Protein AF-0000000084723712 (afdb_homodimer)

pLDDT: mean 73.86, std 25.22, range [18.05, 98.5]

Nearest PDB structures (foldseek):
  6agx-assembly1_A  TM=8.125E-01  e=2.151E-14  Homo sapiens
  6lvm-assembly1_A  TM=8.088E-01  e=3.503E-14  Homo sapiens
  6fek-assembly1_A  TM=8.282E-01  e=1.036E-13  Homo sapiens
  2pvf-assembly1_A  TM=7.899E-01  e=5.558E-13  Homo sapiens
  6tua-assembly1_A  TM=7.909E-01  e=2.607E-11  Homo sapiens

Organism: Cystobacter fuscus (strain ATCC 25194 / DSM 2262 / NBRC 100088 / M29) (NCBI:txid1242864)

Foldseek 3Di:
DLPQQPLDDDDPPVPLPADDEDDDDDDDDDDDDDPQQPALQQDWADAFDWDQDPNDTDTHRDTDRQWDFDAWSYQDPLFTKTWIQGPNVGDIKIKGKGDQPDDPVSVVLVVVQQVLQCVQDDQQAWHWDAWDAGRSRITMTITHDAAADFQLVLLVCVVVQPQVSCVRCDPSLLLVQLLLVLVSQQRSVVVQKDQQADASRQWGAHSSRRIHGHDSSVIDGHDDPPVPPPPPVPDPCPPVVVVVVLCVLQPDQDYDLLQFALCSLVSVSVPDGQLRRLQSSLQRSLCSQQSDGQCNVDDDSVSSSVCNQDPDRPLPPQHDPRVNHDTRDVLSSVLSRQSSDNDSVSHDPHSVVSSVSSVCVVVVVPPPPPPPCVVVVVVVVVVVVCVVCVVVVVVVVVVVVVVVVVVVVVVVVVVVD/DLPQQPLDDDDPPVPLPADDDDDDDDDDDDDDPDDQQPALQQDWADAFDWDQDPNDTDTHRDTDRQWDFDAWNDQDPLFTKTWIQGPNVGDIKIKGKGDQPDDPVSVVLVVVQQVLQCVQDDQQAWHWDAWDAGSSRITMTITHDAAADFLLVLLVCVVVQPQVSCVRCDPSLLLVQLLLVLVSQQRSVVVQKDQQADASRQWGAHSSRRIHGHDSSVIDGHDDPPVPPPPPVPDPPPPVVVVVVLCVLQPDQDYDLLQFALCSLVSVSVPDGQLRRLQSSLQRSLCSQQSDRQCNVDDDSVSSSVCNQDPDRPLPPQHDPRVNHDTRDVLSSVLSRQSSDNDSVSHDPHSVVSSVSSVCVVVVVPPPPPPPCVVVVVVVVVVVVCVVCVVVVVVVVVVVVVVVVVVVVVVVVVVVD

InterPro domains:
  IPR000719 Protein kinase domain [PF00069] (67-349)
  IPR000719 Protein kinase domain [PS50011] (67-359)
  IPR000719 Protein kinase domain [SM00220] (67-359)
  IPR008271 Serine/threonine-protein kinase, active site [PS00108] (193-205)
  IPR011009 Protein kinase-like domain superfamily [SSF56112] (60-359)
  IPR017441 Protein kinase, ATP binding site [PS00107] (73-96)

Solvent-accessible surface area (backbone atoms only — not comparable to full-atom values): 46765 Å² total; per-residue (Å²): 131,85,68,68,68,71,65,70,81,79,78,78,75,77,76,73,73,77,74,86,69,83,84,81,87,86,76,85,76,78,83,69,79,79,62,76,65,53,72,15,62,64,52,59,30,73,55,56,45,72,40,50,50,88,46,33,74,40,79,39,87,42,83,44,71,18,60,42,82,72,46,80,69,44,65,53,98,83,22,36,29,31,33,28,38,33,64,57,39,51,32,66,30,27,33,42,31,45,51,85,86,57,51,61,69,54,51,46,38,50,54,47,24,47,32,51,40,33,59,46,85,45,91,24,34,60,53,67,47,47,73,48,53,37,38,86,65,31,50,33,36,34,25,70,52,78,62,67,43,33,41,42,56,50,33,50,41,45,58,71,57,39,62,69,53,36,69,60,53,36,70,72,42,47,49,51,47,50,48,36,52,43,52,38,48,39,51,37,45,76,73,31,34,40,52,66,54,54,44,40,77,33,26,36,37,28,71,81,62,50,35,30,44,50,79,51,58,63,40,43,74,60,80,77,81,67,83,61,62,73,65,60,88,74,84,64,69,65,61,70,15,68,56,26,49,57,46,66,56,51,66,59,77,75,64,52,64,90,33,42,24,32,47,49,61,70,41,37,68,88,70,55,46,64,38,35,44,41,25,9,47,28,49,38,49,45,21,64,70,48,47,46,57,83,62,68,84,48,86,44,70,69,49,34,39,50,36,46,53,70,55,66,71,69,69,82,52,80,53,75,85,41,94,76,51,76,81,76,57,64,70,56,41,54,55,36,55,41,22,55,39,68,49,59,86,66,25,49,78,41,51,60,57,51,51,53,52,51,51,34,54,71,71,62,53,49,82,56,83,53,80,73,60,56,58,57,53,51,48,52,51,47,48,48,50,36,67,76,39,46,65,61,42,52,49,47,49,47,48,47,48,51,29,40,49,53,29,48,52,47,49,50,48,55,69,78,92,132,86,74,71,70,72,68,73,80,78,79,78,76,74,80,73,76,76,77,87,78,83,83,82,88,83,79,85,76,79,80,69,80,78,61,74,65,51,71,17,63,65,54,59,31,73,57,56,44,71,40,51,50,88,46,33,73,39,78,38,86,42,84,43,71,16,60,41,82,72,48,80,73,45,76,55,97,84,21,36,30,32,33,27,37,32,64,55,40,51,32,66,32,27,34,42,30,46,51,85,86,58,51,62,69,54,50,46,38,50,53,47,23,46,32,50,38,32,59,46,85,45,94,25,34,62,54,67,47,47,73,47,56,38,30,88,64,31,49,34,36,34,24,71,53,79,62,67,43,33,42,42,58,52,34,50,41,44,57,72,56,40,62,70,53,38,69,56,53,34,69,72,48,47,49,52,48,49,50,36,53,44,50,37,49,37,50,36,45,74,73,32,34,38,50,67,54,56,43,40,77,33,26,35,37,27,74,84,65,50,35,29,44,48,79,52,59,63,41,45,73,59,80,77,81,66,85,61,61,73,65,58,87,74,82,62,68,66,60,69,16,67,56,27,49,57,46,68,54,50,67,60,79,74,65,52,66,91,32,43,24,33,47,50,62,70,42,35,69,86,69,55,46,64,39,37,42,42,25,10,49,28,50,40,50,46,21,64,71,48,46,45,57,82,64,67,85,48,87,45,70,69,51,35,40,51,36,48,54,71,54,66,70,69,70,82,53,81,54,75,83,42,94,76,52,76,80,76,56,65,70,56,41,54,56,36,54,41,23,55,40,69,52,60,88,64,25,50,76,42,52,61,57,50,51,51,53,51,52,32,52,70,73,63,52,50,81,55,84,52,79,74,62,56,59,55,53,50,49,52,51,48,47,47,50,36,67,78,38,46,66,60,42,51,51,47,48,48,48,48,48,52,29,39,50,52,27,49,52,47,49,51,48,56,70,78,92

Structure (mmCIF, N/CA/C/O backbone):
data_AF-0000000084723712-model_v1
#
loop_
_entity.id
_entity.type
_entity.pdbx_description
1 polymer 'Serine/threonine protein kinase PrkC, regulator of stationary phase'
#
loop_
_atom_site.group_PDB
_atom_site.id
_atom_site.type_symbol
_atom_site.label_atom_id
_atom_site.label_alt_id
_atom_site.label_comp_id
_atom_site.label_asym_id
_atom_site.label_entity_id
_atom_site.label_seq_id
_atom_site.pdbx_PDB_ins_code
_atom_site.Cartn_x
_atom_site.Cartn_y
_atom_site.Cartn_z
_atom_site.occupancy
_atom_site.B_iso_or_equiv
_atom_site.auth_seq_id
_atom_site.auth_comp_id
_atom_site.auth_asym_id
_atom_site.auth_atom_id
_atom_site.pdbx_PDB_model_num
ATOM 1 N N . MET A 1 1 ? 24.281 1.921 -0.972 1 18.05 1 MET A N 1
ATOM 2 C CA . MET A 1 1 ? 24.078 0.849 -0.001 1 18.05 1 MET A CA 1
ATOM 3 C C . MET A 1 1 ? 22.719 0.971 0.665 1 18.05 1 MET A C 1
ATOM 5 O O . MET A 1 1 ? 22.5 1.844 1.509 1 18.05 1 MET A O 1
ATOM 9 N N . THR A 1 2 ? 21.703 0.937 -0.193 1 19.14 2 THR A N 1
ATOM 10 C CA . THR A 1 2 ? 20.297 1.215 0.061 1 19.14 2 THR A CA 1
ATOM 11 C C . THR A 1 2 ? 19.734 0.233 1.081 1 19.14 2 THR A C 1
ATOM 13 O O . THR A 1 2 ? 19.547 -0.947 0.779 1 19.14 2 THR A O 1
ATOM 16 N N . ASP A 1 3 ? 20.156 0.427 2.316 1 20.16 3 ASP A N 1
ATOM 17 C CA . ASP A 1 3 ? 19.938 -0.384 3.51 1 20.16 3 ASP A CA 1
ATOM 18 C C . ASP A 1 3 ? 18.438 -0.534 3.799 1 20.16 3 ASP A C 1
ATOM 20 O O . ASP A 1 3 ? 17.75 0.454 4.059 1 20.16 3 ASP A O 1
ATOM 24 N N . THR A 1 4 ? 17.828 -1.398 3.055 1 24.78 4 THR A N 1
ATOM 25 C CA . THR A 1 4 ? 16.484 -1.866 3.357 1 24.78 4 THR A CA 1
ATOM 26 C C . THR A 1 4 ? 16.344 -2.172 4.844 1 24.78 4 THR A C 1
ATOM 28 O O . THR A 1 4 ? 17.156 -2.898 5.418 1 24.78 4 THR A O 1
ATOM 31 N N . LEU A 1 5 ? 15.602 -1.282 5.5 1 24.08 5 LEU A N 1
ATOM 32 C CA . LEU A 1 5 ? 15.344 -1.372 6.934 1 24.08 5 LEU A CA 1
ATOM 33 C C . LEU A 1 5 ? 14.93 -2.787 7.324 1 24.08 5 LEU A C 1
ATOM 35 O O . LEU A 1 5 ? 14.078 -3.395 6.672 1 24.08 5 LEU A O 1
ATOM 39 N N . LEU A 1 6 ? 15.867 -3.484 7.781 1 24.33 6 LEU A N 1
ATOM 40 C CA . LEU A 1 6 ? 15.688 -4.824 8.328 1 24.33 6 LEU A CA 1
ATOM 41 C C . LEU A 1 6 ? 14.453 -4.887 9.219 1 24.33 6 LEU A C 1
ATOM 43 O O . LEU A 1 6 ? 14.211 -3.979 10.023 1 24.33 6 LEU A O 1
ATOM 47 N N . TYR A 1 7 ? 13.477 -5.582 8.82 1 25.56 7 TYR A N 1
ATOM 48 C CA . TYR A 1 7 ? 12.25 -5.961 9.508 1 25.56 7 TYR A CA 1
ATOM 49 C C . TYR A 1 7 ? 12.547 -6.422 10.93 1 25.56 7 TYR A C 1
ATOM 51 O O . TYR A 1 7 ? 13.297 -7.375 11.141 1 25.56 7 TYR A O 1
ATOM 59 N N . ALA A 1 8 ? 12.703 -5.48 11.898 1 23.31 8 ALA A N 1
ATOM 60 C CA . ALA A 1 8 ? 12.789 -5.988 13.266 1 23.31 8 ALA A CA 1
ATOM 61 C C . ALA A 1 8 ? 11.523 -6.746 13.656 1 23.31 8 ALA A C 1
ATOM 63 O O . ALA A 1 8 ? 10.422 -6.352 13.281 1 23.31 8 ALA A O 1
ATOM 64 N N . PRO A 1 9 ? 11.695 -7.898 14.234 1 22.23 9 PRO A N 1
ATOM 65 C CA . PRO A 1 9 ? 10.625 -8.797 14.68 1 22.23 9 PRO A CA 1
ATOM 66 C C . PRO A 1 9 ? 9.547 -8.086 15.492 1 22.23 9 PRO A C 1
ATOM 68 O O . PRO A 1 9 ? 9.75 -6.941 15.914 1 22.23 9 PRO A O 1
ATOM 71 N N . ASP A 1 10 ? 8.719 -8.88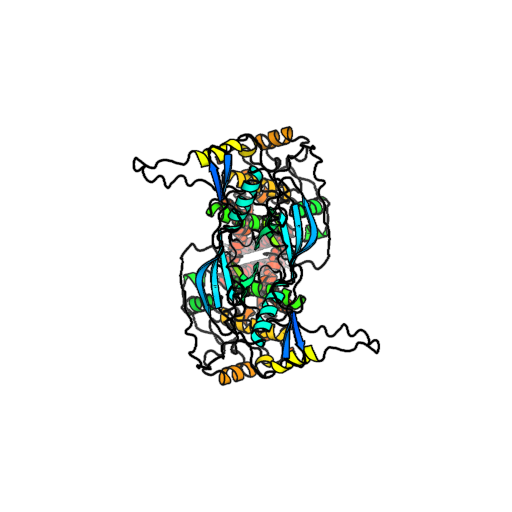3 16.391 1 24.17 10 ASP A N 1
ATOM 72 C CA . ASP A 1 10 ? 7.352 -9.023 16.891 1 24.17 10 ASP A CA 1
ATOM 73 C C . ASP A 1 10 ? 7.082 -8.062 18.047 1 24.17 10 ASP A C 1
ATOM 75 O O . ASP A 1 10 ? 6.094 -8.203 18.766 1 24.17 10 ASP A O 1
ATOM 79 N N . GLY A 1 11 ? 7.957 -7.156 18.5 1 20.41 11 GLY A N 1
ATOM 80 C CA . GLY A 1 11 ? 7.367 -6.848 19.797 1 20.41 11 GLY A CA 1
ATOM 81 C C . GLY A 1 11 ? 6.082 -6.043 19.703 1 20.41 11 GLY A C 1
ATOM 82 O O . GLY A 1 11 ? 5.941 -5.207 18.797 1 20.41 11 GLY A O 1
ATOM 83 N N . ALA A 1 12 ? 4.922 -6.641 20.125 1 21.61 12 ALA A N 1
ATOM 84 C CA . ALA A 1 12 ? 3.592 -6.074 20.344 1 21.61 12 ALA A CA 1
ATOM 85 C C . ALA A 1 12 ? 3.68 -4.738 21.078 1 21.61 12 ALA A C 1
ATOM 87 O O . ALA A 1 12 ? 3.732 -4.703 22.312 1 21.61 12 ALA A O 1
ATOM 88 N N . VAL A 1 13 ? 4.551 -3.791 20.688 1 20.88 13 VAL A N 1
ATOM 89 C CA . VAL A 1 13 ? 4.312 -2.711 21.641 1 20.88 13 VAL A CA 1
ATOM 90 C C . VAL A 1 13 ? 2.939 -2.094 21.391 1 20.88 13 VAL A C 1
ATOM 92 O O . VAL A 1 13 ? 2.631 -1.68 20.266 1 20.88 13 VAL A O 1
ATOM 95 N N . ASP A 1 14 ? 1.913 -2.412 22.219 1 19.66 14 ASP A N 1
ATOM 96 C CA . ASP A 1 14 ? 0.55 -1.913 22.375 1 19.66 14 ASP A CA 1
ATOM 97 C C . ASP A 1 14 ? 0.543 -0.415 22.672 1 19.66 14 ASP A C 1
ATOM 99 O O . ASP A 1 14 ? -0.036 0.022 23.672 1 19.66 14 ASP A O 1
ATOM 103 N N . ALA A 1 15 ? 1.45 0.397 22.203 1 21.3 15 ALA A N 1
ATOM 104 C CA . ALA A 1 15 ? 1.427 1.69 22.891 1 21.3 15 ALA A CA 1
ATOM 105 C C . ALA A 1 15 ? 0.226 2.521 22.438 1 21.3 15 ALA A C 1
ATOM 107 O O . ALA A 1 15 ? 0.181 3 21.297 1 21.3 15 ALA A O 1
ATOM 108 N N . THR A 1 16 ? -0.944 2.168 22.859 1 20.19 16 THR A N 1
ATOM 109 C CA . THR A 1 16 ? -2.164 2.939 22.641 1 20.19 16 THR A CA 1
ATOM 110 C C . THR A 1 16 ? -2.043 4.328 23.266 1 20.19 16 THR A C 1
ATOM 112 O O . THR A 1 16 ? -2.07 4.469 24.5 1 20.19 16 THR A O 1
ATOM 115 N N . LEU A 1 17 ? -1.07 5.113 22.953 1 18.91 17 LEU A N 1
ATOM 116 C CA . LEU A 1 17 ? -0.999 6.332 23.766 1 18.91 17 LEU A CA 1
ATOM 117 C C . LEU A 1 17 ? -2.203 7.23 23.484 1 18.91 17 LEU A C 1
ATOM 119 O O . LEU A 1 17 ? -2.48 7.574 22.344 1 18.91 17 LEU A O 1
ATOM 123 N N . ILE A 1 18 ? -3.225 7.242 24.281 1 20.05 18 ILE A N 1
ATOM 124 C CA . ILE A 1 18 ? -4.461 8.008 24.391 1 20.05 18 ILE A CA 1
ATOM 125 C C . ILE A 1 18 ? -4.141 9.484 24.625 1 20.05 18 ILE A C 1
ATOM 127 O O . ILE A 1 18 ? -3.469 9.828 25.609 1 20.05 18 ILE A O 1
ATOM 131 N N . SER A 1 19 ? -3.979 10.234 23.562 1 19.58 19 SER A N 1
ATOM 132 C CA . SER A 1 19 ? -3.787 11.656 23.844 1 19.58 19 SER A CA 1
ATOM 133 C C . SER A 1 19 ? -4.996 12.242 24.578 1 19.58 19 SER A C 1
ATOM 135 O O . SER A 1 19 ? -6.133 11.852 24.312 1 19.58 19 SER A O 1
ATOM 137 N N . PRO A 1 20 ? -4.926 13.047 25.688 1 21.56 20 PRO A N 1
ATOM 138 C CA . PRO A 1 20 ? -5.926 13.57 26.625 1 21.56 20 PRO A CA 1
ATOM 139 C C . PRO A 1 20 ? -6.785 14.672 26 1 21.56 20 PRO A C 1
ATOM 141 O O . PRO A 1 20 ? -6.25 15.664 25.5 1 21.56 20 PRO A O 1
ATOM 144 N N . GLY A 1 21 ? -7.914 14.414 25.266 1 19.55 21 GLY A N 1
ATOM 145 C CA . GLY A 1 21 ? -8.875 15.336 24.672 1 19.55 21 GLY A CA 1
ATOM 146 C C . GLY A 1 21 ? -9.453 16.312 25.688 1 19.55 21 GLY A C 1
ATOM 147 O O . GLY A 1 21 ? -9.609 15.977 26.859 1 19.55 21 GLY A O 1
ATOM 148 N N . SER A 1 22 ? -9.398 17.656 25.422 1 19.61 22 SER A N 1
ATOM 149 C CA . SER A 1 22 ? -9.891 18.812 26.172 1 19.61 22 SER A CA 1
ATOM 150 C C . SER A 1 22 ? -11.406 18.781 26.312 1 19.61 22 SER A C 1
ATOM 152 O O . SER A 1 22 ? -12.109 18.25 25.453 1 19.61 22 SER A O 1
ATOM 154 N N . SER A 1 23 ? -12.062 19.109 27.516 1 19.73 23 SER A N 1
ATOM 155 C CA . SER A 1 23 ? -13.328 19.062 28.234 1 19.73 23 SER A CA 1
ATOM 156 C C . SER A 1 23 ? -14.305 20.109 27.703 1 19.73 23 SER A C 1
ATOM 158 O O . SER A 1 23 ? -15.344 20.359 28.312 1 19.73 23 SER A O 1
ATOM 160 N N . SER A 1 24 ? -14.461 20.531 26.391 1 19.81 24 SER A N 1
ATOM 161 C CA . SER A 1 24 ? -15.258 21.734 26.266 1 19.81 24 SER A CA 1
ATOM 162 C C . SER A 1 24 ? -16.719 21.484 26.594 1 19.81 24 SER A C 1
ATOM 164 O O . SER A 1 24 ? -17.172 20.328 26.594 1 19.81 24 SER A O 1
ATOM 166 N N . GLY A 1 25 ? -17.656 22.641 26.688 1 21.17 25 GLY A N 1
ATOM 167 C CA . GLY A 1 25 ? -18.875 23.062 27.359 1 21.17 25 GLY A CA 1
ATOM 168 C C . GLY A 1 25 ? -20.141 22.469 26.734 1 21.17 25 GLY A C 1
ATOM 169 O O . GLY A 1 25 ? -20.094 21.938 25.625 1 21.17 25 GLY A O 1
ATOM 170 N N . ASN A 1 26 ? -21.391 22.469 27.484 1 21.25 26 ASN A N 1
ATOM 171 C CA . ASN A 1 26 ? -22.688 21.828 27.719 1 21.25 26 ASN A CA 1
ATOM 172 C C . ASN A 1 26 ? -23.75 22.359 26.75 1 21.25 26 ASN A C 1
ATOM 174 O O . ASN A 1 26 ? -24.438 23.328 27.062 1 21.25 26 ASN A O 1
ATOM 178 N N . ALA A 1 27 ? -23.625 22.75 25.469 1 24.7 27 ALA A N 1
ATOM 179 C CA . ALA A 1 27 ? -24.812 23.453 24.969 1 24.7 27 ALA A CA 1
ATOM 180 C C . ALA A 1 27 ? -25.984 22.5 24.812 1 24.7 27 ALA A C 1
ATOM 182 O O . ALA A 1 27 ? -25.812 21.344 24.406 1 24.7 27 ALA A O 1
ATOM 183 N N . PRO A 1 28 ? -27.25 22.844 25.234 1 24.17 28 PRO A N 1
ATOM 184 C CA . PRO A 1 28 ? -28.484 22.062 25.344 1 24.17 28 PRO A CA 1
ATOM 185 C C . PRO A 1 28 ? -29.078 21.703 23.984 1 24.17 28 PRO A C 1
ATOM 187 O O . PRO A 1 28 ? -29.359 22.594 23.172 1 24.17 28 PRO A O 1
ATOM 190 N N . ARG A 1 29 ? -28.75 20.625 23.281 1 23.58 29 ARG A N 1
ATOM 191 C CA . ARG A 1 29 ? -29.172 20.328 21.922 1 23.58 29 ARG A CA 1
ATOM 192 C C . ARG A 1 29 ? -30.641 19.953 21.875 1 23.58 29 ARG A C 1
ATOM 194 O O . ARG A 1 29 ? -31.094 19.109 22.641 1 23.58 29 ARG A O 1
ATOM 201 N N . SER A 1 30 ? -31.453 20.844 21.375 1 24.61 30 SER A N 1
ATOM 202 C CA . SER A 1 30 ? -32.875 20.672 21.109 1 24.61 30 SER A CA 1
ATOM 203 C C . SER A 1 30 ? -33.125 19.406 20.281 1 24.61 30 SER A C 1
ATOM 205 O O . SER A 1 30 ? -32.344 19.062 19.406 1 24.61 30 SER A O 1
ATOM 207 N N . ALA A 1 31 ? -34.125 18.531 20.734 1 23.81 31 ALA A N 1
ATOM 208 C CA . ALA A 1 31 ? -34.5 17.156 20.391 1 23.81 31 ALA A CA 1
ATOM 209 C C . ALA A 1 31 ? -35.188 17.109 19.031 1 23.81 31 ALA A C 1
ATOM 211 O O . ALA A 1 31 ? -36.344 17.547 18.891 1 23.81 31 ALA A O 1
ATOM 212 N N . SER A 1 32 ? -34.531 17.5 17.906 1 27.06 32 SER A N 1
ATOM 213 C CA . SER A 1 32 ? -35.312 17.312 16.672 1 27.06 32 SER A CA 1
ATOM 214 C C . SER A 1 32 ? -35.875 15.898 16.562 1 27.06 32 SER A C 1
ATOM 216 O O . SER A 1 32 ? -35.25 14.953 17.078 1 27.06 32 SER A O 1
ATOM 218 N N . PRO A 1 33 ? -37.125 15.711 16.141 1 27.8 33 PRO A N 1
ATOM 219 C CA . PRO A 1 33 ? -37.875 14.438 16.078 1 27.8 33 PRO A CA 1
ATOM 220 C C . PRO A 1 33 ? -37.062 13.336 15.398 1 27.8 33 PRO A C 1
ATOM 222 O O . PRO A 1 33 ? -36.188 13.625 14.562 1 27.8 33 PRO A O 1
ATOM 225 N N . ALA A 1 34 ? -37.031 12.148 16.078 1 26 34 ALA A N 1
ATOM 226 C CA . ALA A 1 34 ? -36.281 10.922 15.852 1 26 34 ALA A CA 1
ATOM 227 C C . ALA A 1 34 ? -36.594 10.328 14.492 1 26 34 ALA A C 1
ATOM 229 O O . ALA A 1 34 ? -37.75 9.914 14.234 1 26 34 ALA A O 1
ATOM 230 N N . SER A 1 35 ? -36.25 11.047 13.375 1 29.23 35 SER A N 1
ATOM 231 C CA . SER A 1 35 ? -36.469 10.32 12.133 1 29.23 35 SER A CA 1
ATOM 232 C C . SER A 1 35 ? -36.188 8.828 12.305 1 29.23 35 SER A C 1
ATOM 234 O O . SER A 1 35 ? -35.438 8.422 13.188 1 29.23 35 SER A O 1
ATOM 236 N N . PRO A 1 36 ? -37.156 8 11.734 1 29.38 36 PRO A N 1
ATOM 237 C CA . PRO A 1 36 ? -36.969 6.559 11.938 1 29.38 36 PRO A CA 1
ATOM 238 C C . PRO A 1 36 ? -35.531 6.129 11.875 1 29.38 36 PRO A C 1
ATOM 240 O O . PRO A 1 36 ? -34.688 6.785 11.227 1 29.38 36 PRO A O 1
ATOM 243 N N . PRO A 1 37 ? -35.094 5.469 12.961 1 28.02 37 PRO A N 1
ATOM 244 C CA . PRO A 1 37 ? -33.688 5.09 13.07 1 28.02 37 PRO A CA 1
ATOM 245 C C . PRO A 1 37 ? -33.125 4.527 11.773 1 28.02 37 PRO A C 1
ATOM 247 O O . PRO A 1 37 ? -33.719 3.646 11.156 1 28.02 37 PRO A O 1
ATOM 250 N N . LEU A 1 38 ? -32.781 5.414 10.891 1 30.16 38 LEU A N 1
ATOM 251 C CA . LEU A 1 38 ? -31.906 4.797 9.898 1 30.16 38 LEU A CA 1
ATOM 252 C C . LEU A 1 38 ? -31.078 3.682 10.523 1 30.16 38 LEU A C 1
ATOM 254 O O . LEU A 1 38 ? -30.297 3.924 11.445 1 30.16 38 LEU A O 1
ATOM 258 N N . THR A 1 39 ? -31.75 2.545 10.844 1 30.95 39 THR A N 1
ATOM 259 C CA . THR A 1 39 ? -31.047 1.378 11.359 1 30.95 39 THR A CA 1
ATOM 260 C C . THR A 1 39 ? -29.594 1.365 10.891 1 30.95 39 THR A C 1
ATOM 262 O O . THR A 1 39 ? -29.328 1.247 9.688 1 30.95 39 THR A O 1
ATOM 265 N N . THR A 1 40 ? -28.812 2.193 11.344 1 37.75 40 THR A N 1
ATOM 266 C CA . THR A 1 40 ? -27.359 2.135 11.383 1 37.75 40 THR A CA 1
ATOM 267 C C . THR A 1 40 ? -26.875 0.705 11.617 1 37.75 40 THR A C 1
ATOM 269 O O . THR A 1 40 ? -26.594 0.319 12.75 1 37.75 40 THR A O 1
ATOM 272 N N . SER A 1 41 ? -27.719 -0.392 11.641 1 41.38 41 SER A N 1
ATOM 273 C CA . SER A 1 41 ? -27.266 -1.748 11.945 1 41.38 41 SER A CA 1
ATOM 274 C C . SER A 1 41 ? -25.922 -2.043 11.312 1 41.38 41 SER A C 1
ATOM 276 O O . SER A 1 41 ? -25.719 -1.816 10.117 1 41.38 41 SER A O 1
ATOM 278 N N . LEU A 1 42 ? -24.812 -1.868 12.086 1 54.06 42 LEU A N 1
ATOM 279 C CA . LEU A 1 42 ? -23.609 -2.545 11.625 1 54.06 42 LEU A CA 1
ATOM 280 C C . LEU A 1 42 ? -23.953 -3.754 10.766 1 54.06 42 LEU A C 1
ATOM 282 O O . LEU A 1 42 ? -24.922 -4.457 11.039 1 54.06 42 LEU A O 1
ATOM 286 N N . ARG A 1 43 ? -23.469 -3.719 9.625 1 71.5 43 ARG A N 1
ATOM 287 C CA . ARG A 1 43 ? -23.766 -4.691 8.578 1 71.5 43 ARG A CA 1
ATOM 288 C C . ARG A 1 43 ? -23.703 -6.117 9.117 1 71.5 43 ARG A C 1
ATOM 290 O O . ARG A 1 43 ? -22.953 -6.387 10.07 1 71.5 43 ARG A O 1
ATOM 297 N N . THR A 1 44 ? -24.672 -6.801 8.922 1 79.5 44 THR A N 1
ATOM 298 C CA . THR A 1 44 ? -24.641 -8.234 9.172 1 79.5 44 THR A CA 1
ATOM 299 C C . THR A 1 44 ? -23.688 -8.93 8.203 1 79.5 44 THR A C 1
ATOM 301 O O . THR A 1 44 ? -23.469 -8.445 7.086 1 79.5 44 THR A O 1
ATOM 304 N N . THR A 1 45 ? -23.094 -9.953 8.766 1 83.69 45 THR A N 1
ATOM 305 C CA . THR A 1 45 ? -22.188 -10.727 7.91 1 83.69 45 THR A CA 1
ATOM 306 C C . THR A 1 45 ? -22.938 -11.289 6.707 1 83.69 45 THR A C 1
ATOM 308 O O . THR A 1 45 ? -24.109 -11.641 6.809 1 83.69 45 THR A O 1
ATOM 311 N N . VAL A 1 46 ? -22.234 -11.352 5.633 1 81.12 46 VAL A N 1
ATOM 312 C CA . VAL A 1 46 ? -22.844 -11.859 4.418 1 81.12 46 VAL A CA 1
ATOM 313 C C . VAL A 1 46 ? -22.188 -13.172 4.008 1 81.12 46 VAL A C 1
ATOM 315 O O . VAL A 1 46 ? -22.797 -14 3.324 1 81.12 46 VAL A O 1
ATOM 318 N N . LEU A 1 47 ? -20.906 -13.391 4.395 1 83 47 LEU A N 1
ATOM 319 C CA . LEU A 1 47 ? -20.203 -14.602 3.986 1 83 47 LEU A CA 1
ATOM 320 C C . LEU A 1 47 ? -20.594 -15.781 4.867 1 83 47 LEU A C 1
ATOM 322 O O . LEU A 1 47 ? -20.734 -15.633 6.086 1 83 47 LEU A O 1
ATOM 326 N N . PRO A 1 48 ? -20.781 -16.844 4.211 1 78.88 48 PRO A N 1
ATOM 327 C CA . PRO A 1 48 ? -21.141 -18.031 4.98 1 78.88 48 PRO A CA 1
ATOM 328 C C . PRO A 1 48 ? -19.953 -18.688 5.66 1 78.88 48 PRO A C 1
ATOM 330 O O . PRO A 1 48 ? -18.797 -18.344 5.367 1 78.88 48 PRO A O 1
ATOM 333 N N . HIS A 1 49 ? -20.312 -19.391 6.652 1 77.56 49 HIS A N 1
ATOM 334 C CA . HIS A 1 49 ? -19.297 -20.281 7.223 1 77.56 49 HIS A CA 1
ATOM 335 C C . HIS A 1 49 ? -19.156 -21.547 6.387 1 77.56 49 HIS A C 1
ATOM 337 O O . HIS A 1 49 ? -20.156 -22.172 6.016 1 77.56 49 HIS A O 1
ATOM 343 N N . VAL A 1 50 ? -18.031 -21.75 5.98 1 70.12 50 VAL A N 1
ATOM 344 C CA . VAL A 1 50 ? -17.781 -22.938 5.168 1 70.12 50 VAL A CA 1
ATOM 345 C C . VAL A 1 50 ? -17.078 -24 6 1 70.12 50 VAL A C 1
ATOM 347 O O . VAL A 1 50 ? -16.094 -23.703 6.688 1 70.12 50 VAL A O 1
ATOM 350 N N . GLU A 1 51 ? -17.781 -25.078 6.172 1 66.62 51 GLU A N 1
ATOM 351 C CA . GLU A 1 51 ? -17.188 -26.188 6.918 1 66.62 51 GLU A CA 1
ATOM 352 C C . GLU A 1 51 ? -17.047 -27.438 6.043 1 66.62 51 GLU A C 1
ATOM 354 O O . GLU A 1 51 ? -17.828 -27.625 5.109 1 66.62 51 GLU A O 1
ATOM 359 N N . TRP A 1 52 ? -15.938 -27.984 6.117 1 62.03 52 TRP A N 1
ATOM 360 C CA . TRP A 1 52 ? -15.758 -29.25 5.426 1 62.03 52 TRP A CA 1
ATOM 361 C C . TRP A 1 52 ? -16.266 -30.422 6.273 1 62.03 52 TRP A C 1
ATOM 363 O O . TRP A 1 52 ? -15.859 -30.578 7.426 1 62.03 52 TRP A O 1
ATOM 373 N N . ARG A 1 53 ? -17.578 -30.938 5.789 1 59.5 53 ARG A N 1
ATOM 374 C CA . ARG A 1 53 ? -18.109 -32.156 6.41 1 59.5 53 ARG A CA 1
ATOM 375 C C . ARG A 1 53 ? -18.109 -33.312 5.43 1 59.5 53 ARG A C 1
ATOM 377 O O . ARG A 1 53 ? -18.625 -33.219 4.32 1 59.5 53 ARG A O 1
ATOM 384 N N . ASP A 1 54 ? -17.625 -34.438 5.906 1 56.62 54 ASP A N 1
ATOM 385 C CA . ASP A 1 54 ? -17.578 -35.688 5.125 1 56.62 54 ASP A CA 1
ATOM 386 C C . ASP A 1 54 ? -17.047 -35.406 3.717 1 56.62 54 ASP A C 1
ATOM 388 O O . ASP A 1 54 ? -17.656 -35.844 2.73 1 56.62 54 ASP A O 1
ATOM 392 N N . ALA A 1 55 ? -16.047 -34.625 3.5 1 58.72 55 ALA A N 1
ATOM 393 C CA . ALA A 1 55 ? -15.32 -34.375 2.264 1 58.72 55 ALA A CA 1
ATOM 394 C C . ALA A 1 55 ? -16.141 -33.469 1.338 1 58.72 55 ALA A C 1
ATOM 396 O O . ALA A 1 55 ? -15.898 -33.438 0.128 1 58.72 55 ALA A O 1
ATOM 397 N N . GLN A 1 56 ? -17.203 -33.031 1.886 1 64.88 56 GLN A N 1
ATOM 398 C CA . GLN A 1 56 ? -18.016 -32.125 1.091 1 64.88 56 GLN A CA 1
ATOM 399 C C . GLN A 1 56 ? -18.109 -30.75 1.768 1 64.88 56 GLN A C 1
ATOM 401 O O . GLN A 1 56 ? -18.188 -30.672 2.994 1 64.88 56 GLN A O 1
ATOM 406 N N . PRO A 1 57 ? -17.906 -29.703 0.951 1 68.94 57 PRO A N 1
ATOM 407 C CA . PRO A 1 57 ? -18.078 -28.375 1.533 1 68.94 57 PRO A CA 1
ATOM 408 C C . PRO A 1 57 ? -19.516 -28.078 1.943 1 68.94 57 PRO A C 1
ATOM 410 O O . PRO A 1 57 ? -20.453 -28.438 1.217 1 68.94 57 PRO A O 1
ATOM 413 N N . HIS A 1 58 ? -19.719 -27.844 3.227 1 72.69 58 HIS A N 1
ATOM 414 C CA . HIS A 1 58 ? -21.016 -27.406 3.717 1 72.69 58 HIS A CA 1
ATOM 415 C C . HIS A 1 58 ? -21.031 -25.906 3.992 1 72.69 58 HIS A C 1
ATOM 417 O O . HIS A 1 58 ? -20.172 -25.391 4.723 1 72.69 58 HIS A O 1
ATOM 423 N N . VAL A 1 59 ? -21.859 -25.234 3.273 1 73.62 59 VAL A N 1
ATOM 424 C CA . VAL A 1 59 ? -22 -23.781 3.412 1 73.62 59 VAL A CA 1
ATOM 425 C C . VAL A 1 59 ? -23.172 -23.469 4.32 1 73.62 59 VAL A C 1
ATOM 427 O O . VAL A 1 59 ? -24.312 -23.875 4.055 1 73.62 59 VAL A O 1
ATOM 430 N N . ARG A 1 60 ? -22.875 -22.938 5.504 1 77 60 ARG A N 1
ATOM 431 C CA . ARG A 1 60 ? -23.938 -22.531 6.41 1 77 60 ARG A CA 1
ATOM 432 C C . ARG A 1 60 ? -23.984 -21.016 6.555 1 77 60 ARG A C 1
ATOM 434 O O . ARG A 1 60 ? -22.938 -20.375 6.723 1 77 60 ARG A O 1
ATOM 441 N N . PRO A 1 61 ? -25.141 -20.531 6.406 1 74.5 61 PRO A N 1
ATOM 442 C CA . PRO A 1 61 ? -25.25 -19.094 6.629 1 74.5 61 PRO A CA 1
ATOM 443 C C . PRO A 1 61 ? -24.891 -18.672 8.055 1 74.5 61 PRO A C 1
ATOM 445 O O . PRO A 1 61 ? -25.172 -19.422 9 1 74.5 61 PRO A O 1
ATOM 448 N N . GLN A 1 62 ? -24.062 -17.812 8.266 1 75.38 62 GLN A N 1
ATOM 449 C CA . GLN A 1 62 ? -23.719 -17.219 9.555 1 75.38 62 GLN A CA 1
ATOM 450 C C . GLN A 1 62 ? -24.141 -15.758 9.617 1 75.38 62 GLN A C 1
ATOM 452 O O . GLN A 1 62 ? -23.688 -14.945 8.805 1 75.38 62 GLN A O 1
ATOM 457 N N . GLU A 1 63 ? -25.156 -15.539 10.453 1 79.38 63 GLU A N 1
ATOM 458 C CA . GLU A 1 63 ? -25.609 -14.164 10.609 1 79.38 63 GLU A CA 1
ATOM 459 C C . GLU A 1 63 ? -25.203 -13.602 11.969 1 79.38 63 GLU A C 1
ATOM 461 O O . GLU A 1 63 ? -25.656 -14.086 13.008 1 79.38 63 GLU A O 1
ATOM 466 N N . ARG A 1 64 ? -24.234 -12.781 11.906 1 82.19 64 ARG A N 1
ATOM 467 C CA . ARG A 1 64 ? -23.797 -12.031 13.078 1 82.19 64 ARG A CA 1
ATOM 468 C C . ARG A 1 64 ? -23.453 -10.594 12.703 1 82.19 64 ARG A C 1
ATOM 470 O O . ARG A 1 64 ? -23.531 -10.211 11.539 1 82.19 64 ARG A O 1
ATOM 477 N N . GLU A 1 65 ? -23.219 -9.852 13.82 1 86.88 65 GLU A N 1
ATOM 478 C CA . GLU A 1 65 ? -22.734 -8.508 13.539 1 86.88 65 GLU A CA 1
ATOM 479 C C . GLU A 1 65 ? -21.391 -8.547 12.789 1 86.88 65 GLU A C 1
ATOM 481 O O . GLU A 1 65 ? -20.469 -9.234 13.211 1 86.88 65 GLU A O 1
ATOM 486 N N . ARG A 1 66 ? -21.328 -7.883 11.742 1 88.62 66 ARG A N 1
ATOM 487 C CA . ARG A 1 66 ? -20.125 -7.957 10.906 1 88.62 66 ARG A CA 1
ATOM 488 C C . ARG A 1 66 ? -18.938 -7.281 11.586 1 88.62 66 ARG A C 1
ATOM 490 O O . ARG A 1 66 ? -17.828 -7.801 11.562 1 88.62 66 ARG A O 1
ATOM 497 N N . PHE A 1 67 ? -19.266 -6.102 12.219 1 90.69 67 PHE A N 1
ATOM 498 C CA . PHE A 1 67 ? -18.172 -5.316 12.797 1 90.69 67 PHE A CA 1
ATOM 499 C C . PHE A 1 67 ? -18.25 -5.32 14.312 1 90.69 67 PHE A C 1
ATOM 501 O O . PHE A 1 67 ? -19.312 -5.027 14.891 1 90.69 67 PHE A O 1
ATOM 508 N N . GLU A 1 68 ? -17.156 -5.711 14.906 1 92.88 68 GLU A N 1
ATOM 509 C CA . GLU A 1 68 ? -17 -5.691 16.359 1 92.88 68 GLU A CA 1
ATOM 510 C C . GLU A 1 68 ? -16.016 -4.609 16.797 1 92.88 68 GLU A C 1
ATOM 512 O O . GLU A 1 68 ? -14.875 -4.582 16.344 1 92.88 68 GLU A O 1
ATOM 517 N N . GLU A 1 69 ? -16.484 -3.697 17.672 1 92.19 69 GLU A N 1
ATOM 518 C CA . GLU A 1 69 ? -15.586 -2.658 18.172 1 92.19 69 GLU A CA 1
ATOM 519 C C . GLU A 1 69 ? -14.594 -3.227 19.172 1 92.19 69 GLU A C 1
ATOM 521 O O . GLU A 1 69 ? -14.984 -3.859 20.156 1 92.19 69 GLU A O 1
ATOM 526 N N . LEU A 1 70 ? -13.375 -3.049 18.875 1 93.69 70 LEU A N 1
ATOM 527 C CA . LEU A 1 70 ? -12.32 -3.594 19.719 1 93.69 70 LEU A CA 1
ATOM 528 C C . LEU A 1 70 ? -11.797 -2.531 20.688 1 93.69 70 LEU A C 1
ATOM 530 O O . LEU A 1 70 ? -11.75 -2.752 21.891 1 93.69 70 LEU A O 1
ATOM 534 N N . SER A 1 71 ? -11.352 -1.369 20.156 1 92.88 71 SER A N 1
ATOM 535 C CA . SER A 1 71 ? -10.781 -0.318 21 1 92.88 71 SER A CA 1
ATOM 536 C C . SER A 1 71 ? -10.852 1.04 20.297 1 92.88 71 SER A C 1
ATOM 538 O O . SER A 1 71 ? -11 1.114 19.078 1 92.88 71 SER A O 1
ATOM 540 N N . GLU A 1 72 ? -10.703 2.035 21.172 1 90.5 72 GLU A N 1
ATOM 541 C CA . GLU A 1 72 ? -10.602 3.395 20.641 1 90.5 72 GLU A CA 1
ATOM 542 C C . GLU A 1 72 ? -9.164 3.729 20.25 1 90.5 72 GLU A C 1
ATOM 544 O O . GLU A 1 72 ? -8.234 3.51 21.031 1 90.5 72 GLU A O 1
ATOM 549 N N . LEU A 1 73 ? -9 4.188 19.047 1 86.81 73 LEU A N 1
ATOM 550 C CA . LEU A 1 73 ? -7.676 4.551 18.562 1 86.81 73 LEU A CA 1
ATOM 551 C C . LEU A 1 73 ? -7.414 6.039 18.766 1 86.81 73 LEU A C 1
ATOM 553 O O . LEU A 1 73 ? -6.262 6.461 18.891 1 86.81 73 LEU A O 1
ATOM 557 N N . GLY A 1 74 ? -8.398 6.828 18.656 1 82.31 74 GLY A N 1
ATOM 558 C CA . GLY A 1 74 ? -8.25 8.266 18.812 1 82.31 74 GLY A CA 1
ATOM 559 C C . GLY A 1 74 ? -9.578 9 18.875 1 82.31 74 GLY A C 1
ATOM 560 O O . GLY A 1 74 ? -10.609 8.469 18.453 1 82.31 74 GLY A O 1
ATOM 561 N N . GLN A 1 75 ? -9.445 10.164 19.578 1 79.12 75 GLN A N 1
ATOM 562 C CA . GLN A 1 75 ? -10.609 11.031 19.672 1 79.12 75 GLN A CA 1
ATOM 563 C C . GLN A 1 75 ? -10.219 12.5 19.531 1 79.12 75 GLN A C 1
ATOM 565 O O . GLN A 1 75 ? -9.195 12.922 20.078 1 79.12 75 GLN A O 1
ATOM 570 N N . GLY A 1 76 ? -10.93 13.234 18.656 1 66.62 76 GLY A N 1
ATOM 571 C CA . GLY A 1 76 ? -10.734 14.672 18.531 1 66.62 76 GLY A CA 1
ATOM 572 C C . GLY A 1 76 ? -11.945 15.406 18 1 66.62 76 GLY A C 1
ATOM 573 O O . GLY A 1 76 ? -13.039 14.836 17.938 1 66.62 76 GLY A O 1
ATOM 574 N N . GLY A 1 77 ? -11.773 16.703 17.797 1 61.5 77 GLY A N 1
ATOM 575 C CA . GLY A 1 77 ? -12.844 17.562 17.312 1 61.5 77 GLY A CA 1
ATOM 576 C C . GLY A 1 77 ? -13.43 17.094 15.992 1 61.5 77 GLY A C 1
ATOM 577 O O . GLY A 1 77 ? -14.602 17.344 15.695 1 61.5 77 GLY A O 1
ATOM 578 N N . MET A 1 78 ? -12.688 16.312 15.242 1 69.31 78 MET A N 1
ATOM 579 C CA . MET A 1 78 ? -13.141 15.891 13.922 1 69.31 78 MET A CA 1
ATOM 580 C C . MET A 1 78 ? -13.781 14.508 13.984 1 69.31 78 MET A C 1
ATOM 582 O O . MET A 1 78 ? -14.281 14.008 12.977 1 69.31 78 MET A O 1
ATOM 586 N N . GLY A 1 79 ? -13.844 13.953 15.125 1 80.94 79 GLY A N 1
ATOM 587 C CA . GLY A 1 79 ? -14.492 12.656 15.281 1 80.94 79 GLY A CA 1
ATOM 588 C C . GLY A 1 79 ? -13.641 11.656 16.031 1 80.94 79 GLY A C 1
ATOM 589 O O . GLY A 1 79 ? -12.672 12.031 16.703 1 80.94 79 GLY A O 1
ATOM 590 N N . GLU A 1 80 ? -14.195 10.492 16.078 1 90.06 80 GLU A N 1
ATOM 591 C CA . GLU A 1 80 ? -13.508 9.414 16.781 1 90.06 80 GLU A CA 1
ATOM 592 C C . GLU A 1 80 ? -13.039 8.336 15.812 1 90.06 80 GLU A C 1
ATOM 594 O O . GLU A 1 80 ? -13.656 8.117 14.766 1 90.06 80 GLU A O 1
ATOM 599 N N . VAL A 1 81 ? -11.953 7.754 16.141 1 91.62 81 VAL A N 1
ATOM 600 C CA . VAL A 1 81 ? -11.422 6.633 15.375 1 91.62 81 VAL A CA 1
ATOM 601 C C . VAL A 1 81 ? -11.422 5.371 16.234 1 91.62 81 VAL A C 1
ATOM 603 O O . VAL A 1 81 ? -10.891 5.371 17.344 1 91.62 81 VAL A O 1
ATOM 606 N N . ILE A 1 82 ? -12.023 4.312 15.695 1 94.12 82 ILE A N 1
ATOM 607 C CA . ILE A 1 82 ? -12.227 3.078 16.438 1 94.12 82 ILE A CA 1
ATOM 608 C C . ILE A 1 82 ? -11.633 1.903 15.672 1 94.12 82 ILE A C 1
ATOM 610 O O . ILE A 1 82 ? -11.766 1.825 14.453 1 94.12 82 ILE A O 1
ATOM 614 N N . LEU A 1 83 ? -11.023 1.039 16.422 1 95.38 83 LEU A N 1
ATOM 615 C CA . LEU A 1 83 ? -10.555 -0.218 15.844 1 95.38 83 LEU A CA 1
ATOM 616 C C . LEU A 1 83 ? -11.68 -1.244 15.789 1 95.38 83 LEU A C 1
ATOM 618 O O . LEU A 1 83 ? -12.336 -1.509 16.797 1 95.38 83 LEU A O 1
ATOM 622 N N . LEU A 1 84 ? -11.906 -1.799 14.633 1 95 84 LEU A N 1
ATOM 623 C CA . LEU A 1 84 ? -12.961 -2.783 14.43 1 95 84 LEU A CA 1
ATOM 624 C C . LEU A 1 84 ? -12.383 -4.121 13.977 1 95 84 LEU A C 1
ATOM 626 O O . LEU A 1 84 ? -11.359 -4.156 13.297 1 95 84 LEU A O 1
ATOM 630 N N . LYS A 1 85 ? -13.062 -5.148 14.359 1 94.62 85 LYS A N 1
ATOM 631 C CA . LYS A 1 85 ? -12.844 -6.461 13.75 1 94.62 85 LYS A CA 1
ATOM 632 C C . LYS A 1 85 ? -13.93 -6.777 12.719 1 94.62 85 LYS A C 1
ATOM 634 O O . LYS A 1 85 ? -15.117 -6.73 13.031 1 94.62 85 LYS A O 1
ATOM 639 N N . ASP A 1 86 ? -13.555 -6.984 11.531 1 92.31 86 ASP A N 1
ATOM 640 C CA . ASP A 1 86 ? -14.453 -7.414 10.477 1 92.31 86 ASP A CA 1
ATOM 641 C C . ASP A 1 86 ? -14.586 -8.938 10.445 1 92.31 86 ASP A C 1
ATOM 643 O O . ASP A 1 86 ? -13.648 -9.633 10.055 1 92.31 86 ASP A O 1
ATOM 647 N N . HIS A 1 87 ? -15.727 -9.438 10.688 1 90.69 87 HIS A N 1
ATOM 648 C CA . HIS A 1 87 ? -15.922 -10.875 10.836 1 90.69 87 HIS A CA 1
ATOM 649 C C . HIS A 1 87 ? -16.125 -11.555 9.484 1 90.69 87 HIS A C 1
ATOM 651 O O . HIS A 1 87 ? -16.047 -12.773 9.375 1 90.69 87 HIS A O 1
ATOM 657 N N . ASP A 1 88 ? -16.453 -10.797 8.5 1 89.62 88 ASP A N 1
ATOM 658 C CA . ASP A 1 88 ? -16.547 -11.375 7.16 1 89.62 88 ASP A CA 1
ATOM 659 C C . ASP A 1 88 ? -15.148 -11.562 6.551 1 89.62 88 ASP A C 1
ATOM 661 O O . ASP A 1 88 ? -14.797 -12.664 6.125 1 89.62 88 ASP A O 1
ATOM 665 N N . ILE A 1 89 ? -14.43 -10.516 6.59 1 89.31 89 ILE A N 1
ATOM 666 C CA . ILE A 1 89 ? -13.133 -10.5 5.922 1 89.31 89 ILE A CA 1
ATOM 667 C C . ILE A 1 89 ? -12.047 -10.992 6.883 1 89.31 89 ILE A C 1
ATOM 669 O O . ILE A 1 89 ? -10.938 -11.328 6.461 1 89.31 89 ILE A O 1
ATOM 673 N N . GLU A 1 90 ? -12.312 -11.086 8.172 1 88.75 90 GLU A N 1
ATOM 674 C CA . GLU A 1 90 ? -11.406 -11.57 9.203 1 88.75 90 GLU A CA 1
ATOM 675 C C . GLU A 1 90 ? -10.141 -10.719 9.266 1 88.75 90 GLU A C 1
ATOM 677 O O . GLU A 1 90 ? -9.023 -11.242 9.234 1 88.75 90 GLU A O 1
ATOM 682 N N . ARG A 1 91 ? -10.375 -9.422 9.469 1 90.81 91 ARG A N 1
ATOM 683 C CA . ARG A 1 91 ? -9.297 -8.438 9.609 1 90.81 91 ARG A CA 1
ATOM 684 C C . ARG A 1 91 ? -9.719 -7.297 10.523 1 90.81 91 ARG A C 1
ATOM 686 O O . ARG A 1 91 ? -10.906 -7.133 10.812 1 90.81 91 ARG A O 1
ATOM 693 N N . THR A 1 92 ? -8.711 -6.617 10.969 1 92.56 92 THR A N 1
ATOM 694 C CA . THR A 1 92 ? -9.008 -5.391 11.703 1 92.56 92 THR A CA 1
ATOM 695 C C . THR A 1 92 ? -9.023 -4.191 10.758 1 92.56 92 THR A C 1
ATOM 697 O O . THR A 1 92 ? -8.266 -4.148 9.781 1 92.56 92 THR A O 1
ATOM 700 N N . VAL A 1 93 ? -9.938 -3.316 11.008 1 93.25 93 VAL A N 1
ATOM 701 C CA . VAL A 1 93 ? -10.062 -2.076 10.242 1 93.25 93 VAL A CA 1
ATOM 702 C C . VAL A 1 93 ? -10.289 -0.905 11.195 1 93.25 93 VAL A C 1
ATOM 704 O O . VAL A 1 93 ? -10.688 -1.101 12.352 1 93.25 93 VAL A O 1
ATOM 707 N N . ALA A 1 94 ? -9.938 0.272 10.727 1 93.81 94 ALA A N 1
ATOM 708 C CA . ALA A 1 94 ? -10.188 1.487 11.5 1 93.81 94 ALA A CA 1
ATOM 709 C C . ALA A 1 94 ? -11.445 2.201 11 1 93.81 94 ALA A C 1
ATOM 711 O O . ALA A 1 94 ? -11.68 2.285 9.797 1 93.81 94 ALA A O 1
ATOM 712 N N . LEU A 1 95 ? -12.219 2.68 11.938 1 94.12 95 LEU A N 1
ATOM 713 C CA . LEU A 1 95 ? -13.43 3.439 11.656 1 94.12 95 LEU A CA 1
ATOM 714 C C . LEU A 1 95 ? -13.32 4.859 12.188 1 94.12 95 LEU A C 1
ATOM 716 O O . LEU A 1 95 ? -13.031 5.062 13.375 1 94.12 95 LEU A O 1
ATOM 720 N N . LYS A 1 96 ? -13.406 5.832 11.273 1 92.31 96 LYS A N 1
ATOM 721 C CA . LYS A 1 96 ? -13.57 7.223 11.695 1 92.31 96 LYS A CA 1
ATOM 722 C C . LYS A 1 96 ? -15.031 7.652 11.617 1 92.31 96 LYS A C 1
ATOM 724 O O . LYS A 1 96 ? -15.68 7.48 10.586 1 92.31 96 LYS A O 1
ATOM 729 N N . ARG A 1 97 ? -15.492 8.18 12.695 1 92.81 97 ARG A N 1
ATOM 730 C CA . ARG A 1 97 ? -16.906 8.539 12.75 1 92.81 97 ARG A CA 1
ATOM 731 C C . ARG A 1 97 ? -17.094 9.938 13.32 1 92.81 97 ARG A C 1
ATOM 733 O O . ARG A 1 97 ? -16.375 10.352 14.227 1 92.81 97 ARG A O 1
ATOM 740 N N . LEU A 1 98 ? -18.094 10.609 12.789 1 88.25 98 LEU A N 1
ATOM 741 C CA . LEU A 1 98 ? -18.453 11.938 13.266 1 88.25 98 LEU A CA 1
ATOM 742 C C . LEU A 1 98 ? -19.188 11.859 14.602 1 88.25 98 LEU A C 1
ATOM 744 O O . LEU A 1 98 ? -19.859 10.867 14.883 1 88.25 98 LEU A O 1
ATOM 748 N N . PRO A 1 99 ? -18.938 12.914 15.367 1 83.56 99 PRO A N 1
ATOM 749 C CA . PRO A 1 99 ? -19.766 12.953 16.578 1 83.56 99 PRO A CA 1
ATOM 750 C C . PRO A 1 99 ? -21.25 13.102 16.266 1 83.56 99 PRO A C 1
ATOM 752 O O . PRO A 1 99 ? -21.625 13.43 15.141 1 83.56 99 PRO A O 1
ATOM 755 N N . GLU A 1 100 ? -21.922 12.805 17.406 1 79.81 100 GLU A N 1
ATOM 756 C CA . GLU A 1 100 ? -23.359 13.023 17.281 1 79.81 100 GLU A CA 1
ATOM 757 C C . GLU A 1 100 ? -23.688 14.508 17.078 1 79.81 100 GLU A C 1
ATOM 759 O O . GLU A 1 100 ? -23.047 15.367 17.672 1 79.81 100 GLU A O 1
ATOM 764 N N . ALA A 1 101 ? -24.625 14.898 16.188 1 75.56 101 ALA A N 1
ATOM 765 C CA . ALA A 1 101 ? -25.062 16.266 15.898 1 75.56 101 ALA A CA 1
ATOM 766 C C . ALA A 1 101 ? -23.906 17.109 15.352 1 75.56 101 ALA A C 1
ATOM 768 O O . ALA A 1 101 ? -23.672 18.219 15.812 1 75.56 101 ALA A O 1
ATOM 769 N N . ALA A 1 102 ? -23.188 16.516 14.562 1 76.5 102 ALA A N 1
ATOM 770 C CA . ALA A 1 102 ? -22.078 17.234 13.93 1 76.5 102 ALA A CA 1
ATOM 771 C C . ALA A 1 102 ? -22.594 18.469 13.172 1 76.5 102 ALA A C 1
ATOM 773 O O . ALA A 1 102 ? -23.641 18.391 12.508 1 76.5 102 ALA A O 1
ATOM 774 N N . GLU A 1 103 ? -21.891 19.578 13.453 1 77.31 103 GLU A N 1
ATOM 775 C CA . GLU A 1 103 ? -22.219 20.797 12.703 1 77.31 103 GLU A CA 1
ATOM 776 C C . GLU A 1 103 ? -22.016 20.578 11.203 1 77.31 103 GLU A C 1
ATOM 778 O O . GLU A 1 103 ? -21.156 19.797 10.789 1 77.31 103 GLU A O 1
ATOM 783 N N . PRO A 1 104 ? -22.844 21.25 10.414 1 76.44 104 PRO A N 1
ATOM 784 C CA . PRO A 1 104 ? -22.781 21.078 8.961 1 76.44 104 PRO A CA 1
ATOM 785 C C . PRO A 1 104 ? -21.359 21.266 8.414 1 76.44 104 PRO A C 1
ATOM 787 O O . PRO A 1 104 ? -20.969 20.578 7.469 1 76.44 104 PRO A O 1
ATOM 790 N N . GLY A 1 105 ? -20.656 22.172 9.07 1 76.38 105 GLY A N 1
ATOM 791 C CA . GLY A 1 105 ? -19.297 22.375 8.633 1 76.38 105 GLY A CA 1
ATOM 792 C C . GLY A 1 105 ? -18.422 21.156 8.812 1 76.38 105 GLY A C 1
ATOM 793 O O . GLY A 1 105 ? -17.578 20.859 7.965 1 76.38 105 GLY A O 1
ATOM 794 N N . HIS A 1 106 ? -18.703 20.406 9.852 1 79.5 106 HIS A N 1
ATOM 795 C CA . HIS A 1 106 ? -17.953 19.188 10.125 1 79.5 106 HIS A CA 1
ATOM 796 C C . HIS A 1 106 ? -18.328 18.078 9.141 1 79.5 106 HIS A C 1
ATOM 798 O O . HIS A 1 106 ? -17.469 17.312 8.703 1 79.5 106 HIS A O 1
ATOM 804 N N . VAL A 1 107 ? -19.547 18.078 8.844 1 81.75 107 VAL A N 1
ATOM 805 C CA . VAL A 1 107 ? -20.031 17.062 7.902 1 81.75 107 VAL A CA 1
ATOM 806 C C . VAL A 1 107 ? -19.391 17.312 6.531 1 81.75 107 VAL A C 1
ATOM 808 O O . VAL A 1 107 ? -18.938 16.359 5.879 1 81.75 107 VAL A O 1
ATOM 811 N N . LEU A 1 108 ? -19.328 18.484 6.219 1 80.81 108 LEU A N 1
ATOM 812 C CA . LEU A 1 108 ? -18.75 18.844 4.934 1 80.81 108 LEU A CA 1
ATOM 813 C C . LEU A 1 108 ? -17.297 18.406 4.859 1 80.81 108 LEU A C 1
ATOM 815 O O . LEU A 1 108 ? -16.875 17.75 3.896 1 80.81 108 LEU A O 1
ATOM 819 N N . ARG A 1 109 ? -16.594 18.75 5.824 1 81.5 109 ARG A N 1
ATOM 820 C CA . ARG A 1 109 ? -15.172 18.391 5.852 1 81.5 109 ARG A CA 1
ATOM 821 C C . ARG A 1 109 ? -14.984 16.891 5.832 1 81.5 109 ARG A C 1
ATOM 823 O O . ARG A 1 109 ? -14.055 16.375 5.203 1 81.5 109 ARG A O 1
ATOM 830 N N . PHE A 1 110 ? -15.883 16.328 6.504 1 87.44 110 PHE A N 1
ATOM 831 C CA . PHE A 1 110 ? -15.836 14.867 6.582 1 87.44 110 PHE A CA 1
ATOM 832 C C . PHE A 1 110 ? -16.062 14.242 5.211 1 87.44 110 PHE A C 1
ATOM 834 O O . PHE A 1 110 ? -15.289 13.375 4.785 1 87.44 110 PHE A O 1
ATOM 841 N N . VAL A 1 111 ? -17.016 14.688 4.555 1 85.56 111 VAL A N 1
ATOM 842 C CA . VAL A 1 111 ? -17.344 14.18 3.229 1 85.56 111 VAL A CA 1
ATOM 843 C C . VAL A 1 111 ? -16.219 14.516 2.252 1 85.56 111 VAL A C 1
ATOM 845 O O . VAL A 1 111 ? -15.828 13.68 1.431 1 85.56 111 VAL A O 1
ATOM 848 N N . GLU A 1 112 ? -15.664 15.641 2.395 1 83.88 112 GLU A N 1
ATOM 849 C CA . GLU A 1 112 ? -14.562 16.047 1.523 1 83.88 112 GLU A CA 1
ATOM 850 C C . GLU A 1 112 ? -13.32 15.195 1.762 1 83.88 112 GLU A C 1
ATOM 852 O O . GLU A 1 112 ? -12.602 14.867 0.819 1 83.88 112 GLU A O 1
ATOM 857 N N . GLU A 1 113 ? -13.125 14.906 2.975 1 87.44 113 GLU A N 1
ATOM 858 C CA . GLU A 1 113 ? -12 14.031 3.293 1 87.44 113 GLU A CA 1
ATOM 859 C C . GLU A 1 113 ? -12.117 12.688 2.58 1 87.44 113 GLU A C 1
ATOM 861 O O . GLU A 1 113 ? -11.164 12.227 1.953 1 87.44 113 GLU A O 1
ATOM 866 N N . ILE A 1 114 ? -13.266 12.141 2.65 1 88.88 114 ILE A N 1
ATOM 867 C CA . ILE A 1 114 ? -13.523 10.836 2.047 1 88.88 114 ILE A CA 1
ATOM 868 C C . ILE A 1 114 ? -13.312 10.914 0.537 1 88.88 114 ILE A C 1
ATOM 870 O O . ILE A 1 114 ? -12.625 10.078 -0.044 1 88.88 114 ILE A O 1
ATOM 874 N N . ARG A 1 115 ? -13.828 11.922 -0.013 1 87.69 115 ARG A N 1
ATOM 875 C CA . ARG A 1 115 ? -13.75 12.047 -1.465 1 87.69 115 ARG A CA 1
ATOM 876 C C . ARG A 1 115 ? -12.328 12.375 -1.911 1 87.69 115 ARG A C 1
ATOM 878 O O . ARG A 1 115 ? -11.867 11.875 -2.939 1 87.69 115 ARG A O 1
ATOM 885 N N . THR A 1 116 ? -11.695 13.203 -1.127 1 89 116 THR A N 1
ATOM 886 C CA . THR A 1 116 ? -10.305 13.508 -1.423 1 89 116 THR A CA 1
ATOM 887 C C . THR A 1 116 ? -9.453 12.242 -1.378 1 89 116 THR A C 1
ATOM 889 O O . THR A 1 116 ? -8.766 11.906 -2.35 1 89 116 THR A O 1
ATOM 892 N N . VAL A 1 117 ? -9.547 11.539 -0.349 1 90.31 117 VAL A N 1
ATOM 893 C CA . VAL A 1 117 ? -8.742 10.328 -0.186 1 90.31 117 VAL A CA 1
ATOM 894 C C . VAL A 1 117 ? -9.148 9.305 -1.239 1 90.31 117 VAL A C 1
ATOM 896 O O . VAL A 1 117 ? -8.305 8.562 -1.745 1 90.31 117 VAL A O 1
ATOM 899 N N . GLY A 1 118 ? -10.406 9.297 -1.512 1 88 118 GLY A N 1
ATOM 900 C CA . GLY A 1 118 ? -10.883 8.398 -2.555 1 88 118 GLY A CA 1
ATOM 901 C C . GLY A 1 118 ? -10.234 8.656 -3.9 1 88 118 GLY A C 1
ATOM 902 O O . GLY A 1 118 ? -9.977 7.715 -4.656 1 88 118 GLY A O 1
ATOM 903 N N . GLN A 1 119 ? -9.93 9.836 -4.152 1 89.56 119 GLN A N 1
ATOM 904 C CA . GLN A 1 119 ? -9.375 10.219 -5.449 1 89.56 119 GLN A CA 1
ATOM 905 C C . GLN A 1 119 ? -7.859 10.086 -5.461 1 89.56 119 GLN A C 1
ATOM 907 O O . GLN A 1 119 ? -7.227 10.234 -6.508 1 89.56 119 GLN A O 1
ATOM 912 N N . LEU A 1 120 ? -7.363 9.883 -4.359 1 91.5 120 LEU A N 1
ATOM 913 C CA . LEU A 1 120 ? -5.91 9.773 -4.246 1 91.5 120 LEU A CA 1
ATOM 914 C C . LEU A 1 120 ? -5.488 8.32 -4.062 1 91.5 120 LEU A C 1
ATOM 916 O O . LEU A 1 120 ? -5.375 7.844 -2.93 1 91.5 120 LEU A O 1
ATOM 920 N N . ASP A 1 121 ? -5.25 7.727 -5.141 1 87.81 121 ASP A N 1
ATOM 921 C CA . ASP A 1 121 ? -4.797 6.34 -5.117 1 87.81 121 ASP A CA 1
ATOM 922 C C . ASP A 1 121 ? -3.275 6.258 -5.199 1 87.81 121 ASP A C 1
ATOM 924 O O . ASP A 1 121 ? -2.703 6.305 -6.289 1 87.81 121 ASP A O 1
ATOM 928 N N . HIS A 1 122 ? -2.691 6.152 -4.125 1 91.75 122 HIS A N 1
ATOM 929 C CA . HIS A 1 122 ? -1.238 6.105 -4.008 1 91.75 122 HIS A CA 1
ATOM 930 C C . HIS A 1 122 ? -0.808 5.188 -2.871 1 91.75 122 HIS A C 1
ATOM 932 O O . HIS A 1 122 ? -1.442 5.16 -1.813 1 91.75 122 HIS A O 1
ATOM 938 N N . PRO A 1 123 ? 0.307 4.457 -3.059 1 89.19 123 PRO A N 1
ATOM 939 C CA . PRO A 1 123 ? 0.738 3.506 -2.033 1 89.19 123 PRO A CA 1
ATOM 940 C C . PRO A 1 123 ? 1.051 4.18 -0.698 1 89.19 123 PRO A C 1
ATOM 942 O O . PRO A 1 123 ? 0.998 3.533 0.351 1 89.19 123 PRO A O 1
ATOM 945 N N . ASN A 1 124 ? 1.39 5.441 -0.706 1 94.88 124 ASN A N 1
ATOM 946 C CA . ASN A 1 124 ? 1.771 6.129 0.523 1 94.88 124 ASN A CA 1
ATOM 947 C C . ASN A 1 124 ? 0.621 6.965 1.077 1 94.88 124 ASN A C 1
ATOM 949 O O . ASN A 1 124 ? 0.835 7.848 1.908 1 94.88 124 ASN A O 1
ATOM 953 N N . ILE A 1 125 ? -0.543 6.758 0.671 1 94.19 125 ILE A N 1
ATOM 954 C CA . ILE A 1 125 ? -1.737 7.418 1.187 1 94.19 125 ILE A CA 1
ATOM 955 C C . ILE A 1 125 ? -2.73 6.371 1.685 1 94.19 125 ILE A C 1
ATOM 957 O O . ILE A 1 125 ? -2.994 5.379 1 1 94.19 125 ILE A O 1
ATOM 961 N N . VAL A 1 126 ? -3.223 6.539 2.832 1 90.06 126 VAL A N 1
ATOM 962 C CA . VAL A 1 126 ? -4.105 5.566 3.461 1 90.06 126 VAL A CA 1
ATOM 963 C C . VAL A 1 126 ? -5.383 5.418 2.637 1 90.06 126 VAL A C 1
ATOM 965 O O . VAL A 1 126 ? -6.02 6.41 2.279 1 90.06 126 VAL A O 1
ATOM 968 N N . PRO A 1 127 ? -5.785 4.223 2.348 1 87.94 127 PRO A N 1
ATOM 969 C CA . PRO A 1 127 ? -6.996 4.039 1.544 1 87.94 127 PRO A CA 1
ATOM 970 C C . PRO A 1 127 ? -8.266 3.996 2.391 1 87.94 127 PRO A C 1
ATOM 972 O O . PRO A 1 127 ? -8.242 3.49 3.516 1 87.94 127 PRO A O 1
ATOM 975 N N . VAL A 1 128 ? -9.328 4.543 1.815 1 90.88 128 VAL A N 1
ATOM 976 C CA . VAL A 1 128 ? -10.672 4.371 2.357 1 90.88 128 VAL A CA 1
ATOM 977 C C . VAL A 1 128 ? -11.297 3.094 1.798 1 90.88 128 VAL A C 1
ATOM 979 O O . VAL A 1 128 ? -11.242 2.85 0.59 1 90.88 128 VAL A O 1
ATOM 982 N N . HIS A 1 129 ? -11.828 2.238 2.652 1 89.75 129 HIS A N 1
ATOM 983 C CA . HIS A 1 129 ? -12.398 0.968 2.213 1 89.75 129 HIS A CA 1
ATOM 984 C C . HIS A 1 129 ? -13.891 1.102 1.925 1 89.75 129 HIS A C 1
ATOM 986 O O . HIS A 1 129 ? -14.383 0.572 0.927 1 89.75 129 HIS A O 1
ATOM 992 N N . ASP A 1 130 ? -14.531 1.751 2.828 1 90.12 130 ASP A N 1
ATOM 993 C CA . ASP A 1 130 ? -15.984 1.838 2.727 1 90.12 130 ASP A CA 1
ATOM 994 C C . ASP A 1 130 ? -16.516 3.02 3.533 1 90.12 130 ASP A C 1
ATOM 996 O O . ASP A 1 130 ? -15.789 3.623 4.32 1 90.12 130 ASP A O 1
ATOM 1000 N N . VAL A 1 131 ? -17.719 3.412 3.18 1 90.94 131 VAL A N 1
ATOM 1001 C CA . VAL A 1 131 ? -18.406 4.496 3.883 1 90.94 131 VAL A CA 1
ATOM 1002 C C . VAL A 1 131 ? -19.797 4.051 4.293 1 90.94 131 VAL A C 1
ATOM 1004 O O . VAL A 1 131 ? -20.344 3.109 3.719 1 90.94 131 VAL A O 1
ATOM 1007 N N . GLY A 1 132 ? -20.328 4.68 5.375 1 87.44 132 GLY A N 1
ATOM 1008 C CA . GLY A 1 132 ? -21.672 4.34 5.82 1 87.44 132 GLY A CA 1
ATOM 1009 C C . GLY A 1 132 ? -22.234 5.332 6.816 1 87.44 132 GLY A C 1
ATOM 1010 O O . GLY A 1 132 ? -21.641 6.387 7.059 1 87.44 132 GLY A O 1
ATOM 1011 N N . VAL A 1 133 ? -23.453 5.09 7.215 1 85.44 133 VAL A N 1
ATOM 1012 C CA . VAL A 1 133 ? -24.156 5.789 8.281 1 85.44 133 VAL A CA 1
ATOM 1013 C C . VAL A 1 133 ? -24.578 4.793 9.359 1 85.44 133 VAL A C 1
ATOM 1015 O O . VAL A 1 133 ? -25.141 3.738 9.047 1 85.44 133 VAL A O 1
ATOM 1018 N N . ASP A 1 134 ? -24.25 5.105 10.523 1 85.12 134 ASP A N 1
ATOM 1019 C CA . ASP A 1 134 ? -24.578 4.148 11.57 1 85.12 134 ASP A CA 1
ATOM 1020 C C . ASP A 1 134 ? -26.031 4.324 12.039 1 85.12 134 ASP A C 1
ATOM 1022 O O . ASP A 1 134 ? -26.766 5.121 11.461 1 85.12 134 ASP A O 1
ATOM 1026 N N . ALA A 1 135 ? -26.438 3.516 13.023 1 81.56 135 ALA A N 1
ATOM 1027 C CA . ALA A 1 135 ? -27.812 3.467 13.484 1 81.56 135 ALA A CA 1
ATOM 1028 C C . ALA A 1 135 ? -28.25 4.812 14.047 1 81.56 135 ALA A C 1
ATOM 1030 O O . ALA A 1 135 ? -29.453 5.137 14.055 1 81.56 135 ALA A O 1
ATOM 1031 N N . ARG A 1 136 ? -27.328 5.691 14.523 1 84.19 136 ARG A N 1
ATOM 1032 C CA . ARG A 1 136 ? -27.625 6.992 15.109 1 84.19 136 ARG A CA 1
ATOM 1033 C C . ARG A 1 136 ? -27.562 8.094 14.062 1 84.19 136 ARG A C 1
ATOM 1035 O O . ARG A 1 136 ? -27.625 9.281 14.398 1 84.19 136 ARG A O 1
ATOM 1042 N N . GLY A 1 137 ? -27.266 7.688 12.844 1 81.69 137 GLY A N 1
ATOM 1043 C CA . GLY A 1 137 ? -27.234 8.641 11.75 1 81.69 137 GLY A CA 1
ATOM 1044 C C . GLY A 1 137 ? -25.875 9.289 11.562 1 81.69 137 GLY A C 1
ATOM 1045 O O . GLY A 1 137 ? -25.734 10.273 10.828 1 81.69 137 GLY A O 1
ATOM 1046 N N . ARG A 1 138 ? -24.922 8.781 12.242 1 86.5 138 ARG A N 1
ATOM 1047 C CA . ARG A 1 138 ? -23.578 9.352 12.125 1 86.5 138 ARG A CA 1
ATOM 1048 C C . ARG A 1 138 ? -22.859 8.781 10.906 1 86.5 138 ARG A C 1
ATOM 1050 O O . ARG A 1 138 ? -22.859 7.57 10.68 1 86.5 138 ARG A O 1
ATOM 1057 N N . TYR A 1 139 ? -22.234 9.711 10.18 1 88.31 139 TYR A N 1
ATOM 1058 C CA . TYR A 1 139 ? -21.422 9.273 9.055 1 88.31 139 TYR A CA 1
ATOM 1059 C C . TYR A 1 139 ? -20.109 8.664 9.539 1 88.31 139 TYR A C 1
ATOM 1061 O O . TYR A 1 139 ? -19.516 9.125 10.516 1 88.31 139 TYR A O 1
ATOM 1069 N N . TYR A 1 140 ? -19.719 7.602 8.867 1 91.5 140 TYR A N 1
ATOM 1070 C CA . TYR A 1 140 ? -18.422 7 9.156 1 91.5 140 TYR A CA 1
ATOM 1071 C C . TYR A 1 140 ? -17.766 6.488 7.879 1 91.5 140 TYR A C 1
ATOM 1073 O O . TYR A 1 140 ? -18.422 6.336 6.848 1 91.5 140 TYR A O 1
ATOM 1081 N N . PHE A 1 141 ? -16.516 6.363 7.965 1 92.25 141 PHE A N 1
ATOM 1082 C CA . PHE A 1 141 ? -15.836 5.621 6.906 1 92.25 141 PHE A CA 1
ATOM 1083 C C . PHE A 1 141 ? -14.828 4.641 7.492 1 92.25 141 PHE A C 1
ATOM 1085 O O . PHE A 1 141 ? -14.305 4.855 8.594 1 92.25 141 PHE A O 1
ATOM 1092 N N . LEU A 1 142 ? -14.68 3.531 6.742 1 92.56 142 LEU A N 1
ATOM 1093 C CA . LEU A 1 142 ? -13.727 2.48 7.098 1 92.56 142 LEU A CA 1
ATOM 1094 C C . LEU A 1 142 ? -12.414 2.652 6.34 1 92.56 142 LEU A C 1
ATOM 1096 O O . LEU A 1 142 ? -12.414 2.99 5.152 1 92.56 142 LEU A O 1
ATOM 1100 N N . MET A 1 143 ? -11.344 2.482 7.082 1 91.88 143 MET A N 1
ATOM 1101 C CA . MET A 1 143 ? -10.031 2.537 6.438 1 91.88 143 MET A CA 1
ATOM 1102 C C . MET A 1 143 ? -9.117 1.444 6.98 1 91.88 143 MET A C 1
ATOM 1104 O O . MET A 1 143 ? -9.453 0.773 7.957 1 91.88 143 MET A O 1
ATOM 1108 N N . LYS A 1 144 ? -8.055 1.304 6.273 1 89.75 144 LYS A N 1
ATOM 1109 C CA . LYS A 1 144 ? -7.059 0.315 6.676 1 89.75 144 LYS A CA 1
ATOM 1110 C C . LYS A 1 144 ? -6.527 0.61 8.078 1 89.75 144 LYS A C 1
ATOM 1112 O O . LYS A 1 144 ? -6.219 1.76 8.398 1 89.75 144 LYS A O 1
ATOM 1117 N N . HIS A 1 145 ? -6.547 -0.421 8.914 1 91.5 145 HIS A N 1
ATOM 1118 C CA . HIS A 1 145 ? -5.816 -0.303 10.172 1 91.5 145 HIS A CA 1
ATOM 1119 C C . HIS A 1 145 ? -4.312 -0.422 9.953 1 91.5 145 HIS A C 1
ATOM 1121 O O . HIS A 1 145 ? -3.811 -1.508 9.656 1 91.5 145 HIS A O 1
ATOM 1127 N N . LEU A 1 146 ? -3.695 0.639 10.047 1 89.12 146 LEU A N 1
ATOM 1128 C CA . LEU A 1 146 ? -2.254 0.654 9.828 1 89.12 146 LEU A CA 1
ATOM 1129 C C . LEU A 1 146 ? -1.51 0.179 11.07 1 89.12 146 LEU A C 1
ATOM 1131 O O . LEU A 1 146 ? -1.759 0.671 12.172 1 89.12 146 LEU A O 1
ATOM 1135 N N . GLN A 1 147 ? -0.726 -0.827 10.766 1 88.38 147 GLN A N 1
ATOM 1136 C CA . GLN A 1 147 ? 0.178 -1.271 11.82 1 88.38 147 GLN A CA 1
ATOM 1137 C C . GLN A 1 147 ? 1.5 -0.511 11.773 1 88.38 147 GLN A C 1
ATOM 1139 O O . GLN A 1 147 ? 1.957 -0.122 10.695 1 88.38 147 GLN A O 1
ATOM 1144 N N . GLY A 1 148 ? 2.002 -0.151 12.922 1 92 148 GLY A N 1
ATOM 1145 C CA . GLY A 1 148 ? 3.25 0.595 12.977 1 92 148 GLY A CA 1
ATOM 1146 C C . GLY A 1 148 ? 3.23 1.726 13.984 1 92 148 GLY A C 1
ATOM 1147 O O . GLY A 1 148 ? 2.537 1.644 15 1 92 148 GLY A O 1
ATOM 1148 N N . GLU A 1 149 ? 4.203 2.709 13.664 1 95.12 149 GLU A N 1
ATOM 1149 C CA . GLU A 1 149 ? 4.344 3.863 14.547 1 95.12 149 GLU A CA 1
ATOM 1150 C C . GLU A 1 149 ? 4.258 5.172 13.766 1 95.12 149 GLU A C 1
ATOM 1152 O O . GLU A 1 149 ? 4.664 5.23 12.602 1 95.12 149 GLU A O 1
ATOM 1157 N N . THR A 1 150 ? 3.637 6.148 14.445 1 95.69 150 THR A N 1
ATOM 1158 C CA . THR A 1 150 ? 3.682 7.473 13.836 1 95.69 150 THR A CA 1
ATOM 1159 C C . THR A 1 150 ? 5.105 8.023 13.836 1 95.69 150 THR A C 1
ATOM 1161 O O . THR A 1 150 ? 5.926 7.629 14.664 1 95.69 150 THR A O 1
ATOM 1164 N N . LEU A 1 151 ? 5.324 8.852 12.906 1 97.81 151 LEU A N 1
ATOM 1165 C CA . LEU A 1 151 ? 6.629 9.508 12.891 1 97.81 151 LEU A CA 1
ATOM 1166 C C . LEU A 1 151 ? 6.855 10.289 14.18 1 97.81 151 LEU A C 1
ATOM 1168 O O . LEU A 1 151 ? 7.988 10.383 14.664 1 97.81 151 LEU A O 1
ATOM 1172 N N . GLU A 1 152 ? 5.812 10.836 14.773 1 96.69 152 GLU A N 1
ATOM 1173 C CA . GLU A 1 152 ? 5.906 11.539 16.047 1 96.69 152 GLU A CA 1
ATOM 1174 C C . GLU A 1 152 ? 6.441 10.617 17.141 1 96.69 152 GLU A C 1
ATOM 1176 O O . GLU A 1 152 ? 7.352 10.992 17.891 1 96.69 152 GLU A O 1
ATOM 1181 N N . ALA A 1 153 ? 5.926 9.438 17.203 1 96.81 153 ALA A N 1
ATOM 1182 C CA . ALA A 1 153 ? 6.371 8.461 18.188 1 96.81 153 ALA A CA 1
ATOM 1183 C C . ALA A 1 153 ? 7.82 8.055 17.953 1 96.81 153 ALA A C 1
ATOM 1185 O O . ALA A 1 153 ? 8.594 7.906 18.906 1 96.81 153 ALA A O 1
ATOM 1186 N N . ILE A 1 154 ? 8.141 7.875 16.734 1 97.75 154 ILE A N 1
ATOM 1187 C CA . ILE A 1 154 ? 9.5 7.5 16.375 1 97.75 154 ILE A CA 1
ATOM 1188 C C . ILE A 1 154 ? 10.469 8.602 16.797 1 97.75 154 ILE A C 1
ATOM 1190 O O . ILE A 1 154 ? 11.5 8.328 17.422 1 97.75 154 ILE A O 1
ATOM 1194 N N . ILE A 1 155 ? 10.148 9.828 16.5 1 97 155 ILE A N 1
ATOM 1195 C CA . ILE A 1 155 ? 10.984 10.969 16.859 1 97 155 ILE A CA 1
ATOM 1196 C C . ILE A 1 155 ? 11.148 11.039 18.375 1 97 155 ILE A C 1
ATOM 1198 O O . ILE A 1 155 ? 12.242 11.328 18.875 1 97 155 ILE A O 1
ATOM 1202 N N . GLU A 1 156 ? 10.125 10.773 19.062 1 96.25 156 GLU A N 1
ATOM 1203 C CA . GLU A 1 156 ? 10.18 10.781 20.531 1 96.25 156 GLU A CA 1
ATOM 1204 C C . GLU A 1 156 ? 11.156 9.727 21.047 1 96.25 156 GLU A C 1
ATOM 1206 O O . GLU A 1 156 ? 11.977 10.016 21.922 1 96.25 156 GLU A O 1
ATOM 1211 N N . LYS A 1 157 ? 11.094 8.586 20.5 1 96.75 157 LYS A N 1
ATOM 1212 C CA . LYS A 1 157 ? 12 7.516 20.906 1 96.75 157 LYS A CA 1
ATOM 1213 C C . LYS A 1 157 ? 13.453 7.867 20.594 1 96.75 157 LYS A C 1
ATOM 1215 O O . LYS A 1 157 ? 14.359 7.566 21.375 1 96.75 157 LYS A O 1
ATOM 1220 N N . LEU A 1 158 ? 13.586 8.414 19.5 1 95.81 158 LEU A N 1
ATOM 1221 C CA . LEU A 1 158 ? 14.922 8.867 19.125 1 95.81 158 LEU A CA 1
ATOM 1222 C C . LEU A 1 158 ? 15.43 9.93 20.094 1 95.81 158 LEU A C 1
ATOM 1224 O O . LEU A 1 158 ? 16.578 9.891 20.531 1 95.81 158 LEU A O 1
ATOM 1228 N N . ARG A 1 159 ? 14.594 10.828 20.359 1 93.56 159 ARG A N 1
ATOM 1229 C CA . ARG A 1 159 ? 14.945 11.914 21.281 1 93.56 159 ARG A CA 1
ATOM 1230 C C . ARG A 1 159 ? 15.305 11.375 22.656 1 93.56 159 ARG A C 1
ATOM 1232 O O . ARG A 1 159 ? 16.219 11.891 23.312 1 93.56 159 ARG A O 1
ATOM 1239 N N . GLU A 1 160 ? 14.656 10.312 23.047 1 94.12 160 GLU A N 1
ATOM 1240 C CA . GLU A 1 160 ? 14.906 9.695 24.344 1 94.12 160 GLU A CA 1
ATOM 1241 C C . GLU A 1 160 ? 16.188 8.875 24.328 1 94.12 160 GLU A C 1
ATOM 1243 O O . GLU A 1 160 ? 16.641 8.391 25.375 1 94.12 160 GLU A O 1
ATOM 1248 N N . GLY A 1 161 ? 16.703 8.703 23.219 1 92.56 161 GLY A N 1
ATOM 1249 C CA . GLY A 1 161 ? 18 8.031 23.109 1 92.56 161 GLY A CA 1
ATOM 1250 C C . GLY A 1 161 ? 17.875 6.52 23.047 1 92.56 161 GLY A C 1
ATOM 1251 O O . GLY A 1 161 ? 18.766 5.797 23.516 1 92.56 161 GLY A O 1
ATOM 1252 N N . ASP A 1 162 ? 16.812 6.047 22.594 1 94.19 162 ASP A N 1
ATOM 1253 C CA . ASP A 1 162 ? 16.641 4.605 22.438 1 94.19 162 ASP A CA 1
ATOM 1254 C C . ASP A 1 162 ? 17.594 4.051 21.391 1 94.19 162 ASP A C 1
ATOM 1256 O O . ASP A 1 162 ? 17.469 4.34 20.188 1 94.19 162 ASP A O 1
ATOM 1260 N N . ALA A 1 163 ? 18.469 3.215 21.75 1 93.38 163 ALA A N 1
ATOM 1261 C CA . ALA A 1 163 ? 19.547 2.727 20.906 1 93.38 163 ALA A CA 1
ATOM 1262 C C . ALA A 1 163 ? 19.016 1.904 19.75 1 93.38 163 ALA A C 1
ATOM 1264 O O . ALA A 1 163 ? 19.469 2.055 18.609 1 93.38 163 ALA A O 1
ATOM 1265 N N . ALA A 1 164 ? 18.094 1.081 20.047 1 94.44 164 ALA A N 1
ATOM 1266 C CA . ALA A 1 164 ? 17.516 0.229 19.016 1 94.44 164 ALA A CA 1
ATOM 1267 C C . ALA A 1 164 ? 16.828 1.064 17.922 1 94.44 164 ALA A C 1
ATOM 1269 O O . ALA A 1 164 ? 16.922 0.747 16.734 1 94.44 164 ALA A O 1
ATOM 1270 N N . THR A 1 165 ? 16.156 2.096 18.312 1 95.62 165 THR A N 1
ATOM 1271 C CA . THR A 1 165 ? 15.477 2.975 17.359 1 95.62 165 THR A CA 1
ATOM 1272 C C . THR A 1 165 ? 16.5 3.727 16.5 1 95.62 165 THR A C 1
ATOM 1274 O O . THR A 1 165 ? 16.297 3.881 15.297 1 95.62 165 THR A O 1
ATOM 1277 N N . HIS A 1 166 ? 17.578 4.164 17.156 1 94.81 166 HIS A N 1
ATOM 1278 C CA . HIS A 1 166 ? 18.625 4.852 16.406 1 94.81 166 HIS A CA 1
ATOM 1279 C C . HIS A 1 166 ? 19.281 3.92 15.391 1 94.81 166 HIS A C 1
ATOM 1281 O O . HIS A 1 166 ? 19.656 4.348 14.297 1 94.81 166 HIS A O 1
ATOM 1287 N N . GLU A 1 167 ? 19.422 2.709 15.773 1 93.38 167 GLU A N 1
ATOM 1288 C CA . GLU A 1 167 ? 19.984 1.725 14.859 1 93.38 167 GLU A CA 1
ATOM 1289 C C . GLU A 1 167 ? 19.047 1.45 13.688 1 93.38 167 GLU A C 1
ATOM 1291 O O . GLU A 1 167 ? 19.5 1.228 12.562 1 93.38 167 GLU A O 1
ATOM 1296 N N . ARG A 1 168 ? 17.812 1.572 13.922 1 93.44 168 ARG A N 1
ATOM 1297 C CA . ARG A 1 168 ? 16.812 1.271 12.906 1 93.44 168 ARG A CA 1
ATOM 1298 C C . ARG A 1 168 ? 16.609 2.457 11.969 1 93.44 168 ARG A C 1
ATOM 1300 O O . ARG A 1 168 ? 16.422 2.277 10.766 1 93.44 168 ARG A O 1
ATOM 1307 N N . PHE A 1 169 ? 16.688 3.559 12.602 1 95.94 169 PHE A N 1
ATOM 1308 C CA . PHE A 1 169 ? 16.359 4.754 11.828 1 95.94 169 PHE A CA 1
ATOM 1309 C C . PHE A 1 169 ? 17.594 5.621 11.633 1 95.94 169 PHE A C 1
ATOM 1311 O O . PHE A 1 169 ? 17.641 6.77 12.086 1 95.94 169 PHE A O 1
ATOM 1318 N N . THR A 1 170 ? 18.531 5.09 10.828 1 93.81 170 THR A N 1
ATOM 1319 C CA . THR A 1 170 ? 19.703 5.848 10.414 1 93.81 170 THR A CA 1
ATOM 1320 C C . THR A 1 170 ? 19.328 6.961 9.445 1 93.81 170 THR A C 1
ATOM 1322 O O . THR A 1 170 ? 18.188 7.02 8.984 1 93.81 170 THR A O 1
ATOM 1325 N N . TYR A 1 171 ? 20.219 7.875 9.172 1 92.69 171 TYR A N 1
ATOM 1326 C CA . TYR A 1 171 ? 19.891 9.008 8.312 1 92.69 171 TYR A CA 1
ATOM 1327 C C . TYR A 1 171 ? 19.453 8.547 6.934 1 92.69 171 TYR A C 1
ATOM 1329 O O . TYR A 1 171 ? 18.484 9.078 6.371 1 92.69 171 TYR A O 1
ATOM 1337 N N . PRO A 1 172 ? 20.125 7.496 6.383 1 90.19 172 PRO A N 1
ATOM 1338 C CA . PRO A 1 172 ? 19.625 7.012 5.094 1 90.19 172 PRO A CA 1
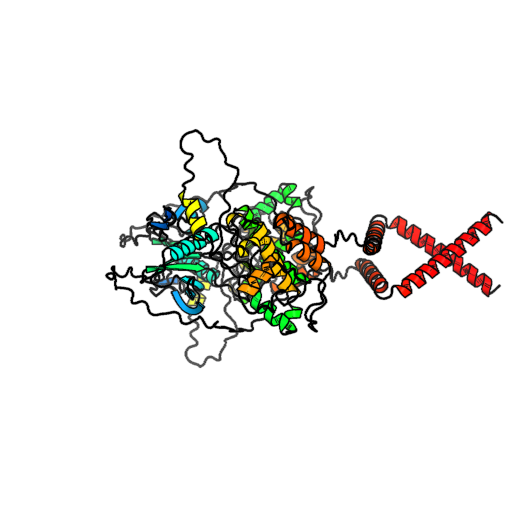ATOM 1339 C C . PRO A 1 172 ? 18.203 6.488 5.18 1 90.19 172 PRO A C 1
ATOM 1341 O O . PRO A 1 172 ? 17.406 6.707 4.262 1 90.19 172 PRO A O 1
ATOM 1344 N N . VAL A 1 173 ? 17.875 5.879 6.238 1 93.06 173 VAL A N 1
ATOM 1345 C CA . VAL A 1 173 ? 16.516 5.367 6.43 1 93.06 173 VAL A CA 1
ATOM 1346 C C . VAL A 1 173 ? 15.547 6.527 6.613 1 93.06 173 VAL A C 1
ATOM 1348 O O . VAL A 1 173 ? 14.445 6.52 6.059 1 93.06 173 VAL A O 1
ATOM 1351 N N . ARG A 1 174 ? 15.969 7.5 7.363 1 96.5 174 ARG A N 1
ATOM 1352 C CA . ARG A 1 174 ? 15.133 8.68 7.566 1 96.5 174 ARG A CA 1
ATOM 1353 C C . ARG A 1 174 ? 14.844 9.383 6.242 1 96.5 174 ARG A C 1
ATOM 1355 O O . ARG A 1 174 ? 13.719 9.836 6.008 1 96.5 174 ARG A O 1
ATOM 1362 N N . LEU A 1 175 ? 15.875 9.438 5.445 1 95.44 175 LEU A N 1
ATOM 1363 C CA . LEU A 1 175 ? 15.703 10.031 4.125 1 95.44 175 LEU A CA 1
ATOM 1364 C C . LEU A 1 175 ? 14.711 9.234 3.291 1 95.44 175 LEU A C 1
ATOM 1366 O O . LEU A 1 175 ? 13.867 9.812 2.604 1 95.44 175 LEU A O 1
ATOM 1370 N N . GLN A 1 176 ? 14.781 7.969 3.381 1 92.69 176 GLN A N 1
ATOM 1371 C CA . GLN A 1 176 ? 13.859 7.113 2.635 1 92.69 176 GLN A CA 1
ATOM 1372 C C . GLN A 1 176 ? 12.422 7.324 3.088 1 92.69 176 GLN A C 1
ATOM 1374 O O . GLN A 1 176 ? 11.508 7.375 2.262 1 92.69 176 GLN A O 1
ATOM 1379 N N . ILE A 1 177 ? 12.258 7.422 4.344 1 96.75 177 ILE A N 1
ATOM 1380 C CA . ILE A 1 177 ? 10.938 7.684 4.895 1 96.75 177 ILE A CA 1
ATOM 1381 C C . ILE A 1 177 ? 10.414 9.023 4.371 1 96.75 177 ILE A C 1
ATOM 1383 O O . ILE A 1 177 ? 9.281 9.109 3.896 1 96.75 177 ILE A O 1
ATOM 1387 N N . PHE A 1 178 ? 11.281 10 4.445 1 98.19 178 PHE A N 1
ATOM 1388 C CA . PHE A 1 178 ? 10.891 11.328 3.992 1 98.19 178 PHE A CA 1
ATOM 1389 C C . PHE A 1 178 ? 10.562 11.32 2.504 1 98.19 178 PHE A C 1
ATOM 1391 O O . PHE A 1 178 ? 9.602 11.961 2.07 1 98.19 178 PHE A O 1
ATOM 1398 N N . LEU A 1 179 ? 11.297 10.594 1.723 1 95.69 179 LEU A N 1
ATOM 1399 C CA . LEU A 1 179 ? 11.016 10.469 0.297 1 95.69 179 LEU A CA 1
ATOM 1400 C C . LEU A 1 179 ? 9.648 9.828 0.07 1 95.69 179 LEU A C 1
ATOM 1402 O O . LEU A 1 179 ? 8.93 10.195 -0.865 1 95.69 179 LEU A O 1
ATOM 1406 N N . GLY A 1 180 ? 9.312 8.906 0.911 1 96.31 180 GLY A N 1
ATOM 1407 C CA . GLY A 1 180 ? 7.977 8.336 0.842 1 96.31 180 GLY A CA 1
ATOM 1408 C C . GLY A 1 180 ? 6.879 9.359 1.051 1 96.31 180 GLY A C 1
ATOM 1409 O O . GLY A 1 180 ? 5.875 9.359 0.335 1 96.31 180 GLY A O 1
ATOM 1410 N N . VAL A 1 181 ? 7.094 10.219 1.958 1 98.38 181 VAL A N 1
ATOM 1411 C CA . VAL A 1 181 ? 6.152 11.297 2.223 1 98.38 181 VAL A CA 1
ATOM 1412 C C . VAL A 1 181 ? 6.082 12.227 1.016 1 98.38 181 VAL A C 1
ATOM 1414 O O . VAL A 1 181 ? 4.992 12.602 0.572 1 98.38 181 VAL A O 1
ATOM 1417 N N . LEU A 1 182 ? 7.246 12.539 0.504 1 98.38 182 LEU A N 1
ATOM 1418 C CA . LEU A 1 182 ? 7.309 13.445 -0.638 1 98.38 182 LEU A CA 1
ATOM 1419 C C . LEU A 1 182 ? 6.602 12.844 -1.848 1 98.38 182 LEU A C 1
ATOM 1421 O O . LEU A 1 182 ? 5.902 13.547 -2.578 1 98.38 182 LEU A O 1
ATOM 1425 N N . ASN A 1 183 ? 6.738 11.609 -2.012 1 96.5 183 ASN A N 1
ATOM 1426 C CA . ASN A 1 183 ? 6.082 10.961 -3.139 1 96.5 183 ASN A CA 1
ATOM 1427 C C . ASN A 1 183 ? 4.562 11.047 -3.031 1 96.5 183 ASN A C 1
ATOM 1429 O O . ASN A 1 183 ? 3.881 11.297 -4.027 1 96.5 183 ASN A O 1
ATOM 1433 N N . ALA A 1 184 ? 4.062 10.836 -1.904 1 97.38 184 ALA A N 1
ATOM 1434 C CA . ALA A 1 184 ? 2.627 10.969 -1.678 1 97.38 184 ALA A CA 1
ATOM 1435 C C . ALA A 1 184 ? 2.145 12.375 -2.004 1 97.38 184 ALA A C 1
ATOM 1437 O O . ALA A 1 184 ? 1.134 12.555 -2.688 1 97.38 184 ALA A O 1
ATOM 1438 N N . LEU A 1 185 ? 2.904 13.336 -1.537 1 98.25 185 LEU A N 1
ATOM 1439 C CA . LEU A 1 185 ? 2.486 14.719 -1.727 1 98.25 185 LEU A CA 1
ATOM 1440 C C . LEU A 1 185 ? 2.664 15.148 -3.18 1 98.25 185 LEU A C 1
ATOM 1442 O O . LEU A 1 185 ? 1.862 15.922 -3.705 1 98.25 185 LEU A O 1
ATOM 1446 N N . ALA A 1 186 ? 3.742 14.695 -3.799 1 97.69 186 ALA A N 1
ATOM 1447 C CA . ALA A 1 186 ? 3.906 14.984 -5.223 1 97.69 186 ALA A CA 1
ATOM 1448 C C . ALA A 1 186 ? 2.703 14.5 -6.023 1 97.69 186 ALA A C 1
ATOM 1450 O O . ALA A 1 186 ? 2.193 15.211 -6.891 1 97.69 186 ALA A O 1
ATOM 1451 N N . TYR A 1 187 ? 2.271 13.367 -5.715 1 96 187 TYR A N 1
ATOM 1452 C CA . TYR A 1 187 ? 1.107 12.789 -6.379 1 96 187 TYR A CA 1
ATOM 1453 C C . TYR A 1 187 ? -0.143 13.617 -6.105 1 96 187 TYR A C 1
ATOM 1455 O O . TYR A 1 187 ? -0.88 13.961 -7.031 1 96 187 TYR A O 1
ATOM 1463 N N . ALA A 1 188 ? -0.408 13.891 -4.871 1 97.25 188 ALA A N 1
ATOM 1464 C CA . ALA A 1 188 ? -1.58 14.672 -4.496 1 97.25 188 ALA A CA 1
ATOM 1465 C C . ALA A 1 188 ? -1.574 16.031 -5.188 1 97.25 188 ALA A C 1
ATOM 1467 O O . ALA A 1 188 ? -2.605 16.484 -5.688 1 97.25 188 ALA A O 1
ATOM 1468 N N . HIS A 1 189 ? -0.424 16.656 -5.211 1 97.19 189 HIS A N 1
ATOM 1469 C CA . HIS A 1 189 ? -0.308 17.969 -5.836 1 97.19 189 HIS A CA 1
ATOM 1470 C C . HIS A 1 189 ? -0.585 17.891 -7.332 1 97.19 189 HIS A C 1
ATOM 1472 O O . HIS A 1 189 ? -1.218 18.781 -7.898 1 97.19 189 HIS A O 1
ATOM 1478 N N . ARG A 1 190 ? -0.131 16.859 -7.957 1 94.88 190 ARG A N 1
ATOM 1479 C CA . ARG A 1 190 ? -0.41 16.672 -9.375 1 94.88 190 ARG A CA 1
ATOM 1480 C C . ARG A 1 190 ? -1.904 16.484 -9.625 1 94.88 190 ARG A C 1
ATOM 1482 O O . ARG A 1 190 ? -2.414 16.859 -10.688 1 94.88 190 ARG A O 1
ATOM 1489 N N . LYS A 1 191 ? -2.535 15.945 -8.641 1 93.88 191 LYS A N 1
ATOM 1490 C CA . LYS A 1 191 ? -3.98 15.758 -8.75 1 93.88 191 LYS A CA 1
ATOM 1491 C C . LYS A 1 191 ? -4.73 17.016 -8.312 1 93.88 191 LYS A C 1
ATOM 1493 O O . LYS A 1 191 ? -5.961 17.031 -8.312 1 93.88 191 LYS A O 1
ATOM 1498 N N . GLY A 1 192 ? -3.98 17.984 -7.875 1 94.5 192 GLY A N 1
ATOM 1499 C CA . GLY A 1 192 ? -4.562 19.297 -7.574 1 94.5 192 GLY A CA 1
ATOM 1500 C C . GLY A 1 192 ? -4.941 19.453 -6.113 1 94.5 192 GLY A C 1
ATOM 1501 O O . GLY A 1 192 ? -5.715 20.344 -5.766 1 94.5 192 GLY A O 1
ATOM 1502 N N . PHE A 1 193 ? -4.434 18.594 -5.266 1 95.12 193 PHE A N 1
ATOM 1503 C CA . PHE A 1 193 ? -4.773 18.688 -3.852 1 95.12 193 PHE A CA 1
ATOM 1504 C C . PHE A 1 193 ? -3.568 19.125 -3.033 1 95.12 193 PHE A C 1
ATOM 1506 O O . PHE A 1 193 ? -2.449 18.672 -3.262 1 95.12 193 PHE A O 1
ATOM 1513 N N . ILE A 1 194 ? -3.762 20.016 -2.113 1 96.44 194 ILE A N 1
ATOM 1514 C CA . ILE A 1 194 ? -2.768 20.312 -1.09 1 96.44 194 ILE A CA 1
ATOM 1515 C C . ILE A 1 194 ? -3.23 19.766 0.259 1 96.44 194 ILE A C 1
ATOM 1517 O O . ILE A 1 194 ? -4.43 19.719 0.537 1 96.44 194 ILE A O 1
ATOM 1521 N N . HIS A 1 195 ? -2.344 19.359 1.131 1 95.88 195 HIS A N 1
ATOM 1522 C CA . HIS A 1 195 ? -2.664 18.656 2.365 1 95.88 195 HIS A CA 1
ATOM 1523 C C . HIS A 1 195 ? -3.039 19.641 3.477 1 95.88 195 HIS A C 1
ATOM 1525 O O . HIS A 1 195 ? -4.059 19.453 4.148 1 95.88 195 HIS A O 1
ATOM 1531 N N . ARG A 1 196 ? -2.162 20.641 3.812 1 94.31 196 ARG A N 1
ATOM 1532 C CA . ARG A 1 196 ? -2.354 21.797 4.68 1 94.31 196 ARG A CA 1
ATOM 1533 C C . ARG A 1 196 ? -2.24 21.406 6.148 1 94.31 196 ARG A C 1
ATOM 1535 O O . ARG A 1 196 ? -2.416 22.25 7.035 1 94.31 196 ARG A O 1
ATOM 1542 N N . ASP A 1 197 ? -1.915 20.141 6.461 1 93.88 197 ASP A N 1
ATOM 1543 C CA . ASP A 1 197 ? -1.728 19.734 7.852 1 93.88 197 ASP A CA 1
ATOM 1544 C C . ASP A 1 197 ? -0.654 18.656 7.965 1 93.88 197 ASP A C 1
ATOM 1546 O O . ASP A 1 197 ? -0.862 17.641 8.625 1 93.88 197 ASP A O 1
ATOM 1550 N N . LEU A 1 198 ? 0.428 18.828 7.352 1 97.06 198 LEU A N 1
ATOM 1551 C CA . LEU A 1 198 ? 1.561 17.922 7.422 1 97.06 198 LEU A CA 1
ATOM 1552 C C . LEU A 1 198 ? 2.299 18.062 8.75 1 97.06 198 LEU A C 1
ATOM 1554 O O . LEU A 1 198 ? 2.666 19.172 9.141 1 97.0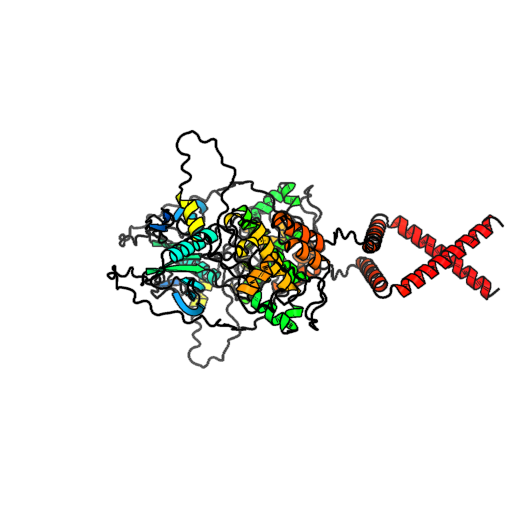6 198 LEU A O 1
ATOM 1558 N N . LYS A 1 199 ? 2.43 16.984 9.445 1 96.31 199 LYS A N 1
ATOM 1559 C CA . LYS A 1 199 ? 3.119 16.875 10.727 1 96.31 199 LYS A CA 1
ATOM 1560 C C . LYS A 1 199 ? 3.49 15.438 11.039 1 96.31 199 LYS A C 1
ATOM 1562 O O . LYS A 1 199 ? 2.924 14.508 10.453 1 96.31 199 LYS A O 1
ATOM 1567 N N . PRO A 1 200 ? 4.445 15.219 11.891 1 97.38 200 PRO A N 1
ATOM 1568 C CA . PRO A 1 200 ? 4.895 13.859 12.195 1 97.38 200 PRO A CA 1
ATOM 1569 C C . PRO A 1 200 ? 3.764 12.953 12.68 1 97.38 200 PRO A C 1
ATOM 1571 O O . PRO A 1 200 ? 3.748 11.758 12.375 1 97.38 200 PRO A O 1
ATOM 1574 N N . ALA A 1 201 ? 2.756 13.516 13.32 1 94.12 201 ALA A N 1
ATOM 1575 C CA . ALA A 1 201 ? 1.649 12.734 13.867 1 94.12 201 ALA A CA 1
ATOM 1576 C C . ALA A 1 201 ? 0.769 12.18 12.75 1 94.12 201 ALA A C 1
ATOM 1578 O O . ALA A 1 201 ? -0.019 11.258 12.977 1 94.12 201 ALA A O 1
ATOM 1579 N N . ASN A 1 202 ? 0.934 12.727 11.57 1 94.38 202 ASN A N 1
ATOM 1580 C CA . ASN A 1 202 ? 0.101 12.312 10.445 1 94.38 202 ASN A CA 1
ATOM 1581 C C . ASN A 1 202 ? 0.87 11.414 9.484 1 94.38 202 ASN A C 1
ATOM 1583 O O . ASN A 1 202 ? 0.447 11.211 8.344 1 94.38 202 ASN A O 1
ATOM 1587 N N . ILE A 1 203 ? 1.994 10.984 9.891 1 97.69 203 ILE A N 1
ATOM 1588 C CA . ILE A 1 203 ? 2.795 10.062 9.102 1 97.69 203 ILE A CA 1
ATOM 1589 C C . ILE A 1 203 ? 2.98 8.75 9.867 1 97.69 203 ILE A C 1
ATOM 1591 O O . ILE A 1 203 ? 3.42 8.758 11.023 1 97.69 203 ILE A O 1
ATOM 1595 N N . MET A 1 204 ? 2.67 7.691 9.211 1 96.56 204 MET A N 1
ATOM 1596 C CA . MET A 1 204 ? 2.842 6.375 9.82 1 96.56 204 MET A CA 1
ATOM 1597 C C . MET A 1 204 ? 3.922 5.578 9.094 1 96.56 204 MET A C 1
ATOM 1599 O O . MET A 1 204 ? 3.967 5.566 7.863 1 96.56 204 MET A O 1
ATOM 1603 N N . VAL A 1 205 ? 4.742 4.969 9.875 1 96.5 205 VAL A N 1
ATOM 1604 C CA . VAL A 1 205 ? 5.746 4.047 9.352 1 96.5 205 VAL A CA 1
ATOM 1605 C C . VAL A 1 205 ? 5.406 2.621 9.773 1 96.5 205 VAL A C 1
ATOM 1607 O O . VAL A 1 205 ? 5.359 2.312 10.969 1 96.5 205 VAL A O 1
ATOM 1610 N N . GLY A 1 206 ? 5.227 1.812 8.789 1 93.5 206 GLY A N 1
ATOM 1611 C CA . GLY A 1 206 ? 4.844 0.434 9.055 1 93.5 206 GLY A CA 1
ATOM 1612 C C . GLY A 1 206 ? 6.023 -0.469 9.352 1 93.5 206 GLY A C 1
ATOM 1613 O O . GLY A 1 206 ? 7.176 -0.045 9.25 1 93.5 206 GLY A O 1
ATOM 1614 N N . PRO A 1 207 ? 5.68 -1.733 9.68 1 89.25 207 PRO A N 1
ATOM 1615 C CA . PRO A 1 207 ? 6.719 -2.688 10.078 1 89.25 207 PRO A CA 1
ATOM 1616 C C . PRO A 1 207 ? 7.641 -3.07 8.922 1 89.25 207 PRO A C 1
ATOM 1618 O O . PRO A 1 207 ? 8.773 -3.504 9.148 1 89.25 207 PRO A O 1
ATOM 1621 N N . PHE A 1 208 ? 7.152 -2.848 7.738 1 85 208 PHE A N 1
ATOM 1622 C CA . PHE A 1 208 ? 7.949 -3.221 6.578 1 85 208 PHE A CA 1
ATOM 1623 C C . PHE A 1 208 ? 8.641 -2 5.98 1 85 208 PHE A C 1
ATOM 1625 O O . PHE A 1 208 ? 9.227 -2.08 4.898 1 85 208 PHE A O 1
ATOM 1632 N N . GLY A 1 209 ? 8.492 -0.843 6.688 1 88.5 209 GLY A N 1
ATOM 1633 C CA . GLY A 1 209 ? 9.125 0.379 6.215 1 88.5 209 GLY A CA 1
ATOM 1634 C C . GLY A 1 209 ? 8.227 1.214 5.328 1 88.5 209 GLY A C 1
ATOM 1635 O O . GLY A 1 209 ? 8.609 2.301 4.887 1 88.5 209 GLY A O 1
ATOM 1636 N N . GLU A 1 210 ? 7.086 0.707 5.039 1 90.44 210 GLU A N 1
ATOM 1637 C CA . GLU A 1 210 ? 6.16 1.476 4.211 1 90.44 210 GLU A CA 1
ATOM 1638 C C . GLU A 1 210 ? 5.68 2.729 4.941 1 90.44 210 GLU A C 1
ATOM 1640 O O . GLU A 1 210 ? 5.48 2.709 6.156 1 90.44 210 GLU A O 1
ATOM 1645 N N . VAL A 1 211 ? 5.559 3.799 4.246 1 95.88 211 VAL A N 1
ATOM 1646 C CA . VAL A 1 211 ? 5.18 5.105 4.773 1 95.88 211 VAL A CA 1
ATOM 1647 C C . VAL A 1 211 ? 3.787 5.48 4.273 1 95.88 211 VAL A C 1
ATOM 1649 O O . VAL A 1 211 ? 3.469 5.293 3.098 1 95.88 211 VAL A O 1
ATOM 1652 N N . THR A 1 212 ? 2.977 5.906 5.207 1 96.19 212 THR A N 1
ATOM 1653 C CA . THR A 1 212 ? 1.627 6.312 4.832 1 96.19 212 THR A CA 1
ATOM 1654 C C . THR A 1 212 ? 1.286 7.676 5.434 1 96.19 212 THR A C 1
ATOM 1656 O O . THR A 1 212 ? 1.519 7.91 6.621 1 96.19 212 THR A O 1
ATOM 1659 N N . VAL A 1 213 ? 0.833 8.555 4.605 1 96.81 213 VAL A N 1
ATOM 1660 C CA . VAL A 1 213 ? 0.36 9.859 5.066 1 96.81 213 VAL A CA 1
ATOM 1661 C C . VAL A 1 213 ? -1.113 9.766 5.457 1 96.81 213 VAL A C 1
ATOM 1663 O O . VAL A 1 213 ? -1.937 9.266 4.684 1 96.81 213 VAL A O 1
ATOM 1666 N N . LEU A 1 214 ? -1.358 10.258 6.602 1 91.38 214 LEU A N 1
ATOM 1667 C CA . LEU A 1 214 ? -2.691 10.156 7.188 1 91.38 214 LEU A CA 1
ATOM 1668 C C . LEU A 1 214 ? -3.369 11.516 7.234 1 91.38 214 LEU A C 1
ATOM 1670 O O . LEU A 1 214 ? -2.725 12.547 7.012 1 91.38 214 LEU A O 1
ATOM 1674 N N . ASP A 1 215 ? -4.672 11.461 7.508 1 87.19 215 ASP A N 1
ATOM 1675 C CA . ASP A 1 215 ? -5.52 12.586 7.91 1 87.19 215 ASP A CA 1
ATOM 1676 C C . ASP A 1 215 ? -5.52 13.68 6.844 1 87.19 215 ASP A C 1
ATOM 1678 O O . ASP A 1 215 ? -4.918 14.734 7.031 1 87.19 215 ASP A O 1
ATOM 1682 N N . TRP A 1 216 ? -6.258 13.562 5.883 1 90.62 216 TRP A N 1
ATOM 1683 C CA . TRP A 1 216 ? -6.426 14.508 4.777 1 90.62 216 TRP A CA 1
ATOM 1684 C C . TRP A 1 216 ? -7.645 15.391 5.004 1 90.62 216 TRP A C 1
ATOM 1686 O O . TRP A 1 216 ? -8.273 15.844 4.043 1 90.62 216 TRP A O 1
ATOM 1696 N N . GLY A 1 217 ? -8 15.609 6.223 1 85.06 217 GLY A N 1
ATOM 1697 C CA . GLY A 1 217 ? -9.195 16.359 6.598 1 85.06 217 GLY A CA 1
ATOM 1698 C C . GLY A 1 217 ? -9.125 17.828 6.215 1 85.06 217 GLY A C 1
ATOM 1699 O O . GLY A 1 217 ? -10.156 18.469 6.031 1 85.06 217 GLY A O 1
ATOM 1700 N N . LEU A 1 218 ? -7.988 18.391 6.074 1 86 218 LEU A N 1
ATOM 1701 C CA . LEU A 1 218 ? -7.84 19.797 5.738 1 86 218 LEU A CA 1
ATOM 1702 C C . LEU A 1 218 ? -7.383 19.969 4.289 1 86 218 LEU A C 1
ATOM 1704 O O . LEU A 1 218 ? -7.102 21.078 3.85 1 86 218 LEU A O 1
ATOM 1708 N N . ALA A 1 219 ? -7.324 18.828 3.605 1 90.19 219 ALA A N 1
ATOM 1709 C CA . ALA A 1 219 ? -6.91 18.906 2.207 1 90.19 219 ALA A CA 1
ATOM 1710 C C . ALA A 1 219 ? -7.883 19.75 1.387 1 90.19 219 ALA A C 1
ATOM 1712 O O . ALA A 1 219 ? -9.078 19.797 1.689 1 90.19 219 ALA A O 1
ATOM 1713 N N . ARG A 1 220 ? -7.293 20.391 0.414 1 87.44 220 ARG A N 1
ATOM 1714 C CA . ARG A 1 220 ? -8.086 21.281 -0.425 1 87.44 220 ARG A CA 1
ATOM 1715 C C . ARG A 1 220 ? -7.656 21.188 -1.885 1 87.44 220 ARG A C 1
ATOM 1717 O O . ARG A 1 220 ? -6.465 21.078 -2.18 1 87.44 220 ARG A O 1
ATOM 1724 N N . ARG A 1 221 ? -8.602 21.266 -2.785 1 88 221 ARG A N 1
ATOM 1725 C CA . ARG A 1 221 ? -8.305 21.312 -4.215 1 88 221 ARG A CA 1
ATOM 1726 C C . ARG A 1 221 ? -7.855 22.703 -4.641 1 88 221 ARG A C 1
ATOM 1728 O O . ARG A 1 221 ? -8.445 23.703 -4.23 1 88 221 ARG A O 1
ATOM 1735 N N . LEU A 1 222 ? -6.75 22.703 -5.477 1 83.31 222 LEU A N 1
ATOM 1736 C CA . LEU A 1 222 ? -6.266 23.969 -6.02 1 83.31 222 LEU A CA 1
ATOM 1737 C C . LEU A 1 222 ? -7.09 24.391 -7.23 1 83.31 222 LEU A C 1
ATOM 1739 O O . LEU A 1 222 ? -7.512 23.547 -8.031 1 83.31 222 LEU A O 1
ATOM 1743 N N . GLU A 1 223 ? -7.762 25.453 -7.34 1 64.12 223 GLU A N 1
ATOM 1744 C CA . GLU A 1 223 ? -8.523 25.984 -8.469 1 64.12 223 GLU A CA 1
ATOM 1745 C C . GLU A 1 223 ? -7.621 26.219 -9.672 1 64.12 223 GLU A C 1
ATOM 1747 O O . GLU A 1 223 ? -6.48 26.672 -9.523 1 64.12 223 GLU A O 1
ATOM 1752 N N . SER A 1 224 ? -7.629 25.344 -10.852 1 49.34 224 SER A N 1
ATOM 1753 C CA . SER A 1 224 ? -6.879 25.594 -12.086 1 49.34 224 SER A CA 1
ATOM 1754 C C . SER A 1 224 ? -7.027 27.031 -12.547 1 49.34 224 SER A C 1
ATOM 1756 O O . SER A 1 224 ? -8.141 27.562 -12.625 1 49.34 224 SER A O 1
ATOM 1758 N N . ALA A 1 225 ? -5.988 27.906 -12.578 1 37.44 225 ALA A N 1
ATOM 1759 C CA . ALA A 1 225 ? -6 29.188 -13.273 1 37.44 225 ALA A CA 1
ATOM 1760 C C . ALA A 1 225 ? -6.5 29.031 -14.703 1 37.44 225 ALA A C 1
ATOM 1762 O O . ALA A 1 225 ? -7.023 29.984 -15.289 1 37.44 225 ALA A O 1
ATOM 1763 N N . SER A 1 226 ? -6.148 28.047 -15.562 1 34.94 226 SER A N 1
ATOM 1764 C CA . SER A 1 226 ? -6.176 28.109 -17.016 1 34.94 226 SER A CA 1
ATOM 1765 C C . SER A 1 226 ? -7.59 27.938 -17.562 1 34.94 226 SER A C 1
ATOM 1767 O O . SER A 1 226 ? -7.824 28.047 -18.766 1 34.94 226 SER A O 1
ATOM 1769 N N . ALA A 1 227 ? -8.367 27.047 -17.266 1 35.28 227 ALA A N 1
ATOM 1770 C CA . ALA A 1 227 ? -9.492 27.047 -18.188 1 35.28 227 ALA A CA 1
ATOM 1771 C C . ALA A 1 227 ? -10.219 28.391 -18.156 1 35.28 227 ALA A C 1
ATOM 1773 O O . ALA A 1 227 ? -11.211 28.562 -17.453 1 35.28 227 ALA A O 1
ATOM 1774 N N . THR A 1 228 ? -9.477 29.453 -18.188 1 29.83 228 THR A N 1
ATOM 1775 C CA . THR A 1 228 ? -10.094 30.641 -18.766 1 29.83 228 THR A CA 1
ATOM 1776 C C . THR A 1 228 ? -10.656 30.328 -20.156 1 29.83 228 THR A C 1
ATOM 1778 O O . THR A 1 228 ? -9.922 30.328 -21.141 1 29.83 228 THR A O 1
ATOM 1781 N N . SER A 1 229 ? -11.25 29.297 -20.5 1 31.05 229 SER A N 1
ATOM 1782 C CA . SER A 1 229 ? -11.969 29.578 -21.75 1 31.05 229 SER 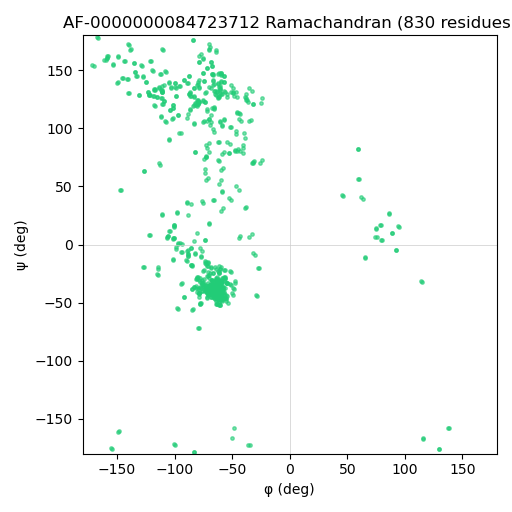A CA 1
ATOM 1783 C C . SER A 1 229 ? -12.547 30.984 -21.75 1 31.05 229 SER A C 1
ATOM 1785 O O . SER A 1 229 ? -12.984 31.484 -20.719 1 31.05 229 SER A O 1
ATOM 1787 N N . PRO A 1 230 ? -12.234 31.812 -22.812 1 30.3 230 PRO A N 1
ATOM 1788 C CA . PRO A 1 230 ? -12.961 33.062 -22.984 1 30.3 230 PRO A CA 1
ATOM 1789 C C . PRO A 1 230 ? -14.406 32.969 -22.5 1 30.3 230 PRO A C 1
ATOM 1791 O O . PRO A 1 230 ? -15.039 31.922 -22.625 1 30.3 230 PRO A O 1
ATOM 1794 N N . ALA A 1 231 ? -14.742 33.781 -21.578 1 29.66 231 ALA A N 1
ATOM 1795 C CA . ALA A 1 231 ? -16.156 34 -21.297 1 29.66 231 ALA A CA 1
ATOM 1796 C C . ALA A 1 231 ? -17 33.875 -22.562 1 29.66 231 ALA A C 1
ATOM 1798 O O . ALA A 1 231 ? -16.766 34.625 -23.531 1 29.66 231 ALA A O 1
ATOM 1799 N N . SER A 1 232 ? -17.219 32.75 -23.172 1 28.92 232 SER A N 1
ATOM 1800 C CA . SER A 1 232 ? -18.406 33.219 -23.859 1 28.92 232 SER A CA 1
ATOM 1801 C C . SER A 1 232 ? -19.25 34.125 -22.969 1 28.92 232 SER A C 1
ATOM 1803 O O . SER A 1 232 ? -19.25 33.969 -21.734 1 28.92 232 SER A O 1
ATOM 1805 N N . PRO A 1 233 ? -19.688 35.406 -23.328 1 30.58 233 PRO A N 1
ATOM 1806 C CA . PRO A 1 233 ? -20.375 36.375 -22.5 1 30.58 233 PRO A CA 1
ATOM 1807 C C . PRO A 1 233 ? -21.219 35.75 -21.391 1 30.58 233 PRO A C 1
ATOM 1809 O O . PRO A 1 233 ? -21.453 36.375 -20.359 1 30.58 233 PRO A O 1
ATOM 1812 N N . GLY A 1 234 ? -21.984 34.719 -21.625 1 29.92 234 GLY A N 1
ATOM 1813 C CA . GLY A 1 234 ? -23.062 34.438 -20.688 1 29.92 234 GLY A CA 1
ATOM 1814 C C . GLY A 1 234 ? -22.609 33.75 -19.422 1 29.92 234 GLY A C 1
ATOM 1815 O O . GLY A 1 234 ? -23.062 34.094 -18.328 1 29.92 234 GLY A O 1
ATOM 1816 N N . SER A 1 235 ? -22.188 32.406 -19.406 1 30.09 235 SER A N 1
ATOM 1817 C CA . SER A 1 235 ? -22.312 31.703 -18.125 1 30.09 235 SER A CA 1
ATOM 1818 C C . SER A 1 235 ? -21.047 31.875 -17.281 1 30.09 235 SER A C 1
ATOM 1820 O O . SER A 1 235 ? -20.062 31.156 -17.484 1 30.09 235 SER A O 1
ATOM 1822 N N . SER A 1 236 ? -20.312 32.906 -17.219 1 31.69 236 SER A N 1
ATOM 1823 C CA . SER A 1 236 ? -19.281 33.438 -16.312 1 31.69 236 SER A CA 1
ATOM 1824 C C . SER A 1 236 ? -19.547 32.969 -14.875 1 31.69 236 SER A C 1
ATOM 1826 O O . SER A 1 236 ? -19.047 33.594 -13.922 1 31.69 236 SER A O 1
ATOM 1828 N N . THR A 1 237 ? -20.672 32.344 -14.539 1 30.77 237 THR A N 1
ATOM 1829 C CA . THR A 1 237 ? -21.016 32.344 -13.125 1 30.77 237 THR A CA 1
ATOM 1830 C C . THR A 1 237 ? -20.078 31.453 -12.328 1 30.77 237 THR A C 1
ATOM 1832 O O . THR A 1 237 ? -20.188 30.219 -12.383 1 30.77 237 THR A O 1
ATOM 1835 N N . ARG A 1 238 ? -18.781 31.781 -12.438 1 35.16 238 ARG A N 1
ATOM 1836 C CA . ARG A 1 238 ? -18.109 31.219 -11.266 1 35.16 238 ARG A CA 1
ATOM 1837 C C . ARG A 1 238 ? -19.031 31.234 -10.055 1 35.16 238 ARG A C 1
ATOM 1839 O O . ARG A 1 238 ? -19.578 32.281 -9.703 1 35.16 238 ARG A O 1
ATOM 1846 N N . ARG A 1 239 ? -19.5 30.078 -9.695 1 35.5 239 ARG A N 1
ATOM 1847 C CA . ARG A 1 239 ? -20.531 30.203 -8.664 1 35.5 239 ARG A CA 1
ATOM 1848 C C . ARG A 1 239 ? -19.984 30.953 -7.453 1 35.5 239 ARG A C 1
ATOM 1850 O O . ARG A 1 239 ? -18.891 30.656 -6.965 1 35.5 239 ARG A O 1
ATOM 1857 N N . PRO A 1 240 ? -20.328 32.125 -7.191 1 34.12 240 PRO A N 1
ATOM 1858 C CA . PRO A 1 240 ? -20.016 32.875 -5.984 1 34.12 240 PRO A CA 1
ATOM 1859 C C . PRO A 1 240 ? -19.797 31.984 -4.762 1 34.12 240 PRO A C 1
ATOM 1861 O O . PRO A 1 240 ? -19.109 32.375 -3.822 1 34.12 240 PRO A O 1
ATOM 1864 N N . GLU A 1 241 ? -20.312 30.797 -4.875 1 35.19 241 GLU A N 1
ATOM 1865 C CA . GLU A 1 241 ? -20.469 29.922 -3.709 1 35.19 241 GLU A CA 1
ATOM 1866 C C . GLU A 1 241 ? -19.156 29.25 -3.334 1 35.19 241 GLU A C 1
ATOM 1868 O O . GLU A 1 241 ? -18.859 29.047 -2.152 1 35.19 241 GLU A O 1
ATOM 1873 N N . GLU A 1 242 ? -18.359 28.766 -4.293 1 41.03 242 GLU A N 1
ATOM 1874 C CA . GLU A 1 242 ? -17.047 28.188 -4.023 1 41.03 242 GLU A CA 1
ATOM 1875 C C . GLU A 1 242 ? -16.109 29.188 -3.354 1 41.03 242 GLU A C 1
ATOM 1877 O O . GLU A 1 242 ? -15.297 28.828 -2.512 1 41.03 242 GLU A O 1
ATOM 1882 N N . ASP A 1 243 ? -16.281 30.422 -3.686 1 37.53 243 ASP A N 1
ATOM 1883 C CA . ASP A 1 243 ? -15.516 31.516 -3.1 1 37.53 243 ASP A CA 1
ATOM 1884 C C . ASP A 1 243 ? -15.852 31.688 -1.621 1 37.53 243 ASP A C 1
ATOM 1886 O O . ASP A 1 243 ? -14.961 31.969 -0.81 1 37.53 243 ASP A O 1
ATOM 1890 N N . ILE A 1 244 ? -17.172 31.641 -1.346 1 36.03 244 ILE A N 1
ATOM 1891 C CA . ILE A 1 244 ? -17.594 31.938 0.021 1 36.03 244 ILE A CA 1
ATOM 1892 C C . ILE A 1 244 ? -17.125 30.828 0.958 1 36.03 244 ILE A C 1
ATOM 1894 O O . ILE A 1 244 ? -16.672 31.109 2.076 1 36.03 244 ILE A O 1
ATOM 1898 N N . ALA A 1 245 ? -17.266 29.547 0.62 1 39.94 245 ALA A N 1
ATOM 1899 C CA . ALA A 1 245 ? -16.766 28.469 1.476 1 39.94 245 ALA A CA 1
ATOM 1900 C C . ALA A 1 245 ? -15.281 28.656 1.781 1 39.94 245 ALA A C 1
ATOM 1902 O O . ALA A 1 245 ? -14.805 28.281 2.855 1 39.94 245 ALA A O 1
ATOM 1903 N N . ARG A 1 246 ? -14.547 29.172 0.9 1 41.97 246 ARG A N 1
ATOM 1904 C CA . ARG A 1 246 ? -13.156 29.594 1.06 1 41.97 246 ARG A CA 1
ATOM 1905 C C . ARG A 1 246 ? -13.047 30.703 2.1 1 41.97 246 ARG A C 1
ATOM 1907 O O . ARG A 1 246 ? -12.102 30.719 2.893 1 41.97 246 ARG A O 1
ATOM 1914 N N . ARG A 1 247 ? -14.031 31.641 2.09 1 37.25 247 ARG A N 1
ATOM 1915 C CA . ARG A 1 247 ? -13.984 32.844 2.92 1 37.25 247 ARG A CA 1
ATOM 1916 C C . ARG A 1 247 ? -14.383 32.531 4.359 1 37.25 247 ARG A C 1
ATOM 1918 O O . ARG A 1 247 ? -13.945 33.188 5.293 1 37.25 247 ARG A O 1
ATOM 1925 N N . THR A 1 248 ? -15.391 31.734 4.527 1 39 248 THR A N 1
ATOM 1926 C CA . THR A 1 248 ? -15.797 31.484 5.906 1 39 248 THR A CA 1
ATOM 1927 C C . THR A 1 248 ? -14.68 30.797 6.68 1 39 248 THR A C 1
ATOM 1929 O O . THR A 1 248 ? -14.578 30.953 7.898 1 39 248 THR A O 1
ATOM 1932 N N . GLN A 1 249 ? -13.805 29.969 6.055 1 40.47 249 GLN A N 1
ATOM 1933 C CA . GLN A 1 249 ? -12.586 29.516 6.715 1 40.47 249 GLN A CA 1
ATOM 1934 C C . GLN A 1 249 ? -11.555 30.641 6.789 1 40.47 249 GLN A C 1
ATOM 1936 O O . GLN A 1 249 ? -10.445 30.438 7.293 1 40.47 249 GLN A O 1
ATOM 1941 N N . GLN A 1 250 ? -11.82 31.688 6.41 1 36.78 250 GLN A N 1
ATOM 1942 C CA . GLN A 1 250 ? -11.055 32.938 6.465 1 36.78 250 GLN A CA 1
ATOM 1943 C C . GLN A 1 250 ? -10.969 33.469 7.895 1 36.78 250 GLN A C 1
ATOM 1945 O O . GLN A 1 250 ? -11.992 33.625 8.562 1 36.78 250 GLN A O 1
ATOM 1950 N N . GLY A 1 251 ? -9.969 33.406 8.461 1 46.25 251 GLY A N 1
ATOM 1951 C CA . GLY A 1 251 ? -9.477 33.906 9.727 1 46.25 251 GLY A CA 1
ATOM 1952 C C . GLY A 1 251 ? -9.148 32.812 10.727 1 46.25 251 GLY A C 1
ATOM 1953 O O . GLY A 1 251 ? -8.477 33.062 11.734 1 46.25 251 GLY A O 1
ATOM 1954 N N . SER A 1 252 ? -9.984 31.75 10.555 1 54 252 SER A N 1
ATOM 1955 C CA . SER A 1 252 ? -9.695 30.766 11.594 1 54 252 SER A CA 1
ATOM 1956 C C . SER A 1 252 ? -8.508 29.875 11.203 1 54 252 SER A C 1
ATOM 1958 O O . SER A 1 252 ? -8.336 29.547 10.031 1 54 252 SER A O 1
ATOM 1960 N N . ILE A 1 253 ? -7.449 29.906 12.016 1 55.66 253 ILE A N 1
ATOM 1961 C CA . ILE A 1 253 ? -6.242 29.094 11.898 1 55.66 253 ILE A CA 1
ATOM 1962 C C . ILE A 1 253 ? -6.617 27.625 11.953 1 55.66 253 ILE A C 1
ATOM 1964 O O . ILE A 1 253 ? -7.238 27.156 12.922 1 55.66 253 ILE A O 1
ATOM 1968 N N . MET A 1 254 ? -6.637 26.984 10.773 1 64 254 MET A N 1
ATOM 1969 C CA . MET A 1 254 ? -6.855 25.547 10.688 1 64 254 MET A CA 1
ATOM 1970 C C . MET A 1 254 ? -5.535 24.797 10.523 1 64 254 MET A C 1
ATOM 1972 O O . MET A 1 254 ? -4.625 25.297 9.852 1 64 254 MET A O 1
ATOM 1976 N N . GLY A 1 255 ? -5.352 23.734 11.273 1 70.44 255 GLY A N 1
ATOM 1977 C CA . GLY A 1 255 ? -4.137 22.938 11.266 1 70.44 255 GLY A CA 1
ATOM 1978 C C . GLY A 1 255 ? -3.396 22.969 12.586 1 70.44 255 GLY A C 1
ATOM 1979 O O . GLY A 1 255 ? -3.979 23.297 13.625 1 70.44 255 GLY A O 1
ATOM 1980 N N . THR A 1 256 ? -2.207 22.484 12.484 1 83.62 256 THR A N 1
ATOM 1981 C CA . THR A 1 256 ? -1.353 22.469 13.664 1 83.62 256 THR A CA 1
ATOM 1982 C C . THR A 1 256 ? -0.345 23.609 13.625 1 83.62 256 THR A C 1
ATOM 1984 O O . THR A 1 256 ? 0.633 23.562 12.875 1 83.62 256 THR A O 1
ATOM 1987 N N . PRO A 1 257 ? -0.486 24.562 14.406 1 88.62 257 PRO A N 1
ATOM 1988 C CA . PRO A 1 257 ? 0.274 25.812 14.328 1 88.62 257 PRO A CA 1
ATOM 1989 C C . PRO A 1 257 ? 1.778 25.578 14.195 1 88.62 257 PRO A C 1
ATOM 1991 O O . PRO A 1 257 ? 2.434 26.219 13.359 1 88.62 257 PRO A O 1
ATOM 1994 N N . LEU A 1 258 ? 2.32 24.594 14.852 1 91.19 258 LEU A N 1
ATOM 1995 C CA . LEU A 1 258 ? 3.76 24.344 14.875 1 91.19 258 LEU A CA 1
ATOM 1996 C C . LEU A 1 258 ? 4.281 24 13.492 1 91.19 258 LEU A C 1
ATOM 1998 O O . LEU A 1 258 ? 5.465 24.172 13.203 1 91.19 258 LEU A O 1
ATOM 2002 N N . TYR A 1 259 ? 3.396 23.562 12.641 1 94.94 259 TYR A N 1
ATOM 2003 C CA . TYR A 1 259 ? 3.879 23.047 11.359 1 94.94 259 TYR A CA 1
ATOM 2004 C C . TYR A 1 259 ? 3.271 23.828 10.195 1 94.94 259 TYR A C 1
ATOM 2006 O O . TYR A 1 259 ? 3.469 23.469 9.031 1 94.94 259 TYR A O 1
ATOM 2014 N N . MET A 1 260 ? 2.586 24.891 10.539 1 94.5 260 MET A N 1
ATOM 2015 C CA . MET A 1 260 ? 1.974 25.734 9.516 1 94.5 260 MET A CA 1
ATOM 2016 C C . MET A 1 260 ? 3.033 26.516 8.758 1 94.5 260 MET A C 1
ATOM 2018 O O . MET A 1 260 ? 4.094 26.828 9.297 1 94.5 260 MET A O 1
ATOM 2022 N N . SER A 1 261 ? 2.664 26.797 7.555 1 95.88 261 SER A N 1
ATOM 2023 C CA . SER A 1 261 ? 3.461 27.781 6.82 1 95.88 261 SER A CA 1
ATOM 2024 C C . SER A 1 261 ? 3.184 29.188 7.309 1 95.88 261 SER A C 1
ATOM 2026 O O . SER A 1 261 ? 2.158 29.438 7.945 1 95.88 261 SER A O 1
ATOM 2028 N N . PRO A 1 262 ? 4.133 30.109 7.012 1 95.69 262 PRO A N 1
ATOM 2029 C CA . PRO A 1 262 ? 3.914 31.5 7.426 1 95.69 262 PRO A CA 1
ATOM 2030 C C . PRO A 1 262 ? 2.617 32.094 6.871 1 95.69 262 PRO A C 1
ATOM 2032 O O . PRO A 1 262 ? 1.896 32.781 7.582 1 95.69 262 PRO A O 1
ATOM 2035 N N . GLU A 1 263 ? 2.291 31.812 5.609 1 94.75 263 GLU A N 1
ATOM 2036 C CA . GLU A 1 263 ? 1.062 32.344 5.027 1 94.75 263 GLU A CA 1
ATOM 2037 C C . GLU A 1 263 ? -0.17 31.734 5.688 1 94.75 263 GLU A C 1
ATOM 2039 O O . GLU A 1 263 ? -1.2 32.406 5.824 1 94.75 263 GLU A O 1
ATOM 2044 N N . GLN A 1 264 ? -0.136 30.453 6.047 1 92.81 264 GLN A N 1
ATOM 2045 C CA . GLN A 1 264 ? -1.216 29.844 6.82 1 92.81 264 GLN A CA 1
ATOM 2046 C C . GLN A 1 264 ? -1.358 30.516 8.188 1 92.81 264 GLN A C 1
ATOM 2048 O O . GLN A 1 264 ? -2.471 30.828 8.617 1 92.81 264 GLN A O 1
ATOM 2053 N N . ALA A 1 265 ? -0.246 30.75 8.836 1 91.88 265 ALA A N 1
ATOM 2054 C CA . ALA A 1 265 ? -0.235 31.359 10.164 1 91.88 265 ALA A CA 1
ATOM 2055 C C . ALA A 1 265 ? -0.79 32.781 10.117 1 91.88 265 ALA A C 1
ATOM 2057 O O . ALA A 1 265 ? -1.385 33.25 11.086 1 91.88 265 ALA A O 1
ATOM 2058 N N . ARG A 1 266 ? -0.595 33.438 9.008 1 91.12 266 ARG A N 1
ATOM 2059 C CA . ARG A 1 266 ? -1.079 34.812 8.836 1 91.12 266 ARG A CA 1
ATOM 2060 C C . ARG A 1 266 ? -2.551 34.812 8.438 1 91.12 266 ARG A C 1
ATOM 2062 O O . ARG A 1 266 ? -3.145 35.875 8.266 1 91.12 266 ARG A O 1
ATOM 2069 N N . GLY A 1 267 ? -3.053 33.594 8.172 1 87.56 267 GLY A N 1
ATOM 2070 C CA . GLY A 1 267 ? -4.445 33.5 7.766 1 87.56 267 GLY A CA 1
ATOM 2071 C C . GLY A 1 267 ? -4.672 33.875 6.312 1 87.56 267 GLY A C 1
ATOM 2072 O O . GLY A 1 267 ? -5.773 34.281 5.938 1 87.56 267 GLY A O 1
ATOM 2073 N N . GLN A 1 268 ? -3.629 33.906 5.535 1 87.5 268 GLN A N 1
ATOM 2074 C CA . GLN A 1 268 ? -3.734 34.25 4.117 1 87.5 268 GLN A CA 1
ATOM 2075 C C . GLN A 1 268 ? -4.164 33.031 3.295 1 87.5 268 GLN A C 1
ATOM 2077 O O . GLN A 1 268 ? -3.352 32.438 2.596 1 87.5 268 GLN A O 1
ATOM 2082 N N . HIS A 1 269 ? -5.316 32.688 3.25 1 81.25 269 HIS A N 1
ATOM 2083 C CA . HIS A 1 269 ? -5.867 31.5 2.646 1 81.25 269 HIS A CA 1
ATOM 2084 C C . HIS A 1 269 ? -5.629 31.469 1.14 1 81.25 269 HIS A C 1
ATOM 2086 O O . HIS A 1 269 ? -5.402 30.406 0.559 1 81.25 269 HIS A O 1
ATOM 2092 N N . ASP A 1 270 ? -5.605 32.625 0.545 1 84.56 270 ASP A N 1
ATOM 2093 C CA . ASP A 1 270 ? -5.441 32.719 -0.902 1 84.56 270 ASP A CA 1
ATOM 2094 C C . ASP A 1 270 ? -3.996 32.438 -1.312 1 84.56 270 ASP A C 1
ATOM 2096 O O . ASP A 1 270 ? -3.727 32.094 -2.461 1 84.56 270 ASP A O 1
ATOM 2100 N N . ALA A 1 271 ? -3.186 32.656 -0.302 1 89.44 271 ALA A N 1
ATOM 2101 C CA . ALA A 1 271 ? -1.769 32.469 -0.607 1 89.44 271 ALA A CA 1
ATOM 2102 C C . ALA A 1 271 ? -1.333 31.031 -0.379 1 89.44 271 ALA A C 1
ATOM 2104 O O . ALA A 1 271 ? -0.206 30.656 -0.71 1 89.44 271 ALA A O 1
ATOM 2105 N N . VAL A 1 272 ? -2.223 30.234 0.135 1 92.19 272 VAL A N 1
ATOM 2106 C CA . VAL A 1 272 ? -1.876 28.859 0.468 1 92.19 272 VAL A CA 1
ATOM 2107 C C . VAL A 1 272 ? -1.903 28 -0.793 1 92.19 272 VAL A C 1
ATOM 2109 O O . VAL A 1 272 ? -2.916 27.953 -1.495 1 92.19 272 VAL A O 1
ATOM 2112 N N . ASP A 1 273 ? -0.809 27.438 -1.075 1 95.44 273 ASP A N 1
ATOM 2113 C CA . ASP A 1 273 ? -0.681 26.547 -2.232 1 95.44 273 ASP A CA 1
ATOM 2114 C C . ASP A 1 273 ? 0.349 25.453 -1.976 1 95.44 273 ASP A C 1
ATOM 2116 O O . ASP A 1 273 ? 0.628 25.109 -0.824 1 95.44 273 ASP A O 1
ATOM 2120 N N . VAL A 1 274 ? 0.831 24.859 -2.992 1 97.25 274 VAL A N 1
ATOM 2121 C CA . VAL A 1 274 ? 1.761 23.734 -2.893 1 97.25 274 VAL A CA 1
ATOM 2122 C C . VAL A 1 274 ? 2.961 24.141 -2.037 1 97.25 274 VAL A C 1
ATOM 2124 O O . VAL A 1 274 ? 3.498 23.312 -1.288 1 97.25 274 VAL A O 1
ATOM 2127 N N . ARG A 1 275 ? 3.346 25.406 -2.1 1 97.5 275 ARG A N 1
ATOM 2128 C CA . ARG A 1 275 ? 4.523 25.906 -1.393 1 97.5 275 ARG A CA 1
ATOM 2129 C C . ARG A 1 275 ? 4.289 25.922 0.114 1 97.5 275 ARG A C 1
ATOM 2131 O O . ARG A 1 275 ? 5.238 25.922 0.897 1 97.5 275 ARG A O 1
ATOM 2138 N N . SER A 1 276 ? 3.045 26 0.553 1 96.94 276 SER A N 1
ATOM 2139 C CA . SER A 1 276 ? 2.727 25.875 1.972 1 96.94 276 SER A CA 1
ATOM 2140 C C . SER A 1 276 ? 3.029 24.469 2.486 1 96.94 276 SER A C 1
ATOM 2142 O O . SER A 1 276 ? 3.596 24.312 3.57 1 96.94 276 SER A O 1
ATOM 2144 N N . ASP A 1 277 ? 2.691 23.484 1.65 1 98 277 ASP A N 1
ATOM 2145 C CA . ASP A 1 277 ? 3.004 22.109 2.004 1 98 277 ASP A CA 1
ATOM 2146 C C . ASP A 1 277 ? 4.512 21.875 2.043 1 98 277 ASP A C 1
ATOM 2148 O O . ASP A 1 277 ? 5.016 21.172 2.916 1 98 277 ASP A O 1
ATOM 2152 N N . THR A 1 278 ? 5.25 22.484 1.1 1 98.44 278 THR A N 1
ATOM 2153 C CA . THR A 1 278 ? 6.691 22.266 1.072 1 98.44 278 THR A CA 1
ATOM 2154 C C . THR A 1 278 ? 7.344 22.828 2.33 1 98.44 278 THR A C 1
ATOM 2156 O O . THR A 1 278 ? 8.328 22.281 2.828 1 98.44 278 THR A O 1
ATOM 2159 N N . TYR A 1 279 ? 6.816 23.938 2.82 1 97.69 279 TYR A N 1
ATOM 2160 C CA . TYR A 1 279 ? 7.312 24.484 4.074 1 97.69 279 TYR A CA 1
ATOM 2161 C C . TYR A 1 279 ? 7.094 23.5 5.223 1 97.69 279 TYR A C 1
ATOM 2163 O O . TYR A 1 279 ? 8.031 23.172 5.953 1 97.69 279 TYR A O 1
ATOM 2171 N N . SER A 1 280 ? 5.84 23.047 5.34 1 97.81 280 SER A N 1
ATOM 2172 C CA . SER A 1 280 ? 5.5 22.109 6.414 1 97.81 280 SER A CA 1
ATOM 2173 C C . SER A 1 280 ? 6.348 20.844 6.344 1 97.81 280 SER A C 1
ATOM 2175 O O . SER A 1 280 ? 6.742 20.297 7.371 1 97.81 280 SER A O 1
ATOM 2177 N N . LEU A 1 281 ? 6.598 20.391 5.133 1 98.5 281 LEU A N 1
ATOM 2178 C CA . LEU A 1 281 ? 7.434 19.219 4.922 1 98.5 281 LEU A CA 1
ATOM 2179 C C . LEU A 1 281 ? 8.852 19.453 5.445 1 98.5 281 LEU A C 1
ATOM 2181 O O . LEU A 1 281 ? 9.445 18.562 6.055 1 98.5 281 LEU A O 1
ATOM 2185 N N . CYS A 1 282 ? 9.359 20.609 5.211 1 97.81 282 CYS A N 1
ATOM 2186 C CA . CYS A 1 282 ? 10.711 20.922 5.668 1 97.81 282 CYS A CA 1
ATOM 2187 C C . CYS A 1 282 ? 10.758 21.047 7.188 1 97.81 282 CYS A C 1
ATOM 2189 O O . CYS A 1 282 ? 11.742 20.672 7.816 1 97.81 282 CYS A O 1
ATOM 2191 N N . VAL A 1 283 ? 9.703 21.594 7.793 1 96.56 283 VAL A N 1
ATOM 2192 C CA . VAL A 1 283 ? 9.625 21.641 9.25 1 96.56 283 VAL A CA 1
ATOM 2193 C C . VAL A 1 283 ? 9.625 20.234 9.82 1 96.56 283 VAL A C 1
ATOM 2195 O O . VAL A 1 283 ? 10.359 19.938 10.766 1 96.56 283 VAL A O 1
ATOM 2198 N N . LEU A 1 284 ? 8.812 19.438 9.203 1 97.31 284 LEU A N 1
ATOM 2199 C CA . LEU A 1 284 ? 8.711 18.031 9.602 1 97.31 284 LEU A CA 1
ATOM 2200 C C . LEU A 1 284 ? 10.062 17.328 9.484 1 97.31 284 LEU A C 1
ATOM 2202 O O . LEU A 1 284 ? 10.492 16.641 10.406 1 97.31 284 LEU A O 1
ATOM 2206 N N . PHE A 1 285 ? 10.688 17.516 8.383 1 97.56 285 PHE A N 1
ATOM 2207 C CA . PHE A 1 285 ? 11.984 16.875 8.148 1 97.56 285 PHE A CA 1
ATOM 2208 C C . PHE A 1 285 ? 13.031 17.406 9.125 1 97.56 285 PHE A C 1
ATOM 2210 O O . PHE A 1 285 ? 13.852 16.641 9.625 1 97.56 285 PHE A O 1
ATOM 2217 N N . HIS A 1 286 ? 13.023 18.672 9.375 1 95.62 286 HIS A N 1
ATOM 2218 C CA . HIS A 1 286 ? 13.906 19.266 10.367 1 95.62 286 HIS A CA 1
ATOM 2219 C C . HIS A 1 286 ? 13.766 18.578 11.719 1 95.62 286 HIS A C 1
ATOM 2221 O O . HIS A 1 286 ? 14.758 18.188 12.328 1 95.62 286 HIS A O 1
ATOM 2227 N N . GLU A 1 287 ? 12.555 18.453 12.133 1 95.06 287 GLU A N 1
ATOM 2228 C CA . GLU A 1 287 ? 12.32 17.828 13.43 1 95.06 287 GLU A CA 1
ATOM 2229 C C . GLU A 1 287 ? 12.781 16.375 13.438 1 95.06 287 GLU A C 1
ATOM 2231 O O . GLU A 1 287 ? 13.297 15.891 14.445 1 95.06 287 GLU A O 1
ATOM 2236 N N . PHE A 1 288 ? 12.547 15.734 12.32 1 96.56 288 PHE A N 1
ATOM 2237 C CA . PHE A 1 288 ? 12.945 14.336 12.203 1 96.56 288 PHE A CA 1
ATOM 2238 C C . PHE A 1 288 ? 14.453 14.188 12.297 1 96.56 288 PHE A C 1
ATOM 2240 O O . PHE A 1 288 ? 14.953 13.219 12.875 1 96.56 288 PHE A O 1
ATOM 2247 N N . LEU A 1 289 ? 15.188 15.141 11.781 1 94.56 289 LEU A N 1
ATOM 2248 C CA . LEU A 1 289 ? 16.641 15.078 11.75 1 94.56 289 LEU A CA 1
ATOM 2249 C C . LEU A 1 289 ? 17.25 15.578 13.055 1 94.56 289 LEU A C 1
ATOM 2251 O O . LEU A 1 289 ? 18.203 15.008 13.562 1 94.56 289 LEU A O 1
ATOM 2255 N N . PHE A 1 290 ? 16.656 16.594 13.594 1 92.81 290 PHE A N 1
ATOM 2256 C CA . PHE A 1 290 ? 17.25 17.234 14.758 1 92.81 290 PHE A CA 1
ATOM 2257 C C . PHE A 1 290 ? 16.547 16.797 16.047 1 92.81 290 PHE A C 1
ATOM 2259 O O . PHE A 1 290 ? 17 17.094 17.141 1 92.81 290 PHE A O 1
ATOM 2266 N N . LEU A 1 291 ? 15.406 16.156 15.93 1 93.81 291 LEU A N 1
ATOM 2267 C CA . LEU A 1 291 ? 14.688 15.461 17 1 93.81 291 LEU A CA 1
ATOM 2268 C C . LEU A 1 291 ? 14.016 16.453 17.938 1 93.81 291 LEU A C 1
ATOM 2270 O O . LEU A 1 291 ? 13.602 16.094 19.031 1 93.81 291 LEU A O 1
ATOM 2274 N N . ARG A 1 292 ? 13.953 17.688 17.469 1 89.75 292 ARG A N 1
ATOM 2275 C CA . ARG A 1 292 ? 13.242 18.75 18.188 1 89.75 292 ARG A CA 1
ATOM 2276 C C . ARG A 1 292 ? 12.672 19.781 17.219 1 89.75 292 ARG A C 1
ATOM 2278 O O . ARG A 1 292 ? 13.328 20.156 16.25 1 89.75 292 ARG A O 1
ATOM 2285 N N . HIS A 1 293 ? 11.492 20.156 17.562 1 92.44 293 HIS A N 1
ATOM 2286 C CA . HIS A 1 293 ? 10.922 21.234 16.75 1 92.44 293 HIS A CA 1
ATOM 2287 C C . HIS A 1 293 ? 11.688 22.531 16.953 1 92.44 293 HIS A C 1
ATOM 2289 O O . HIS A 1 293 ? 12.109 22.844 18.078 1 92.44 293 HIS A O 1
ATOM 2295 N N . TYR A 1 294 ? 11.828 23.375 15.969 1 91.25 294 TYR A N 1
ATOM 2296 C CA . TYR A 1 294 ? 12.656 24.578 16.062 1 91.25 294 TYR A CA 1
ATOM 2297 C C . TYR A 1 294 ? 11.984 25.625 16.938 1 91.25 294 TYR A C 1
ATOM 2299 O O . TYR A 1 294 ? 12.633 26.578 17.391 1 91.25 294 TYR A O 1
ATOM 2307 N N . LEU A 1 295 ? 10.688 25.469 17.219 1 91.44 295 LEU A N 1
ATOM 2308 C CA . LEU A 1 295 ? 9.945 26.375 18.094 1 91.44 295 LEU A CA 1
ATOM 2309 C C . LEU A 1 295 ? 9.562 25.688 19.406 1 91.44 295 LEU A C 1
ATOM 2311 O O . LEU A 1 295 ? 8.531 26.016 20 1 91.44 295 LEU A O 1
ATOM 2315 N N . HIS A 1 296 ? 10.258 24.734 19.812 1 87.56 296 HIS A N 1
ATOM 2316 C CA . HIS A 1 296 ? 9.938 23.891 20.969 1 87.56 296 HIS A CA 1
ATOM 2317 C C . HIS A 1 296 ? 9.859 24.734 22.25 1 87.56 296 HIS A C 1
ATOM 2319 O O . HIS A 1 296 ? 9.242 24.312 23.234 1 87.56 296 HIS A O 1
ATOM 2325 N N . ASP A 1 297 ? 10.445 25.891 22.297 1 84.94 297 ASP A N 1
ATOM 2326 C CA . ASP A 1 297 ? 10.516 26.703 23.516 1 84.94 297 ASP A CA 1
ATOM 2327 C C . ASP A 1 297 ? 9.297 27.609 23.625 1 84.94 297 ASP A C 1
ATOM 2329 O O . ASP A 1 297 ? 9.102 28.266 24.656 1 84.94 297 ASP A O 1
ATOM 2333 N N . ARG A 1 298 ? 8.562 27.609 22.578 1 86.06 298 ARG A N 1
ATOM 2334 C CA . ARG A 1 298 ? 7.383 28.469 22.609 1 86.06 298 ARG A CA 1
ATOM 2335 C C . ARG A 1 298 ? 6.254 27.812 23.406 1 86.06 298 ARG A C 1
ATOM 2337 O O . ARG A 1 298 ? 6.008 26.609 23.281 1 86.06 298 ARG A O 1
ATOM 2344 N N . LYS A 1 299 ? 5.543 28.594 24.156 1 82.62 299 LYS A N 1
ATOM 2345 C CA . LYS A 1 299 ? 4.629 28.031 25.141 1 82.62 299 LYS A CA 1
ATOM 2346 C C . LYS A 1 299 ? 3.178 28.344 24.797 1 82.62 299 LYS A C 1
ATOM 2348 O O . LYS A 1 299 ? 2.26 27.688 25.297 1 82.62 299 LYS A O 1
ATOM 2353 N N . SER A 1 300 ? 2.957 29.344 24 1 86.31 300 SER A N 1
ATOM 2354 C CA . SER A 1 300 ? 1.595 29.719 23.625 1 86.31 300 SER A CA 1
ATOM 2355 C C . SER A 1 300 ? 1.399 29.641 22.109 1 86.31 300 SER A C 1
ATOM 2357 O O . SER A 1 300 ? 2.367 29.703 21.344 1 86.31 300 SER A O 1
ATOM 2359 N N . VAL A 1 301 ? 0.18 29.516 21.719 1 86.81 301 VAL A N 1
ATOM 2360 C CA . VAL A 1 301 ? -0.162 29.484 20.312 1 86.81 301 VAL A CA 1
ATOM 2361 C C . VAL A 1 301 ? 0.274 30.781 19.641 1 86.81 301 VAL A C 1
ATOM 2363 O O . VAL A 1 301 ? 0.795 30.766 18.516 1 86.81 301 VAL A O 1
ATOM 2366 N N . ALA A 1 302 ? 0.041 31.891 20.359 1 88.25 302 ALA A N 1
ATOM 2367 C CA . ALA A 1 302 ? 0.429 33.188 19.812 1 88.25 302 ALA A CA 1
ATOM 2368 C C . ALA A 1 302 ? 1.932 33.25 19.562 1 88.25 302 ALA A C 1
ATOM 2370 O O . ALA A 1 302 ? 2.371 33.75 18.516 1 88.25 302 ALA A O 1
ATOM 2371 N N . GLU A 1 303 ? 2.709 32.688 20.484 1 89.94 303 GLU A N 1
ATOM 2372 C CA . GLU A 1 303 ? 4.16 32.688 20.328 1 89.94 303 GLU A CA 1
ATOM 2373 C C . GLU A 1 303 ? 4.578 31.781 19.172 1 89.94 303 GLU A C 1
ATOM 2375 O O . GLU A 1 303 ? 5.512 32.094 18.422 1 89.94 303 GLU A O 1
ATOM 2380 N N . VAL A 1 304 ? 3.896 30.703 19.078 1 91.38 304 VAL A N 1
ATOM 2381 C CA . VAL A 1 304 ? 4.184 29.766 18 1 91.38 304 VAL A CA 1
ATOM 2382 C C . VAL A 1 304 ? 3.906 30.422 16.641 1 91.38 304 VAL A C 1
ATOM 2384 O O . VAL A 1 304 ? 4.746 30.375 15.742 1 91.38 304 VAL A O 1
ATOM 2387 N N . LEU A 1 305 ? 2.768 31.062 16.516 1 91.5 305 LEU A N 1
ATOM 2388 C CA . LEU A 1 305 ? 2.398 31.719 15.258 1 91.5 305 LEU A CA 1
ATOM 2389 C C . LEU A 1 305 ? 3.395 32.812 14.898 1 91.5 305 LEU A C 1
ATOM 2391 O O . LEU A 1 305 ? 3.758 32.969 13.727 1 91.5 305 LEU A O 1
ATOM 2395 N N . GLU A 1 306 ? 3.842 33.562 15.945 1 92.06 306 GLU A N 1
ATOM 2396 C CA . GLU A 1 306 ? 4.859 34.562 15.719 1 92.06 306 GLU A CA 1
ATOM 2397 C C . GLU A 1 306 ? 6.172 33.938 15.242 1 92.06 306 GLU A C 1
ATOM 2399 O O . GLU A 1 306 ? 6.809 34.469 14.32 1 92.06 306 GLU A O 1
ATOM 2404 N N . GLY A 1 307 ? 6.488 32.906 15.867 1 92.5 307 GLY A N 1
ATOM 2405 C CA . GLY A 1 307 ? 7.707 32.188 15.484 1 92.5 307 GLY A CA 1
ATOM 2406 C C . GLY A 1 307 ? 7.66 31.656 14.07 1 92.5 307 GLY A C 1
ATOM 2407 O O . GLY A 1 307 ? 8.641 31.766 13.328 1 92.5 307 GLY A O 1
ATOM 2408 N N . VAL A 1 308 ? 6.586 31.047 13.727 1 93.62 308 VAL A N 1
ATOM 2409 C CA . VAL A 1 308 ? 6.402 30.484 12.391 1 93.62 308 VAL A CA 1
ATOM 2410 C C . VAL A 1 308 ? 6.594 31.578 11.344 1 93.62 308 VAL A C 1
ATOM 2412 O O . VAL A 1 308 ? 7.176 31.344 10.289 1 93.62 308 VAL A O 1
ATOM 2415 N N . GLN A 1 309 ? 6.133 32.781 11.664 1 93.12 309 GLN A N 1
ATOM 2416 C CA . GLN A 1 309 ? 6.141 33.875 10.695 1 93.12 309 GLN A CA 1
ATOM 2417 C C . GLN A 1 309 ? 7.52 34.5 10.617 1 93.12 309 GLN A C 1
ATOM 2419 O O . GLN A 1 309 ? 7.93 35 9.555 1 93.12 309 GLN A O 1
ATOM 2424 N N . ASN A 1 310 ? 8.266 34.438 11.781 1 90.94 310 ASN A N 1
ATOM 2425 C CA . ASN A 1 310 ? 9.391 35.375 11.836 1 90.94 310 ASN A CA 1
ATOM 2426 C C . ASN A 1 310 ? 10.695 34.656 12.156 1 90.94 310 ASN A C 1
ATOM 2428 O O . ASN A 1 310 ? 11.781 35.188 11.906 1 90.94 310 ASN A O 1
ATOM 2432 N N . GLN A 1 311 ? 10.617 33.531 12.672 1 89.81 311 GLN A N 1
ATOM 2433 C CA . GLN A 1 311 ? 11.828 32.875 13.141 1 89.81 311 GLN A CA 1
ATOM 2434 C C . GLN A 1 311 ? 12.266 31.781 12.164 1 89.81 311 GLN A C 1
ATOM 2436 O O . GLN A 1 311 ? 11.438 31.031 11.641 1 89.81 311 GLN A O 1
ATOM 2441 N N . ARG A 1 312 ? 13.508 31.734 11.875 1 85.19 312 ARG A N 1
ATOM 2442 C CA . ARG A 1 312 ? 14.094 30.641 11.109 1 85.19 312 ARG A CA 1
ATOM 2443 C C . ARG A 1 312 ? 14.898 29.703 12.016 1 85.19 312 ARG A C 1
ATOM 2445 O O . ARG A 1 312 ? 15.578 30.156 12.93 1 85.19 312 ARG A O 1
ATOM 2452 N N . PRO A 1 313 ? 14.688 28.422 11.688 1 80.75 313 PRO A N 1
ATOM 2453 C CA . PRO A 1 313 ? 15.484 27.5 12.508 1 80.75 313 PRO A CA 1
ATOM 2454 C C . PRO A 1 313 ? 16.984 27.734 12.359 1 80.75 313 PRO A C 1
ATOM 2456 O O . PRO A 1 313 ? 17.453 28.094 11.273 1 80.75 313 PRO A O 1
ATOM 2459 N N . SER A 1 314 ? 17.703 27.75 13.539 1 72.06 314 SER A N 1
ATOM 2460 C CA . SER A 1 314 ? 19.156 27.766 13.469 1 72.06 314 SER A CA 1
ATOM 2461 C C . SER A 1 314 ? 19.703 26.406 13.023 1 72.06 314 SER A C 1
ATOM 2463 O O . SER A 1 314 ? 19.75 25.469 13.812 1 72.06 314 SER A O 1
ATOM 2465 N N . VAL A 1 315 ? 19.641 26.062 11.805 1 64.12 315 VAL A N 1
ATOM 2466 C CA . VAL A 1 315 ? 20 24.75 11.273 1 64.12 315 VAL A CA 1
ATOM 2467 C C . VAL A 1 315 ? 21.484 24.469 11.547 1 64.12 315 VAL A C 1
ATOM 2469 O O . VAL A 1 315 ? 21.922 23.312 11.484 1 64.12 315 VAL A O 1
ATOM 2472 N N . PHE A 1 316 ? 22.25 25.438 11.828 1 59.72 316 PHE A N 1
ATOM 2473 C CA . PHE A 1 316 ? 23.688 25.234 12.008 1 59.72 316 PHE A CA 1
ATOM 2474 C C . PHE A 1 316 ? 24.031 25.031 13.484 1 59.72 316 PHE A C 1
ATOM 2476 O O . PHE A 1 316 ? 25.172 24.703 13.828 1 59.72 316 PHE A O 1
ATOM 2483 N N . GLN A 1 317 ? 23.031 25.219 14.234 1 55.84 317 GLN A N 1
ATOM 2484 C CA . GLN A 1 317 ? 23.344 25.016 15.648 1 55.84 317 GLN A CA 1
ATOM 2485 C C . GLN A 1 317 ? 23.141 23.562 16.047 1 55.84 317 GLN A C 1
ATOM 2487 O O . GLN A 1 317 ? 22.234 22.891 15.555 1 55.84 317 GLN A O 1
ATOM 2492 N N . HIS A 1 318 ? 24.219 22.906 16.344 1 54.44 318 HIS A N 1
ATOM 2493 C CA . HIS A 1 318 ? 24.359 21.516 16.734 1 54.44 318 HIS A CA 1
ATOM 2494 C C . HIS A 1 318 ? 23.25 21.094 17.688 1 54.44 318 HIS A C 1
ATOM 2496 O O . HIS A 1 318 ? 23.078 21.703 18.75 1 54.44 318 HIS A O 1
ATOM 2502 N N . GLY A 1 319 ? 22.156 20.75 17.219 1 53.53 319 GLY A N 1
ATOM 2503 C CA . GLY A 1 319 ? 21.047 20.234 18 1 53.53 319 GLY A CA 1
ATOM 2504 C C . GLY A 1 319 ? 21.484 19.391 19.172 1 53.53 319 GLY A C 1
ATOM 2505 O O . GLY A 1 319 ? 22.672 19.266 19.453 1 53.53 319 GLY A O 1
ATOM 2506 N N . ALA A 1 320 ? 20.484 18.781 19.812 1 55.62 320 ALA A N 1
ATOM 2507 C CA . ALA A 1 320 ? 20.625 17.922 20.969 1 55.62 320 ALA A CA 1
ATOM 2508 C C . ALA A 1 320 ? 21.672 16.828 20.719 1 55.62 320 ALA A C 1
ATOM 2510 O O . ALA A 1 320 ? 21.594 16.125 19.719 1 55.62 320 ALA A O 1
ATOM 2511 N N . ARG A 1 321 ? 22.875 17.062 21.266 1 61.38 321 ARG A N 1
ATOM 2512 C CA . ARG A 1 321 ? 23.906 16.016 21.25 1 61.38 321 ARG A CA 1
ATOM 2513 C C . ARG A 1 321 ? 23.375 14.719 21.828 1 61.38 321 ARG A C 1
ATOM 2515 O O . ARG A 1 321 ? 23.016 14.648 23 1 61.38 321 ARG A O 1
ATOM 2522 N N . GLN A 1 322 ? 22.609 14.008 20.984 1 67.56 322 GLN A N 1
ATOM 2523 C CA . GLN A 1 322 ? 22.234 12.664 21.406 1 67.56 322 GLN A CA 1
ATOM 2524 C C . GLN A 1 322 ? 23.375 11.68 21.172 1 67.56 322 GLN A C 1
ATOM 2526 O O . GLN A 1 322 ? 24.016 11.703 20.125 1 67.56 322 GLN A O 1
ATOM 2531 N N . SER A 1 323 ? 23.75 11.078 22.188 1 76.88 323 SER A N 1
ATOM 2532 C CA . SER A 1 323 ? 24.906 10.18 22.188 1 76.88 323 SER A CA 1
ATOM 2533 C C . SER A 1 323 ? 24.797 9.148 21.062 1 76.88 323 SER A C 1
ATOM 2535 O O . SER A 1 323 ? 25.812 8.688 20.547 1 76.88 323 SER A O 1
ATOM 2537 N N . HIS A 1 324 ? 23.562 8.961 20.672 1 82.69 324 HIS A N 1
ATOM 2538 C CA . HIS A 1 324 ? 23.422 7.879 19.703 1 82.69 324 HIS A CA 1
ATOM 2539 C C . HIS A 1 324 ? 23.172 8.43 18.297 1 82.69 324 HIS A C 1
ATOM 2541 O O . HIS A 1 324 ? 22.891 7.668 17.375 1 82.69 324 HIS A O 1
ATOM 2547 N N . GLN A 1 325 ? 23.281 9.711 18.188 1 86.25 325 GLN A N 1
ATOM 2548 C CA . GLN A 1 325 ? 23.031 10.258 16.859 1 86.25 325 GLN A CA 1
ATOM 2549 C C . GLN A 1 325 ? 24.25 11.039 16.344 1 86.25 325 GLN A C 1
ATOM 2551 O O . GLN A 1 325 ? 24.75 11.922 17.047 1 86.25 325 GLN A O 1
ATOM 2556 N N . ALA A 1 326 ? 24.625 10.672 15.172 1 85.69 326 ALA A N 1
ATOM 2557 C CA . ALA A 1 326 ? 25.672 11.43 14.477 1 85.69 326 ALA A CA 1
ATOM 2558 C C . ALA A 1 326 ? 25.172 12.812 14.086 1 85.69 326 ALA A C 1
ATOM 2560 O O . ALA A 1 326 ? 23.969 13.07 14.07 1 85.69 326 ALA A O 1
ATOM 2561 N N . PRO A 1 327 ? 26.156 13.719 13.906 1 87.56 327 PRO A N 1
ATOM 2562 C CA . PRO A 1 327 ? 25.734 15.039 13.43 1 87.56 327 PRO A CA 1
ATOM 2563 C C . PRO A 1 327 ? 24.969 14.961 12.109 1 87.56 327 PRO A C 1
ATOM 2565 O O . PRO A 1 327 ? 25.266 14.117 11.258 1 87.56 327 PRO A O 1
ATOM 2568 N N . VAL A 1 328 ? 24.016 15.828 12 1 90.75 328 VAL A N 1
ATOM 2569 C CA . VAL A 1 328 ? 23.203 15.852 10.789 1 90.75 328 VAL A CA 1
ATOM 2570 C C . VAL A 1 328 ? 24.078 16.234 9.594 1 90.75 328 VAL A C 1
ATOM 2572 O O . VAL A 1 328 ? 24.812 17.219 9.648 1 90.75 328 VAL A O 1
ATOM 2575 N N . PRO A 1 329 ? 24.016 15.484 8.555 1 88.94 329 PRO A N 1
ATOM 2576 C CA . PRO A 1 329 ? 24.781 15.812 7.355 1 88.94 329 PRO A CA 1
ATOM 2577 C C . PRO A 1 329 ? 24.469 17.203 6.809 1 88.94 329 PRO A C 1
ATOM 2579 O O . PRO A 1 329 ? 23.312 17.625 6.812 1 88.94 329 PRO A O 1
ATOM 2582 N N . ALA A 1 330 ? 25.484 17.906 6.367 1 87.56 330 ALA A N 1
ATOM 2583 C CA . ALA A 1 330 ? 25.375 19.297 5.91 1 87.56 330 ALA A CA 1
ATOM 2584 C C . ALA A 1 330 ? 24.406 19.406 4.734 1 87.56 330 ALA A C 1
ATOM 2586 O O . ALA A 1 330 ? 23.719 20.406 4.594 1 87.56 330 ALA A O 1
ATOM 2587 N N . GLU A 1 331 ? 24.391 18.375 3.969 1 90.06 331 GLU A N 1
ATOM 2588 C CA . GLU A 1 331 ? 23.531 18.391 2.793 1 90.06 331 GLU A CA 1
ATOM 2589 C C . GLU A 1 331 ? 22.062 18.516 3.191 1 90.06 331 GLU A C 1
ATOM 2591 O O . GLU A 1 331 ? 21.281 19.156 2.496 1 90.06 331 GLU A O 1
ATOM 2596 N N . PHE A 1 332 ? 21.734 17.922 4.297 1 93.25 332 PHE A N 1
ATOM 2597 C CA . PHE A 1 332 ? 20.359 18 4.77 1 93.25 332 PHE A CA 1
ATOM 2598 C C . PHE A 1 332 ? 20.062 19.391 5.348 1 93.25 332 PHE A C 1
ATOM 2600 O O . PHE A 1 332 ? 18.953 19.906 5.199 1 93.25 332 PHE A O 1
ATOM 2607 N N . ILE A 1 333 ? 21.062 19.922 5.945 1 91.06 333 ILE A N 1
ATOM 2608 C CA . ILE A 1 333 ? 20.922 21.25 6.539 1 91.06 333 ILE A CA 1
ATOM 2609 C C . ILE A 1 333 ? 20.641 22.266 5.445 1 91.06 333 ILE A C 1
ATOM 2611 O O . ILE A 1 333 ? 19.719 23.094 5.578 1 91.06 333 ILE A O 1
ATOM 2615 N N . TRP A 1 334 ? 21.359 22.156 4.383 1 90.62 334 TRP A N 1
ATOM 2616 C CA . TRP A 1 334 ? 21.172 23.078 3.268 1 90.62 334 TRP A CA 1
ATOM 2617 C C . TRP A 1 334 ? 19.797 22.891 2.641 1 90.62 334 TRP A C 1
ATOM 2619 O O . TRP A 1 334 ? 19.109 23.875 2.32 1 90.62 334 TRP A O 1
ATOM 2629 N N . PHE A 1 335 ? 19.422 21.672 2.477 1 94.94 335 PHE A N 1
ATOM 2630 C CA . PHE A 1 335 ? 18.109 21.344 1.934 1 94.94 335 PHE A CA 1
ATOM 2631 C C . PHE A 1 335 ? 17 22 2.764 1 94.94 335 PHE A C 1
ATOM 2633 O O . PHE A 1 335 ? 16.109 22.656 2.221 1 94.94 335 PHE A O 1
ATOM 2640 N N . ILE A 1 336 ? 17.094 21.891 4.055 1 95.56 336 ILE A N 1
ATOM 2641 C CA . ILE A 1 336 ? 16.062 22.391 4.969 1 95.56 336 ILE A CA 1
ATOM 2642 C C . ILE A 1 336 ? 16.094 23.922 4.984 1 95.56 336 ILE A C 1
ATOM 2644 O O . ILE A 1 336 ? 15.039 24.562 5.031 1 95.56 336 ILE A O 1
ATOM 2648 N N . HIS A 1 337 ? 17.25 24.438 4.953 1 93.19 337 HIS A N 1
ATOM 2649 C CA . HIS A 1 337 ? 17.406 25.891 4.992 1 93.19 337 HIS A CA 1
ATOM 2650 C C . HIS A 1 337 ? 16.656 26.547 3.842 1 93.19 337 HIS A C 1
ATOM 2652 O O . HIS A 1 337 ? 15.93 27.531 4.047 1 93.19 337 HIS A O 1
ATOM 2658 N N . LYS A 1 338 ? 16.797 26.031 2.725 1 94.12 338 LYS A N 1
ATOM 2659 C CA . LYS A 1 338 ? 16.109 26.562 1.554 1 94.12 338 LYS A CA 1
ATOM 2660 C C . LYS A 1 338 ? 14.602 26.469 1.712 1 94.12 338 LYS A C 1
ATOM 2662 O O . LYS A 1 338 ? 13.875 27.422 1.423 1 94.12 338 LYS A O 1
ATOM 2667 N N . GLY A 1 339 ? 14.141 25.375 2.207 1 96.12 339 GLY A N 1
ATOM 2668 C CA . GLY A 1 339 ? 12.719 25.109 2.299 1 96.12 339 GLY A CA 1
ATOM 2669 C C . GLY A 1 339 ? 12.023 25.906 3.389 1 96.12 339 GLY A C 1
ATOM 2670 O O . GLY A 1 339 ? 10.805 26.047 3.383 1 96.12 339 GLY A O 1
ATOM 2671 N N . LEU A 1 340 ? 12.766 26.469 4.305 1 95.88 340 LEU A N 1
ATOM 2672 C CA . LEU A 1 340 ? 12.188 27.141 5.453 1 95.88 340 LEU A CA 1
ATOM 2673 C C . LEU A 1 340 ? 12.195 28.656 5.25 1 95.88 340 LEU A C 1
ATOM 2675 O O . LEU A 1 340 ? 12 29.422 6.199 1 95.88 340 LEU A O 1
ATOM 2679 N N . ALA A 1 341 ? 12.406 29.047 4.039 1 95.69 341 ALA A N 1
ATOM 2680 C CA . ALA A 1 341 ? 12.266 30.453 3.725 1 95.69 341 ALA A CA 1
ATOM 2681 C C . ALA A 1 341 ? 10.859 30.953 4.027 1 95.69 341 ALA A C 1
ATOM 2683 O O . ALA A 1 341 ? 9.875 30.266 3.742 1 95.69 341 ALA A O 1
ATOM 2684 N N . LYS A 1 342 ? 10.742 32.125 4.555 1 95.56 342 LYS A N 1
ATOM 2685 C CA . LYS A 1 342 ? 9.43 32.656 4.938 1 95.56 342 LYS A CA 1
ATOM 2686 C C . LYS A 1 342 ? 8.641 33.125 3.719 1 95.56 342 LYS A C 1
ATOM 2688 O O . LYS A 1 342 ? 7.418 32.969 3.676 1 95.56 342 LYS A O 1
ATOM 2693 N N . ASP A 1 343 ? 9.359 33.625 2.734 1 95.12 343 ASP A N 1
ATOM 2694 C CA . ASP A 1 343 ? 8.742 33.969 1.457 1 95.12 343 ASP A CA 1
ATOM 2695 C C . ASP A 1 343 ? 8.57 32.719 0.577 1 95.12 343 ASP A C 1
ATOM 2697 O O . ASP A 1 343 ? 9.547 32.062 0.214 1 95.12 343 ASP A O 1
ATOM 2701 N N . PRO A 1 344 ? 7.363 32.406 0.177 1 96.25 344 PRO A N 1
ATOM 2702 C CA . PRO A 1 344 ? 7.117 31.234 -0.637 1 96.25 344 PRO A CA 1
ATOM 2703 C C . PRO A 1 344 ? 7.922 31.219 -1.936 1 96.25 344 PRO A C 1
ATOM 2705 O O . PRO A 1 344 ? 8.281 30.156 -2.441 1 96.25 344 PRO A O 1
ATOM 2708 N N . ALA A 1 345 ? 8.25 32.344 -2.436 1 96.44 345 ALA A N 1
ATOM 2709 C CA . ALA A 1 345 ? 8.969 32.438 -3.703 1 96.44 345 ALA A CA 1
ATOM 2710 C C . ALA A 1 345 ? 10.414 31.984 -3.551 1 96.44 345 ALA A C 1
ATOM 2712 O O . ALA A 1 345 ? 11.078 31.656 -4.539 1 96.44 345 ALA A O 1
ATOM 2713 N N . GLU A 1 346 ? 10.891 31.953 -2.318 1 96.19 346 GLU A N 1
ATOM 2714 C CA . GLU A 1 346 ? 12.297 31.625 -2.064 1 96.19 346 GLU A CA 1
ATOM 2715 C C . GLU A 1 346 ? 12.453 30.156 -1.659 1 96.19 346 GLU A C 1
ATOM 2717 O O . GLU A 1 346 ? 13.578 29.672 -1.493 1 96.19 346 GLU A O 1
ATOM 2722 N N . ARG A 1 347 ? 11.328 29.422 -1.547 1 95.56 347 ARG A N 1
ATOM 2723 C CA . ARG A 1 347 ? 11.391 28.016 -1.154 1 95.56 347 ARG A CA 1
ATOM 2724 C C . ARG A 1 347 ? 11.273 27.109 -2.369 1 95.56 347 ARG A C 1
ATOM 2726 O O . ARG A 1 347 ? 11.477 27.547 -3.504 1 95.56 347 ARG A O 1
ATOM 2733 N N . TYR A 1 348 ? 11.156 25.844 -2.051 1 97.62 348 TYR A N 1
ATOM 2734 C CA . TYR A 1 348 ? 10.891 24.922 -3.143 1 97.62 348 TYR A CA 1
ATOM 2735 C C . TYR A 1 348 ? 9.523 25.172 -3.766 1 97.62 348 TYR A C 1
ATOM 2737 O O . TYR A 1 348 ? 8.531 25.328 -3.053 1 97.62 348 TYR A O 1
ATOM 2745 N N . GLN A 1 349 ? 9.516 25.234 -5.047 1 97.25 349 GLN A N 1
ATOM 2746 C CA . GLN A 1 349 ? 8.289 25.594 -5.75 1 97.25 349 GLN A CA 1
ATOM 2747 C C . GLN A 1 349 ? 7.406 24.359 -5.973 1 97.25 349 GLN A C 1
ATOM 2749 O O . GLN A 1 349 ? 6.223 24.484 -6.289 1 97.25 349 GLN A O 1
ATOM 2754 N N . SER A 1 350 ? 8 23.203 -5.852 1 97.81 350 SER A N 1
ATOM 2755 C CA . SER A 1 350 ? 7.27 21.953 -6 1 97.81 350 SER A CA 1
ATOM 2756 C C . SER A 1 350 ? 7.938 20.828 -5.215 1 97.81 350 SER A C 1
ATOM 2758 O O . SER A 1 350 ? 9.133 20.875 -4.934 1 97.81 350 SER A O 1
ATOM 2760 N N . VAL A 1 351 ? 7.141 19.875 -4.867 1 98.12 351 VAL A N 1
ATOM 2761 C CA . VAL A 1 351 ? 7.672 18.703 -4.172 1 98.12 351 VAL A CA 1
ATOM 2762 C C . VAL A 1 351 ? 8.57 17.906 -5.113 1 98.12 351 VAL A C 1
ATOM 2764 O O . VAL A 1 351 ? 9.562 17.312 -4.684 1 98.12 351 VAL A O 1
ATOM 2767 N N . ASP A 1 352 ? 8.258 17.969 -6.348 1 96.62 352 ASP A N 1
ATOM 2768 C CA . ASP A 1 352 ? 9.102 17.297 -7.336 1 96.62 352 ASP A CA 1
ATOM 2769 C C . ASP A 1 352 ? 10.531 17.812 -7.289 1 96.62 352 ASP A C 1
ATOM 2771 O O . ASP A 1 352 ? 11.484 17.031 -7.375 1 96.62 352 ASP A O 1
ATOM 2775 N N . THR A 1 353 ? 10.672 19.062 -7.145 1 96.56 353 THR A N 1
ATOM 2776 C CA . THR A 1 353 ? 11.992 19.672 -7.047 1 96.56 353 THR A CA 1
ATOM 2777 C C . THR A 1 353 ? 12.711 19.203 -5.781 1 96.56 353 THR A C 1
ATOM 2779 O O . THR A 1 353 ? 13.922 19 -5.789 1 96.56 353 THR A O 1
ATOM 2782 N N . MET A 1 354 ? 12 19.078 -4.734 1 97.81 354 MET A N 1
ATOM 2783 C CA . MET A 1 354 ? 12.562 18.562 -3.494 1 97.81 354 MET A CA 1
ATOM 2784 C C . MET A 1 354 ? 13.102 17.141 -3.688 1 97.81 354 MET A C 1
ATOM 2786 O O . MET A 1 354 ? 14.211 16.828 -3.258 1 97.81 354 MET A O 1
ATOM 2790 N N . ILE A 1 355 ? 12.281 16.312 -4.336 1 96.75 355 ILE A N 1
ATOM 2791 C CA . ILE A 1 355 ? 12.656 14.93 -4.582 1 96.75 355 ILE A CA 1
ATOM 2792 C C . ILE A 1 355 ? 13.93 14.883 -5.422 1 96.75 355 ILE A C 1
ATOM 2794 O O . ILE A 1 355 ? 14.859 14.133 -5.109 1 96.75 355 ILE A O 1
ATOM 2798 N N . GLN A 1 356 ? 13.977 15.664 -6.426 1 94.06 356 GLN A N 1
ATOM 2799 C CA . GLN A 1 356 ? 15.141 15.703 -7.305 1 94.06 356 GLN A CA 1
ATOM 2800 C C . GLN A 1 356 ? 16.391 16.109 -6.539 1 94.06 356 GLN A C 1
ATOM 2802 O O . GLN A 1 356 ? 17.453 15.484 -6.703 1 94.06 356 GLN A O 1
ATOM 2807 N N . GLU A 1 357 ? 16.266 17.062 -5.742 1 93.69 357 GLU A N 1
ATOM 2808 C CA . GLU A 1 357 ? 17.406 17.531 -4.965 1 93.69 357 GLU A CA 1
ATOM 2809 C C . GLU A 1 357 ? 17.891 16.453 -3.986 1 93.69 357 GLU A C 1
ATOM 2811 O O . GLU A 1 357 ? 19.094 16.219 -3.867 1 93.69 357 GLU A O 1
ATOM 2816 N N . LEU A 1 358 ? 17.016 15.836 -3.348 1 94.5 358 LEU A N 1
ATOM 2817 C CA . LEU A 1 358 ? 17.391 14.836 -2.35 1 94.5 358 LEU A CA 1
ATOM 2818 C C . LEU A 1 358 ? 17.969 13.594 -3.016 1 94.5 358 LEU A C 1
ATOM 2820 O O . LEU A 1 358 ? 18.891 12.977 -2.49 1 94.5 358 LEU A O 1
ATOM 2824 N N . ARG A 1 359 ? 17.359 13.188 -4.094 1 87.75 359 ARG A N 1
ATOM 2825 C CA . ARG A 1 359 ? 17.922 12.055 -4.824 1 87.75 359 ARG A CA 1
ATOM 2826 C C . ARG A 1 359 ? 19.328 12.352 -5.309 1 87.75 359 ARG A C 1
ATOM 2828 O O . ARG A 1 359 ? 20.188 11.469 -5.312 1 87.75 359 ARG A O 1
ATOM 2835 N N . GLY A 1 360 ? 19.531 13.531 -5.75 1 81.88 360 GLY A N 1
ATOM 2836 C CA . GLY A 1 360 ? 20.875 13.953 -6.121 1 81.88 360 GLY A CA 1
ATOM 2837 C C . GLY A 1 360 ? 21.875 13.859 -4.977 1 81.88 360 GLY A C 1
ATOM 2838 O O . GLY A 1 360 ? 23.031 13.477 -5.18 1 81.88 360 GLY A O 1
ATOM 2839 N N . LEU A 1 361 ? 21.422 14.148 -3.805 1 79.06 361 LEU A N 1
ATOM 2840 C CA . LEU A 1 361 ? 22.266 14.062 -2.615 1 79.06 361 LEU A CA 1
ATOM 2841 C C . LEU A 1 361 ? 22.641 12.617 -2.318 1 79.06 361 LEU A C 1
ATOM 2843 O O . LEU A 1 361 ? 23.766 12.336 -1.882 1 79.06 361 LEU A O 1
ATOM 2847 N N . MET A 1 362 ? 21.734 11.695 -2.58 1 75.06 362 MET A N 1
ATOM 2848 C CA . MET A 1 362 ? 21.953 10.273 -2.316 1 75.06 362 MET A CA 1
ATOM 2849 C C . MET A 1 362 ? 22.953 9.688 -3.307 1 75.06 362 MET A C 1
ATOM 2851 O O . MET A 1 362 ? 23.766 8.828 -2.945 1 75.06 362 MET A O 1
ATOM 2855 N N . ASP A 1 363 ? 22.797 9.992 -4.562 1 64.06 363 ASP A N 1
ATOM 2856 C CA . ASP A 1 363 ? 23.688 9.484 -5.609 1 64.06 363 ASP A CA 1
ATOM 2857 C C . ASP A 1 363 ? 25.078 10.102 -5.516 1 64.06 363 ASP A C 1
ATOM 2859 O O . ASP A 1 363 ? 26 9.68 -6.211 1 64.06 363 ASP A O 1
ATOM 2863 N N . GLY A 1 364 ? 25.484 10.68 -4.457 1 56.03 364 GLY A N 1
ATOM 2864 C CA . GLY A 1 364 ? 26.766 11.336 -4.375 1 56.03 364 GLY A CA 1
ATOM 2865 C C . GLY A 1 364 ? 26.891 12.555 -5.277 1 56.03 364 GLY A C 1
ATOM 2866 O O . GLY A 1 364 ? 27.984 13.102 -5.453 1 56.03 364 GLY A O 1
ATOM 2867 N N . ARG A 1 365 ? 26.078 12.805 -6.121 1 43.81 365 ARG A N 1
ATOM 2868 C CA . ARG A 1 365 ? 26.156 13.961 -7.008 1 43.81 365 ARG A CA 1
ATOM 2869 C C . ARG A 1 365 ? 26 15.266 -6.227 1 43.81 365 ARG A C 1
ATOM 2871 O O . ARG A 1 365 ? 24.891 15.789 -6.117 1 43.81 365 ARG A O 1
ATOM 2878 N N . ILE A 1 366 ? 26.531 15.211 -5.203 1 37.84 366 ILE A N 1
ATOM 2879 C CA . ILE A 1 366 ? 26.531 16.469 -4.461 1 37.84 366 ILE A CA 1
ATOM 2880 C C . ILE A 1 366 ? 26.969 17.609 -5.379 1 37.84 366 ILE A C 1
ATOM 2882 O O . ILE A 1 366 ? 28.078 17.594 -5.914 1 37.84 366 ILE A O 1
ATOM 2886 N N . HIS A 1 367 ? 26.281 18.172 -6.145 1 34.47 367 HIS A N 1
ATOM 2887 C CA . HIS A 1 367 ? 26.797 19.484 -6.527 1 34.47 367 HIS A CA 1
ATOM 2888 C C . HIS A 1 367 ? 27.422 20.188 -5.336 1 34.47 367 HIS A C 1
ATOM 2890 O O . HIS A 1 367 ? 26.797 21.031 -4.707 1 34.47 367 HIS A O 1
ATOM 2896 N N . VAL A 1 368 ? 27.969 19.5 -4.453 1 32.94 368 VAL A N 1
ATOM 2897 C CA . VAL A 1 368 ? 28.734 20.266 -3.475 1 32.94 368 VAL A CA 1
ATOM 2898 C C . VAL A 1 368 ? 29.75 21.141 -4.191 1 32.94 368 VAL A C 1
ATOM 2900 O O . VAL A 1 368 ? 30.641 20.641 -4.875 1 32.94 368 VAL A O 1
ATOM 2903 N N . LYS A 1 369 ? 29.5 22.25 -4.586 1 31.33 369 LYS A N 1
ATOM 2904 C CA . LYS A 1 369 ? 30.484 23.297 -4.801 1 31.33 369 LYS A CA 1
ATOM 2905 C C . LYS A 1 369 ? 31.5 23.359 -3.654 1 31.33 369 LYS A C 1
ATOM 2907 O O . LYS A 1 369 ? 32.156 24.375 -3.436 1 31.33 369 LYS A O 1
ATOM 2912 N N . CYS A 1 370 ? 31.453 22.359 -2.695 1 30.16 370 CYS A N 1
ATOM 2913 C CA . CYS A 1 370 ? 32.594 22.562 -1.824 1 30.16 370 CYS A CA 1
ATOM 2914 C C . CYS A 1 370 ? 33.906 22.156 -2.525 1 30.16 370 CYS A C 1
ATOM 2916 O O . CYS A 1 370 ? 33.938 21.141 -3.217 1 30.16 370 CYS A O 1
ATOM 2918 N N . PRO A 1 371 ? 34.938 22.875 -2.57 1 30.42 371 PRO A N 1
ATOM 2919 C CA . PRO A 1 371 ? 36.281 22.688 -3.135 1 30.42 371 PRO A CA 1
ATOM 2920 C C . PRO A 1 371 ? 36.875 21.328 -2.75 1 30.42 371 PRO A C 1
ATOM 2922 O O . PRO A 1 371 ? 37.812 20.875 -3.398 1 30.42 371 PRO A O 1
ATOM 2925 N N . ARG A 1 372 ? 36.625 20.75 -1.616 1 32.5 372 ARG A N 1
ATOM 2926 C CA . ARG A 1 372 ? 37.406 19.609 -1.144 1 32.5 372 ARG A CA 1
ATOM 2927 C C . ARG A 1 372 ? 36.938 18.312 -1.818 1 32.5 372 ARG A C 1
ATOM 2929 O O . ARG A 1 372 ? 37.719 17.344 -1.878 1 32.5 372 ARG A O 1
ATOM 2936 N N . THR A 1 373 ? 35.719 18.172 -2.219 1 34.16 373 THR A N 1
ATOM 2937 C CA . THR A 1 373 ? 35.25 16.906 -2.768 1 34.16 373 THR A CA 1
ATOM 2938 C C . THR A 1 373 ? 35.719 16.734 -4.207 1 34.16 373 THR A C 1
ATOM 2940 O O . THR A 1 373 ? 35.406 15.75 -4.863 1 34.16 373 THR A O 1
ATOM 2943 N N . PHE A 1 374 ? 36.375 17.625 -4.82 1 33.72 374 PHE A N 1
ATOM 2944 C CA . PHE A 1 374 ? 37 17.469 -6.121 1 33.72 374 PHE A CA 1
ATOM 2945 C C . PHE A 1 374 ? 38.031 16.344 -6.098 1 33.72 374 PHE A C 1
ATOM 2947 O O . PHE A 1 374 ? 38.219 15.664 -7.102 1 33.72 374 PHE A O 1
ATOM 2954 N N . THR A 1 375 ? 38.656 16.141 -4.906 1 35.53 375 THR A N 1
ATOM 2955 C CA . THR A 1 375 ? 39.75 15.172 -4.883 1 35.53 375 THR A CA 1
ATOM 2956 C C . THR A 1 375 ? 39.219 13.742 -4.949 1 35.53 375 THR A C 1
ATOM 2958 O O . THR A 1 375 ? 39.844 12.875 -5.578 1 35.53 375 THR A O 1
ATOM 2961 N N . LYS A 1 376 ? 38 13.531 -4.422 1 38.12 376 LYS A N 1
ATOM 2962 C CA . LYS A 1 376 ? 37.5 12.156 -4.379 1 38.12 376 LYS A CA 1
ATOM 2963 C C . LYS A 1 376 ? 36.969 11.727 -5.742 1 38.12 376 LYS A C 1
ATOM 2965 O O . LYS A 1 376 ? 37.156 10.578 -6.148 1 38.12 376 LYS A O 1
ATOM 2970 N N . ARG A 1 377 ? 36.344 12.609 -6.441 1 41.28 377 ARG A N 1
ATOM 2971 C CA . ARG A 1 377 ? 35.906 12.305 -7.805 1 41.28 377 ARG A CA 1
ATOM 2972 C C . ARG A 1 377 ? 37.094 12.047 -8.711 1 41.28 377 ARG A C 1
ATOM 2974 O O . ARG A 1 377 ? 37.062 11.156 -9.562 1 41.28 377 ARG A O 1
ATOM 2981 N N . GLY A 1 378 ? 38.062 12.797 -8.414 1 42.91 378 GLY A N 1
ATOM 2982 C CA . GLY A 1 378 ? 39.281 12.57 -9.203 1 42.91 378 GLY A CA 1
ATOM 2983 C C . GLY A 1 378 ? 39.875 11.188 -9.008 1 42.91 378 GLY A C 1
ATOM 2984 O O . GLY A 1 378 ? 40.312 10.547 -9.969 1 42.91 378 GLY A O 1
ATOM 2985 N N . LEU A 1 379 ? 39.719 10.711 -7.762 1 46.03 379 LEU A N 1
ATOM 2986 C CA . LEU A 1 379 ? 40.25 9.398 -7.461 1 46.03 379 LEU A CA 1
ATOM 2987 C C . LEU A 1 379 ? 39.375 8.297 -8.023 1 46.03 379 LEU A C 1
ATOM 2989 O O . LEU A 1 379 ? 39.875 7.312 -8.578 1 46.03 379 LEU A O 1
ATOM 2993 N N . HIS A 1 380 ? 38.094 8.445 -7.945 1 44.94 380 HIS A N 1
ATOM 2994 C CA . HIS A 1 380 ? 37.188 7.465 -8.523 1 44.94 380 HIS A CA 1
ATOM 2995 C C . HIS A 1 380 ? 37.25 7.465 -10.047 1 44.94 380 HIS A C 1
ATOM 2997 O O . HIS A 1 380 ? 37.219 6.406 -10.672 1 44.94 380 HIS A O 1
ATOM 3003 N N . GLU A 1 381 ? 37.312 8.648 -10.625 1 48.34 381 GLU A N 1
ATOM 3004 C CA . GLU A 1 381 ? 37.5 8.727 -12.07 1 48.34 381 GLU A CA 1
ATOM 3005 C C . GLU A 1 381 ? 38.844 8.125 -12.461 1 48.34 381 GLU A C 1
ATOM 3007 O O . GLU A 1 381 ? 38.969 7.449 -13.484 1 48.34 381 GLU A O 1
ATOM 3012 N N . ALA A 1 382 ? 39.812 8.352 -11.586 1 51.84 382 ALA A N 1
ATOM 3013 C CA . ALA A 1 382 ? 41.125 7.75 -11.82 1 51.84 382 ALA A CA 1
ATOM 3014 C C . ALA A 1 382 ? 41.062 6.227 -11.719 1 51.84 382 ALA A C 1
ATOM 3016 O O . ALA A 1 382 ? 41.625 5.516 -12.555 1 51.84 382 ALA A O 1
ATOM 3017 N N . LEU A 1 383 ? 40.281 5.809 -10.797 1 49.31 383 LEU A N 1
ATOM 3018 C CA . LEU A 1 383 ? 40.125 4.367 -10.633 1 49.31 383 LEU A CA 1
ATOM 3019 C C . LEU A 1 383 ? 39.312 3.777 -11.773 1 49.31 383 LEU A C 1
ATOM 3021 O O . LEU A 1 383 ? 39.625 2.689 -12.273 1 49.31 383 LEU A O 1
ATOM 3025 N N . ARG A 1 384 ? 38.344 4.461 -12.227 1 51.69 384 ARG A N 1
ATOM 3026 C CA . ARG A 1 384 ? 37.562 4.016 -13.383 1 51.69 384 ARG A CA 1
ATOM 3027 C C . ARG A 1 384 ? 38.406 3.988 -14.641 1 51.69 384 ARG A C 1
ATOM 3029 O O . ARG A 1 384 ? 38.281 3.096 -15.477 1 51.69 384 ARG A O 1
ATOM 3036 N N . THR A 1 385 ? 39.188 5.059 -14.773 1 50.84 385 THR A N 1
ATOM 3037 C CA . THR A 1 385 ? 40.094 5.078 -15.922 1 50.84 385 THR A CA 1
ATOM 3038 C C . THR A 1 385 ? 41.094 3.92 -15.836 1 50.84 385 THR A C 1
ATOM 3040 O O . THR A 1 385 ? 41.438 3.34 -16.859 1 50.84 385 THR A O 1
ATOM 3043 N N . VAL A 1 386 ? 41.406 3.535 -14.578 1 54.72 386 VAL A N 1
ATOM 3044 C CA . VAL A 1 386 ? 42.281 2.393 -14.375 1 54.72 386 VAL A CA 1
ATOM 3045 C C . VAL A 1 386 ? 41.562 1.105 -14.773 1 54.72 386 VAL A C 1
ATOM 3047 O O . VAL A 1 386 ? 42.188 0.203 -15.352 1 54.72 386 VAL A O 1
ATOM 3050 N N . GLU A 1 387 ? 40.312 1.058 -14.547 1 50 387 GLU A N 1
ATOM 3051 C CA . GLU A 1 387 ? 39.531 -0.118 -14.898 1 50 387 GLU A CA 1
ATOM 3052 C C . GLU A 1 387 ? 39.312 -0.208 -16.406 1 50 387 GLU A C 1
ATOM 3054 O O . GLU A 1 387 ? 39.25 -1.306 -16.969 1 50 387 GLU A O 1
ATOM 3059 N N . THR A 1 388 ? 39.125 0.904 -17.094 1 55.53 388 THR A N 1
ATOM 3060 C CA . THR A 1 388 ? 38.844 0.87 -18.531 1 55.53 388 THR A CA 1
ATOM 3061 C C . THR A 1 388 ? 40.156 0.66 -19.312 1 55.53 388 THR A C 1
ATOM 3063 O O . THR A 1 388 ? 40.125 0.159 -20.438 1 55.53 388 THR A O 1
ATOM 3066 N N . HIS A 1 389 ? 41.344 1.113 -18.75 1 53.53 389 HIS A N 1
ATOM 3067 C CA . HIS A 1 389 ? 42.594 0.908 -19.469 1 53.53 389 HIS A CA 1
ATOM 3068 C C . HIS A 1 389 ? 43.625 0.218 -18.594 1 53.53 389 HIS A C 1
ATOM 3070 O O . HIS A 1 389 ? 44.625 0.834 -18.188 1 53.53 389 HIS A O 1
ATOM 3076 N N . PRO A 1 390 ? 43.344 -1.036 -18.156 1 55.34 390 PRO A N 1
ATOM 3077 C CA . PRO A 1 390 ? 44.188 -1.768 -17.219 1 55.34 390 PRO A CA 1
ATOM 3078 C C . PRO A 1 390 ? 45.625 -1.956 -17.719 1 55.34 390 PRO A C 1
ATOM 3080 O O . PRO A 1 390 ? 46.562 -2.008 -16.922 1 55.34 390 PRO A O 1
ATOM 3083 N N . ARG A 1 391 ? 45.75 -2.004 -19.031 1 61.44 391 ARG A N 1
ATOM 3084 C CA . ARG A 1 391 ? 47.062 -2.213 -19.609 1 61.44 391 ARG A CA 1
ATOM 3085 C C . ARG A 1 391 ? 47.969 -1.022 -19.328 1 61.44 391 ARG A C 1
ATOM 3087 O O . ARG A 1 391 ? 49.156 -1.193 -19.062 1 61.44 391 ARG A O 1
ATOM 3094 N N . VAL A 1 392 ? 47.312 0.129 -19.406 1 61.97 392 VAL A N 1
ATOM 3095 C CA . VAL A 1 392 ? 48.125 1.335 -19.188 1 61.97 392 VAL A CA 1
ATOM 3096 C C . VAL A 1 392 ? 48.531 1.428 -17.719 1 61.97 392 VAL A C 1
ATOM 3098 O O . VAL A 1 392 ? 49.688 1.765 -17.406 1 61.97 392 VAL A O 1
ATOM 3101 N N . PHE A 1 393 ? 47.719 0.859 -16.875 1 60.16 393 PHE A N 1
ATOM 3102 C CA . PHE A 1 393 ? 48 0.889 -15.461 1 60.16 393 PHE A CA 1
ATOM 3103 C C . PHE A 1 393 ? 49.062 -0.159 -15.109 1 60.16 393 PHE A C 1
ATOM 3105 O O . PHE A 1 393 ? 49.969 0.109 -14.328 1 60.16 393 PHE A O 1
ATOM 3112 N N . LEU A 1 394 ? 48.875 -1.305 -15.656 1 63.59 394 LEU A N 1
ATOM 3113 C CA . LEU A 1 394 ? 49.906 -2.326 -15.445 1 63.59 394 LEU A CA 1
ATOM 3114 C C . LEU A 1 394 ? 51.25 -1.86 -15.984 1 63.59 394 LEU A C 1
ATOM 3116 O O . LEU A 1 394 ? 52.312 -2.111 -15.367 1 63.59 394 LEU A O 1
ATOM 3120 N N . ALA A 1 395 ? 51.156 -1.148 -17.109 1 67.62 395 ALA A N 1
ATOM 3121 C CA . ALA A 1 395 ? 52.375 -0.616 -17.688 1 67.62 395 ALA A CA 1
ATOM 3122 C C . ALA A 1 395 ? 52.969 0.467 -16.781 1 67.62 395 ALA A C 1
ATOM 3124 O O . ALA A 1 395 ? 54.188 0.487 -16.547 1 67.62 395 ALA A O 1
ATOM 3125 N N . VAL A 1 396 ? 52.094 1.195 -16.203 1 67.75 396 VAL A N 1
ATOM 3126 C CA . VAL A 1 396 ? 52.562 2.275 -15.344 1 67.75 396 VAL A CA 1
ATOM 3127 C C . VAL A 1 396 ? 53 1.705 -14 1 67.75 396 VAL A C 1
ATOM 3129 O O . VAL A 1 396 ? 54.062 2.096 -13.477 1 67.75 396 VAL A O 1
ATOM 3132 N N . ALA A 1 397 ? 52.281 0.696 -13.547 1 67.38 397 ALA A N 1
ATOM 3133 C CA . ALA A 1 397 ? 52.688 0.015 -12.312 1 67.38 397 ALA A CA 1
ATOM 3134 C C . ALA A 1 397 ? 54 -0.714 -12.484 1 67.38 397 ALA A C 1
ATOM 3136 O O . ALA A 1 397 ? 54.844 -0.681 -11.602 1 67.38 397 ALA A O 1
ATOM 3137 N N . GLY A 1 398 ? 54.062 -1.35 -13.625 1 69.06 398 GLY A N 1
ATOM 3138 C CA . GLY A 1 398 ? 55.312 -1.966 -13.961 1 69.06 398 GLY A CA 1
ATOM 3139 C C . GLY A 1 398 ? 56.469 -0.969 -14.047 1 69.06 398 GLY A C 1
ATOM 3140 O O . GLY A 1 398 ? 57.562 -1.237 -13.57 1 69.06 398 GLY A O 1
ATOM 3141 N N . LEU A 1 399 ? 56.094 0.175 -14.633 1 68.81 399 LEU A N 1
ATOM 3142 C CA . LEU A 1 399 ? 57.125 1.214 -14.766 1 68.81 399 LEU A CA 1
ATOM 3143 C C . LEU A 1 399 ? 57.5 1.787 -13.406 1 68.81 399 LEU A C 1
ATOM 3145 O O . LEU A 1 399 ? 58.688 1.992 -13.117 1 68.81 399 LEU A O 1
ATOM 3149 N N . VAL A 1 400 ? 56.531 1.852 -12.602 1 67.88 400 VAL A N 1
ATOM 3150 C CA . VAL A 1 400 ? 56.781 2.365 -11.258 1 67.88 400 VAL A CA 1
ATOM 3151 C C . VAL A 1 400 ? 57.562 1.327 -10.438 1 67.88 400 VAL A C 1
ATOM 3153 O O . VAL A 1 400 ? 58.5 1.664 -9.742 1 67.88 400 VAL A O 1
ATOM 3156 N N . ALA A 1 401 ? 57.188 0.104 -10.602 1 70.06 401 ALA A N 1
ATOM 3157 C CA . ALA A 1 401 ? 57.875 -0.974 -9.914 1 70.06 401 ALA A CA 1
ATOM 3158 C C . ALA A 1 401 ? 59.344 -1.063 -10.367 1 70.06 401 ALA A C 1
ATOM 3160 O O . ALA A 1 401 ? 60.25 -1.235 -9.547 1 70.06 401 ALA A O 1
ATOM 3161 N N . THR A 1 402 ? 59.469 -0.938 -11.648 1 70.12 402 THR A N 1
ATOM 3162 C CA . THR A 1 402 ? 60.812 -0.972 -12.188 1 70.12 402 THR A CA 1
ATOM 3163 C C . THR A 1 402 ? 61.625 0.215 -11.68 1 70.12 402 THR A C 1
ATOM 3165 O O . THR A 1 402 ? 62.812 0.071 -11.352 1 70.12 402 THR A O 1
ATOM 3168 N N . LEU A 1 403 ? 60.906 1.253 -11.523 1 66.69 403 LEU A N 1
ATOM 3169 C CA . LEU A 1 403 ? 61.594 2.451 -11.07 1 66.69 403 LEU A CA 1
ATOM 3170 C C . LEU A 1 403 ? 61.906 2.359 -9.578 1 66.69 403 LEU A C 1
ATOM 3172 O O . LEU A 1 403 ? 63 2.758 -9.141 1 66.69 403 LEU A O 1
ATOM 3176 N N . VAL A 1 404 ? 61.094 1.769 -8.914 1 68.75 404 VAL A N 1
ATOM 3177 C CA . VAL A 1 404 ? 61.281 1.564 -7.48 1 68.75 404 VAL A CA 1
ATOM 3178 C C . VAL A 1 404 ? 62.406 0.538 -7.27 1 68.75 404 VAL A C 1
ATOM 3180 O O . VAL A 1 404 ? 63.281 0.73 -6.426 1 68.75 404 VAL A O 1
ATOM 3183 N N . TRP A 1 405 ? 62.375 -0.512 -8.055 1 70.44 405 TRP A N 1
ATOM 3184 C CA . TRP A 1 405 ? 63.406 -1.539 -7.953 1 70.44 405 TRP A CA 1
ATOM 3185 C C . TRP A 1 405 ? 64.75 -0.979 -8.336 1 70.44 405 TRP A C 1
ATOM 3187 O O . TRP A 1 405 ? 65.75 -1.272 -7.68 1 70.44 405 TRP A O 1
ATOM 3197 N N . ALA A 1 406 ? 64.75 -0.174 -9.328 1 69.12 406 ALA A N 1
ATOM 3198 C CA . ALA A 1 406 ? 66 0.45 -9.75 1 69.12 406 ALA A CA 1
ATOM 3199 C C . ALA A 1 406 ? 66.5 1.419 -8.688 1 69.12 406 ALA A C 1
ATOM 3201 O O . ALA A 1 406 ? 67.688 1.48 -8.43 1 69.12 406 ALA A O 1
ATOM 3202 N N . GLY A 1 407 ? 65.562 1.984 -8.07 1 63.69 407 GLY A N 1
ATOM 3203 C CA . GLY A 1 407 ? 65.938 2.877 -6.984 1 63.69 407 GLY A CA 1
ATOM 3204 C C . GLY A 1 407 ? 66.438 2.145 -5.758 1 63.69 407 GLY A C 1
ATOM 3205 O O . GLY A 1 407 ? 67.438 2.553 -5.152 1 63.69 407 GLY A O 1
ATOM 3206 N N . LEU A 1 408 ? 65.812 1.084 -5.457 1 68.12 408 LEU A N 1
ATOM 3207 C CA . LEU A 1 408 ? 66.25 0.28 -4.316 1 68.12 408 LEU A CA 1
ATOM 3208 C C . LEU A 1 408 ? 67.562 -0.356 -4.586 1 68.12 408 LEU A C 1
ATOM 3210 O O . LEU A 1 408 ? 68.438 -0.403 -3.695 1 68.12 408 LEU A O 1
ATOM 3214 N N . PHE A 1 409 ? 67.812 -0.873 -5.727 1 67.25 409 PHE A N 1
ATOM 3215 C CA . PHE A 1 409 ? 69.062 -1.448 -6.082 1 67.25 409 PHE A CA 1
ATOM 3216 C C . PHE A 1 409 ? 70.188 -0.404 -5.977 1 67.25 409 PHE A C 1
ATOM 3218 O O . PHE A 1 409 ? 71.25 -0.691 -5.477 1 67.25 409 PHE A O 1
ATOM 3225 N N . HIS A 1 410 ? 69.812 0.722 -6.32 1 62.62 410 HIS A N 1
ATOM 3226 C CA . HIS A 1 410 ? 70.812 1.776 -6.23 1 62.62 410 HIS A CA 1
ATOM 3227 C C . HIS A 1 410 ? 71.062 2.176 -4.777 1 62.62 410 HIS A C 1
ATOM 3229 O O . HIS A 1 410 ? 72.25 2.422 -4.387 1 62.62 410 HIS A O 1
ATOM 3235 N N . PHE A 1 411 ? 70.125 2.15 -4.059 1 63.97 411 PHE A N 1
ATOM 3236 C CA . PHE A 1 411 ? 70.25 2.459 -2.641 1 63.97 411 PHE A CA 1
ATOM 3237 C C . PHE A 1 411 ? 71.062 1.386 -1.942 1 63.97 411 PHE A C 1
ATOM 3239 O O . PHE A 1 411 ? 72 1.698 -1.157 1 63.97 411 PHE A O 1
ATOM 3246 N N . LEU A 1 412 ? 70.875 0.22 -2.262 1 66.44 412 LEU A N 1
ATOM 3247 C CA . LEU A 1 412 ? 71.688 -0.86 -1.683 1 66.44 412 LEU A CA 1
ATOM 3248 C C . LEU A 1 412 ? 73.125 -0.827 -2.205 1 66.44 412 LEU A C 1
ATOM 3250 O O . LEU A 1 412 ? 74.062 -1.092 -1.458 1 66.44 412 LEU A O 1
ATOM 3254 N N . ALA A 1 413 ? 73.188 -0.404 -3.43 1 67.12 413 ALA A N 1
ATOM 3255 C CA . ALA A 1 413 ? 74.562 -0.287 -3.969 1 67.12 413 ALA A CA 1
ATOM 3256 C C . ALA A 1 413 ? 75.312 0.868 -3.312 1 67.12 413 ALA A C 1
ATOM 3258 O O . ALA A 1 413 ? 76.5 0.779 -3.086 1 67.12 413 ALA A O 1
ATOM 3259 N N . LEU A 1 414 ? 74.5 1.783 -2.875 1 62.5 414 LEU A N 1
ATOM 3260 C CA . LEU A 1 414 ? 75.125 2.881 -2.168 1 62.5 414 LEU A CA 1
ATOM 3261 C C . LEU A 1 414 ? 75.5 2.479 -0.738 1 62.5 414 LEU A C 1
ATOM 3263 O O . LEU A 1 414 ? 76.5 2.885 -0.206 1 62.5 414 LEU A O 1
ATOM 3267 N N . LEU A 1 415 ? 74.75 1.645 -0.171 1 61.41 415 LEU A N 1
ATOM 3268 C CA . LEU A 1 415 ? 75.062 1.228 1.2 1 61.41 415 LEU A CA 1
ATOM 3269 C C . LEU A 1 415 ? 76.125 0.167 1.236 1 61.41 415 LEU A C 1
ATOM 3271 O O . LEU A 1 415 ? 76.938 0.139 2.164 1 61.41 415 LEU A O 1
ATOM 3275 N N . PHE A 1 416 ? 76.125 -0.727 0.266 1 66.75 416 PHE A N 1
ATOM 3276 C CA . PHE A 1 416 ? 77.125 -1.792 0.346 1 66.75 416 PHE A CA 1
ATOM 3277 C C . PHE A 1 416 ? 78.312 -1.516 -0.593 1 66.75 416 PHE A C 1
ATOM 3279 O O . PHE A 1 416 ? 79.25 -2.305 -0.667 1 66.75 416 PHE A O 1
ATOM 3286 N N . GLY A 1 417 ? 78.312 -0.416 -1.212 1 57.41 417 GLY A N 1
ATOM 3287 C CA . GLY A 1 417 ? 79.562 0.001 -1.884 1 57.41 417 GLY A CA 1
ATOM 3288 C C . GLY A 1 417 ? 80.188 1.178 -1.211 1 57.41 417 GLY A C 1
ATOM 3289 O O . GLY A 1 417 ? 79.562 1.906 -0.439 1 57.41 417 GLY A O 1
ATOM 3290 N N . MET B 1 1 ? 24.062 2.719 -7.555 1 18.16 1 MET B N 1
ATOM 3291 C CA . MET B 1 1 ? 23.422 3.725 -8.391 1 18.16 1 MET B CA 1
ATOM 3292 C C . MET B 1 1 ? 21.969 3.35 -8.672 1 18.16 1 MET B C 1
ATOM 3294 O O . MET B 1 1 ? 21.688 2.461 -9.484 1 18.16 1 MET B O 1
ATOM 3298 N N . THR B 1 2 ? 21.25 3.154 -7.555 1 19.02 2 THR B N 1
ATOM 3299 C CA . THR B 1 2 ? 19.922 2.576 -7.41 1 19.02 2 THR B CA 1
ATOM 3300 C C . THR B 1 2 ? 18.891 3.418 -8.148 1 19.02 2 THR B C 1
ATOM 3302 O O . THR B 1 2 ? 18.562 4.531 -7.719 1 19.02 2 THR B O 1
ATOM 3305 N N . ASP B 1 3 ? 18.938 3.332 -9.477 1 19.31 3 ASP B N 1
ATOM 3306 C CA . ASP B 1 3 ? 18.219 4.062 -10.516 1 19.31 3 ASP B CA 1
ATOM 3307 C C . ASP B 1 3 ? 16.703 3.916 -10.336 1 19.31 3 ASP B C 1
ATOM 3309 O O . ASP B 1 3 ? 16.172 2.807 -10.391 1 19.31 3 ASP B O 1
ATOM 3313 N N . THR B 1 4 ? 16.188 4.699 -9.422 1 23.77 4 THR B N 1
ATOM 3314 C CA . THR B 1 4 ? 14.766 4.93 -9.219 1 23.77 4 THR B CA 1
ATOM 3315 C C . THR B 1 4 ? 14.047 5.109 -10.547 1 23.77 4 THR B C 1
ATOM 3317 O O . THR B 1 4 ? 14.453 5.93 -11.375 1 23.77 4 THR B O 1
ATOM 3320 N N . LEU B 1 5 ? 13.305 4.051 -10.898 1 22.97 5 LEU B N 1
ATOM 3321 C CA . LEU B 1 5 ? 12.539 3.967 -12.133 1 22.97 5 LEU B CA 1
ATOM 3322 C C . LEU B 1 5 ? 11.742 5.246 -12.367 1 22.97 5 LEU B C 1
ATOM 3324 O O . LEU B 1 5 ? 11.047 5.719 -11.469 1 22.97 5 LEU B O 1
ATOM 3328 N N . LEU B 1 6 ? 12.312 6.086 -13.102 1 23.44 6 LEU B N 1
ATOM 3329 C CA . LEU B 1 6 ? 11.68 7.312 -13.57 1 23.44 6 LEU B CA 1
ATOM 3330 C C . LEU B 1 6 ? 10.258 7.043 -14.055 1 23.44 6 LEU B C 1
ATOM 3332 O O . LEU B 1 6 ? 10.008 6.051 -14.742 1 23.44 6 LEU B O 1
ATOM 3336 N N . TYR B 1 7 ? 9.289 7.559 -13.383 1 24.14 7 TYR B N 1
ATOM 3337 C CA . TYR B 1 7 ? 7.855 7.613 -13.641 1 24.14 7 TYR B CA 1
ATOM 3338 C C . TYR B 1 7 ? 7.574 8.023 -15.078 1 24.14 7 TYR B C 1
ATOM 3340 O O . TYR B 1 7 ? 7.957 9.117 -15.508 1 24.14 7 TYR B O 1
ATOM 3348 N N . ALA B 1 8 ? 7.664 7.062 -16.031 1 22.48 8 ALA B N 1
ATOM 3349 C CA . ALA B 1 8 ? 7.223 7.484 -17.359 1 22.48 8 ALA B CA 1
ATOM 3350 C C . ALA B 1 8 ? 5.754 7.898 -17.344 1 22.48 8 ALA B C 1
ATOM 3352 O O . ALA B 1 8 ? 4.949 7.328 -16.609 1 22.48 8 ALA B O 1
ATOM 3353 N N . PRO B 1 9 ? 5.457 9 -18.016 1 21.34 9 PRO B N 1
ATOM 3354 C CA . PRO B 1 9 ? 4.129 9.609 -18.141 1 21.34 9 PRO B CA 1
ATOM 3355 C C . PRO B 1 9 ? 3.059 8.609 -18.562 1 21.34 9 PRO B C 1
ATOM 3357 O O . PRO B 1 9 ? 3.383 7.512 -19.031 1 21.34 9 PRO B O 1
ATOM 3360 N N . ASP B 1 10 ? 1.784 9.133 -19 1 23.28 10 ASP B N 1
ATOM 3361 C CA . ASP B 1 10 ? 0.349 8.875 -19.016 1 23.28 10 ASP B CA 1
ATOM 3362 C C . ASP B 1 10 ? -0.026 7.891 -20.125 1 23.28 10 ASP B C 1
ATOM 3364 O O . ASP B 1 10 ? -1.203 7.746 -20.453 1 23.28 10 ASP B O 1
ATOM 3368 N N . GLY B 1 11 ? 0.854 7.188 -20.859 1 19.64 11 GLY B N 1
ATOM 3369 C CA . GLY B 1 11 ? 0.009 6.75 -21.969 1 19.64 11 GLY B CA 1
ATOM 3370 C C . GLY B 1 11 ? -0.984 5.676 -21.562 1 19.64 11 GLY B C 1
ATOM 3371 O O . GLY B 1 11 ? -0.695 4.848 -20.703 1 19.64 11 GLY B O 1
ATOM 3372 N N . ALA B 1 12 ? -2.346 5.969 -21.656 1 20.41 12 ALA B N 1
ATOM 3373 C CA . ALA B 1 12 ? -3.535 5.137 -21.516 1 20.41 12 ALA B CA 1
ATOM 3374 C C . ALA B 1 12 ? -3.395 3.844 -22.312 1 20.41 12 ALA B C 1
ATOM 3376 O O . ALA B 1 12 ? -3.615 3.83 -23.531 1 20.41 12 ALA B O 1
ATOM 3377 N N . VAL B 1 13 ? -2.328 3.078 -22.188 1 19.98 13 VAL B N 1
ATOM 3378 C CA . VAL B 1 13 ? -2.564 1.965 -23.109 1 19.98 13 VAL B CA 1
ATOM 3379 C C . VAL B 1 13 ? -3.723 1.111 -22.594 1 19.98 13 VAL B C 1
ATOM 3381 O O . VAL B 1 13 ? -3.725 0.691 -21.438 1 19.98 13 VAL B O 1
ATOM 3384 N N . ASP B 1 14 ? -4.938 1.193 -23.203 1 18.77 14 ASP B N 1
ATOM 3385 C CA . ASP B 1 14 ? -6.207 0.487 -23.078 1 18.77 14 ASP B CA 1
ATOM 3386 C C . ASP B 1 14 ? -6.039 -1.003 -23.359 1 18.77 14 ASP B C 1
ATOM 3388 O O . ASP B 1 14 ? -7.023 -1.711 -23.578 1 18.77 14 ASP B O 1
ATOM 3392 N N . ALA B 1 15 ? -4.934 -1.656 -23.141 1 21.2 15 ALA B N 1
ATOM 3393 C CA . ALA B 1 15 ? -4.902 -2.947 -23.828 1 21.2 15 ALA B CA 1
ATOM 3394 C C . ALA B 1 15 ? -5.84 -3.945 -23.156 1 21.2 15 ALA B C 1
ATOM 3396 O O . ALA B 1 15 ? -5.574 -4.406 -22.047 1 21.2 15 ALA B O 1
ATOM 3397 N N . THR B 1 16 ? -7.137 -3.838 -23.344 1 19.27 16 THR B N 1
ATOM 3398 C CA . THR B 1 16 ? -8.156 -4.77 -22.875 1 19.27 16 THR B CA 1
ATOM 3399 C C . THR B 1 16 ? -7.945 -6.152 -23.484 1 19.27 16 THR B C 1
ATOM 3401 O O . THR B 1 16 ? -8.203 -6.359 -24.672 1 19.27 16 THR B O 1
ATOM 3404 N N . LEU B 1 17 ? -6.809 -6.754 -23.422 1 18.59 17 LEU B N 1
ATOM 3405 C CA . LEU B 1 17 ? -6.738 -7.98 -24.203 1 18.59 17 LEU B CA 1
ATOM 3406 C C . LEU B 1 17 ? -7.68 -9.039 -23.641 1 18.59 17 LEU B C 1
ATOM 3408 O O . LEU B 1 17 ? -7.602 -9.391 -22.469 1 18.59 17 LEU B O 1
ATOM 3412 N N . ILE B 1 18 ? -8.875 -9.219 -24.141 1 19.75 18 ILE B N 1
ATOM 3413 C CA . ILE B 1 18 ? -9.953 -10.172 -23.906 1 19.75 18 ILE B CA 1
ATOM 3414 C C . ILE B 1 18 ? -9.484 -11.578 -24.25 1 19.75 18 ILE B C 1
ATOM 3416 O O . ILE B 1 18 ? -9.055 -11.844 -25.391 1 19.75 18 ILE B O 1
ATOM 3420 N N . SER B 1 19 ? -8.898 -12.266 -23.312 1 19.28 19 SER B N 1
ATOM 3421 C CA . SER B 1 19 ? -8.586 -13.648 -23.672 1 19.28 19 SER B CA 1
ATOM 3422 C C . SER B 1 19 ? -9.844 -14.43 -24.016 1 19.28 19 SER B C 1
ATOM 3424 O O . SER B 1 19 ? -10.891 -14.234 -23.391 1 19.28 19 SER B O 1
ATOM 3426 N N . PRO B 1 20 ? -9.992 -15.195 -25.141 1 21.06 20 PRO B N 1
ATOM 3427 C CA . PRO B 1 20 ? -11.133 -15.891 -25.734 1 21.06 20 PRO B CA 1
ATOM 3428 C C . PRO B 1 20 ? -11.555 -17.125 -24.953 1 21.06 20 PRO B C 1
ATOM 3430 O O . PRO B 1 20 ? -10.742 -18.016 -24.719 1 21.06 20 PRO B O 1
ATOM 3433 N N . GLY B 1 21 ? -12.367 -17.062 -23.859 1 19.28 21 GLY B N 1
ATOM 3434 C CA . GLY B 1 21 ? -12.906 -18.156 -23.062 1 19.28 21 GLY B CA 1
ATOM 3435 C C . GLY B 1 21 ? -13.664 -19.172 -23.891 1 19.28 21 GLY B C 1
ATOM 3436 O O . GLY B 1 21 ? -14.242 -18.828 -24.922 1 19.28 21 GLY B O 1
ATOM 3437 N N . SER B 1 22 ? -13.352 -20.5 -23.75 1 19.5 22 SER B N 1
ATOM 3438 C CA . SER B 1 22 ? -13.883 -21.703 -24.359 1 19.5 22 SER B CA 1
ATOM 3439 C C . SER B 1 22 ? -15.359 -21.891 -24.016 1 19.5 22 SER B C 1
ATOM 3441 O O . SER B 1 22 ? -15.82 -21.453 -22.953 1 19.5 22 SER B O 1
ATOM 3443 N N . SER B 1 23 ? -16.312 -22.328 -24.969 1 19.7 23 SER B N 1
ATOM 3444 C CA . SER B 1 23 ? -17.734 -22.469 -25.25 1 19.7 23 SER B CA 1
ATOM 3445 C C . SER B 1 23 ? -18.344 -23.656 -24.5 1 19.7 23 SER B C 1
ATOM 3447 O O . SER B 1 23 ? -19.469 -24.062 -24.766 1 19.7 23 SER B O 1
ATOM 3449 N N . SER B 1 24 ? -18.047 -24.094 -23.219 1 19.81 24 SER B N 1
ATOM 3450 C CA . SER B 1 24 ? -18.594 -25.406 -22.906 1 19.81 24 SER B CA 1
ATOM 3451 C C . SER B 1 24 ? -20.109 -25.359 -22.797 1 19.81 24 SER B C 1
ATOM 3453 O O . SER B 1 24 ? -20.703 -24.297 -22.641 1 19.81 24 SER B O 1
ATOM 3455 N N . GLY B 1 25 ? -20.891 -26.641 -22.703 1 21.05 25 GLY B N 1
ATOM 3456 C CA . GLY B 1 25 ? -22.172 -27.234 -23.016 1 21.05 25 GLY B CA 1
ATOM 3457 C C . GLY B 1 25 ? -23.266 -26.828 -22.047 1 21.05 25 GLY B C 1
ATOM 3458 O O . GLY B 1 25 ? -22.984 -26.312 -20.953 1 21.05 25 GLY B O 1
ATOM 3459 N N . ASN B 1 26 ? -24.688 -27.047 -22.422 1 21.33 26 ASN B N 1
ATOM 3460 C CA . ASN B 1 26 ? -26.062 -26.594 -22.297 1 21.33 26 ASN B CA 1
ATOM 3461 C C . ASN B 1 26 ? -26.75 -27.219 -21.078 1 21.33 26 ASN B C 1
ATOM 3463 O O . ASN B 1 26 ? -27.734 -27.953 -21.234 1 21.33 26 ASN B O 1
ATOM 3467 N N . ALA B 1 27 ? -26.266 -27.703 -19.922 1 25.03 27 ALA B N 1
ATOM 3468 C CA . ALA B 1 27 ? -27.219 -28.531 -19.203 1 25.03 27 ALA B CA 1
ATOM 3469 C C . ALA B 1 27 ? -28.375 -27.688 -18.672 1 25.03 27 ALA B C 1
ATOM 3471 O O . ALA B 1 27 ? -28.188 -26.562 -18.203 1 25.03 27 ALA B O 1
ATOM 3472 N N . PRO B 1 28 ? -29.688 -28.125 -18.812 1 24.12 28 PRO B N 1
ATOM 3473 C CA . PRO B 1 28 ? -30.953 -27.438 -18.516 1 24.12 28 PRO B CA 1
ATOM 3474 C C . PRO B 1 28 ? -31.188 -27.25 -17.031 1 24.12 28 PRO B C 1
ATOM 3476 O O . PRO B 1 28 ? -31.25 -28.234 -16.281 1 24.12 28 PRO B O 1
ATOM 3479 N N . ARG B 1 29 ? -30.641 -26.328 -16.297 1 23.16 29 ARG B N 1
ATOM 3480 C CA . ARG B 1 29 ? -30.781 -26.25 -14.852 1 23.16 29 ARG B CA 1
ATOM 3481 C C . ARG B 1 29 ? -32.219 -25.891 -14.461 1 23.16 29 ARG B C 1
ATOM 3483 O O . ARG B 1 29 ? -32.812 -24.984 -15.055 1 23.16 29 ARG B O 1
ATOM 3490 N N . SER B 1 30 ? -32.875 -26.844 -13.867 1 24.61 30 SER B N 1
ATOM 3491 C CA . SER B 1 30 ? -34.219 -26.75 -13.289 1 24.61 30 SER B CA 1
ATOM 3492 C C . SER B 1 30 ? -34.344 -25.531 -12.375 1 24.61 30 SER B C 1
ATOM 3494 O O . SER B 1 30 ? -33.406 -25.188 -11.664 1 24.61 30 SER B O 1
ATOM 3496 N N . ALA B 1 31 ? -35.438 -24.719 -12.594 1 23.52 31 ALA B N 1
ATOM 3497 C CA . ALA B 1 31 ? -35.781 -23.375 -12.102 1 23.52 31 ALA B CA 1
ATOM 3498 C C . ALA B 1 31 ? -36.188 -23.422 -10.625 1 23.52 31 ALA B C 1
ATOM 3500 O O . ALA B 1 31 ? -37.25 -23.953 -10.281 1 23.52 31 ALA B O 1
ATOM 3501 N N . SER B 1 32 ? -35.281 -23.781 -9.695 1 26.92 32 SER B N 1
ATOM 3502 C CA . SER B 1 32 ? -35.75 -23.688 -8.32 1 26.92 32 SER B CA 1
ATOM 3503 C C . SER B 1 32 ? -36.406 -22.328 -8.07 1 26.92 32 SER B C 1
ATOM 3505 O O . SER B 1 32 ? -36.062 -21.328 -8.695 1 26.92 32 SER B O 1
ATOM 3507 N N . PRO B 1 33 ? -37.594 -22.297 -7.395 1 27.11 33 PRO B N 1
ATOM 3508 C CA . PRO B 1 33 ? -38.406 -21.094 -7.164 1 27.11 33 PRO B CA 1
ATOM 3509 C C . PRO B 1 33 ? -37.562 -19.922 -6.676 1 27.11 33 PRO B C 1
ATOM 3511 O O . PRO B 1 33 ? -36.531 -20.109 -6.051 1 27.11 33 PRO B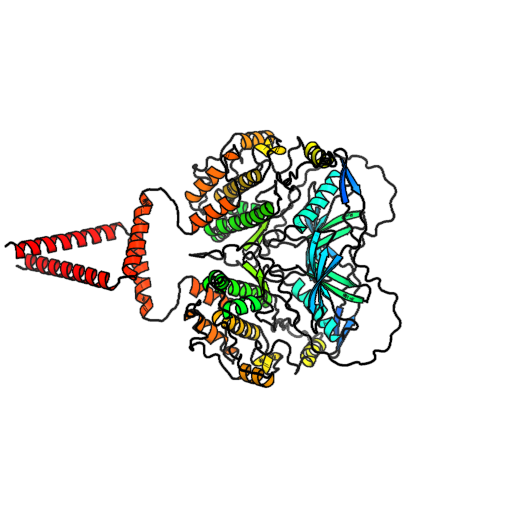 O 1
ATOM 3514 N N . ALA B 1 34 ? -37.812 -18.766 -7.367 1 25.84 34 ALA B N 1
ATOM 3515 C CA . ALA B 1 34 ? -37.156 -17.484 -7.285 1 25.84 34 ALA B CA 1
ATOM 3516 C C . ALA B 1 34 ? -37.219 -16.906 -5.871 1 25.84 34 ALA B C 1
ATOM 3518 O O . ALA B 1 34 ? -38.312 -16.625 -5.371 1 25.84 34 ALA B O 1
ATOM 3519 N N . SER B 1 35 ? -36.531 -17.578 -4.891 1 29.06 35 SER B N 1
ATOM 3520 C CA . SER B 1 35 ? -36.531 -16.859 -3.621 1 29.06 35 SER B CA 1
ATOM 3521 C C . SER B 1 35 ? -36.531 -15.359 -3.842 1 29.06 35 SER B C 1
ATOM 3523 O O . SER B 1 35 ? -36.062 -14.867 -4.875 1 29.06 35 SER B O 1
ATOM 3525 N N . PRO B 1 36 ? -37.469 -14.68 -3.076 1 28.95 36 PRO B N 1
ATOM 3526 C CA . PRO B 1 36 ? -37.531 -13.234 -3.307 1 28.95 36 PRO B CA 1
ATOM 3527 C C . PRO B 1 36 ? -36.188 -12.609 -3.578 1 28.95 36 PRO B C 1
ATOM 3529 O O . PRO B 1 36 ? -35.156 -13.133 -3.127 1 28.95 36 PRO B O 1
ATOM 3532 N N . PRO B 1 37 ? -36.125 -11.969 -4.734 1 27.84 37 PRO B N 1
ATOM 3533 C CA . PRO B 1 37 ? -34.844 -11.391 -5.137 1 27.84 37 PRO B CA 1
ATOM 3534 C C . PRO B 1 37 ? -34.094 -10.727 -3.977 1 27.84 37 PRO B C 1
ATOM 3536 O O . PRO B 1 37 ? -34.688 -9.945 -3.23 1 27.84 37 PRO B O 1
ATOM 3539 N N . LEU B 1 38 ? -33.469 -11.555 -3.193 1 29.8 38 LEU B N 1
ATOM 3540 C CA . LEU B 1 38 ? -32.531 -10.781 -2.4 1 29.8 38 LEU B CA 1
ATOM 3541 C C . LEU B 1 38 ? -32 -9.578 -3.18 1 29.8 38 LEU B C 1
ATOM 3543 O O . LEU B 1 38 ? -31.391 -9.727 -4.238 1 29.8 38 LEU B O 1
ATOM 3547 N N . THR B 1 39 ? -32.906 -8.586 -3.385 1 30.58 39 THR B N 1
ATOM 3548 C CA . THR B 1 39 ? -32.5 -7.332 -4.012 1 30.58 39 THR B CA 1
ATOM 3549 C C . THR B 1 39 ? -30.984 -7.098 -3.812 1 30.58 39 THR B C 1
ATOM 3551 O O . THR B 1 39 ? -30.531 -6.953 -2.68 1 30.58 39 THR B O 1
ATOM 3554 N N . THR B 1 40 ? -30.203 -7.781 -4.438 1 37.66 40 THR B N 1
ATOM 3555 C CA . THR B 1 40 ? -28.812 -7.461 -4.734 1 37.66 40 THR B CA 1
ATOM 3556 C C . THR B 1 40 ? -28.625 -5.957 -4.898 1 37.66 40 THR B C 1
ATOM 3558 O O . THR B 1 40 ? -28.641 -5.441 -6.02 1 37.66 40 THR B O 1
ATOM 3561 N N . SER B 1 41 ? -29.594 -5.035 -4.613 1 41.53 41 SER B N 1
ATOM 3562 C CA . SER B 1 41 ? -29.484 -3.602 -4.871 1 41.53 41 SER B CA 1
ATOM 3563 C C . SER B 1 41 ? -28.078 -3.088 -4.566 1 41.53 41 SER B C 1
ATOM 3565 O O . SER B 1 41 ? -27.562 -3.287 -3.463 1 41.53 41 SER B O 1
ATOM 3567 N N . LEU B 1 42 ? -27.156 -3.074 -5.586 1 54.75 42 LEU B N 1
ATOM 3568 C CA . LEU B 1 42 ? -26 -2.215 -5.395 1 54.75 42 LEU B CA 1
ATOM 3569 C C . LEU B 1 42 ? -26.312 -1.082 -4.422 1 54.75 42 LEU B C 1
ATOM 3571 O O . LEU B 1 42 ? -27.422 -0.561 -4.41 1 54.75 42 LEU B O 1
ATOM 3575 N N . ARG B 1 43 ? -25.516 -1.007 -3.475 1 72.38 43 ARG B N 1
ATOM 3576 C CA . ARG B 1 43 ? -25.688 -0.085 -2.355 1 72.38 43 ARG B CA 1
ATOM 3577 C C . ARG B 1 43 ? -26 1.322 -2.85 1 72.38 43 ARG B C 1
ATOM 3579 O O . ARG B 1 43 ? -25.625 1.7 -3.957 1 72.38 43 ARG B O 1
ATOM 3586 N N . THR B 1 44 ? -26.984 1.842 -2.369 1 79.5 44 THR B N 1
ATOM 3587 C CA . THR B 1 44 ? -27.25 3.258 -2.588 1 79.5 44 THR B CA 1
ATOM 3588 C C . THR B 1 44 ? -26.219 4.125 -1.891 1 79.5 44 THR B C 1
ATOM 3590 O O . THR B 1 44 ? -25.625 3.711 -0.891 1 79.5 44 THR B O 1
ATOM 3593 N N . THR B 1 45 ? -25.969 5.227 -2.561 1 83.88 45 THR B N 1
ATOM 3594 C CA . THR B 1 45 ? -25.016 6.156 -1.964 1 83.88 45 THR B CA 1
ATOM 3595 C C . THR B 1 45 ? -25.5 6.613 -0.591 1 83.88 45 THR B C 1
ATOM 3597 O O . THR B 1 45 ? -26.703 6.75 -0.363 1 83.88 45 THR B O 1
ATOM 3600 N N . VAL B 1 46 ? -24.547 6.828 0.244 1 81.5 46 VAL B N 1
ATOM 3601 C CA . VAL B 1 46 ? -24.906 7.254 1.596 1 81.5 46 VAL B CA 1
ATOM 3602 C C . VAL B 1 46 ? -24.375 8.672 1.843 1 81.5 46 VAL B C 1
ATOM 3604 O O . VAL B 1 46 ? -24.906 9.391 2.691 1 81.5 46 VAL B O 1
ATOM 3607 N N . LEU B 1 47 ? -23.312 9.086 1.139 1 83.31 47 LEU B N 1
ATOM 3608 C CA . LEU B 1 47 ? -22.75 10.406 1.369 1 83.31 47 LEU B CA 1
ATOM 3609 C C . LEU B 1 47 ? -23.562 11.484 0.656 1 83.31 47 LEU B C 1
ATOM 3611 O O . LEU B 1 47 ? -24 11.289 -0.48 1 83.31 47 LEU B O 1
ATOM 3615 N N . PRO B 1 48 ? -23.734 12.516 1.354 1 79.06 48 PRO B N 1
ATOM 3616 C CA . PRO B 1 48 ? -24.5 13.609 0.747 1 79.06 48 PRO B CA 1
ATOM 3617 C C . PRO B 1 48 ? -23.656 14.438 -0.223 1 79.06 48 PRO B C 1
ATOM 3619 O O . PRO B 1 48 ? -22.438 14.312 -0.258 1 79.06 48 PRO B O 1
ATOM 3622 N N . HIS B 1 49 ? -24.391 15.047 -1.067 1 77.5 49 HIS B N 1
ATOM 3623 C CA . HIS B 1 49 ? -23.75 16.078 -1.871 1 77.5 49 HIS B CA 1
ATOM 3624 C C . HIS B 1 49 ? -23.594 17.375 -1.083 1 77.5 49 HIS B C 1
ATOM 3626 O O . HIS B 1 49 ? -24.547 17.828 -0.435 1 77.5 49 HIS B O 1
ATOM 3632 N N . VAL B 1 50 ? -22.453 17.766 -0.999 1 70.25 50 VAL B N 1
ATOM 3633 C CA . VAL B 1 50 ? -22.203 19 -0.256 1 70.25 50 VAL B CA 1
ATOM 3634 C C . VAL B 1 50 ? -21.938 20.141 -1.229 1 70.25 50 VAL B C 1
ATOM 3636 O O . VAL B 1 50 ? -21.156 20 -2.168 1 70.25 50 VAL B O 1
ATOM 3639 N N . GLU B 1 51 ? -22.859 21.094 -1.169 1 66.56 51 GLU B N 1
ATOM 3640 C CA . GLU B 1 51 ? -22.688 22.266 -2.02 1 66.56 51 GLU B CA 1
ATOM 3641 C C . GLU B 1 51 ? -22.531 23.531 -1.184 1 66.56 51 GLU B C 1
ATOM 3643 O O . GLU B 1 51 ? -23.047 23.609 -0.067 1 66.56 51 GLU B O 1
ATOM 3648 N N . TRP B 1 52 ? -21.578 24.266 -1.545 1 62.03 52 TRP B N 1
ATOM 3649 C CA . TRP B 1 52 ? -21.438 25.562 -0.894 1 62.03 52 TRP B CA 1
ATOM 3650 C C . TRP B 1 52 ? -22.344 26.594 -1.539 1 62.03 52 TRP B C 1
ATOM 3652 O O . TRP B 1 52 ? -22.312 26.797 -2.756 1 62.03 52 TRP B O 1
ATOM 3662 N N . ARG B 1 53 ? -23.562 26.906 -0.707 1 59.59 53 ARG B N 1
ATOM 3663 C CA . ARG B 1 53 ? -24.438 28 -1.127 1 59.59 53 ARG B CA 1
ATOM 3664 C C . ARG B 1 53 ? -24.359 29.172 -0.158 1 59.59 53 ARG B C 1
ATOM 3666 O O . ARG B 1 53 ? -24.531 29 1.051 1 59.59 53 ARG B O 1
ATOM 3673 N N . ASP B 1 54 ? -24.219 30.344 -0.727 1 56.56 54 ASP B N 1
ATOM 3674 C CA . ASP B 1 54 ? -24.172 31.578 0.041 1 56.56 54 ASP B CA 1
ATOM 3675 C C . ASP B 1 54 ? -23.234 31.453 1.245 1 56.56 54 ASP B C 1
ATOM 3677 O O . ASP B 1 54 ? -23.609 31.781 2.367 1 56.56 54 ASP B O 1
ATOM 3681 N N . ALA B 1 55 ? -22.094 30.859 1.146 1 58.75 55 ALA B N 1
ATOM 3682 C CA . ALA B 1 55 ? -21.031 30.734 2.129 1 58.75 55 ALA B CA 1
ATOM 3683 C C . ALA B 1 55 ? -21.391 29.734 3.221 1 58.75 55 ALA B C 1
ATOM 3685 O O . ALA B 1 55 ? -20.828 29.781 4.32 1 58.75 55 ALA B O 1
ATOM 3686 N N . GLN B 1 56 ? -22.484 29.125 2.977 1 65.19 56 GLN B N 1
ATOM 3687 C CA . GLN B 1 56 ? -22.875 28.094 3.939 1 65.19 56 GLN B CA 1
ATOM 3688 C C . GLN B 1 56 ? -22.922 26.719 3.283 1 65.19 56 GLN B C 1
ATOM 3690 O O . GLN B 1 56 ? -23.312 26.594 2.121 1 65.19 56 GLN B O 1
ATOM 3695 N N . PRO B 1 57 ? -22.328 25.75 3.98 1 68.56 57 PRO B N 1
ATOM 3696 C CA . PRO B 1 57 ? -22.406 24.391 3.436 1 68.56 57 PRO B CA 1
ATOM 3697 C C . PRO B 1 57 ? -23.844 23.844 3.432 1 68.56 57 PRO B C 1
ATOM 3699 O O . PRO B 1 57 ? -24.578 24.047 4.398 1 68.56 57 PRO B O 1
ATOM 3702 N N . HIS B 1 58 ? -24.344 23.562 2.246 1 72.56 58 HIS B N 1
ATOM 3703 C CA . HIS B 1 58 ? -25.625 22.891 2.123 1 72.56 58 HIS B CA 1
ATOM 3704 C C . HIS B 1 58 ? -25.453 21.406 1.825 1 72.56 58 HIS B C 1
ATOM 3706 O O . HIS B 1 58 ? -24.75 21.031 0.882 1 72.56 58 HIS B O 1
ATOM 3712 N N . VAL B 1 59 ? -25.922 20.625 2.732 1 73.5 59 VAL B N 1
ATOM 3713 C CA . VAL B 1 59 ? -25.844 19.172 2.604 1 73.5 59 VAL B CA 1
ATOM 3714 C C . VAL B 1 59 ? -27.156 18.625 2.047 1 73.5 59 VAL B C 1
ATOM 3716 O O . VAL B 1 59 ? -28.219 18.844 2.617 1 73.5 59 VAL B O 1
ATOM 3719 N N . ARG B 1 60 ? -27.109 18.125 0.811 1 77.06 60 ARG B N 1
ATOM 3720 C CA . ARG B 1 60 ? -28.297 17.5 0.223 1 77.06 60 ARG B CA 1
ATOM 3721 C C . ARG B 1 60 ? -28.109 16 0.061 1 77.06 60 ARG B C 1
ATOM 3723 O O . ARG B 1 60 ? -27.062 15.547 -0.397 1 77.06 60 ARG B O 1
ATOM 3730 N N . PRO B 1 61 ? -29.078 15.328 0.51 1 74.56 61 PRO B N 1
ATOM 3731 C CA . PRO B 1 61 ? -29 13.883 0.294 1 74.56 61 PRO B CA 1
ATOM 3732 C C . PRO B 1 61 ? -28.984 13.508 -1.186 1 74.56 61 PRO B C 1
ATOM 3734 O O . PRO B 1 61 ? -29.625 14.164 -2.002 1 74.56 61 PRO B O 1
ATOM 3737 N N . GLN B 1 62 ? -28.094 12.797 -1.619 1 75.31 62 GLN B N 1
ATOM 3738 C CA . GLN B 1 62 ? -28.016 12.242 -2.969 1 75.31 62 GLN B CA 1
ATOM 3739 C C . GLN B 1 62 ? -28.188 10.727 -2.951 1 75.31 62 GLN B C 1
ATOM 3741 O O . GLN B 1 62 ? -27.391 10.023 -2.33 1 75.31 62 GLN B O 1
ATOM 3746 N N . GLU B 1 63 ? -29.344 10.32 -3.475 1 79.38 63 GLU B N 1
ATOM 3747 C CA . GLU B 1 63 ? -29.562 8.875 -3.535 1 79.38 63 GLU B CA 1
ATOM 3748 C C . GLU B 1 63 ? -29.469 8.367 -4.969 1 79.38 63 GLU B C 1
ATOM 3750 O O . GLU B 1 63 ? -30.266 8.75 -5.828 1 79.38 63 GLU B O 1
ATOM 3755 N N . ARG B 1 64 ? -28.406 7.73 -5.195 1 82.31 64 ARG B N 1
ATOM 3756 C CA . ARG B 1 64 ? -28.188 7.035 -6.457 1 82.31 64 ARG B CA 1
ATOM 3757 C C . ARG B 1 64 ? -27.5 5.691 -6.23 1 82.31 64 ARG B C 1
ATOM 3759 O O . ARG B 1 64 ? -27.203 5.324 -5.094 1 82.31 64 ARG B O 1
ATOM 3766 N N . GLU B 1 65 ? -27.453 4.984 -7.391 1 86.88 65 GLU B N 1
ATOM 3767 C CA . GLU B 1 65 ? -26.688 3.748 -7.285 1 86.88 65 GLU B CA 1
ATOM 3768 C C . GLU B 1 65 ? -25.234 4.031 -6.934 1 86.88 65 GLU B C 1
ATOM 3770 O O . GLU B 1 65 ? -24.594 4.867 -7.566 1 86.88 65 GLU B O 1
ATOM 3775 N N . ARG B 1 66 ? -24.75 3.43 -5.949 1 88.75 66 ARG B N 1
ATOM 3776 C CA . ARG B 1 66 ? -23.406 3.73 -5.473 1 88.75 66 ARG B CA 1
ATOM 3777 C C . ARG B 1 66 ? -22.359 3.248 -6.469 1 88.75 66 ARG B C 1
ATOM 3779 O O . ARG B 1 66 ? -21.375 3.949 -6.73 1 88.75 66 ARG B O 1
ATOM 3786 N N . PHE B 1 67 ? -22.625 2.016 -7.008 1 90.81 67 PHE B N 1
ATOM 3787 C CA . PHE B 1 67 ? -21.609 1.418 -7.875 1 90.81 67 PHE B CA 1
ATOM 3788 C C . PHE B 1 67 ? -22.109 1.371 -9.32 1 90.81 67 PHE B C 1
ATOM 3790 O O . PHE B 1 67 ? -23.203 0.888 -9.594 1 90.81 67 PHE B O 1
ATOM 3797 N N . GLU B 1 68 ? -21.297 1.938 -10.172 1 93 68 GLU B N 1
ATOM 3798 C CA . GLU B 1 68 ? -21.547 1.911 -11.609 1 93 68 GLU B CA 1
ATOM 3799 C C . GLU B 1 68 ? -20.547 1.004 -12.328 1 93 68 GLU B C 1
ATOM 3801 O O . GLU B 1 68 ? -19.344 1.183 -12.203 1 93 68 GLU B O 1
ATOM 3806 N N . GLU B 1 69 ? -21.062 0.003 -13.07 1 92.31 69 GLU B N 1
ATOM 3807 C CA . GLU B 1 69 ? -20.172 -0.879 -13.828 1 92.31 69 GLU B CA 1
ATOM 3808 C C . GLU B 1 69 ? -19.594 -0.171 -15.047 1 92.31 69 GLU B C 1
ATOM 3810 O O . GLU B 1 69 ? -20.344 0.36 -15.875 1 92.31 69 GLU B O 1
ATOM 3815 N N . LEU B 1 70 ? -18.344 -0.138 -15.094 1 93.81 70 LEU B N 1
ATOM 3816 C CA . LEU B 1 70 ? -17.672 0.56 -16.188 1 93.81 70 LEU B CA 1
ATOM 3817 C C . LEU B 1 70 ? -17.25 -0.417 -17.281 1 93.81 70 LEU B C 1
ATOM 3819 O O . LEU B 1 70 ? -17.562 -0.219 -18.453 1 93.81 70 LEU B O 1
ATOM 3823 N N . SER B 1 71 ? -16.484 -1.47 -16.922 1 93 71 SER B N 1
ATOM 3824 C CA . SER B 1 71 ? -15.992 -2.426 -17.906 1 93 71 SER B CA 1
ATOM 3825 C C . SER B 1 71 ? -15.641 -3.76 -17.25 1 93 71 SER B C 1
ATOM 3827 O O . SER B 1 71 ? -15.438 -3.83 -16.047 1 93 71 SER B O 1
ATOM 3829 N N . GLU B 1 72 ? -15.555 -4.746 -18.156 1 90.62 72 GLU B N 1
ATOM 3830 C CA . GLU B 1 72 ? -15.086 -6.055 -17.703 1 90.62 72 GLU B CA 1
ATOM 3831 C C . GLU B 1 72 ? -13.562 -6.129 -17.734 1 90.62 72 GLU B C 1
ATOM 3833 O O . GLU B 1 72 ? -12.93 -5.773 -18.719 1 90.62 72 GLU B O 1
ATOM 3838 N N . LEU B 1 73 ? -13.008 -6.512 -16.625 1 86.94 73 LEU B N 1
ATOM 3839 C CA . LEU B 1 73 ? -11.555 -6.629 -16.531 1 86.94 73 LEU B CA 1
ATOM 3840 C C . LEU B 1 73 ? -11.102 -8.055 -16.828 1 86.94 73 LEU B C 1
ATOM 3842 O O . LEU B 1 73 ? -9.977 -8.273 -17.281 1 86.94 73 LEU B O 1
ATOM 3846 N N . GLY B 1 74 ? -11.875 -9.008 -16.484 1 82.5 74 GLY B N 1
ATOM 3847 C CA . GLY B 1 74 ? -11.531 -10.406 -16.719 1 82.5 74 GLY B CA 1
ATOM 3848 C C . GLY B 1 74 ? -12.68 -11.359 -16.422 1 82.5 74 GLY B C 1
ATOM 3849 O O . GLY B 1 74 ? -13.625 -11 -15.727 1 82.5 74 GLY B O 1
ATOM 3850 N N . GLN B 1 75 ? -12.523 -12.492 -17.156 1 79.06 75 GLN B N 1
ATOM 3851 C CA . GLN B 1 75 ? -13.508 -13.555 -16.953 1 79.06 75 GLN B CA 1
ATOM 3852 C C . GLN B 1 75 ? -12.852 -14.93 -16.969 1 79.06 75 GLN B C 1
ATOM 3854 O O . GLN B 1 75 ? -11.953 -15.188 -17.766 1 79.06 75 GLN B O 1
ATOM 3859 N N . GLY B 1 76 ? -13.172 -15.758 -15.938 1 66.69 76 GLY B N 1
ATOM 3860 C CA . GLY B 1 76 ? -12.703 -17.141 -15.914 1 66.69 76 GLY B CA 1
ATOM 3861 C C . GLY B 1 76 ? -13.586 -18.047 -15.094 1 66.69 76 GLY B C 1
ATOM 3862 O O . GLY B 1 76 ? -14.695 -17.672 -14.711 1 66.69 76 GLY B O 1
ATOM 3863 N N . GLY B 1 77 ? -13.133 -19.297 -14.961 1 61.59 77 GLY B N 1
ATOM 3864 C CA . GLY B 1 77 ? -13.867 -20.312 -14.219 1 61.59 77 GLY B CA 1
ATOM 3865 C C . GLY B 1 77 ? -14.141 -19.922 -12.781 1 61.59 77 GLY B C 1
ATOM 3866 O O . GLY B 1 77 ? -15.117 -20.375 -12.188 1 61.59 77 GLY B O 1
ATOM 3867 N N . MET B 1 78 ? -13.383 -19.016 -12.242 1 69.69 78 MET B N 1
ATOM 3868 C CA . MET B 1 78 ? -13.516 -18.641 -10.844 1 69.69 78 MET B CA 1
ATOM 3869 C C . MET B 1 78 ? -14.383 -17.391 -10.695 1 69.69 78 MET B C 1
ATOM 3871 O O . MET B 1 78 ? -14.656 -16.953 -9.578 1 69.69 78 MET B O 1
ATOM 3875 N N . GLY B 1 79 ? -14.844 -16.891 -11.758 1 81.06 79 GLY B N 1
ATOM 3876 C CA . GLY B 1 79 ? -15.719 -15.727 -11.703 1 81.06 79 GLY B CA 1
ATOM 3877 C C . GLY B 1 79 ? -15.289 -14.609 -12.641 1 81.06 79 GLY B C 1
ATOM 3878 O O . GLY B 1 79 ? -14.484 -14.828 -13.547 1 81.06 79 GLY B O 1
ATOM 3879 N N . GLU B 1 80 ? -16.031 -13.547 -12.508 1 90.19 80 GLU B N 1
ATOM 3880 C CA . GLU B 1 80 ? -15.75 -12.383 -13.344 1 90.19 80 GLU B CA 1
ATOM 3881 C C . GLU B 1 80 ? -15.234 -11.211 -12.508 1 90.19 80 GLU B C 1
ATOM 3883 O O . GLU B 1 80 ? -15.578 -11.086 -11.336 1 90.19 80 GLU B O 1
ATOM 3888 N N . VAL B 1 81 ? -14.391 -10.469 -13.109 1 91.75 81 VAL B N 1
ATOM 3889 C CA . VAL B 1 81 ? -13.867 -9.258 -12.484 1 91.75 81 VAL B CA 1
ATOM 3890 C C . VAL B 1 81 ? -14.32 -8.031 -13.281 1 91.75 81 VAL B C 1
ATOM 3892 O O . VAL B 1 81 ? -14.125 -7.969 -14.5 1 91.75 81 VAL B O 1
ATOM 3895 N N . ILE B 1 82 ? -14.93 -7.07 -12.57 1 94.19 82 ILE B N 1
ATOM 3896 C CA . ILE B 1 82 ? -15.539 -5.91 -13.203 1 94.19 82 ILE B CA 1
ATOM 3897 C C . ILE B 1 82 ? -14.969 -4.629 -12.602 1 94.19 82 ILE B C 1
ATOM 3899 O O . ILE B 1 82 ? -14.781 -4.547 -11.383 1 94.19 82 ILE B O 1
ATOM 3903 N N . LEU B 1 83 ? -14.742 -3.703 -13.453 1 95.44 83 LEU B N 1
ATOM 3904 C CA . LEU B 1 83 ? -14.359 -2.371 -13 1 95.44 83 LEU B CA 1
ATOM 3905 C C . LEU B 1 83 ? -15.594 -1.552 -12.617 1 95.44 83 LEU B C 1
ATOM 3907 O O . LEU B 1 83 ? -16.531 -1.428 -13.406 1 95.44 83 LEU B O 1
ATOM 3911 N N . LEU B 1 84 ? -15.578 -1.012 -11.438 1 95.06 84 LEU B N 1
ATOM 3912 C CA . LEU B 1 84 ? -16.703 -0.217 -10.938 1 95.06 84 LEU B CA 1
ATOM 3913 C C . LEU B 1 84 ? -16.25 1.209 -10.633 1 95.06 84 LEU B C 1
ATOM 3915 O O . LEU B 1 84 ? -15.102 1.437 -10.25 1 95.06 84 LEU B O 1
ATOM 3919 N N . LYS B 1 85 ? -17.172 2.098 -10.781 1 94.75 85 LYS B N 1
ATOM 3920 C CA . LYS B 1 85 ? -17.031 3.441 -10.227 1 94.75 85 LYS B CA 1
ATOM 3921 C C . LYS B 1 85 ? -17.828 3.59 -8.93 1 94.75 85 LYS B C 1
ATOM 3923 O O . LYS B 1 85 ? -19.031 3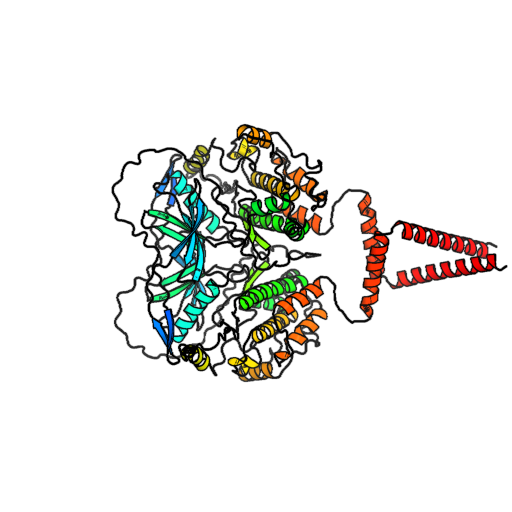.332 -8.906 1 94.75 85 LYS B O 1
ATOM 3928 N N . ASP B 1 86 ? -17.188 3.887 -7.887 1 92.44 86 ASP B N 1
ATOM 3929 C CA . ASP B 1 86 ? -17.828 4.18 -6.609 1 92.44 86 ASP B CA 1
ATOM 3930 C C . ASP B 1 86 ? -18.203 5.656 -6.508 1 92.44 86 ASP B C 1
ATOM 3932 O O . ASP B 1 86 ? -17.328 6.516 -6.371 1 92.44 86 ASP B O 1
ATOM 3936 N N . HIS B 1 87 ? -19.438 5.957 -6.422 1 90.94 87 HIS B N 1
ATOM 3937 C CA . HIS B 1 87 ? -19.906 7.336 -6.477 1 90.94 87 HIS B CA 1
ATOM 3938 C C . HIS B 1 87 ? -19.859 7.996 -5.102 1 90.94 87 HIS B C 1
ATOM 3940 O O . HIS B 1 87 ? -19.953 9.219 -4.988 1 90.94 87 HIS B O 1
ATOM 3946 N N . ASP B 1 88 ? -19.766 7.211 -4.082 1 89.75 88 ASP B N 1
ATOM 3947 C CA . ASP B 1 88 ? -19.578 7.789 -2.754 1 89.75 88 ASP B CA 1
ATOM 3948 C C . ASP B 1 88 ? -18.141 8.227 -2.543 1 89.75 88 ASP B C 1
ATOM 3950 O O . ASP B 1 88 ? -17.875 9.383 -2.191 1 89.75 88 ASP B O 1
ATOM 3954 N N . ILE B 1 89 ? -17.281 7.328 -2.811 1 89.5 89 ILE B N 1
ATOM 3955 C CA . ILE B 1 89 ? -15.875 7.551 -2.516 1 89.5 89 ILE B CA 1
ATOM 3956 C C . ILE B 1 89 ? -15.195 8.195 -3.723 1 89.5 89 ILE B C 1
ATOM 3958 O O . ILE B 1 89 ? -14.086 8.727 -3.607 1 89.5 89 ILE B O 1
ATOM 3962 N N . GLU B 1 90 ? -15.812 8.219 -4.891 1 88.81 90 GLU B N 1
ATOM 3963 C CA . GLU B 1 90 ? -15.312 8.828 -6.121 1 88.81 90 GLU B CA 1
ATOM 3964 C C . GLU B 1 90 ? -13.984 8.203 -6.547 1 88.81 90 GLU B C 1
ATOM 3966 O O . GLU B 1 90 ? -13.016 8.914 -6.805 1 88.81 90 GLU B O 1
ATOM 3971 N N . ARG B 1 91 ? -14.031 6.883 -6.703 1 91 91 ARG B N 1
ATOM 3972 C CA . ARG B 1 91 ? -12.883 6.098 -7.152 1 91 91 ARG B CA 1
ATOM 3973 C C . ARG B 1 91 ? -13.336 4.875 -7.945 1 91 91 ARG B C 1
ATOM 3975 O O . ARG B 1 91 ? -14.508 4.5 -7.902 1 91 91 ARG B O 1
ATOM 3982 N N . THR B 1 92 ? -12.383 4.375 -8.672 1 92.88 92 THR B N 1
ATOM 3983 C CA . THR B 1 92 ? -12.656 3.096 -9.32 1 92.88 92 THR B CA 1
ATOM 3984 C C . THR B 1 92 ? -12.211 1.936 -8.43 1 92.88 92 THR B C 1
ATOM 3986 O O . THR B 1 92 ? -11.219 2.047 -7.707 1 92.88 92 THR B O 1
ATOM 3989 N N . VAL B 1 93 ? -13 0.91 -8.438 1 93.31 93 VAL B N 1
ATOM 3990 C CA . VAL B 1 93 ? -12.695 -0.313 -7.707 1 93.31 93 VAL B CA 1
ATOM 3991 C C . VAL B 1 93 ? -12.969 -1.528 -8.586 1 93.31 93 VAL B C 1
ATOM 3993 O O . VAL B 1 93 ? -13.688 -1.432 -9.586 1 93.31 93 VAL B O 1
ATOM 3996 N N . ALA B 1 94 ? -12.305 -2.619 -8.258 1 93.88 94 ALA B N 1
ATOM 3997 C CA . ALA B 1 94 ? -12.547 -3.877 -8.961 1 93.88 94 ALA B CA 1
ATOM 3998 C C . ALA B 1 94 ? -13.477 -4.781 -8.156 1 93.88 94 ALA B C 1
ATOM 4000 O O . ALA B 1 94 ? -13.367 -4.871 -6.934 1 93.88 94 ALA B O 1
ATOM 4001 N N . LEU B 1 95 ? -14.375 -5.41 -8.867 1 94.12 95 LEU B N 1
ATOM 4002 C CA . LEU B 1 95 ? -15.32 -6.359 -8.281 1 94.12 95 LEU B CA 1
ATOM 4003 C C . LEU B 1 95 ? -15.117 -7.754 -8.867 1 94.12 95 LEU B C 1
ATOM 4005 O O . LEU B 1 95 ? -15.125 -7.93 -10.086 1 94.12 95 LEU B O 1
ATOM 4009 N N . LYS B 1 96 ? -14.797 -8.711 -7.984 1 92.31 96 LYS B N 1
ATOM 4010 C CA . LYS B 1 96 ? -14.828 -10.117 -8.383 1 92.31 96 LYS B CA 1
ATOM 4011 C C . LYS B 1 96 ? -16.125 -10.789 -7.922 1 92.31 96 LYS B C 1
ATOM 4013 O O . LYS B 1 96 ? -16.484 -10.703 -6.746 1 92.31 96 LYS B O 1
ATOM 4018 N N . ARG B 1 97 ? -16.766 -11.414 -8.852 1 92.94 97 ARG B N 1
ATOM 4019 C CA . ARG B 1 97 ? -18.062 -12.008 -8.531 1 92.94 97 ARG B CA 1
ATOM 4020 C C . ARG B 1 97 ? -18.141 -13.438 -9.062 1 92.94 97 ARG B C 1
ATOM 4022 O O . ARG B 1 97 ? -17.625 -13.742 -10.141 1 92.94 97 ARG B O 1
ATOM 4029 N N . LEU B 1 98 ? -18.828 -14.25 -8.305 1 88.38 98 LEU B N 1
ATOM 4030 C CA . LEU B 1 98 ? -19.078 -15.641 -8.695 1 88.38 98 LEU B CA 1
ATOM 4031 C C . LEU B 1 98 ? -20.141 -15.719 -9.773 1 88.38 98 LEU B C 1
ATOM 4033 O O . LEU B 1 98 ? -21.031 -14.859 -9.844 1 88.38 98 LEU B O 1
ATOM 4037 N N . PRO B 1 99 ? -19.938 -16.734 -10.617 1 83.69 99 PRO B N 1
ATOM 4038 C CA . PRO B 1 99 ? -21.047 -16.938 -11.562 1 83.69 99 PRO B CA 1
ATOM 4039 C C . PRO B 1 99 ? -22.344 -17.328 -10.867 1 83.69 99 PRO B C 1
ATOM 4041 O O . PRO B 1 99 ? -22.344 -17.688 -9.688 1 83.69 99 PRO B O 1
ATOM 4044 N N . GLU B 1 100 ? -23.328 -17.203 -11.789 1 79.62 100 GLU B N 1
ATOM 4045 C CA . GLU B 1 100 ? -24.625 -17.672 -11.289 1 79.62 100 GLU B CA 1
ATOM 4046 C C . GLU B 1 100 ? -24.609 -19.172 -11.047 1 79.62 100 GLU B C 1
ATOM 4048 O O . GLU B 1 100 ? -24.016 -19.938 -11.812 1 79.62 100 GLU B O 1
ATOM 4053 N N . ALA B 1 101 ? -25.188 -19.703 -9.906 1 75.94 101 ALA B N 1
ATOM 4054 C CA . ALA B 1 101 ? -25.297 -21.109 -9.547 1 75.94 101 ALA B CA 1
ATOM 4055 C C . ALA B 1 101 ? -23.906 -21.734 -9.336 1 75.94 101 ALA B C 1
ATOM 4057 O O . ALA B 1 101 ? -23.609 -22.797 -9.867 1 75.94 101 ALA B O 1
ATOM 4058 N N . ALA B 1 102 ? -23.109 -21.016 -8.781 1 76.31 102 ALA B N 1
ATOM 4059 C CA . ALA B 1 102 ? -21.781 -21.516 -8.469 1 76.31 102 ALA B CA 1
ATOM 4060 C C . ALA B 1 102 ? -21.859 -22.781 -7.625 1 76.31 102 ALA B C 1
ATOM 4062 O O . ALA B 1 102 ? -22.672 -22.875 -6.707 1 76.31 102 ALA B O 1
ATOM 4063 N N . GLU B 1 103 ? -21.062 -23.781 -8.117 1 77.62 103 GLU B N 1
ATOM 4064 C CA . GLU B 1 103 ? -20.969 -25 -7.332 1 77.62 103 GLU B CA 1
ATOM 4065 C C . GLU B 1 103 ? -20.422 -24.734 -5.938 1 77.62 103 GLU B C 1
ATOM 4067 O O . GLU B 1 103 ? -19.641 -23.797 -5.746 1 77.62 103 GLU B O 1
ATOM 4072 N N . PRO B 1 104 ? -20.875 -25.5 -4.98 1 76.62 104 PRO B N 1
ATOM 4073 C CA . PRO B 1 104 ? -20.453 -25.297 -3.594 1 76.62 104 PRO B CA 1
ATOM 4074 C C . PRO B 1 104 ? -18.938 -25.219 -3.449 1 76.62 104 PRO B C 1
ATOM 4076 O O . PRO B 1 104 ? -18.422 -24.453 -2.627 1 76.62 104 PRO B O 1
ATOM 4079 N N . GLY B 1 105 ? -18.281 -26.016 -4.301 1 76.62 105 GLY B N 1
ATOM 4080 C CA . GLY B 1 105 ? -16.828 -25.969 -4.25 1 76.62 105 GLY B CA 1
ATOM 4081 C C . GLY B 1 105 ? -16.266 -24.609 -4.629 1 76.62 105 GLY B C 1
ATOM 4082 O O . GLY B 1 105 ? -15.281 -24.156 -4.031 1 76.62 105 GLY B O 1
ATOM 4083 N N . HIS B 1 106 ? -16.938 -23.953 -5.543 1 79.69 106 HIS B N 1
ATOM 4084 C CA . HIS B 1 106 ? -16.516 -22.625 -5.977 1 79.69 106 HIS B CA 1
ATOM 4085 C C . HIS B 1 106 ? -16.797 -21.578 -4.902 1 79.69 106 HIS B C 1
ATOM 4087 O O . HIS B 1 106 ? -15.984 -20.672 -4.691 1 79.69 106 HIS B O 1
ATOM 4093 N N . VAL B 1 107 ? -17.875 -21.766 -4.285 1 81.94 107 VAL B N 1
ATOM 4094 C CA . VAL B 1 107 ? -18.234 -20.844 -3.221 1 81.94 107 VAL B CA 1
ATOM 4095 C C . VAL B 1 107 ? -17.234 -20.938 -2.078 1 81.94 107 VAL B C 1
ATOM 4097 O O . VAL B 1 107 ? -16.781 -19.906 -1.545 1 81.94 107 VAL B O 1
ATOM 4100 N N . LEU B 1 108 ? -16.891 -22.078 -1.819 1 80.94 108 LEU B N 1
ATOM 4101 C CA . LEU B 1 108 ? -15.922 -22.312 -0.749 1 80.94 108 LEU B CA 1
ATOM 4102 C C . LEU B 1 108 ? -14.594 -21.625 -1.062 1 80.94 108 LEU B C 1
ATOM 4104 O O . LEU B 1 108 ? -14.055 -20.891 -0.229 1 80.94 108 LEU B O 1
ATOM 4108 N N . ARG B 1 109 ? -14.133 -21.859 -2.186 1 81.69 109 ARG B N 1
ATOM 4109 C CA . ARG B 1 109 ? -12.859 -21.266 -2.584 1 81.69 109 ARG B CA 1
ATOM 4110 C C . ARG B 1 109 ? -12.93 -19.75 -2.584 1 81.69 109 ARG B C 1
ATOM 4112 O O . ARG B 1 109 ? -11.961 -19.078 -2.217 1 81.69 109 ARG B O 1
ATOM 4119 N N . PHE B 1 110 ? -14.055 -19.359 -2.979 1 87.38 110 PHE B N 1
ATOM 4120 C CA . PHE B 1 110 ? -14.289 -17.922 -3.031 1 87.38 110 PHE B CA 1
ATOM 4121 C C . PHE B 1 110 ? -14.227 -17.312 -1.636 1 87.38 110 PHE B C 1
ATOM 4123 O O . PHE B 1 110 ? -13.539 -16.312 -1.415 1 87.38 110 PHE B O 1
ATOM 4130 N N . VAL B 1 111 ? -14.883 -17.891 -0.754 1 85.5 111 VAL B N 1
ATOM 4131 C CA . VAL B 1 111 ? -14.93 -17.422 0.625 1 85.5 111 VAL B CA 1
ATOM 4132 C C . VAL B 1 111 ? -13.547 -17.547 1.256 1 85.5 111 VAL B C 1
ATOM 4134 O O . VAL B 1 111 ? -13.094 -16.641 1.961 1 85.5 111 VAL B O 1
ATOM 4137 N N . GLU B 1 112 ? -12.859 -18.562 0.946 1 83.94 112 GLU B N 1
ATOM 4138 C CA . GLU B 1 112 ? -11.516 -18.75 1.479 1 83.94 112 GLU B CA 1
ATOM 4139 C C . GLU B 1 112 ? -10.547 -17.703 0.936 1 83.94 112 GLU B C 1
ATOM 4141 O O . GLU B 1 112 ? -9.672 -17.234 1.657 1 83.94 112 GLU B O 1
ATOM 4146 N N . GLU B 1 113 ? -10.742 -17.406 -0.284 1 87.44 113 GLU B N 1
ATOM 4147 C CA . GLU B 1 113 ? -9.914 -16.375 -0.873 1 87.44 113 GLU B CA 1
ATOM 4148 C C . GLU B 1 113 ? -10.07 -15.047 -0.121 1 87.44 113 GLU B C 1
ATOM 4150 O O . GLU B 1 113 ? -9.078 -14.414 0.235 1 87.44 113 GLU B O 1
ATOM 4155 N N . ILE B 1 114 ? -11.266 -14.703 0.133 1 88.81 114 ILE B N 1
ATOM 4156 C CA . ILE B 1 114 ? -11.57 -13.453 0.817 1 88.81 114 ILE B CA 1
ATOM 4157 C C . ILE B 1 114 ? -10.953 -13.461 2.211 1 88.81 114 ILE B C 1
ATOM 4159 O O . ILE B 1 114 ? -10.281 -12.5 2.605 1 88.81 114 ILE B O 1
ATOM 4163 N N . ARG B 1 115 ? -11.109 -14.523 2.857 1 87.69 115 ARG B N 1
ATOM 4164 C CA . ARG B 1 115 ? -10.625 -14.602 4.23 1 87.69 115 ARG B CA 1
ATOM 4165 C C . ARG B 1 115 ? -9.102 -14.672 4.27 1 87.69 115 ARG B C 1
ATOM 4167 O O . ARG B 1 115 ? -8.477 -14.07 5.145 1 87.69 115 ARG B O 1
ATOM 4174 N N . THR B 1 116 ? -8.57 -15.391 3.324 1 89 116 THR B N 1
ATOM 4175 C CA . THR B 1 116 ? -7.117 -15.445 3.225 1 89 116 THR B CA 1
ATOM 4176 C C . THR B 1 116 ? -6.539 -14.055 2.98 1 89 116 THR B C 1
ATOM 4178 O O . THR B 1 116 ? -5.688 -13.594 3.74 1 89 116 THR B O 1
ATOM 4181 N N . VAL B 1 117 ? -7.023 -13.398 2.033 1 90.31 117 VAL B N 1
ATOM 4182 C CA . VAL B 1 117 ? -6.52 -12.07 1.691 1 90.31 117 VAL B CA 1
ATOM 4183 C C . VAL B 1 117 ? -6.797 -11.102 2.838 1 90.31 117 VAL B C 1
ATOM 4185 O O . VAL B 1 117 ? -5.984 -10.219 3.119 1 90.31 117 VAL B O 1
ATOM 4188 N N . GLY B 1 118 ? -7.914 -11.305 3.441 1 87.81 118 GLY B N 1
ATOM 4189 C CA . GLY B 1 118 ? -8.242 -10.477 4.598 1 87.81 118 GLY B CA 1
ATOM 4190 C C . GLY B 1 118 ? -7.219 -10.586 5.711 1 87.81 118 GLY B C 1
ATOM 4191 O O . GLY B 1 118 ? -6.93 -9.594 6.387 1 87.81 118 GLY B O 1
ATOM 4192 N N . GLN B 1 119 ? -6.656 -11.688 5.836 1 89.56 119 GLN B N 1
ATOM 4193 C CA . GLN B 1 119 ? -5.715 -11.938 6.926 1 89.56 119 GLN B CA 1
ATOM 4194 C C . GLN B 1 119 ? -4.297 -11.547 6.527 1 89.56 119 GLN B C 1
ATOM 4196 O O . GLN B 1 119 ? -3.385 -11.562 7.359 1 89.56 119 GLN B O 1
ATOM 4201 N N . LEU B 1 120 ? -4.16 -11.289 5.336 1 91.5 120 LEU B N 1
ATOM 4202 C CA . LEU B 1 120 ? -2.838 -10.938 4.836 1 91.5 120 LEU B CA 1
ATOM 4203 C C . LEU B 1 120 ? -2.736 -9.438 4.578 1 91.5 120 LEU B C 1
ATOM 4205 O O . LEU B 1 120 ? -2.988 -8.977 3.461 1 91.5 120 LEU B O 1
ATOM 4209 N N . ASP B 1 121 ? -2.34 -8.781 5.574 1 87.75 121 ASP B N 1
ATOM 4210 C CA . ASP B 1 121 ? -2.154 -7.336 5.465 1 87.75 121 ASP B CA 1
ATOM 4211 C C . ASP B 1 121 ? -0.702 -6.992 5.137 1 87.75 121 ASP B C 1
ATOM 4213 O O . ASP B 1 121 ? 0.142 -6.922 6.031 1 87.75 121 ASP B O 1
ATOM 4217 N N . HIS B 1 122 ? -0.453 -6.812 3.947 1 91.75 122 HIS B N 1
ATOM 4218 C CA . HIS B 1 122 ? 0.884 -6.52 3.443 1 91.75 122 HIS B CA 1
ATOM 4219 C C . HIS B 1 122 ? 0.828 -5.562 2.256 1 91.75 122 HIS B C 1
ATOM 4221 O O . HIS B 1 122 ? -0.065 -5.668 1.411 1 91.75 122 HIS B O 1
ATOM 4227 N N . PRO B 1 123 ? 1.813 -4.645 2.158 1 89.12 123 PRO B N 1
ATOM 4228 C CA . PRO B 1 123 ? 1.783 -3.656 1.076 1 89.12 123 PRO B CA 1
ATOM 4229 C C . PRO B 1 123 ? 1.839 -4.297 -0.309 1 89.12 123 PRO B C 1
ATOM 4231 O O . PRO B 1 123 ? 1.396 -3.695 -1.29 1 89.12 123 PRO B O 1
ATOM 4234 N N . ASN B 1 124 ? 2.379 -5.488 -0.426 1 94.88 124 ASN B N 1
ATOM 4235 C CA . ASN B 1 124 ? 2.531 -6.129 -1.729 1 94.88 124 ASN B CA 1
ATOM 4236 C C . ASN B 1 124 ? 1.441 -7.168 -1.971 1 94.88 124 ASN B C 1
ATOM 4238 O O . ASN B 1 124 ? 1.576 -8.023 -2.85 1 94.88 124 ASN B O 1
ATOM 4242 N N . ILE B 1 125 ? 0.412 -7.152 -1.268 1 94.25 125 ILE B N 1
ATOM 4243 C CA . ILE B 1 125 ? -0.744 -8.023 -1.459 1 94.25 125 ILE B CA 1
ATOM 4244 C C . ILE B 1 125 ? -2.002 -7.176 -1.646 1 94.25 125 ILE B C 1
ATOM 4246 O O . ILE B 1 125 ? -2.238 -6.23 -0.891 1 94.25 125 ILE B O 1
ATOM 4250 N N . VAL B 1 126 ? -2.754 -7.449 -2.615 1 90.06 126 VAL B N 1
ATOM 4251 C CA . VAL B 1 126 ? -3.93 -6.656 -2.959 1 90.06 126 VAL B CA 1
ATOM 4252 C C . VAL B 1 126 ? -4.941 -6.711 -1.818 1 90.06 126 VAL B C 1
ATOM 4254 O O . VAL B 1 126 ? -5.281 -7.793 -1.332 1 90.06 126 VAL B O 1
ATOM 4257 N N . PRO B 1 127 ? -5.449 -5.594 -1.411 1 87.81 127 PRO B N 1
ATOM 4258 C CA . PRO B 1 127 ? -6.41 -5.605 -0.306 1 87.81 127 PRO B CA 1
ATOM 4259 C C . PRO B 1 127 ? -7.848 -5.805 -0.778 1 87.81 127 PRO B C 1
ATOM 4261 O O . PRO B 1 127 ? -8.219 -5.324 -1.853 1 87.81 127 PRO B O 1
ATOM 4264 N N . VAL B 1 128 ? -8.609 -6.512 0.048 1 90.88 128 VAL B N 1
ATOM 4265 C CA . VAL B 1 128 ? -10.055 -6.586 -0.105 1 90.88 128 VAL B CA 1
ATOM 4266 C C . VAL B 1 128 ? -10.719 -5.422 0.634 1 90.88 128 VAL B C 1
ATOM 4268 O O . VAL B 1 128 ? -10.383 -5.148 1.79 1 90.88 128 VAL B O 1
ATOM 4271 N N . HIS B 1 129 ? -11.602 -4.691 -0.016 1 89.69 129 HIS B N 1
ATOM 4272 C CA . HIS B 1 129 ? -12.234 -3.527 0.593 1 89.69 129 HIS B CA 1
ATOM 4273 C C . HIS B 1 129 ? -13.547 -3.906 1.27 1 89.69 129 HIS B C 1
ATOM 4275 O O . HIS B 1 129 ? -13.836 -3.439 2.373 1 89.69 129 HIS B O 1
ATOM 4281 N N . ASP B 1 130 ? -14.281 -4.676 0.55 1 90.06 130 ASP B N 1
ATOM 4282 C CA . ASP B 1 130 ? -15.609 -5.012 1.038 1 90.06 130 ASP B CA 1
ATOM 4283 C C . ASP B 1 130 ? -16.141 -6.285 0.381 1 90.06 130 ASP B C 1
ATOM 4285 O O . ASP B 1 130 ? -15.555 -6.77 -0.593 1 90.06 130 ASP B O 1
ATOM 4289 N N . VAL B 1 131 ? -17.125 -6.879 1.037 1 90.88 131 VAL B N 1
ATOM 4290 C CA . VAL B 1 131 ? -17.766 -8.078 0.52 1 90.88 131 VAL B CA 1
ATOM 4291 C C . VAL B 1 131 ? -19.281 -7.895 0.515 1 90.88 131 VAL B C 1
ATOM 4293 O O . VAL B 1 131 ? -19.812 -7.043 1.232 1 90.88 131 VAL B O 1
ATOM 4296 N N . GLY B 1 132 ? -19.969 -8.641 -0.396 1 87.31 132 GLY B N 1
ATOM 4297 C CA . GLY B 1 132 ? -21.422 -8.555 -0.453 1 87.31 132 GLY B CA 1
ATOM 4298 C C . GLY B 1 132 ? -22.062 -9.648 -1.288 1 87.31 132 GLY B C 1
ATOM 4299 O O . GLY B 1 132 ? -21.375 -10.586 -1.706 1 87.31 132 GLY B O 1
ATOM 4300 N N . VAL B 1 133 ? -23.359 -9.633 -1.346 1 85.38 133 VAL B N 1
ATOM 4301 C CA . VAL B 1 133 ? -24.188 -10.469 -2.203 1 85.38 133 VAL B CA 1
ATOM 4302 C C . VAL B 1 133 ? -25.062 -9.586 -3.096 1 85.38 133 VAL B C 1
ATOM 4304 O O . VAL B 1 133 ? -25.688 -8.633 -2.619 1 85.38 133 VAL B O 1
ATOM 4307 N N . ASP B 1 134 ? -25 -9.859 -4.312 1 85.06 134 ASP B N 1
ATOM 4308 C CA . ASP B 1 134 ? -25.75 -9 -5.211 1 85.06 134 ASP B CA 1
ATOM 4309 C C . ASP B 1 134 ? -27.219 -9.43 -5.277 1 85.06 134 ASP B C 1
ATOM 4311 O O . ASP B 1 134 ? -27.641 -10.328 -4.547 1 85.06 134 ASP B O 1
ATOM 4315 N N . ALA B 1 135 ? -28.016 -8.727 -6.105 1 81.69 135 ALA B N 1
ATOM 4316 C CA . ALA B 1 135 ? -29.453 -8.922 -6.18 1 81.69 135 ALA B CA 1
ATOM 4317 C C . ALA B 1 135 ? -29.797 -10.336 -6.648 1 81.69 135 ALA B C 1
ATOM 4319 O O . ALA B 1 135 ? -30.859 -10.859 -6.348 1 81.69 135 ALA B O 1
ATOM 4320 N N . ARG B 1 136 ? -28.891 -11.055 -7.363 1 84.5 136 ARG B N 1
ATOM 4321 C CA . ARG B 1 136 ? -29.109 -12.398 -7.887 1 84.5 136 ARG B CA 1
ATOM 4322 C C . ARG B 1 136 ? -28.562 -13.453 -6.93 1 84.5 136 ARG B C 1
ATOM 4324 O O . ARG B 1 136 ? -28.516 -14.641 -7.262 1 84.5 136 ARG B O 1
ATOM 4331 N N . GLY B 1 137 ? -28.031 -12.969 -5.824 1 81.75 137 GLY B N 1
ATOM 4332 C CA . GLY B 1 137 ? -27.547 -13.883 -4.797 1 81.75 137 GLY B CA 1
ATOM 4333 C C . GLY B 1 137 ? -26.094 -14.281 -4.996 1 81.75 137 GLY B C 1
ATOM 4334 O O . GLY B 1 137 ? -25.609 -15.211 -4.352 1 81.75 137 GLY B O 1
ATOM 4335 N N . ARG B 1 138 ? -25.469 -13.625 -5.887 1 86.5 138 ARG B N 1
ATOM 4336 C CA . ARG B 1 138 ? -24.062 -13.945 -6.141 1 86.5 138 ARG B CA 1
ATOM 4337 C C . ARG B 1 138 ? -23.156 -13.234 -5.152 1 86.5 138 ARG B C 1
ATOM 4339 O O . ARG B 1 138 ? -23.297 -12.039 -4.906 1 86.5 138 ARG B O 1
ATOM 4346 N N . TYR B 1 139 ? -22.203 -14.023 -4.637 1 88.31 139 TYR B N 1
ATOM 4347 C CA . TYR B 1 139 ? -21.203 -13.43 -3.764 1 88.31 139 TYR B CA 1
ATOM 4348 C C . TYR B 1 139 ? -20.203 -12.609 -4.57 1 88.31 139 TYR B C 1
ATOM 4350 O O . TYR B 1 139 ? -19.828 -12.992 -5.684 1 88.31 139 TYR B O 1
ATOM 4358 N N . TYR B 1 140 ? -19.828 -11.484 -4.004 1 91.44 140 TYR B N 1
ATOM 4359 C CA . TYR B 1 140 ? -18.781 -10.672 -4.617 1 91.44 140 TYR B CA 1
ATOM 4360 C C . TYR B 1 140 ? -17.906 -10.023 -3.553 1 91.44 140 TYR B C 1
ATOM 4362 O O . TYR B 1 140 ? -18.281 -9.969 -2.379 1 91.44 140 TYR B O 1
ATOM 4370 N N . PHE B 1 141 ? -16.75 -9.688 -3.965 1 92.25 141 PHE B N 1
ATOM 4371 C CA . PHE B 1 141 ? -15.953 -8.812 -3.111 1 92.25 141 PHE B CA 1
ATOM 4372 C C . PHE B 1 141 ? -15.32 -7.688 -3.924 1 92.25 141 PHE B C 1
ATOM 4374 O O . PHE B 1 141 ? -15.086 -7.84 -5.125 1 92.25 141 PHE B O 1
ATOM 4381 N N . LEU B 1 142 ? -15.18 -6.543 -3.219 1 92.56 142 LEU B N 1
ATOM 4382 C CA . LEU B 1 142 ? -14.555 -5.352 -3.791 1 92.56 142 LEU B CA 1
ATOM 4383 C C . LEU B 1 142 ? -13.078 -5.281 -3.424 1 92.56 142 LEU B C 1
ATOM 4385 O O . LEU B 1 142 ? -12.703 -5.586 -2.291 1 92.56 142 LEU B O 1
ATOM 4389 N N . MET B 1 143 ? -12.281 -4.945 -4.43 1 91.94 143 MET B N 1
ATOM 4390 C CA . MET B 1 143 ? -10.852 -4.762 -4.168 1 91.94 143 MET B CA 1
ATOM 4391 C C . MET B 1 143 ? -10.32 -3.545 -4.914 1 91.94 143 MET B C 1
ATOM 4393 O O . MET B 1 143 ? -11.016 -2.959 -5.742 1 91.94 143 MET B O 1
ATOM 4397 N N . LYS B 1 144 ? -9.141 -3.199 -4.516 1 89.88 144 LYS B N 1
ATOM 4398 C CA . LYS B 1 144 ? -8.477 -2.066 -5.152 1 89.88 144 LYS B CA 1
ATOM 4399 C C . LYS B 1 144 ? -8.305 -2.303 -6.652 1 89.88 144 LYS B C 1
ATOM 4401 O O . LYS B 1 144 ? -7.906 -3.391 -7.07 1 89.88 144 LYS B O 1
ATOM 4406 N N . HIS B 1 145 ? -8.727 -1.307 -7.426 1 91.69 145 HIS B N 1
ATOM 4407 C CA . HIS B 1 145 ? -8.359 -1.329 -8.836 1 91.69 145 HIS B CA 1
ATOM 4408 C C . HIS B 1 145 ? -6.895 -0.946 -9.031 1 91.69 145 HIS B C 1
ATOM 4410 O O . HIS B 1 145 ? -6.527 0.219 -8.867 1 91.69 145 HIS B O 1
ATOM 4416 N N . LEU B 1 146 ? -6.145 -1.895 -9.305 1 89.25 146 LEU B N 1
ATOM 4417 C CA . LEU B 1 146 ? -4.715 -1.654 -9.484 1 89.25 146 LEU B CA 1
ATOM 4418 C C . LEU B 1 146 ? -4.426 -1.086 -10.867 1 89.25 146 LEU B C 1
ATOM 4420 O O . LEU B 1 146 ? -4.883 -1.634 -11.875 1 89.25 146 LEU B O 1
ATOM 4424 N N . GLN B 1 147 ? -3.783 0.049 -10.766 1 88.44 147 GLN B N 1
ATOM 4425 C CA . GLN B 1 147 ? -3.285 0.619 -12.016 1 88.44 147 GLN B CA 1
ATOM 4426 C C . GLN B 1 147 ? -1.888 0.099 -12.336 1 88.44 147 GLN B C 1
ATOM 4428 O O . GLN B 1 147 ? -1.102 -0.186 -11.43 1 88.44 147 GLN B O 1
ATOM 4433 N N . GLY B 1 148 ? -1.651 -0.204 -1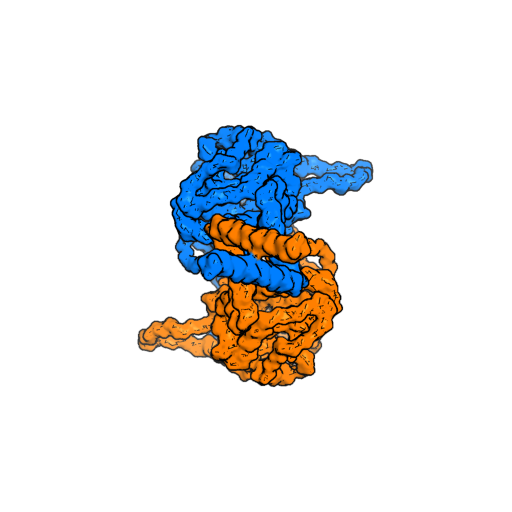3.586 1 92.12 148 GLY B N 1
ATOM 4434 C CA . GLY B 1 148 ? -0.354 -0.722 -13.992 1 92.12 148 GLY B CA 1
ATOM 4435 C C . GLY B 1 148 ? -0.448 -1.865 -14.984 1 92.12 148 GLY B C 1
ATOM 4436 O O . GLY B 1 148 ? -1.394 -1.935 -15.766 1 92.12 148 GLY B O 1
ATOM 4437 N N . GLU B 1 149 ? 0.723 -2.643 -14.961 1 95.25 149 GLU B N 1
ATOM 4438 C CA . GLU B 1 149 ? 0.818 -3.777 -15.883 1 95.25 149 GLU B CA 1
ATOM 4439 C C . GLU B 1 149 ? 1.174 -5.059 -15.133 1 95.25 149 GLU B C 1
ATOM 4441 O O . GLU B 1 149 ? 1.88 -5.02 -14.125 1 95.25 149 GLU B O 1
ATOM 4446 N N . THR B 1 150 ? 0.581 -6.164 -15.648 1 95.75 150 THR B N 1
ATOM 4447 C CA . THR B 1 150 ? 1.017 -7.445 -15.102 1 95.75 150 THR B CA 1
ATOM 4448 C C . THR B 1 150 ? 2.461 -7.738 -15.5 1 95.75 150 THR B C 1
ATOM 4450 O O . THR B 1 150 ? 2.949 -7.23 -16.516 1 95.75 150 THR B O 1
ATOM 4453 N N . LEU B 1 151 ? 3.059 -8.5 -14.68 1 97.81 151 LEU B N 1
ATOM 4454 C CA . LEU B 1 151 ? 4.41 -8.914 -15.023 1 97.81 151 LEU B CA 1
ATOM 4455 C C . LEU B 1 151 ? 4.422 -9.68 -16.344 1 97.81 151 LEU B C 1
ATOM 4457 O O . LEU B 1 151 ? 5.379 -9.578 -17.109 1 97.81 151 LEU B O 1
ATOM 4461 N N . GLU B 1 152 ? 3.371 -10.406 -16.656 1 96.69 152 GLU B N 1
ATOM 4462 C CA . GLU B 1 152 ? 3.238 -11.109 -17.922 1 96.69 152 GLU B CA 1
ATOM 4463 C C . GLU B 1 152 ? 3.295 -10.141 -19.109 1 96.69 152 GLU B C 1
ATOM 4465 O O . GLU B 1 152 ? 4.027 -10.367 -20.062 1 96.69 152 GLU B O 1
ATOM 4470 N N . ALA B 1 153 ? 2.576 -9.07 -18.984 1 96.81 153 ALA B N 1
ATOM 4471 C CA . ALA B 1 153 ? 2.564 -8.055 -20.047 1 96.81 153 ALA B CA 1
ATOM 4472 C C . ALA B 1 153 ? 3.934 -7.402 -20.188 1 96.81 153 ALA B C 1
ATOM 4474 O O . ALA B 1 153 ? 4.387 -7.141 -21.312 1 96.81 153 ALA B O 1
ATOM 4475 N N . ILE B 1 154 ? 4.535 -7.141 -19.094 1 97.81 154 ILE B N 1
ATOM 4476 C CA . ILE B 1 154 ? 5.859 -6.527 -19.109 1 97.81 154 ILE B CA 1
ATOM 4477 C C . ILE B 1 154 ? 6.855 -7.457 -19.797 1 97.81 154 ILE B C 1
ATOM 4479 O O . ILE B 1 154 ? 7.621 -7.023 -20.656 1 97.81 154 ILE B O 1
ATOM 4483 N N . ILE B 1 155 ? 6.836 -8.703 -19.453 1 96.94 155 ILE B N 1
ATOM 4484 C CA . ILE B 1 155 ? 7.734 -9.688 -20.047 1 96.94 155 ILE B CA 1
ATOM 4485 C C . ILE B 1 155 ? 7.5 -9.766 -21.547 1 96.94 155 ILE B C 1
ATOM 4487 O O . ILE B 1 155 ? 8.445 -9.875 -22.328 1 96.94 155 ILE B O 1
ATOM 4491 N N . GLU B 1 156 ? 6.297 -9.703 -21.938 1 96.31 156 GLU B N 1
ATOM 4492 C CA . GLU B 1 156 ? 5.965 -9.734 -23.359 1 96.31 156 GLU B CA 1
ATOM 4493 C C . GLU B 1 156 ? 6.566 -8.539 -24.094 1 96.31 156 GLU B C 1
ATOM 4495 O O . GLU B 1 156 ? 7.16 -8.695 -25.172 1 96.31 156 GLU B O 1
ATOM 4500 N N . LYS B 1 157 ? 6.453 -7.406 -23.531 1 96.69 157 LYS B N 1
ATOM 4501 C CA . LYS B 1 157 ? 7.02 -6.207 -24.141 1 96.69 157 LYS B CA 1
ATOM 4502 C C . LYS B 1 157 ? 8.539 -6.301 -24.234 1 96.69 157 LYS B C 1
ATOM 4504 O O . LYS B 1 157 ? 9.141 -5.863 -25.219 1 96.69 157 LYS B O 1
ATOM 4509 N N . LEU B 1 158 ? 9.055 -6.797 -23.234 1 95.81 158 LEU B N 1
ATOM 4510 C CA . LEU B 1 158 ? 10.5 -7.004 -23.234 1 95.81 158 LEU B CA 1
ATOM 4511 C C . LEU B 1 158 ? 10.906 -7.988 -24.328 1 95.81 158 LEU B C 1
ATOM 4513 O O . LEU B 1 158 ? 11.875 -7.754 -25.062 1 95.81 158 LEU B O 1
ATOM 4517 N N . ARG B 1 159 ? 10.195 -9.016 -24.391 1 93.5 159 ARG B N 1
ATOM 4518 C CA . ARG B 1 159 ? 10.469 -10.047 -25.391 1 93.5 159 ARG B CA 1
ATOM 4519 C C . ARG B 1 159 ? 10.359 -9.484 -26.797 1 93.5 159 ARG B C 1
ATOM 4521 O O . ARG B 1 159 ? 11.133 -9.859 -27.688 1 93.5 159 ARG B O 1
ATOM 4528 N N . GLU B 1 160 ? 9.461 -8.562 -26.984 1 94.06 160 GLU B N 1
ATOM 4529 C CA . GLU B 1 160 ? 9.242 -7.941 -28.281 1 94.06 160 GLU B CA 1
ATOM 4530 C C . GLU B 1 160 ? 10.328 -6.914 -28.594 1 94.06 160 GLU B C 1
ATOM 4532 O O . GLU B 1 160 ? 10.383 -6.379 -29.703 1 94.06 160 GLU B O 1
ATOM 4537 N N . GLY B 1 161 ? 11.086 -6.617 -27.656 1 92.5 161 GLY B N 1
ATOM 4538 C CA . GLY B 1 161 ? 12.211 -5.727 -27.891 1 92.5 161 GLY B CA 1
ATOM 4539 C C . GLY B 1 161 ? 11.852 -4.258 -27.766 1 92.5 161 GLY B C 1
ATOM 4540 O O . GLY B 1 161 ? 12.445 -3.406 -28.422 1 92.5 161 GLY B O 1
ATOM 4541 N N . ASP B 1 162 ? 10.883 -3.979 -27 1 94.19 162 ASP B N 1
ATOM 4542 C CA . ASP B 1 162 ? 10.516 -2.586 -26.781 1 94.19 162 ASP B CA 1
ATOM 4543 C C . ASP B 1 162 ? 11.609 -1.847 -26.016 1 94.19 162 ASP B C 1
ATOM 4545 O O . ASP B 1 162 ? 11.852 -2.131 -24.828 1 94.19 162 ASP B O 1
ATOM 4549 N N . ALA B 1 163 ? 12.188 -0.88 -26.594 1 93.31 163 ALA B N 1
ATOM 4550 C CA . ALA B 1 163 ? 13.359 -0.193 -26.047 1 93.31 163 ALA B CA 1
ATOM 4551 C C . ALA B 1 163 ? 13.016 0.551 -24.766 1 93.31 163 ALA B C 1
ATOM 4553 O O . ALA B 1 163 ? 13.773 0.506 -23.797 1 93.31 163 ALA B O 1
ATOM 4554 N N . ALA B 1 164 ? 11.93 1.201 -24.797 1 94.44 164 ALA B N 1
ATOM 4555 C CA . ALA B 1 164 ? 11.516 1.966 -23.625 1 94.44 164 ALA B CA 1
ATOM 4556 C C . ALA B 1 164 ? 11.297 1.052 -22.422 1 94.44 164 ALA B C 1
ATOM 4558 O O . ALA B 1 164 ? 11.648 1.407 -21.281 1 94.44 164 ALA B O 1
ATOM 4559 N N . THR B 1 165 ? 10.727 -0.088 -22.609 1 95.62 165 THR B N 1
ATOM 4560 C CA . THR B 1 165 ? 10.492 -1.047 -21.547 1 95.62 165 THR B CA 1
ATOM 4561 C C . THR B 1 165 ? 11.812 -1.593 -21.016 1 95.62 165 THR B C 1
ATOM 4563 O O . THR B 1 165 ? 11.984 -1.749 -19.797 1 95.62 165 THR B O 1
ATOM 4566 N N . HIS B 1 166 ? 12.742 -1.862 -21.953 1 94.88 166 HIS B N 1
ATOM 4567 C CA . HIS B 1 166 ? 14.055 -2.344 -21.516 1 94.88 166 HIS B CA 1
ATOM 4568 C C . HIS B 1 166 ? 14.781 -1.289 -20.688 1 94.88 166 HIS B C 1
ATOM 4570 O O . HIS B 1 166 ? 15.508 -1.621 -19.75 1 94.88 166 HIS B O 1
ATOM 4576 N N . GLU B 1 167 ? 14.609 -0.07 -21.047 1 93.38 167 GLU B N 1
ATOM 4577 C CA . GLU B 1 167 ? 15.219 1.018 -20.297 1 93.38 167 GLU B CA 1
ATOM 4578 C C . GLU B 1 167 ? 14.594 1.152 -18.922 1 93.38 167 GLU B C 1
ATOM 4580 O O . GLU B 1 167 ? 15.281 1.477 -17.938 1 93.38 167 GLU B O 1
ATOM 4585 N N . ARG B 1 168 ? 13.383 0.815 -18.828 1 93.5 168 ARG B N 1
ATOM 4586 C CA . ARG B 1 168 ? 12.648 0.962 -17.578 1 93.5 168 ARG B CA 1
ATOM 4587 C C . ARG B 1 168 ? 12.906 -0.219 -16.641 1 93.5 168 ARG B C 1
ATOM 4589 O O . ARG B 1 168 ? 13.023 -0.046 -15.43 1 93.5 168 ARG B O 1
ATOM 4596 N N . PHE B 1 169 ? 13.008 -1.306 -17.297 1 95.94 169 PHE B N 1
ATOM 4597 C CA . PHE B 1 169 ? 13.125 -2.52 -16.484 1 95.94 169 PHE B CA 1
ATOM 4598 C C . PHE B 1 169 ? 14.5 -3.152 -16.656 1 95.94 169 PHE B C 1
ATOM 4600 O O . PHE B 1 169 ? 14.617 -4.285 -17.141 1 95.94 169 PHE B O 1
ATOM 4607 N N . THR B 1 170 ? 15.508 -2.453 -16.109 1 93.75 170 THR B N 1
ATOM 4608 C CA . THR B 1 170 ? 16.859 -2.982 -16.047 1 93.75 170 THR B CA 1
ATOM 4609 C C . THR B 1 170 ? 16.953 -4.125 -15.047 1 93.75 170 THR B C 1
ATOM 4611 O O . THR B 1 170 ? 16 -4.371 -14.297 1 93.75 170 THR B O 1
ATOM 4614 N N . TYR B 1 171 ? 18.031 -4.867 -15.039 1 92.69 171 TYR B N 1
ATOM 4615 C CA . TYR B 1 171 ? 18.141 -6.023 -14.156 1 92.69 171 TYR B CA 1
ATOM 4616 C C . TYR B 1 171 ? 18.016 -5.613 -12.695 1 92.69 171 TYR B C 1
ATOM 4618 O O . TYR B 1 171 ? 17.344 -6.289 -11.906 1 92.69 171 TYR B O 1
ATOM 4626 N N . PRO B 1 172 ? 18.625 -4.445 -12.32 1 90.12 172 PRO B N 1
ATOM 4627 C CA . PRO B 1 172 ? 18.406 -4.023 -10.93 1 90.12 172 PRO B CA 1
ATOM 4628 C C . PRO B 1 172 ? 16.938 -3.762 -10.617 1 90.12 172 PRO B C 1
ATOM 4630 O O . PRO B 1 172 ? 16.469 -4.094 -9.531 1 90.12 172 PRO B O 1
ATOM 4633 N N . VAL B 1 173 ? 16.25 -3.242 -11.539 1 93.06 173 VAL B N 1
ATOM 4634 C CA . VAL B 1 173 ? 14.82 -2.975 -11.344 1 93.06 173 VAL B CA 1
ATOM 4635 C C . VAL B 1 173 ? 14.047 -4.293 -11.297 1 93.06 173 VAL B C 1
ATOM 4637 O O . VAL B 1 173 ? 13.148 -4.457 -10.469 1 93.06 173 VAL B O 1
ATOM 4640 N N . ARG B 1 174 ? 14.414 -5.188 -12.148 1 96.5 174 ARG B N 1
ATOM 4641 C CA . ARG B 1 174 ? 13.773 -6.496 -12.148 1 96.5 174 ARG B CA 1
ATOM 4642 C C . ARG B 1 174 ? 13.977 -7.207 -10.812 1 96.5 174 ARG B C 1
ATOM 4644 O O . ARG B 1 174 ? 13.055 -7.848 -10.305 1 96.5 174 ARG B O 1
ATOM 4651 N N . LEU B 1 175 ? 15.172 -7.066 -10.328 1 95.38 175 LEU B N 1
ATOM 4652 C CA . LEU B 1 175 ? 15.469 -7.656 -9.023 1 95.38 175 LEU B CA 1
ATOM 4653 C C . LEU B 1 175 ? 14.609 -7.02 -7.938 1 95.38 175 LEU B C 1
ATOM 4655 O O . LEU B 1 175 ? 14.086 -7.719 -7.062 1 95.38 175 LEU B O 1
ATOM 4659 N N . GLN B 1 176 ? 14.438 -5.766 -8.008 1 92.75 176 GLN B N 1
ATOM 4660 C CA . GLN B 1 176 ? 13.617 -5.066 -7.02 1 92.75 176 GLN B CA 1
ATOM 4661 C C . GLN B 1 176 ? 12.172 -5.539 -7.074 1 92.75 176 GLN B C 1
ATOM 4663 O O . GLN B 1 176 ? 11.531 -5.727 -6.035 1 92.75 176 GLN B O 1
ATOM 4668 N N . ILE B 1 177 ? 11.688 -5.691 -8.25 1 96.75 177 ILE B N 1
ATOM 4669 C CA . ILE B 1 177 ? 10.328 -6.191 -8.43 1 96.75 177 ILE B CA 1
ATOM 4670 C C . ILE B 1 177 ? 10.211 -7.586 -7.82 1 96.75 177 ILE B C 1
ATOM 4672 O O . ILE B 1 177 ? 9.273 -7.855 -7.062 1 96.75 177 ILE B O 1
ATOM 4676 N N . PHE B 1 178 ? 11.18 -8.398 -8.148 1 98.19 178 PHE B N 1
ATOM 4677 C CA . PHE B 1 178 ? 11.156 -9.758 -7.637 1 98.19 178 PHE B CA 1
ATOM 4678 C C . PHE B 1 178 ? 11.242 -9.773 -6.117 1 98.19 178 PHE B C 1
ATOM 4680 O O . PHE B 1 178 ? 10.555 -10.562 -5.457 1 98.19 178 PHE B O 1
ATOM 4687 N N . LEU B 1 179 ? 12.031 -8.914 -5.539 1 95.75 179 LEU B N 1
ATOM 4688 C CA . LEU B 1 179 ? 12.117 -8.812 -4.086 1 95.75 179 LEU B CA 1
ATOM 4689 C C . LEU B 1 179 ? 10.773 -8.414 -3.486 1 95.75 179 LEU B C 1
ATOM 4691 O O . LEU B 1 179 ? 10.414 -8.875 -2.404 1 95.75 179 LEU B O 1
ATOM 4695 N N . GLY B 1 180 ? 10.078 -7.578 -4.191 1 96.25 180 GLY B N 1
ATOM 4696 C CA . GLY B 1 180 ? 8.727 -7.246 -3.754 1 96.25 180 GLY B CA 1
ATOM 4697 C C . GLY B 1 180 ? 7.809 -8.453 -3.688 1 96.25 180 GLY B C 1
ATOM 4698 O O . GLY B 1 180 ? 7.051 -8.609 -2.729 1 96.25 180 GLY B O 1
ATOM 4699 N N . VAL B 1 181 ? 7.914 -9.266 -4.625 1 98.44 181 VAL B N 1
ATOM 4700 C CA . VAL B 1 181 ? 7.133 -10.5 -4.656 1 98.44 181 VAL B CA 1
ATOM 4701 C C . VAL B 1 181 ? 7.551 -11.398 -3.496 1 98.44 181 VAL B C 1
ATOM 4703 O O . VAL B 1 181 ? 6.699 -11.938 -2.785 1 98.44 181 VAL B O 1
ATOM 4706 N N . LEU B 1 182 ? 8.844 -11.508 -3.328 1 98.38 182 LEU B N 1
ATOM 4707 C CA . LEU B 1 182 ? 9.367 -12.359 -2.268 1 98.38 182 LEU B CA 1
ATOM 4708 C C . LEU B 1 182 ? 8.914 -11.859 -0.898 1 98.38 182 LEU B C 1
ATOM 4710 O O . LEU B 1 182 ? 8.57 -12.664 -0.025 1 98.38 182 LEU B O 1
ATOM 4714 N N . ASN B 1 183 ? 8.875 -10.625 -0.74 1 96.56 183 ASN B N 1
ATOM 4715 C CA . ASN B 1 183 ? 8.445 -10.07 0.538 1 96.56 183 ASN B CA 1
ATOM 4716 C C . ASN B 1 183 ? 6.988 -10.414 0.839 1 96.56 183 ASN B C 1
ATOM 4718 O O . ASN B 1 183 ? 6.648 -10.758 1.974 1 96.56 183 ASN B O 1
ATOM 4722 N N . ALA B 1 184 ? 6.176 -10.328 -0.115 1 97.38 184 ALA B N 1
ATOM 4723 C CA . ALA B 1 184 ? 4.777 -10.711 0.049 1 97.38 184 ALA B CA 1
ATOM 4724 C C . ALA B 1 184 ? 4.648 -12.172 0.457 1 97.38 184 ALA B C 1
ATOM 4726 O O . ALA B 1 184 ? 3.906 -12.508 1.383 1 97.38 184 ALA B O 1
ATOM 4727 N N . LEU B 1 185 ? 5.406 -12.984 -0.207 1 98.31 185 LEU B N 1
ATOM 4728 C CA . LEU B 1 185 ? 5.301 -14.414 0.052 1 98.31 185 LEU B CA 1
ATOM 4729 C C . LEU B 1 185 ? 5.93 -14.773 1.394 1 98.31 185 LEU B C 1
ATOM 4731 O O . LEU B 1 185 ? 5.445 -15.664 2.096 1 98.31 185 LEU B O 1
ATOM 4735 N N . ALA B 1 186 ? 7.047 -14.148 1.701 1 97.75 186 ALA B N 1
ATOM 4736 C CA . ALA B 1 186 ? 7.633 -14.367 3.021 1 97.75 186 ALA B CA 1
ATOM 4737 C C . ALA B 1 186 ? 6.621 -14.07 4.125 1 97.75 186 ALA B C 1
ATOM 4739 O O . ALA B 1 186 ? 6.496 -14.844 5.082 1 97.75 186 ALA B O 1
ATOM 4740 N N . TYR B 1 187 ? 5.938 -13.031 3.984 1 96.06 187 TYR B N 1
ATOM 4741 C CA . TYR B 1 187 ? 4.91 -12.648 4.949 1 96.06 187 TYR B CA 1
ATOM 4742 C C . TYR B 1 187 ? 3.797 -13.68 5.004 1 96.06 187 TYR B C 1
ATOM 4744 O O . TYR B 1 187 ? 3.408 -14.133 6.082 1 96.06 187 TYR B O 1
ATOM 4752 N N . ALA B 1 188 ? 3.256 -14.031 3.879 1 97.25 188 ALA B N 1
ATOM 4753 C CA . ALA B 1 188 ? 2.182 -15.023 3.811 1 97.25 188 ALA B CA 1
ATOM 4754 C C . ALA B 1 188 ? 2.609 -16.344 4.441 1 97.25 188 ALA B C 1
ATOM 4756 O O . ALA B 1 188 ? 1.844 -16.953 5.191 1 97.25 188 ALA B O 1
ATOM 4757 N N . HIS B 1 189 ? 3.822 -16.75 4.141 1 97.19 189 HIS B N 1
ATOM 4758 C CA . HIS B 1 189 ? 4.328 -18.016 4.676 1 97.19 189 HIS B CA 1
ATOM 4759 C C . HIS B 1 189 ? 4.453 -17.953 6.195 1 97.19 189 HIS B C 1
ATOM 4761 O O . HIS B 1 189 ? 4.164 -18.938 6.887 1 97.19 189 HIS B O 1
ATOM 4767 N N . ARG B 1 190 ? 4.871 -16.844 6.699 1 94.88 190 ARG B N 1
ATOM 4768 C CA . ARG B 1 190 ? 4.953 -16.672 8.141 1 94.88 190 ARG B CA 1
ATOM 4769 C C . ARG B 1 190 ? 3.574 -16.75 8.789 1 94.88 190 ARG B C 1
ATOM 4771 O O . ARG B 1 190 ? 3.439 -17.172 9.938 1 94.88 190 ARG B O 1
ATOM 4778 N N . LYS B 1 191 ? 2.613 -16.344 8.031 1 93.81 191 LYS B N 1
ATOM 4779 C CA . LYS B 1 191 ? 1.24 -16.406 8.531 1 93.81 191 LYS B CA 1
ATOM 4780 C C . LYS B 1 191 ? 0.631 -17.781 8.281 1 93.81 191 LYS B C 1
ATOM 4782 O O . LYS B 1 191 ? -0.532 -18.016 8.609 1 93.81 191 LYS B O 1
ATOM 4787 N N . GLY B 1 192 ? 1.402 -18.625 7.625 1 94.5 192 GLY B N 1
ATOM 4788 C CA . GLY B 1 192 ? 0.997 -20.016 7.461 1 94.5 192 GLY B CA 1
ATOM 4789 C C . GLY B 1 192 ? 0.276 -20.281 6.152 1 94.5 192 GLY B C 1
ATOM 4790 O O . GLY B 1 192 ? -0.387 -21.297 6 1 94.5 192 GLY B O 1
ATOM 4791 N N . PHE B 1 193 ? 0.369 -19.344 5.223 1 95.19 193 PHE B N 1
ATOM 4792 C CA . PHE B 1 193 ? -0.319 -19.531 3.949 1 95.19 193 PHE B CA 1
ATOM 4793 C C . PHE B 1 193 ? 0.68 -19.781 2.826 1 95.19 193 PHE B C 1
ATOM 4795 O O . PHE B 1 193 ? 1.721 -19.125 2.756 1 95.19 193 PHE B O 1
ATOM 4802 N N . ILE B 1 194 ? 0.402 -20.703 1.968 1 96.44 194 ILE B N 1
ATOM 4803 C CA . ILE B 1 194 ? 1.121 -20.859 0.708 1 96.44 194 ILE B CA 1
ATOM 4804 C C . ILE B 1 194 ? 0.225 -20.438 -0.452 1 96.44 194 ILE B C 1
ATOM 4806 O O . ILE B 1 194 ? -0.996 -20.594 -0.394 1 96.44 194 ILE B O 1
ATOM 4810 N N . HIS B 1 195 ? 0.76 -19.922 -1.533 1 95.94 195 HIS B N 1
ATOM 4811 C CA . HIS B 1 195 ? 0.001 -19.297 -2.617 1 95.94 195 HIS B CA 1
ATOM 4812 C C . HIS B 1 195 ? -0.485 -20.359 -3.611 1 95.94 195 HIS B C 1
ATOM 4814 O O . HIS B 1 195 ? -1.66 -20.359 -3.984 1 95.94 195 HIS B O 1
ATOM 4820 N N . ARG B 1 196 ? 0.429 -21.188 -4.195 1 94.38 196 ARG B N 1
ATOM 4821 C CA . ARG B 1 196 ? 0.213 -22.391 -5.008 1 94.38 196 ARG B CA 1
ATOM 4822 C C . ARG B 1 196 ? -0.14 -22.016 -6.441 1 94.38 196 ARG B C 1
ATOM 4824 O O . ARG B 1 196 ? -0.396 -22.891 -7.27 1 94.38 196 ARG B O 1
ATOM 4831 N N . ASP B 1 197 ? -0.129 -20.734 -6.797 1 94 197 ASP B N 1
ATOM 4832 C CA . ASP B 1 197 ? -0.391 -20.328 -8.18 1 94 197 ASP B CA 1
ATOM 4833 C C . ASP B 1 197 ? 0.41 -19.078 -8.547 1 94 197 ASP B C 1
ATOM 4835 O O . ASP B 1 197 ? -0.139 -18.125 -9.102 1 94 197 ASP B O 1
ATOM 4839 N N . LEU B 1 198 ? 1.635 -19.047 -8.25 1 97.12 198 LEU B N 1
ATOM 4840 C CA . LEU B 1 198 ? 2.531 -17.953 -8.594 1 97.12 198 LEU B CA 1
ATOM 4841 C C . LEU B 1 198 ? 2.906 -18 -10.07 1 97.12 198 LEU B C 1
ATOM 4843 O O . LEU B 1 198 ? 3.348 -19.047 -10.57 1 97.12 198 LEU B O 1
ATOM 4847 N N . LYS B 1 199 ? 2.65 -16.938 -10.766 1 96.38 199 LYS B N 1
ATOM 4848 C CA . LYS B 1 199 ? 2.941 -16.734 -12.18 1 96.38 199 LYS B CA 1
ATOM 4849 C C . LYS B 1 199 ? 2.963 -15.258 -12.539 1 96.38 199 LYS B C 1
ATOM 4851 O O . LYS B 1 199 ? 2.418 -14.43 -11.812 1 96.38 199 LYS B O 1
ATOM 4856 N N . PRO B 1 200 ? 3.607 -14.898 -13.617 1 97.38 200 PRO B N 1
ATOM 4857 C CA . PRO B 1 200 ? 3.717 -13.492 -13.992 1 97.38 200 PRO B CA 1
ATOM 4858 C C . PRO B 1 200 ? 2.357 -12.805 -14.133 1 97.38 200 PRO B C 1
ATOM 4860 O O . PRO B 1 200 ? 2.219 -11.625 -13.805 1 97.38 200 PRO B O 1
ATOM 4863 N N . ALA B 1 201 ? 1.314 -13.547 -14.5 1 94.12 201 ALA B N 1
ATOM 4864 C CA . ALA B 1 201 ? -0.015 -12.977 -14.711 1 94.12 201 ALA B CA 1
ATOM 4865 C C . ALA B 1 201 ? -0.647 -12.562 -13.383 1 94.12 201 ALA B C 1
ATOM 4867 O O . ALA B 1 201 ? -1.614 -11.797 -13.367 1 94.12 201 ALA B O 1
ATOM 4868 N N . ASN B 1 202 ? -0.072 -13.055 -12.305 1 94.38 202 ASN B N 1
ATOM 4869 C CA . ASN B 1 202 ? -0.633 -12.758 -10.984 1 94.38 202 ASN B CA 1
ATOM 4870 C C . ASN B 1 202 ? 0.198 -11.719 -10.242 1 94.38 202 ASN B C 1
ATOM 4872 O O . ASN B 1 202 ? 0.071 -11.57 -9.023 1 94.38 202 ASN B O 1
ATOM 4876 N N . ILE B 1 203 ? 1.083 -11.102 -10.93 1 97.69 203 ILE B N 1
ATOM 4877 C CA . ILE B 1 203 ? 1.896 -10.031 -10.359 1 97.69 203 ILE B CA 1
ATOM 4878 C C . ILE B 1 203 ? 1.638 -8.734 -11.117 1 97.69 203 ILE B C 1
ATOM 4880 O O . ILE B 1 203 ? 1.737 -8.688 -12.344 1 97.69 203 ILE B O 1
ATOM 4884 N N . MET B 1 204 ? 1.329 -7.715 -10.375 1 96.56 204 MET B N 1
ATOM 4885 C CA . MET B 1 204 ? 1.103 -6.402 -10.977 1 96.56 204 MET B CA 1
ATOM 4886 C C . MET B 1 204 ? 2.178 -5.414 -10.547 1 96.56 204 MET B C 1
ATOM 4888 O O . MET B 1 204 ? 2.545 -5.363 -9.367 1 96.56 204 MET B O 1
ATOM 4892 N N . VAL B 1 205 ? 2.658 -4.699 -11.508 1 96.56 205 VAL B N 1
ATOM 4893 C CA . VAL B 1 205 ? 3.586 -3.602 -11.25 1 96.56 205 VAL B CA 1
ATOM 4894 C C . VAL B 1 205 ? 2.9 -2.266 -11.523 1 96.56 205 VAL B C 1
ATOM 4896 O O . VAL B 1 205 ? 2.479 -2.002 -12.656 1 96.56 205 VAL B O 1
ATOM 4899 N N . GLY B 1 206 ? 2.855 -1.475 -10.516 1 93.56 206 GLY B N 1
ATOM 4900 C CA . GLY B 1 206 ? 2.178 -0.192 -10.625 1 93.56 206 GLY B CA 1
ATOM 4901 C C . GLY B 1 206 ? 3.057 0.896 -11.211 1 93.56 206 GLY B C 1
ATOM 4902 O O . GLY B 1 206 ? 4.25 0.682 -11.438 1 93.56 206 GLY B O 1
ATOM 4903 N N . PRO B 1 207 ? 2.424 2.078 -11.406 1 89.31 207 PRO B N 1
ATOM 4904 C CA . PRO B 1 207 ? 3.135 3.188 -12.047 1 89.31 207 PRO B CA 1
ATOM 4905 C C . PRO B 1 207 ? 4.25 3.756 -11.172 1 89.31 207 PRO B C 1
ATOM 4907 O O . PRO B 1 207 ? 5.184 4.379 -11.68 1 89.31 207 PRO B O 1
ATOM 4910 N N . PHE B 1 208 ? 4.148 3.473 -9.906 1 85 208 PHE B N 1
ATOM 4911 C CA . PHE B 1 208 ? 5.152 4.008 -9 1 85 208 PHE B CA 1
ATOM 4912 C C . PHE B 1 208 ? 6.18 2.943 -8.633 1 85 208 PHE B C 1
ATOM 4914 O O . PHE B 1 208 ? 7.008 3.15 -7.742 1 85 208 PHE B O 1
ATOM 4921 N N . GLY B 1 209 ? 6.047 1.76 -9.297 1 88.62 209 GLY B N 1
ATOM 4922 C CA . GLY B 1 209 ? 6.984 0.679 -9.047 1 88.62 209 GLY B CA 1
ATOM 4923 C C . GLY B 1 209 ? 6.516 -0.28 -7.969 1 88.62 209 GLY B C 1
ATOM 4924 O O . GLY B 1 209 ? 7.188 -1.271 -7.676 1 88.62 209 GLY B O 1
ATOM 4925 N N . GLU B 1 210 ? 5.434 0.027 -7.375 1 90.44 210 GLU B N 1
ATOM 4926 C CA . GLU B 1 210 ? 4.914 -0.874 -6.352 1 90.44 210 GLU B CA 1
ATOM 4927 C C . GLU B 1 210 ? 4.48 -2.207 -6.953 1 90.44 210 GLU B C 1
ATOM 4929 O O . GLU B 1 210 ? 3.965 -2.248 -8.07 1 90.44 210 GLU B O 1
ATOM 4934 N N . VAL B 1 211 ? 4.727 -3.268 -6.273 1 95.88 211 VAL B N 1
ATOM 4935 C CA . VAL B 1 211 ? 4.453 -4.633 -6.707 1 95.88 211 VAL B CA 1
ATOM 4936 C C . VAL B 1 211 ? 3.33 -5.23 -5.867 1 95.88 211 VAL B C 1
ATOM 4938 O O . VAL B 1 211 ? 3.309 -5.066 -4.645 1 95.88 211 VAL B O 1
ATOM 4941 N N . THR B 1 212 ? 2.387 -5.812 -6.566 1 96.19 212 THR B N 1
ATOM 4942 C CA . THR B 1 212 ? 1.278 -6.438 -5.855 1 96.19 212 THR B CA 1
ATOM 4943 C C . THR B 1 212 ? 1.032 -7.852 -6.375 1 96.19 212 THR B C 1
ATOM 4945 O O . THR B 1 212 ? 0.979 -8.07 -7.586 1 96.19 212 THR B O 1
ATOM 4948 N N . VAL B 1 213 ? 0.975 -8.781 -5.469 1 96.88 213 VAL B N 1
ATOM 4949 C CA . VAL B 1 213 ? 0.627 -10.156 -5.816 1 96.88 213 VAL B CA 1
ATOM 4950 C C . VAL B 1 213 ? -0.891 -10.328 -5.797 1 96.88 213 VAL B C 1
ATOM 4952 O O . VAL B 1 213 ? -1.551 -9.953 -4.824 1 96.88 213 VAL B O 1
ATOM 4955 N N . LEU B 1 214 ? -1.345 -10.898 -6.848 1 91.5 214 LEU B N 1
ATOM 4956 C CA . LEU B 1 214 ? -2.783 -11.031 -7.051 1 91.5 214 LEU B CA 1
ATOM 4957 C C . LEU B 1 214 ? -3.211 -12.492 -6.941 1 91.5 214 LEU B C 1
ATOM 4959 O O . LEU B 1 214 ? -2.365 -13.391 -6.914 1 91.5 214 LEU B O 1
ATOM 4963 N N . ASP B 1 215 ? -4.527 -12.672 -6.863 1 87.25 215 ASP B N 1
ATOM 4964 C CA . ASP B 1 215 ? -5.246 -13.93 -7.047 1 87.25 215 ASP B CA 1
ATOM 4965 C C . ASP B 1 215 ? -4.777 -14.977 -6.043 1 87.25 215 ASP B C 1
ATOM 4967 O O . ASP B 1 215 ? -4.078 -15.922 -6.41 1 87.25 215 ASP B O 1
ATOM 4971 N N . TRP B 1 216 ? -5.238 -14.984 -4.91 1 90.69 216 TRP B N 1
ATOM 4972 C CA . TRP B 1 216 ? -4.938 -15.914 -3.824 1 90.69 216 TRP B CA 1
ATOM 4973 C C . TRP B 1 216 ? -6 -17 -3.732 1 90.69 216 TRP B C 1
ATOM 4975 O O . TRP B 1 216 ? -6.258 -17.531 -2.652 1 90.69 216 TRP B O 1
ATOM 4985 N N . GLY B 1 217 ? -6.629 -17.312 -4.805 1 85.25 217 GLY B N 1
ATOM 4986 C CA . GLY B 1 217 ? -7.73 -18.266 -4.859 1 85.25 217 GLY B CA 1
ATOM 4987 C C . GLY B 1 217 ? -7.309 -19.688 -4.547 1 85.25 217 GLY B C 1
ATOM 4988 O O . GLY B 1 217 ? -8.125 -20.5 -4.105 1 85.25 217 GLY B O 1
ATOM 4989 N N . LEU B 1 218 ? -6.09 -20.031 -4.746 1 85.94 218 LEU B N 1
ATOM 4990 C CA . LEU B 1 218 ? -5.613 -21.391 -4.492 1 85.94 218 LEU B CA 1
ATOM 4991 C C . LEU B 1 218 ? -4.762 -21.438 -3.227 1 85.94 218 LEU B C 1
ATOM 4993 O O . LEU B 1 218 ? -4.176 -22.484 -2.908 1 85.94 218 LEU B O 1
ATOM 4997 N N . ALA B 1 219 ? -4.727 -20.312 -2.549 1 90 219 ALA B N 1
ATOM 4998 C CA . ALA B 1 219 ? -3.941 -20.266 -1.316 1 90 219 ALA B CA 1
ATOM 4999 C C . ALA B 1 219 ? -4.496 -21.25 -0.284 1 90 219 ALA B C 1
ATOM 5001 O O . ALA B 1 219 ? -5.699 -21.516 -0.252 1 90 219 ALA B O 1
ATOM 5002 N N . ARG B 1 220 ? -3.559 -21.766 0.479 1 87.69 220 ARG B N 1
ATOM 5003 C CA . ARG B 1 220 ? -3.93 -22.766 1.479 1 87.69 220 ARG B CA 1
ATOM 5004 C C . ARG B 1 220 ? -3.141 -22.562 2.77 1 87.69 220 ARG B C 1
ATOM 5006 O O . ARG B 1 220 ? -1.952 -22.234 2.732 1 87.69 220 ARG B O 1
ATOM 5013 N N . ARG B 1 221 ? -3.781 -22.781 3.885 1 88.06 221 ARG B N 1
ATOM 5014 C CA . ARG B 1 221 ? -3.104 -22.734 5.176 1 88.06 221 ARG B CA 1
ATOM 5015 C C . ARG B 1 221 ? -2.332 -24.016 5.438 1 88.06 221 ARG B C 1
ATOM 5017 O O . ARG B 1 221 ? -2.838 -25.109 5.18 1 88.06 221 ARG B O 1
ATOM 5024 N N . LEU B 1 222 ? -1.056 -23.828 5.934 1 83.56 222 LEU B N 1
ATOM 5025 C CA . LEU B 1 222 ? -0.233 -24.969 6.293 1 83.56 222 LEU B CA 1
ATOM 5026 C C . LEU B 1 222 ? -0.608 -25.5 7.676 1 83.56 222 LEU B C 1
ATOM 5028 O O . LEU B 1 222 ? -0.926 -24.719 8.578 1 83.56 222 LEU B O 1
ATOM 5032 N N . GLU B 1 223 ? -1.042 -26.656 7.926 1 64.25 223 GLU B N 1
ATOM 5033 C CA . GLU B 1 223 ? -1.361 -27.266 9.211 1 64.25 223 GLU B CA 1
ATOM 5034 C C . GLU B 1 223 ? -0.133 -27.328 10.109 1 64.25 223 GLU B C 1
ATOM 5036 O O . GLU B 1 223 ? 0.978 -27.594 9.641 1 64.25 223 GLU B O 1
ATOM 5041 N N . SER B 1 224 ? 0.05 -26.438 11.258 1 49.59 224 SER B N 1
ATOM 5042 C CA . SER B 1 224 ? 1.141 -26.531 12.219 1 49.59 224 SER B CA 1
ATOM 5043 C C . SER B 1 224 ? 1.364 -27.969 12.68 1 49.59 224 SER B C 1
ATOM 5045 O O . SER B 1 224 ? 0.417 -28.656 13.062 1 49.59 224 SER B O 1
ATOM 5047 N N . ALA B 1 225 ? 2.479 -28.641 12.375 1 37.75 225 ALA B N 1
ATOM 5048 C CA . ALA B 1 225 ? 2.863 -29.906 13.008 1 37.75 225 ALA B CA 1
ATOM 5049 C C . ALA B 1 225 ? 2.789 -29.797 14.531 1 37.75 225 ALA B C 1
ATOM 5051 O O . ALA B 1 225 ? 2.635 -30.812 15.219 1 37.75 225 ALA B O 1
ATOM 5052 N N . SER B 1 226 ? 3.213 -28.734 15.266 1 35.03 226 SER B N 1
ATOM 5053 C CA . SER B 1 226 ? 3.611 -28.781 16.672 1 35.03 226 SER B CA 1
ATOM 5054 C C . SER B 1 226 ? 2.395 -28.844 17.578 1 35.03 226 SER B C 1
ATOM 5056 O O . SER B 1 226 ? 2.531 -29 18.797 1 35.03 226 SER B O 1
ATOM 5058 N N . ALA B 1 227 ? 1.426 -28.094 17.531 1 35.31 227 ALA B N 1
ATOM 5059 C CA . ALA B 1 227 ? 0.614 -28.281 18.734 1 35.31 227 ALA B CA 1
ATOM 5060 C C . ALA B 1 227 ? 0.135 -29.719 18.859 1 35.31 227 ALA B C 1
ATOM 5062 O O . ALA B 1 227 ? -0.959 -30.062 18.406 1 35.31 227 ALA B O 1
ATOM 5063 N N . THR B 1 228 ? 1.005 -30.641 18.656 1 29.92 228 THR B N 1
ATOM 5064 C CA . THR B 1 228 ? 0.774 -31.891 19.375 1 29.92 228 THR B CA 1
ATOM 5065 C C . THR B 1 228 ? 0.554 -31.641 20.859 1 29.92 228 THR B C 1
ATOM 5067 O O . THR B 1 228 ? 1.515 -31.484 21.609 1 29.92 228 THR B O 1
ATOM 5070 N N . SER B 1 229 ? -0.073 -30.688 21.375 1 31.27 229 SER B N 1
ATOM 5071 C CA . SER B 1 229 ? -0.393 -31.031 22.75 1 31.27 229 SER B CA 1
ATOM 5072 C C . SER B 1 229 ? -0.747 -32.5 22.891 1 31.27 229 SER B C 1
ATOM 5074 O O . SER B 1 229 ? -1.367 -33.094 22 1 31.27 229 SER B O 1
ATOM 5076 N N . PRO B 1 230 ? -0.03 -33.25 23.797 1 30.44 230 PRO B N 1
ATOM 5077 C CA . PRO B 1 230 ? -0.52 -34.594 24.141 1 30.44 230 PRO B CA 1
ATOM 5078 C C . PRO B 1 230 ? -2.043 -34.688 24.094 1 30.44 230 PRO B C 1
ATOM 5080 O O . PRO B 1 230 ? -2.74 -33.719 24.391 1 30.44 230 PRO B O 1
ATOM 5083 N N . ALA B 1 231 ? -2.514 -35.562 23.281 1 30.03 231 ALA B N 1
ATOM 5084 C CA . ALA B 1 231 ? -3.904 -35.969 23.406 1 30.03 231 ALA B CA 1
ATOM 5085 C C . ALA B 1 231 ? -4.367 -35.938 24.859 1 30.03 231 ALA B C 1
ATOM 5087 O O . ALA B 1 231 ? -3.791 -36.594 25.719 1 30.03 231 ALA B O 1
ATOM 5088 N N . SER B 1 232 ? -4.539 -34.812 25.531 1 29.02 232 SER B N 1
ATOM 5089 C CA . SER B 1 232 ? -5.422 -35.406 26.531 1 29.02 232 SER B CA 1
ATOM 5090 C C . SER B 1 232 ? -6.359 -36.438 25.891 1 29.02 232 SER B C 1
ATOM 5092 O O . SER B 1 232 ? -6.727 -36.281 24.719 1 29.02 232 SER B O 1
ATOM 5094 N N . PRO B 1 233 ? -6.535 -37.719 26.359 1 30.92 233 PRO B N 1
ATOM 5095 C CA . PRO B 1 233 ? -7.305 -38.812 25.75 1 30.92 233 PRO B CA 1
ATOM 5096 C C . PRO B 1 233 ? -8.492 -38.312 24.922 1 30.92 233 PRO B C 1
ATOM 5098 O O . PRO B 1 233 ? -8.914 -38.969 23.969 1 30.92 233 PRO B O 1
ATOM 5101 N N . GLY B 1 234 ? -9.281 -37.344 25.344 1 30.14 234 GLY B N 1
ATOM 5102 C CA . GLY B 1 234 ? -10.602 -37.219 24.75 1 30.14 234 GLY B CA 1
ATOM 5103 C C . GLY B 1 234 ? -10.594 -36.531 23.406 1 30.14 234 GLY B C 1
ATOM 5104 O O . GLY B 1 234 ? -11.289 -36.969 22.484 1 30.14 234 GLY B O 1
ATOM 5105 N N . SER B 1 235 ? -10.359 -35.125 23.297 1 30.36 235 SER B N 1
ATOM 5106 C CA . SER B 1 235 ? -10.898 -34.5 22.094 1 30.36 235 SER B CA 1
ATOM 5107 C C . SER B 1 235 ? -9.898 -34.531 20.953 1 30.36 235 SER B C 1
ATOM 5109 O O . SER B 1 235 ? -9.016 -33.688 20.844 1 30.36 235 SER B O 1
ATOM 5111 N N . SER B 1 236 ? -9.078 -35.469 20.688 1 32 236 SER B N 1
ATOM 5112 C CA . SER B 1 236 ? -8.281 -35.875 19.531 1 32 236 SER B CA 1
ATOM 5113 C C . SER B 1 236 ? -8.977 -35.531 18.219 1 32 236 SER B C 1
ATOM 5115 O O . SER B 1 236 ? -8.672 -36.094 17.172 1 32 236 SER B O 1
ATOM 5117 N N . THR B 1 237 ? -10.219 -35.062 18.203 1 30.89 237 THR B N 1
ATOM 5118 C CA . THR B 1 237 ? -10.938 -35.188 16.938 1 30.89 237 THR B CA 1
ATOM 5119 C C . THR B 1 237 ? -10.383 -34.188 15.906 1 30.89 237 THR B C 1
ATOM 5121 O O . THR B 1 237 ? -10.68 -33 15.953 1 30.89 237 THR B O 1
ATOM 5124 N N . ARG B 1 238 ? -9.047 -34.312 15.703 1 35.22 238 ARG B N 1
ATOM 5125 C CA . ARG B 1 238 ? -8.812 -33.719 14.383 1 35.22 238 ARG B CA 1
ATOM 5126 C C . ARG B 1 238 ? -9.977 -34 13.445 1 35.22 238 ARG B C 1
ATOM 5128 O O . ARG B 1 238 ? -10.367 -35.156 13.266 1 35.22 238 ARG B O 1
ATOM 5135 N N . ARG B 1 239 ? -10.75 -32.969 13.211 1 35.81 239 ARG B N 1
ATOM 5136 C CA . ARG B 1 239 ? -11.953 -33.375 12.477 1 35.81 239 ARG B CA 1
ATOM 5137 C C . ARG B 1 239 ? -11.594 -34.062 11.172 1 35.81 239 ARG B C 1
ATOM 5139 O O . ARG B 1 239 ? -10.75 -33.594 10.406 1 35.81 239 ARG B O 1
ATOM 5146 N N . PRO B 1 240 ? -11.75 -35.281 11.039 1 34.38 240 PRO B N 1
ATOM 5147 C CA . PRO B 1 240 ? -11.617 -36.031 9.789 1 34.38 240 PRO B CA 1
ATOM 5148 C C . PRO B 1 240 ? -11.906 -35.188 8.555 1 34.38 240 PRO B C 1
ATOM 5150 O O . PRO B 1 240 ? -11.398 -35.469 7.465 1 34.38 240 PRO B O 1
ATOM 5153 N N . GLU B 1 241 ? -12.594 -34.125 8.805 1 35.12 241 GLU B N 1
ATOM 5154 C CA . GLU B 1 241 ? -13.227 -33.375 7.723 1 35.12 241 GLU B CA 1
ATOM 5155 C C . GLU B 1 241 ? -12.227 -32.469 7.016 1 35.12 241 GLU B C 1
ATOM 5157 O O . GLU B 1 241 ? -12.312 -32.25 5.805 1 35.12 241 GLU B O 1
ATOM 5162 N N . GLU B 1 242 ? -11.32 -31.781 7.73 1 41.53 242 GLU B N 1
ATOM 5163 C CA . GLU B 1 242 ? -10.273 -30.969 7.117 1 41.53 242 GLU B CA 1
ATOM 5164 C C . GLU B 1 242 ? -9.375 -31.812 6.215 1 41.53 242 GLU B C 1
ATOM 5166 O O . GLU B 1 242 ? -8.898 -31.328 5.184 1 41.53 242 GLU B O 1
ATOM 5171 N N . ASP B 1 243 ? -9.203 -33.031 6.559 1 37.81 243 ASP B N 1
ATOM 5172 C CA . ASP B 1 243 ? -8.422 -34 5.773 1 37.81 243 ASP B CA 1
ATOM 5173 C C . ASP B 1 243 ? -9.102 -34.281 4.438 1 37.81 243 ASP B C 1
ATOM 5175 O O . ASP B 1 243 ? -8.43 -34.438 3.414 1 37.81 243 ASP B O 1
ATOM 5179 N N . ILE B 1 244 ? -10.445 -34.5 4.527 1 36.03 244 ILE B N 1
ATOM 5180 C CA . ILE B 1 244 ? -11.148 -34.938 3.324 1 36.03 244 ILE B CA 1
ATOM 5181 C C . ILE B 1 244 ? -11.164 -33.781 2.307 1 36.03 244 ILE B C 1
ATOM 5183 O O . ILE B 1 244 ? -10.992 -34.031 1.106 1 36.03 244 ILE B O 1
ATOM 5187 N N . ALA B 1 245 ? -11.461 -32.531 2.688 1 40 245 ALA B N 1
ATOM 5188 C CA . ALA B 1 245 ? -11.43 -31.438 1.739 1 40 245 ALA B CA 1
ATOM 5189 C C . ALA B 1 245 ? -10.07 -31.344 1.047 1 40 245 ALA B C 1
ATOM 5191 O O . ALA B 1 245 ? -9.984 -30.938 -0.114 1 40 245 ALA B O 1
ATOM 5192 N N . ARG B 1 246 ? -9.047 -31.656 1.688 1 42.44 246 ARG B N 1
ATOM 5193 C CA . ARG B 1 246 ? -7.695 -31.812 1.158 1 42.44 246 ARG B CA 1
ATOM 5194 C C . ARG B 1 246 ? -7.648 -32.938 0.11 1 42.44 246 ARG B C 1
ATOM 5196 O O . ARG B 1 246 ? -6.953 -32.812 -0.9 1 42.44 246 ARG B O 1
ATOM 5203 N N . ARG B 1 247 ? -8.406 -34.031 0.373 1 37.41 247 ARG B N 1
ATOM 5204 C CA . ARG B 1 247 ? -8.359 -35.219 -0.467 1 37.41 247 ARG B CA 1
ATOM 5205 C C . ARG B 1 247 ? -9.18 -35.031 -1.737 1 37.41 247 ARG B C 1
ATOM 5207 O O . ARG B 1 247 ? -8.891 -35.625 -2.77 1 37.41 247 ARG B O 1
ATOM 5214 N N . THR B 1 248 ? -10.32 -34.438 -1.603 1 39.09 248 THR B N 1
ATOM 5215 C CA . THR B 1 248 ? -11.117 -34.312 -2.814 1 39.09 248 THR B CA 1
ATOM 5216 C C . THR B 1 248 ? -10.406 -33.438 -3.854 1 39.09 248 THR B C 1
ATOM 5218 O O . THR B 1 248 ? -10.648 -33.594 -5.055 1 39.09 248 THR B O 1
ATOM 5221 N N . GLN B 1 249 ? -9.547 -32.469 -3.473 1 40.84 249 GLN B N 1
ATOM 5222 C CA . GLN B 1 249 ? -8.648 -31.844 -4.438 1 40.84 249 GLN B CA 1
ATOM 5223 C C . GLN B 1 249 ? -7.504 -32.781 -4.82 1 40.84 249 GLN B C 1
ATOM 5225 O O . GLN B 1 249 ? -6.629 -32.406 -5.602 1 40.84 249 GLN B O 1
ATOM 5230 N N . GLN B 1 250 ? -7.473 -33.844 -4.406 1 37 250 GLN B N 1
ATOM 5231 C CA . GLN B 1 250 ? -6.559 -34.938 -4.703 1 37 250 GLN B CA 1
ATOM 5232 C C . GLN B 1 250 ? -6.781 -35.469 -6.117 1 37 250 GLN B C 1
ATOM 5234 O O . GLN B 1 250 ? -7.91 -35.812 -6.484 1 37 250 GLN B O 1
ATOM 5239 N N . GLY B 1 251 ? -6 -35.25 -6.922 1 46.72 251 GLY B N 1
ATOM 5240 C CA . GLY B 1 251 ? -5.789 -35.688 -8.289 1 46.72 251 GLY B CA 1
ATOM 5241 C C . GLY B 1 251 ? -5.941 -34.594 -9.305 1 46.72 251 GLY B C 1
ATOM 5242 O O . GLY B 1 251 ? -5.543 -34.719 -10.469 1 46.72 251 GLY B O 1
ATOM 5243 N N . SER B 1 252 ? -6.875 -33.656 -8.891 1 54.31 252 SER B N 1
ATOM 5244 C CA . SER B 1 252 ? -7.043 -32.656 -9.945 1 54.31 252 SER B CA 1
ATOM 5245 C C . SER B 1 252 ? -5.969 -31.578 -9.859 1 54.31 252 SER B C 1
ATOM 5247 O O . SER B 1 252 ? -5.562 -31.188 -8.766 1 54.31 252 SER B O 1
ATOM 5249 N N . ILE B 1 253 ? -5.172 -31.453 -10.93 1 55.94 253 ILE B N 1
ATOM 5250 C CA . ILE B 1 253 ? -4.141 -30.438 -11.109 1 55.94 253 ILE B CA 1
ATOM 5251 C C . ILE B 1 253 ? -4.77 -29.047 -11.031 1 55.94 253 ILE B C 1
ATOM 5253 O O . ILE B 1 253 ? -5.691 -28.734 -11.789 1 55.94 253 ILE B O 1
ATOM 5257 N N . MET B 1 254 ? -4.574 -28.391 -9.867 1 64.12 254 MET B N 1
ATOM 5258 C CA . MET B 1 254 ? -5.012 -27.016 -9.703 1 64.12 254 MET B CA 1
ATOM 5259 C C . MET B 1 254 ? -3.848 -26.047 -9.883 1 64.12 254 MET B C 1
ATOM 5261 O O . MET B 1 254 ? -2.719 -26.344 -9.484 1 64.12 254 MET B O 1
ATOM 5265 N N . GLY B 1 255 ? -4.07 -24.984 -10.625 1 70.38 255 GLY B N 1
ATOM 5266 C CA . GLY B 1 255 ? -3.053 -23.984 -10.914 1 70.38 255 GLY B CA 1
ATOM 5267 C C . GLY B 1 255 ? -2.701 -23.906 -12.391 1 70.38 255 GLY B C 1
ATOM 5268 O O . GLY B 1 255 ? -3.477 -24.344 -13.242 1 70.38 255 GLY B O 1
ATOM 5269 N N . THR B 1 256 ? -1.623 -23.234 -12.594 1 83.62 256 THR B N 1
ATOM 5270 C CA . THR B 1 256 ? -1.128 -23.094 -13.961 1 83.62 256 THR B CA 1
ATOM 5271 C C . THR B 1 256 ? 0.038 -24.047 -14.219 1 83.62 256 THR B C 1
ATOM 5273 O O . THR B 1 256 ? 1.154 -23.797 -13.75 1 83.62 256 THR B O 1
ATOM 5276 N N . PRO B 1 257 ? -0.138 -25.031 -14.945 1 88.56 257 PRO B N 1
ATOM 5277 C CA . PRO B 1 257 ? 0.821 -26.125 -15.102 1 88.56 257 PRO B CA 1
ATOM 5278 C C . PRO B 1 257 ? 2.24 -25.625 -15.375 1 88.56 257 PRO B C 1
ATOM 5280 O O . PRO B 1 257 ? 3.195 -26.125 -14.766 1 88.56 257 PRO B O 1
ATOM 5283 N N . LEU B 1 258 ? 2.41 -24.578 -16.141 1 91.19 258 LEU B N 1
ATOM 5284 C CA . LEU B 1 258 ? 3.725 -24.094 -16.547 1 91.19 258 LEU B CA 1
ATOM 5285 C C . LEU B 1 258 ? 4.527 -23.609 -15.336 1 91.19 258 LEU B C 1
ATOM 5287 O O . LEU B 1 258 ? 5.762 -23.578 -15.383 1 91.19 258 LEU B O 1
ATOM 5291 N N . TYR B 1 259 ? 3.848 -23.328 -14.258 1 94.88 259 TYR B N 1
ATOM 5292 C CA . TYR B 1 259 ? 4.559 -22.703 -13.141 1 94.88 259 TYR B CA 1
ATOM 5293 C C . TYR B 1 259 ? 4.43 -23.547 -11.875 1 94.88 259 TYR B C 1
ATOM 5295 O O . TYR B 1 259 ? 4.863 -23.141 -10.797 1 94.88 259 TYR B O 1
ATOM 5303 N N . MET B 1 260 ? 3.873 -24.734 -12.062 1 94.5 260 MET B N 1
ATOM 5304 C CA . MET B 1 260 ? 3.713 -25.641 -10.938 1 94.5 260 MET B CA 1
ATOM 5305 C C . MET B 1 260 ? 5.059 -26.219 -10.5 1 94.5 260 MET B C 1
ATOM 5307 O O . MET B 1 260 ? 5.973 -26.344 -11.32 1 94.5 260 MET B O 1
ATOM 5311 N N . SER B 1 261 ? 5.078 -26.531 -9.242 1 95.88 261 SER B N 1
ATOM 5312 C CA . SER B 1 261 ? 6.199 -27.344 -8.773 1 95.88 261 SER B CA 1
ATOM 5313 C C . SER B 1 261 ? 6.051 -28.797 -9.203 1 95.88 261 SER B C 1
ATOM 5315 O O . SER B 1 261 ? 4.953 -29.234 -9.555 1 95.88 261 SER B O 1
ATOM 5317 N N . PRO B 1 262 ? 7.188 -29.516 -9.195 1 95.69 262 PRO B N 1
ATOM 5318 C CA . PRO B 1 262 ? 7.113 -30.938 -9.57 1 95.69 262 PRO B CA 1
ATOM 5319 C C . PRO B 1 262 ? 6.137 -31.719 -8.703 1 95.69 262 PRO B C 1
ATOM 5321 O O . PRO B 1 262 ? 5.387 -32.562 -9.211 1 95.69 262 PRO B O 1
ATOM 5324 N N . GLU B 1 263 ? 6.113 -31.484 -7.391 1 94.75 263 GLU B N 1
ATOM 5325 C CA . GLU B 1 263 ? 5.195 -32.219 -6.516 1 94.75 263 GLU B CA 1
ATOM 5326 C C . GLU B 1 263 ? 3.744 -31.844 -6.809 1 94.75 263 GLU B C 1
ATOM 5328 O O . GLU B 1 263 ? 2.846 -32.688 -6.684 1 94.75 263 GLU B O 1
ATOM 5333 N N . GLN B 1 264 ? 3.455 -30.578 -7.137 1 92.81 264 GLN B N 1
ATOM 5334 C CA . GLN B 1 264 ? 2.119 -30.188 -7.578 1 92.81 264 GLN B CA 1
ATOM 5335 C C . GLN B 1 264 ? 1.737 -30.906 -8.867 1 92.81 264 GLN B C 1
ATOM 5337 O O . GLN B 1 264 ? 0.62 -31.406 -9 1 92.81 264 GLN B O 1
ATOM 5342 N N . ALA B 1 265 ? 2.658 -30.953 -9.805 1 92 265 ALA B N 1
ATOM 5343 C CA . ALA B 1 265 ? 2.418 -31.578 -11.102 1 92 265 ALA B CA 1
ATOM 5344 C C . ALA B 1 265 ? 2.148 -33.062 -10.938 1 92 265 ALA B C 1
ATOM 5346 O O . ALA B 1 265 ? 1.401 -33.656 -11.727 1 92 265 ALA B O 1
ATOM 5347 N N . ARG B 1 266 ? 2.738 -33.656 -9.938 1 91.25 266 ARG B N 1
ATOM 5348 C CA . ARG B 1 266 ? 2.561 -35.094 -9.672 1 91.25 266 ARG B CA 1
ATOM 5349 C C . ARG B 1 266 ? 1.273 -35.344 -8.898 1 91.25 266 ARG B C 1
ATOM 5351 O O . ARG B 1 266 ? 0.939 -36.5 -8.602 1 91.25 266 ARG B O 1
ATOM 5358 N N . GLY B 1 267 ? 0.664 -34.219 -8.461 1 87.69 267 GLY B N 1
ATOM 5359 C CA . GLY B 1 267 ? -0.565 -34.375 -7.699 1 87.69 267 GLY B CA 1
ATOM 5360 C C . GLY B 1 267 ? -0.325 -34.75 -6.25 1 87.69 267 GLY B C 1
ATOM 5361 O O . GLY B 1 267 ? -1.2 -35.344 -5.602 1 87.69 267 GLY B O 1
ATOM 5362 N N . GLN B 1 268 ? 0.878 -34.562 -5.777 1 87.69 268 GLN B N 1
ATOM 5363 C CA . GLN B 1 268 ? 1.215 -34.875 -4.395 1 87.69 268 GLN B CA 1
ATOM 5364 C C . GLN B 1 268 ? 0.818 -33.75 -3.455 1 87.69 268 GLN B C 1
ATOM 5366 O O . GLN B 1 268 ? 1.674 -33 -2.982 1 87.69 268 GLN B O 1
ATOM 5371 N N . HIS B 1 269 ? -0.316 -33.625 -3.086 1 81.38 269 HIS B N 1
ATOM 5372 C CA . HIS B 1 269 ? -0.886 -32.5 -2.328 1 81.38 269 HIS B CA 1
ATOM 5373 C C . HIS B 1 269 ? -0.258 -32.406 -0.943 1 81.38 269 HIS B C 1
ATOM 5375 O O . HIS B 1 269 ? -0.07 -31.312 -0.42 1 81.38 269 HIS B O 1
ATOM 5381 N N . ASP B 1 270 ? 0.116 -33.531 -0.409 1 84.62 270 ASP B N 1
ATOM 5382 C CA . ASP B 1 270 ? 0.675 -33.562 0.939 1 84.62 270 ASP B CA 1
ATOM 5383 C C . ASP B 1 270 ? 2.109 -33.031 0.951 1 84.62 270 ASP B C 1
ATOM 5385 O O . ASP B 1 270 ? 2.615 -32.625 1.995 1 84.62 270 ASP B O 1
ATOM 5389 N N . ALA B 1 271 ? 2.643 -33.125 -0.241 1 89.38 271 ALA B N 1
ATOM 5390 C CA . ALA B 1 271 ? 4.039 -32.688 -0.324 1 89.38 271 ALA B CA 1
ATOM 5391 C C . ALA B 1 271 ? 4.145 -31.203 -0.626 1 89.38 271 ALA B C 1
ATOM 5393 O O . ALA B 1 271 ? 5.238 -30.625 -0.597 1 89.38 271 ALA B O 1
ATOM 5394 N N . VAL B 1 272 ? 3.023 -30.594 -0.864 1 92.31 272 VAL B N 1
ATOM 5395 C CA . VAL B 1 272 ? 3.029 -29.172 -1.244 1 92.31 272 VAL B CA 1
ATOM 5396 C C . VAL B 1 272 ? 3.195 -28.312 -0.001 1 92.31 272 VAL B C 1
ATOM 5398 O O . VAL B 1 272 ? 2.416 -28.422 0.95 1 92.31 272 VAL B O 1
ATOM 5401 N N . ASP B 1 273 ? 4.215 -27.547 -0.01 1 95.5 273 ASP B N 1
ATOM 5402 C CA . ASP B 1 273 ? 4.496 -26.625 1.092 1 95.5 273 ASP B CA 1
ATOM 5403 C C . ASP B 1 273 ? 5.211 -25.375 0.596 1 95.5 273 ASP B C 1
ATOM 5405 O O . ASP B 1 273 ? 5.109 -25.016 -0.581 1 95.5 273 ASP B O 1
ATOM 5409 N N . VAL B 1 274 ? 5.836 -24.672 1.457 1 97.25 274 VAL B N 1
ATOM 5410 C CA . VAL B 1 274 ? 6.5 -23.406 1.142 1 97.25 274 VAL B CA 1
ATOM 5411 C C . VAL B 1 274 ? 7.473 -23.609 -0.015 1 97.25 274 VAL B C 1
ATOM 5413 O O . VAL B 1 274 ? 7.637 -22.734 -0.86 1 97.25 274 VAL B O 1
ATOM 5416 N N . ARG B 1 275 ? 8.07 -24.797 -0.085 1 97.5 275 ARG B N 1
ATOM 5417 C CA . ARG B 1 275 ? 9.086 -25.094 -1.094 1 97.5 275 ARG B CA 1
ATOM 5418 C C . ARG B 1 275 ? 8.461 -25.203 -2.482 1 97.5 275 ARG B C 1
ATOM 5420 O O . ARG B 1 275 ? 9.156 -25.047 -3.492 1 97.5 275 ARG B O 1
ATOM 5427 N N . SER B 1 276 ? 7.18 -25.5 -2.578 1 97 276 SER B N 1
ATOM 5428 C CA . SER B 1 276 ? 6.477 -25.469 -3.857 1 97 276 SER B CA 1
ATOM 5429 C C . SER B 1 276 ? 6.383 -24.047 -4.402 1 97 276 SER B C 1
ATOM 5431 O O . SER B 1 276 ? 6.602 -23.812 -5.594 1 97 276 SER B O 1
ATOM 5433 N N . ASP B 1 277 ? 6.109 -23.109 -3.479 1 98 277 ASP B N 1
ATOM 5434 C CA . ASP B 1 277 ? 6.074 -21.703 -3.869 1 98 277 ASP B CA 1
ATOM 5435 C C . ASP B 1 277 ? 7.457 -21.219 -4.301 1 98 277 ASP B C 1
ATOM 5437 O O . ASP B 1 277 ? 7.578 -20.453 -5.258 1 98 277 ASP B O 1
ATOM 5441 N N . THR B 1 278 ? 8.516 -21.656 -3.609 1 98.44 278 THR B N 1
ATOM 5442 C CA . THR B 1 278 ? 9.859 -21.203 -3.963 1 98.44 278 THR B CA 1
ATOM 5443 C C . THR B 1 278 ? 10.234 -21.672 -5.363 1 98.44 278 THR B C 1
ATOM 5445 O O . THR B 1 278 ? 10.938 -20.969 -6.094 1 98.44 278 THR B O 1
ATOM 5448 N N . TYR B 1 279 ? 9.781 -22.859 -5.727 1 97.69 279 TYR B N 1
ATOM 5449 C CA . TYR B 1 279 ? 10.016 -23.344 -7.082 1 97.69 279 TYR B CA 1
ATOM 5450 C C . TYR B 1 279 ? 9.328 -22.453 -8.109 1 97.69 279 TYR B C 1
ATOM 5452 O O . TYR B 1 279 ? 9.969 -21.984 -9.055 1 97.69 279 TYR B O 1
ATOM 5460 N N . SER B 1 280 ? 8.031 -22.219 -7.871 1 97.81 280 SER B N 1
ATOM 5461 C CA . SER B 1 280 ? 7.258 -21.375 -8.789 1 97.81 280 SER B CA 1
ATOM 5462 C C . SER B 1 280 ? 7.863 -19.984 -8.914 1 97.81 280 SER B C 1
ATOM 5464 O O . SER B 1 280 ? 7.863 -19.406 -10 1 97.81 280 SER B O 1
ATOM 5466 N N . LEU B 1 281 ? 8.352 -19.469 -7.805 1 98.5 281 LEU B N 1
ATOM 5467 C CA . LEU B 1 281 ? 8.992 -18.156 -7.797 1 98.5 281 LEU B CA 1
ATOM 5468 C C . LEU B 1 281 ? 10.234 -18.156 -8.688 1 98.5 281 LEU B C 1
ATOM 5470 O O . LEU B 1 281 ? 10.492 -17.203 -9.406 1 98.5 281 LEU B O 1
ATOM 5474 N N . CYS B 1 282 ? 10.984 -19.203 -8.633 1 97.81 282 CYS B N 1
ATOM 5475 C CA . CYS B 1 282 ? 12.195 -19.281 -9.438 1 97.81 282 CYS B CA 1
ATOM 5476 C C . CYS B 1 282 ? 11.852 -19.438 -10.914 1 97.81 282 CYS B C 1
ATOM 5478 O O . CYS B 1 282 ? 12.555 -18.906 -11.781 1 97.81 282 CYS B O 1
ATOM 5480 N N . VAL B 1 283 ? 10.789 -20.172 -11.242 1 96.56 283 VAL B N 1
ATOM 5481 C CA . VAL B 1 283 ? 10.328 -20.266 -12.625 1 96.56 283 VAL B CA 1
ATOM 5482 C C . VAL B 1 283 ? 9.93 -18.891 -13.141 1 96.56 283 VAL B C 1
ATOM 5484 O O . VAL B 1 283 ? 10.32 -18.484 -14.234 1 96.56 283 VAL B O 1
ATOM 5487 N N . LEU B 1 284 ? 9.18 -18.234 -12.305 1 97.31 284 LEU B N 1
ATOM 5488 C CA . LEU B 1 284 ? 8.742 -16.875 -12.625 1 97.31 284 LEU B CA 1
ATOM 5489 C C . LEU B 1 284 ? 9.93 -15.953 -12.852 1 97.31 284 LEU B C 1
ATOM 5491 O O . LEU B 1 284 ? 9.969 -15.211 -13.836 1 97.31 284 LEU B O 1
ATOM 5495 N N . PHE B 1 285 ? 10.859 -16 -11.953 1 97.44 285 PHE B N 1
ATOM 5496 C CA . PHE B 1 285 ? 12.039 -15.148 -12.055 1 97.44 285 PHE B CA 1
ATOM 5497 C C . PHE B 1 285 ? 12.859 -15.508 -13.289 1 97.44 285 PHE B C 1
ATOM 5499 O O . PHE B 1 285 ? 13.375 -14.625 -13.977 1 97.44 285 PHE B O 1
ATOM 5506 N N . HIS B 1 286 ? 13 -16.766 -13.57 1 95.62 286 HIS B N 1
ATOM 5507 C CA . HIS B 1 286 ? 13.68 -17.219 -14.773 1 95.62 286 HIS B CA 1
ATOM 5508 C C . HIS B 1 286 ? 13.062 -16.609 -16.031 1 95.62 286 HIS B C 1
ATOM 5510 O O . HIS B 1 286 ? 13.773 -16.062 -16.875 1 95.62 286 HIS B O 1
ATOM 5516 N N . GLU B 1 287 ? 11.781 -16.688 -16.109 1 95 287 GLU B N 1
ATOM 5517 C CA . GLU B 1 287 ? 11.102 -16.141 -17.281 1 95 287 GLU B CA 1
ATOM 5518 C C . GLU B 1 287 ? 11.289 -14.633 -17.359 1 95 287 GLU B C 1
ATOM 5520 O O . GLU B 1 287 ? 11.422 -14.086 -18.469 1 95 287 GLU B O 1
ATOM 5525 N N . PHE B 1 288 ? 11.25 -14.016 -16.219 1 96.56 288 PHE B N 1
ATOM 5526 C CA . PHE B 1 288 ? 11.422 -12.57 -16.172 1 96.56 288 PHE B CA 1
ATOM 5527 C C . PHE B 1 288 ? 12.805 -12.172 -16.656 1 96.56 288 PHE B C 1
ATOM 5529 O O . PHE B 1 288 ? 12.961 -11.141 -17.328 1 96.56 288 PHE B O 1
ATOM 5536 N N . LEU B 1 289 ? 13.805 -12.961 -16.391 1 94.56 289 LEU B N 1
ATOM 5537 C CA . LEU B 1 289 ? 15.188 -12.648 -16.75 1 94.56 289 LEU B CA 1
ATOM 5538 C C . LEU B 1 289 ? 15.492 -13.07 -18.188 1 94.56 289 LEU B C 1
ATOM 5540 O O . LEU B 1 289 ? 16.172 -12.352 -18.906 1 94.56 289 LEU B O 1
ATOM 5544 N N . PHE B 1 290 ? 14.953 -14.18 -18.562 1 92.69 290 PHE B N 1
ATOM 5545 C CA . PHE B 1 290 ? 15.312 -14.742 -19.859 1 92.69 290 PHE B CA 1
ATOM 5546 C C . PHE B 1 290 ? 14.234 -14.461 -20.906 1 92.69 290 PHE B C 1
ATOM 5548 O O . PHE B 1 290 ? 14.43 -14.711 -22.094 1 92.69 290 PHE B O 1
ATOM 5555 N N . LEU B 1 291 ? 13.078 -14.023 -20.469 1 93.75 291 LEU B N 1
ATOM 5556 C CA . LEU B 1 291 ? 11.992 -13.492 -21.297 1 93.75 291 LEU B CA 1
ATOM 5557 C C . LEU B 1 291 ? 11.273 -14.617 -22.031 1 93.75 291 LEU B C 1
ATOM 5559 O O . LEU B 1 291 ? 10.523 -14.367 -22.984 1 93.75 291 LEU B O 1
ATOM 5563 N N . ARG B 1 292 ? 11.555 -15.836 -21.594 1 89.69 292 ARG B N 1
ATOM 5564 C CA . ARG B 1 292 ? 10.875 -17.016 -22.125 1 89.69 292 ARG B CA 1
ATOM 5565 C C . ARG B 1 292 ? 10.773 -18.109 -21.062 1 89.69 292 ARG B C 1
ATOM 5567 O O . ARG B 1 292 ? 11.727 -18.344 -20.312 1 89.69 292 ARG B O 1
ATOM 5574 N N . HIS B 1 293 ? 9.617 -18.703 -21.094 1 92.31 293 HIS B N 1
ATOM 5575 C CA . HIS B 1 293 ? 9.484 -19.828 -20.188 1 92.31 293 HIS B CA 1
ATOM 5576 C C . HIS B 1 293 ? 10.383 -20.984 -20.609 1 92.31 293 HIS B C 1
ATOM 5578 O O . HIS B 1 293 ? 10.539 -21.234 -21.812 1 92.31 293 HIS B O 1
ATOM 5584 N N . TYR B 1 294 ? 10.922 -21.766 -19.734 1 91.12 294 TYR B N 1
ATOM 5585 C CA . TYR B 1 294 ? 11.883 -22.797 -20.078 1 91.12 294 TYR B CA 1
ATOM 5586 C C . TYR B 1 294 ? 11.195 -23.984 -20.766 1 91.12 294 TYR B C 1
ATOM 5588 O O . TYR B 1 294 ? 11.859 -24.797 -21.391 1 91.12 294 TYR B O 1
ATOM 5596 N N . LEU B 1 295 ? 9.867 -24.062 -20.688 1 91.38 295 LEU B N 1
ATOM 5597 C CA . LEU B 1 295 ? 9.094 -25.094 -21.359 1 91.38 295 LEU B CA 1
ATOM 5598 C C . LEU B 1 295 ? 8.266 -24.516 -22.5 1 91.38 295 LEU B C 1
ATOM 5600 O O . LEU B 1 295 ? 7.184 -25.031 -22.797 1 91.38 295 LEU B O 1
ATOM 5604 N N . HIS B 1 296 ? 8.641 -23.469 -23.062 1 87.44 296 HIS B N 1
ATOM 5605 C CA . HIS B 1 296 ? 7.887 -22.734 -24.078 1 87.44 296 HIS B CA 1
ATOM 5606 C C . HIS B 1 296 ? 7.617 -23.594 -25.312 1 87.44 296 HIS B C 1
ATOM 5608 O O . HIS B 1 296 ? 6.699 -23.312 -26.078 1 87.44 296 HIS B O 1
ATOM 5614 N N . ASP B 1 297 ? 8.359 -24.625 -25.531 1 84.81 297 ASP B N 1
ATOM 5615 C CA . ASP B 1 297 ? 8.25 -25.453 -26.734 1 84.81 297 ASP B CA 1
ATOM 5616 C C . ASP B 1 297 ? 7.219 -26.562 -26.547 1 84.81 297 ASP B C 1
ATOM 5618 O O . ASP B 1 297 ? 6.879 -27.266 -27.5 1 84.81 297 ASP B O 1
ATOM 5622 N N . ARG B 1 298 ? 6.781 -26.656 -25.359 1 86 298 ARG B N 1
ATOM 5623 C CA . ARG B 1 298 ? 5.801 -27.703 -25.078 1 86 298 ARG B CA 1
ATOM 5624 C C . ARG B 1 298 ? 4.406 -27.281 -25.531 1 86 298 ARG B C 1
ATOM 5626 O O . ARG B 1 298 ? 4 -26.141 -25.312 1 86 298 ARG B O 1
ATOM 5633 N N . LYS B 1 299 ? 3.668 -28.188 -26.094 1 82.75 299 LYS B N 1
ATOM 5634 C CA . LYS B 1 299 ? 2.438 -27.797 -26.781 1 82.75 299 LYS B CA 1
ATOM 5635 C C . LYS B 1 299 ? 1.211 -28.359 -26.062 1 82.75 299 LYS B C 1
ATOM 5637 O O . LYS B 1 299 ? 0.093 -27.891 -26.281 1 82.75 299 LYS B O 1
ATOM 5642 N N . SER B 1 300 ? 1.397 -29.375 -25.234 1 86.56 300 SER B N 1
ATOM 5643 C CA . SER B 1 300 ? 0.272 -29.969 -24.516 1 86.56 300 SER B CA 1
ATOM 5644 C C . SER B 1 300 ? 0.481 -29.891 -23.016 1 86.56 300 SER B C 1
ATOM 5646 O O . SER B 1 300 ? 1.613 -29.781 -22.547 1 86.56 300 SER B O 1
ATOM 5648 N N . VAL B 1 301 ? -0.595 -29.969 -22.312 1 86.94 301 VAL B N 1
ATOM 5649 C CA . VAL B 1 301 ? -0.544 -29.969 -20.859 1 86.94 301 VAL B CA 1
ATOM 5650 C C . VAL B 1 301 ? 0.272 -31.156 -20.359 1 86.94 301 VAL B C 1
ATOM 5652 O O . VAL B 1 301 ? 1.061 -31.031 -19.422 1 86.94 301 VAL B O 1
ATOM 5655 N N . ALA B 1 302 ? 0.054 -32.281 -21.016 1 88.38 302 ALA B N 1
ATOM 5656 C CA . ALA B 1 302 ? 0.79 -33.5 -20.625 1 88.38 302 ALA B CA 1
ATOM 5657 C C . ALA B 1 302 ? 2.293 -33.281 -20.781 1 88.38 302 ALA B C 1
ATOM 5659 O O . ALA B 1 302 ? 3.072 -33.656 -19.906 1 88.38 302 ALA B O 1
ATOM 5660 N N . GLU B 1 303 ? 2.699 -32.625 -21.859 1 90.06 303 GLU B N 1
ATOM 5661 C CA . GLU B 1 303 ? 4.109 -32.375 -22.109 1 90.06 303 GLU B CA 1
ATOM 5662 C C . GLU B 1 303 ? 4.66 -31.375 -21.078 1 90.06 303 GLU B C 1
ATOM 5664 O O . GLU B 1 303 ? 5.797 -31.516 -20.625 1 90.06 303 GLU B O 1
ATOM 5669 N N . VAL B 1 304 ? 3.846 -30.438 -20.781 1 91.38 304 VAL B N 1
ATOM 5670 C CA . VAL B 1 304 ? 4.238 -29.438 -19.797 1 91.38 304 VAL B CA 1
ATOM 5671 C C . VAL B 1 304 ? 4.453 -30.094 -18.438 1 91.38 304 VAL B C 1
ATOM 5673 O O . VAL B 1 304 ? 5.477 -29.875 -17.797 1 91.38 304 VAL B O 1
ATOM 5676 N N . LEU B 1 305 ? 3.523 -30.938 -18.031 1 91.62 305 LEU B N 1
ATOM 5677 C CA . LEU B 1 305 ? 3.623 -31.609 -16.734 1 91.62 305 LEU B CA 1
ATOM 5678 C C . LEU B 1 305 ? 4.855 -32.5 -16.672 1 91.62 305 LEU B C 1
ATOM 5680 O O . LEU B 1 305 ? 5.543 -32.562 -15.656 1 91.62 305 LEU B O 1
ATOM 5684 N N . GLU B 1 306 ? 5.125 -33.188 -17.812 1 92.12 306 GLU B N 1
ATOM 5685 C CA . GLU B 1 306 ? 6.328 -34 -17.891 1 92.12 306 GLU B CA 1
ATOM 5686 C C . GLU B 1 306 ? 7.59 -33.156 -17.766 1 92.12 306 GLU B C 1
ATOM 5688 O O . GLU B 1 306 ? 8.531 -33.531 -17.062 1 92.12 306 GLU B O 1
ATOM 5693 N N . GLY B 1 307 ? 7.543 -32.062 -18.438 1 92.38 307 GLY B N 1
ATOM 5694 C CA . GLY B 1 307 ? 8.68 -31.172 -18.375 1 92.38 307 GLY B CA 1
ATOM 5695 C C . GLY B 1 307 ? 8.914 -30.594 -16.984 1 92.38 307 GLY B C 1
ATOM 5696 O O . GLY B 1 307 ? 10.062 -30.516 -16.531 1 92.38 307 GLY B O 1
ATOM 5697 N N . VAL B 1 308 ? 7.879 -30.188 -16.359 1 93.62 308 VAL B N 1
ATOM 5698 C CA . VAL B 1 308 ? 7.969 -29.625 -15.008 1 93.62 308 VAL B CA 1
ATOM 5699 C C . VAL B 1 308 ? 8.617 -30.656 -14.07 1 93.62 308 VAL B C 1
ATOM 5701 O O . VAL B 1 308 ? 9.414 -30.281 -13.203 1 93.62 308 VAL B O 1
ATOM 5704 N N . GLN B 1 309 ? 8.305 -31.906 -14.289 1 93.06 309 GLN B N 1
ATOM 5705 C CA . GLN B 1 309 ? 8.766 -32.969 -13.391 1 93.06 309 GLN B CA 1
ATOM 5706 C C . GLN B 1 309 ? 10.203 -33.375 -13.695 1 93.06 309 GLN B C 1
ATOM 5708 O O . GLN B 1 309 ? 10.961 -33.719 -12.789 1 93.06 309 GLN B O 1
ATOM 5713 N N . ASN B 1 310 ? 10.586 -33.188 -15.016 1 90.88 310 ASN B N 1
ATOM 5714 C CA . ASN B 1 310 ? 11.797 -33.906 -15.391 1 90.88 310 ASN B CA 1
ATOM 5715 C C . ASN B 1 310 ? 12.828 -32.969 -16.031 1 90.88 310 ASN B C 1
ATOM 5717 O O . ASN B 1 310 ? 14.016 -33.312 -16.094 1 90.88 310 ASN B O 1
ATOM 5721 N N . GLN B 1 311 ? 12.422 -31.891 -16.484 1 89.69 311 GLN B N 1
ATOM 5722 C CA . GLN B 1 311 ? 13.328 -31.047 -17.234 1 89.69 311 GLN B CA 1
ATOM 5723 C C . GLN B 1 311 ? 13.82 -29.875 -16.391 1 89.69 311 GLN B C 1
ATOM 5725 O O . GLN B 1 311 ? 13.039 -29.266 -15.656 1 89.69 311 GLN B O 1
ATOM 5730 N N . ARG B 1 312 ? 15.062 -29.609 -16.438 1 84.94 312 ARG B N 1
ATOM 5731 C CA . ARG B 1 312 ? 15.633 -28.406 -15.836 1 84.94 312 ARG B CA 1
ATOM 5732 C C . ARG B 1 312 ? 15.992 -27.375 -16.906 1 84.94 312 ARG B C 1
ATOM 5734 O O . ARG B 1 312 ? 16.453 -27.719 -17.984 1 84.94 312 ARG B O 1
ATOM 5741 N N . PRO B 1 313 ? 15.672 -26.141 -16.5 1 80.56 313 PRO B N 1
ATOM 5742 C CA . PRO B 1 313 ? 16.047 -25.125 -17.469 1 80.56 313 PRO B CA 1
ATOM 5743 C C . PRO B 1 313 ? 17.547 -25.078 -17.734 1 80.56 313 PRO B C 1
ATOM 5745 O O . PRO B 1 313 ? 18.359 -25.344 -16.844 1 80.56 313 PRO B O 1
ATOM 5748 N N . SER B 1 314 ? 17.906 -24.984 -19.062 1 72.12 314 SER B N 1
ATOM 5749 C CA . SER B 1 314 ? 19.312 -24.75 -19.391 1 72.12 314 SER B CA 1
ATOM 5750 C C . SER B 1 314 ? 19.719 -23.312 -19.062 1 72.12 314 SER B C 1
ATOM 5752 O O . SER B 1 314 ? 19.406 -22.391 -19.812 1 72.12 314 SER B O 1
ATOM 5754 N N . VAL B 1 315 ? 19.906 -22.953 -17.859 1 63.78 315 VAL B N 1
ATOM 5755 C CA . VAL B 1 315 ? 20.172 -21.594 -17.406 1 63.78 315 VAL B CA 1
ATOM 5756 C C . VAL B 1 315 ? 21.453 -21.062 -18.062 1 63.78 315 VAL B C 1
ATOM 5758 O O . VAL B 1 315 ? 21.688 -19.859 -18.094 1 63.78 315 VAL B O 1
ATOM 5761 N N . PHE B 1 316 ? 22.297 -21.891 -18.562 1 59.78 316 PHE B N 1
ATOM 5762 C CA . PHE B 1 316 ? 23.578 -21.453 -19.125 1 59.78 316 PHE B CA 1
ATOM 5763 C C . PHE B 1 316 ? 23.453 -21.234 -20.625 1 59.78 316 PHE B C 1
ATOM 5765 O O . PHE B 1 316 ? 24.391 -20.719 -21.25 1 59.78 316 PHE B O 1
ATOM 5772 N N . GLN B 1 317 ? 22.344 -21.594 -21.078 1 55.72 317 GLN B N 1
ATOM 5773 C CA . GLN B 1 317 ? 22.219 -21.375 -22.516 1 55.72 317 GLN B CA 1
ATOM 5774 C C . GLN B 1 317 ? 21.656 -19.984 -22.812 1 55.72 317 GLN B C 1
ATOM 5776 O O . GLN B 1 317 ? 20.781 -19.5 -22.078 1 55.72 317 GLN B O 1
ATOM 5781 N N . HIS B 1 318 ? 22.5 -19.125 -23.328 1 54.38 318 HIS B N 1
ATOM 5782 C CA . HIS B 1 318 ? 22.25 -17.734 -23.688 1 54.38 318 HIS B CA 1
ATOM 5783 C C . HIS B 1 318 ? 20.875 -17.578 -24.344 1 54.38 318 HIS B C 1
ATOM 5785 O O . HIS B 1 318 ? 20.578 -18.234 -25.344 1 54.38 318 HIS B O 1
ATOM 5791 N N . GLY B 1 319 ? 19.875 -17.422 -23.609 1 53.47 319 GLY B N 1
ATOM 5792 C CA . GLY B 1 319 ? 18.531 -17.156 -24.094 1 53.47 319 GLY B CA 1
ATOM 5793 C C . GLY B 1 319 ? 18.516 -16.266 -25.328 1 53.47 319 GLY B C 1
ATOM 5794 O O . GLY B 1 319 ? 19.562 -15.93 -25.875 1 53.47 319 GLY B O 1
ATOM 5795 N N . ALA B 1 320 ? 17.297 -15.875 -25.688 1 55.47 320 ALA B N 1
ATOM 5796 C CA . ALA B 1 320 ? 17 -15.023 -26.828 1 55.47 320 ALA B CA 1
ATOM 5797 C C . ALA B 1 320 ? 17.859 -13.758 -26.812 1 55.47 320 ALA B C 1
ATOM 5799 O O . ALA B 1 320 ? 17.906 -13.047 -25.812 1 55.47 320 ALA B O 1
ATOM 5800 N N . ARG B 1 321 ? 18.906 -13.75 -27.625 1 61.25 321 ARG B N 1
ATOM 5801 C CA . ARG B 1 321 ? 19.688 -12.547 -27.828 1 61.25 321 ARG B CA 1
ATOM 5802 C C . ARG B 1 321 ? 18.812 -11.367 -28.219 1 61.25 321 ARG B C 1
ATOM 5804 O O . ARG B 1 321 ? 18.141 -11.406 -29.25 1 61.25 321 ARG B O 1
ATOM 5811 N N . GLN B 1 322 ? 18.172 -10.789 -27.188 1 67.62 322 GLN B N 1
ATOM 5812 C CA . GLN B 1 322 ? 17.469 -9.539 -27.469 1 67.62 322 GLN B CA 1
ATOM 5813 C C . GLN B 1 322 ? 18.453 -8.359 -27.531 1 67.62 322 GLN B C 1
ATOM 5815 O O . GLN B 1 322 ? 19.344 -8.242 -26.688 1 67.62 322 GLN B O 1
ATOM 5820 N N . SER B 1 323 ? 18.438 -7.734 -28.609 1 76.88 323 SER B N 1
ATOM 5821 C CA . SER B 1 323 ? 19.375 -6.656 -28.891 1 76.88 323 SER B CA 1
ATOM 5822 C C . SER B 1 323 ? 19.406 -5.633 -27.766 1 76.88 323 SER B C 1
ATOM 5824 O O . SER B 1 323 ? 20.438 -4.996 -27.516 1 76.88 323 SER B O 1
ATOM 5826 N N . HIS B 1 324 ? 18.297 -5.637 -27.047 1 82.56 324 HIS B N 1
ATOM 5827 C CA . HIS B 1 324 ? 18.234 -4.574 -26.062 1 82.56 324 HIS B CA 1
ATOM 5828 C C . HIS B 1 324 ? 18.469 -5.121 -24.656 1 82.56 324 HIS B C 1
ATOM 5830 O O . HIS B 1 324 ? 18.344 -4.391 -23.672 1 82.56 324 HIS B O 1
ATOM 5836 N N . GLN B 1 325 ? 18.828 -6.379 -24.594 1 86.25 325 GLN B N 1
ATOM 5837 C CA . GLN B 1 325 ? 19.047 -6.918 -23.266 1 86.25 325 GLN B CA 1
ATOM 5838 C C . GLN B 1 325 ? 20.469 -7.473 -23.109 1 86.25 325 GLN B C 1
ATOM 5840 O O . GLN B 1 325 ? 20.906 -8.266 -23.938 1 86.25 325 GLN B O 1
ATOM 5845 N N . ALA B 1 326 ? 21.062 -7.016 -22.062 1 85.69 326 ALA B N 1
ATOM 5846 C CA . ALA B 1 326 ? 22.375 -7.562 -21.688 1 85.69 326 ALA B CA 1
ATOM 5847 C C . ALA B 1 326 ? 22.25 -9.008 -21.219 1 85.69 326 ALA B C 1
ATOM 5849 O O . ALA B 1 326 ? 21.141 -9.469 -20.891 1 85.69 326 ALA B O 1
ATOM 5850 N N . PRO B 1 327 ? 23.391 -9.711 -21.328 1 87.38 327 PRO B N 1
ATOM 5851 C CA . PRO B 1 327 ? 23.344 -11.07 -20.781 1 87.38 327 PRO B CA 1
ATOM 5852 C C . PRO B 1 327 ? 22.953 -11.102 -19.312 1 87.38 327 PRO B C 1
ATOM 5854 O O . PRO B 1 327 ? 23.328 -10.203 -18.547 1 87.38 327 PRO B O 1
ATOM 5857 N N . VAL B 1 328 ? 22.234 -12.117 -18.969 1 90.69 328 VAL B N 1
ATOM 5858 C CA . VAL B 1 328 ? 21.797 -12.266 -17.594 1 90.69 328 VAL B CA 1
ATOM 5859 C C . VAL B 1 328 ? 23.016 -12.461 -16.672 1 90.69 328 VAL B C 1
ATOM 5861 O O . VAL B 1 328 ? 23.875 -13.297 -16.953 1 90.69 328 VAL B O 1
ATOM 5864 N N . PRO B 1 329 ? 23.109 -11.695 -15.641 1 88.81 329 PRO B N 1
ATOM 5865 C CA . PRO B 1 329 ? 24.219 -11.852 -14.703 1 88.81 329 PRO B CA 1
ATOM 5866 C C . PRO B 1 329 ? 24.297 -13.266 -14.125 1 88.81 329 PRO B C 1
ATOM 5868 O O . PRO B 1 329 ? 23.281 -13.875 -13.82 1 88.81 329 PRO B O 1
ATOM 5871 N N . ALA B 1 330 ? 25.516 -13.781 -13.992 1 87.5 330 ALA B N 1
ATOM 5872 C CA . ALA B 1 330 ? 25.766 -15.148 -13.562 1 87.5 330 ALA B CA 1
ATOM 5873 C C . ALA B 1 330 ? 25.188 -15.406 -12.172 1 87.5 330 ALA B C 1
ATOM 5875 O O . ALA B 1 330 ? 24.734 -16.516 -11.875 1 87.5 330 ALA B O 1
ATOM 5876 N N . GLU B 1 331 ? 25.203 -14.383 -11.406 1 89.88 331 GLU B N 1
ATOM 5877 C CA . GLU B 1 331 ? 24.703 -14.523 -10.039 1 89.88 331 GLU B CA 1
ATOM 5878 C C . GLU B 1 331 ? 23.219 -14.898 -10.039 1 89.88 331 GLU B C 1
ATOM 5880 O O . GLU B 1 331 ? 22.766 -15.656 -9.172 1 89.88 331 GLU B O 1
ATOM 5885 N N . PHE B 1 332 ? 22.5 -14.398 -11 1 93.12 332 PHE B N 1
ATOM 5886 C CA . PHE B 1 332 ? 21.094 -14.719 -11.086 1 93.12 332 PHE B CA 1
ATOM 5887 C C . PHE B 1 332 ? 20.891 -16.141 -11.602 1 93.12 332 PHE B C 1
ATOM 5889 O O . PHE B 1 332 ? 19.969 -16.844 -11.172 1 93.12 332 PHE B O 1
ATOM 5896 N N . ILE B 1 333 ? 21.781 -16.531 -12.453 1 91 333 ILE B N 1
ATOM 5897 C CA . ILE B 1 333 ? 21.703 -17.875 -13.016 1 91 333 ILE B CA 1
ATOM 5898 C C . ILE B 1 333 ? 21.906 -18.906 -11.914 1 91 333 ILE B C 1
ATOM 5900 O O . ILE B 1 333 ? 21.141 -19.875 -11.812 1 91 333 ILE B O 1
ATOM 5904 N N . TRP B 1 334 ? 22.859 -18.641 -11.086 1 90.56 334 TRP B N 1
ATOM 5905 C CA . TRP B 1 334 ? 23.125 -19.562 -9.977 1 90.56 334 TRP B CA 1
ATOM 5906 C C . TRP B 1 334 ? 21.953 -19.594 -9.008 1 90.56 334 TRP B C 1
ATOM 5908 O O . TRP B 1 334 ? 21.562 -20.656 -8.539 1 90.56 334 TRP B O 1
ATOM 5918 N N . PHE B 1 335 ? 21.453 -18.453 -8.711 1 95 335 PHE B N 1
ATOM 5919 C CA . PHE B 1 335 ? 20.297 -18.344 -7.828 1 95 335 PHE B CA 1
ATOM 5920 C C . PHE B 1 335 ? 19.141 -19.188 -8.352 1 95 335 PHE B C 1
ATOM 5922 O O . PHE B 1 335 ? 18.562 -19.969 -7.605 1 95 335 PHE B O 1
ATOM 5929 N N . ILE B 1 336 ? 18.844 -19.109 -9.625 1 95.5 336 ILE B N 1
ATOM 5930 C CA . ILE B 1 336 ? 17.719 -19.812 -10.242 1 95.5 336 ILE B CA 1
ATOM 5931 C C . ILE B 1 336 ? 18 -21.312 -10.297 1 95.5 336 ILE B C 1
ATOM 5933 O O . ILE B 1 336 ? 17.109 -22.125 -10.078 1 95.5 336 ILE B O 1
ATOM 5937 N N . HIS B 1 337 ? 19.203 -21.609 -10.594 1 93.12 337 HIS B N 1
ATOM 5938 C CA . HIS B 1 337 ? 19.594 -23.016 -10.703 1 93.12 337 HIS B CA 1
ATOM 5939 C C . HIS B 1 337 ? 19.297 -23.766 -9.414 1 93.12 337 HIS B C 1
ATOM 5941 O O . HIS B 1 337 ? 18.719 -24.859 -9.445 1 93.12 337 HIS B O 1
ATOM 5947 N N . LYS B 1 338 ? 19.641 -23.219 -8.359 1 94.19 338 LYS B N 1
ATOM 5948 C CA . LYS B 1 338 ? 19.391 -23.844 -7.062 1 94.19 338 LYS B CA 1
ATOM 5949 C C . LYS B 1 338 ? 17.891 -24 -6.809 1 94.19 338 LYS B C 1
ATOM 5951 O O . LYS B 1 338 ? 17.453 -25.047 -6.363 1 94.19 338 LYS B O 1
ATOM 5956 N N . GLY B 1 339 ? 17.156 -23 -7.129 1 96.06 339 GLY B N 1
ATOM 5957 C CA . GLY B 1 339 ? 15.727 -22.984 -6.832 1 96.06 339 GLY B CA 1
ATOM 5958 C C . GLY B 1 339 ? 14.922 -23.922 -7.719 1 96.06 339 GLY B C 1
ATOM 5959 O O . GLY B 1 339 ? 13.789 -24.266 -7.387 1 96.06 339 GLY B O 1
ATOM 5960 N N . LEU B 1 340 ? 15.477 -24.359 -8.82 1 95.75 340 LEU B N 1
ATOM 5961 C CA . LEU B 1 340 ? 14.734 -25.156 -9.781 1 95.75 340 LEU B CA 1
ATOM 5962 C C . LEU B 1 340 ? 15.062 -26.641 -9.625 1 95.75 340 LEU B C 1
ATOM 5964 O O . LEU B 1 340 ? 14.758 -27.438 -10.508 1 95.75 340 LEU B O 1
ATOM 5968 N N . ALA B 1 341 ? 15.648 -26.969 -8.523 1 95.69 341 ALA B N 1
ATOM 5969 C CA . ALA B 1 341 ? 15.844 -28.375 -8.219 1 95.69 341 ALA B CA 1
ATOM 5970 C C . ALA B 1 341 ? 14.516 -29.109 -8.148 1 95.69 341 ALA B C 1
ATOM 5972 O O . ALA B 1 341 ? 13.539 -28.594 -7.594 1 95.69 341 ALA B O 1
ATOM 5973 N N . LYS B 1 342 ? 14.461 -30.312 -8.656 1 95.5 342 LYS B N 1
ATOM 5974 C CA . LYS B 1 342 ? 13.211 -31.062 -8.688 1 95.5 342 LYS B CA 1
ATOM 5975 C C . LYS B 1 342 ? 12.867 -31.625 -7.312 1 95.5 342 LYS B C 1
ATOM 5977 O O . LYS B 1 342 ? 11.695 -31.688 -6.945 1 95.5 342 LYS B O 1
ATOM 5982 N N . ASP B 1 343 ? 13.898 -31.953 -6.566 1 95.12 343 ASP B N 1
ATOM 5983 C CA . ASP B 1 343 ? 13.719 -32.375 -5.18 1 95.12 343 ASP B CA 1
ATOM 5984 C C . ASP B 1 343 ? 13.578 -31.172 -4.25 1 95.12 343 ASP B C 1
ATOM 5986 O O . ASP B 1 343 ? 14.492 -30.359 -4.145 1 95.12 343 ASP B O 1
ATOM 5990 N N . PRO B 1 344 ? 12.492 -31.078 -3.531 1 96.25 344 PRO B N 1
ATOM 5991 C CA . PRO B 1 344 ? 12.273 -29.938 -2.648 1 96.25 344 PRO B CA 1
ATOM 5992 C C . PRO B 1 344 ? 13.391 -29.766 -1.616 1 96.25 344 PRO B C 1
ATOM 5994 O O . PRO B 1 344 ? 13.68 -28.641 -1.201 1 96.25 344 PRO B O 1
ATOM 5997 N N . ALA B 1 345 ? 14.023 -30.797 -1.252 1 96.38 345 ALA B N 1
ATOM 5998 C CA . ALA B 1 345 ? 15.062 -30.734 -0.227 1 96.38 345 ALA B CA 1
ATOM 5999 C C . ALA B 1 345 ? 16.312 -30.031 -0.752 1 96.38 345 ALA B C 1
ATOM 6001 O O . ALA B 1 345 ? 17.156 -29.578 0.029 1 96.38 345 ALA B O 1
ATOM 6002 N N . GLU B 1 346 ? 16.438 -29.938 -2.072 1 96.12 346 GLU B N 1
ATOM 6003 C CA . GLU B 1 346 ? 17.625 -29.391 -2.686 1 96.12 346 GLU B CA 1
ATOM 6004 C C . GLU B 1 346 ? 17.422 -27.922 -3.08 1 96.12 346 GLU B C 1
ATOM 6006 O O . GLU B 1 346 ? 18.359 -27.25 -3.527 1 96.12 346 GLU B O 1
ATOM 6011 N N . ARG B 1 347 ? 16.188 -27.406 -2.871 1 95.56 347 ARG B N 1
ATOM 6012 C CA . ARG B 1 347 ? 15.898 -26.016 -3.232 1 95.56 347 ARG B CA 1
ATOM 6013 C C . ARG B 1 347 ? 15.953 -25.109 -2.008 1 95.56 347 ARG B C 1
ATOM 6015 O O . ARG B 1 347 ? 16.516 -25.484 -0.976 1 95.56 347 ARG B O 1
ATOM 6022 N N . TYR B 1 348 ? 15.555 -23.891 -2.248 1 97.69 348 TYR B N 1
ATOM 6023 C CA . TYR B 1 348 ? 15.438 -22.984 -1.104 1 97.69 348 TYR B CA 1
ATOM 6024 C C . TYR B 1 348 ? 14.352 -23.469 -0.145 1 97.69 348 TYR B C 1
ATOM 6026 O O . TYR B 1 348 ? 13.242 -23.797 -0.568 1 97.69 348 TYR B O 1
ATOM 6034 N N . GLN B 1 349 ? 14.68 -23.5 1.089 1 97.31 349 GLN B N 1
ATOM 6035 C CA . GLN B 1 349 ? 13.766 -24.047 2.086 1 97.31 349 GLN B CA 1
ATOM 6036 C C . GLN B 1 349 ? 12.781 -22.984 2.57 1 97.31 349 GLN B C 1
ATOM 6038 O O . GLN B 1 349 ? 11.773 -23.312 3.191 1 97.31 349 GLN B O 1
ATOM 6043 N N . SER B 1 350 ? 13.117 -21.734 2.326 1 97.88 350 SER B N 1
ATOM 6044 C CA . SER B 1 350 ? 12.25 -20.625 2.697 1 97.88 350 SER B CA 1
ATOM 6045 C C . SER B 1 350 ? 12.477 -19.422 1.79 1 97.88 350 SER B C 1
ATOM 6047 O O . SER B 1 350 ? 13.547 -19.266 1.191 1 97.88 350 SER B O 1
ATOM 6049 N N . VAL B 1 351 ? 11.469 -18.625 1.7 1 98.12 351 VAL B N 1
ATOM 6050 C CA . VAL B 1 351 ? 11.578 -17.391 0.92 1 98.12 351 VAL B CA 1
ATOM 6051 C C . VAL B 1 351 ? 12.547 -16.438 1.604 1 98.12 351 VAL B C 1
ATOM 6053 O O . VAL B 1 351 ? 13.273 -15.695 0.936 1 98.12 351 VAL B O 1
ATOM 6056 N N . ASP B 1 352 ? 12.594 -16.516 2.879 1 96.69 352 ASP B N 1
ATOM 6057 C CA . ASP B 1 352 ? 13.539 -15.688 3.619 1 96.69 352 ASP B CA 1
ATOM 6058 C C . ASP B 1 352 ? 14.977 -15.961 3.176 1 96.69 352 ASP B C 1
ATOM 6060 O O . ASP B 1 352 ? 15.766 -15.031 3.021 1 96.69 352 ASP B O 1
ATOM 6064 N N . THR B 1 353 ? 15.281 -17.172 2.963 1 96.62 353 THR B N 1
ATOM 6065 C CA . THR B 1 353 ? 16.609 -17.547 2.5 1 96.62 353 THR B CA 1
ATOM 6066 C C . THR B 1 353 ? 16.875 -16.984 1.101 1 96.62 353 THR B C 1
ATOM 6068 O O . THR B 1 353 ? 17.984 -16.578 0.788 1 96.62 353 THR B O 1
ATOM 6071 N N . MET B 1 354 ? 15.891 -17.016 0.291 1 97.81 354 MET B N 1
ATOM 6072 C CA . MET B 1 354 ? 16 -16.422 -1.045 1 97.81 354 MET B CA 1
ATOM 6073 C C . MET B 1 354 ? 16.312 -14.938 -0.968 1 97.81 354 MET B C 1
ATOM 6075 O O . MET B 1 354 ? 17.203 -14.453 -1.673 1 97.81 354 MET B O 1
ATOM 6079 N N . ILE B 1 355 ? 15.578 -14.258 -0.102 1 96.75 355 ILE B N 1
ATOM 6080 C CA . ILE B 1 355 ? 15.758 -12.82 0.069 1 96.75 355 ILE B CA 1
ATOM 6081 C C . ILE B 1 355 ? 17.188 -12.539 0.537 1 96.75 355 ILE B C 1
ATOM 6083 O O . ILE B 1 355 ? 17.844 -11.648 0.005 1 96.75 355 ILE B O 1
ATOM 6087 N N . GLN B 1 356 ? 17.625 -13.273 1.471 1 94.12 356 GLN B N 1
ATOM 6088 C CA . GLN B 1 356 ? 18.984 -13.086 2.004 1 94.12 356 GLN B CA 1
ATOM 6089 C C . GLN B 1 356 ? 20.031 -13.281 0.917 1 94.12 356 GLN B C 1
ATOM 6091 O O . GLN B 1 356 ? 20.969 -12.492 0.806 1 94.12 356 GLN B O 1
ATOM 6096 N N . GLU B 1 357 ? 19.859 -14.273 0.161 1 93.69 357 GLU B N 1
ATOM 6097 C CA . GLU B 1 357 ? 20.812 -14.555 -0.905 1 93.69 357 GLU B CA 1
ATOM 6098 C C . GLU B 1 357 ? 20.812 -13.445 -1.949 1 93.69 357 GLU B C 1
ATOM 6100 O O . GLU B 1 357 ? 21.891 -13 -2.381 1 93.69 357 GLU B O 1
ATOM 6105 N N . LEU B 1 358 ? 19.703 -12.984 -2.311 1 94.5 358 LEU B N 1
ATOM 6106 C CA . LEU B 1 358 ? 19.625 -11.961 -3.344 1 94.5 358 LEU B CA 1
ATOM 6107 C C . LEU B 1 358 ? 20.141 -10.625 -2.828 1 94.5 358 LEU B C 1
ATOM 6109 O O . LEU B 1 358 ? 20.781 -9.875 -3.568 1 94.5 358 LEU B O 1
ATOM 6113 N N . ARG B 1 359 ? 19.797 -10.305 -1.617 1 87.75 359 ARG B N 1
ATOM 6114 C CA . ARG B 1 359 ? 20.328 -9.078 -1.031 1 87.75 359 ARG B CA 1
ATOM 6115 C C . ARG B 1 359 ? 21.844 -9.125 -0.951 1 87.75 359 ARG B C 1
ATOM 6117 O O . ARG B 1 359 ? 22.516 -8.109 -1.159 1 87.75 359 ARG B O 1
ATOM 6124 N N . GLY B 1 360 ? 22.359 -10.234 -0.612 1 82 360 GLY B N 1
ATOM 6125 C CA . GLY B 1 360 ? 23.797 -10.414 -0.627 1 82 360 GLY B CA 1
ATOM 6126 C C . GLY B 1 360 ? 24.422 -10.172 -1.993 1 82 360 GLY B C 1
ATOM 6127 O O . GLY B 1 360 ? 25.5 -9.602 -2.1 1 82 360 GLY B O 1
ATOM 6128 N N . LEU B 1 361 ? 23.719 -10.562 -3.012 1 79.19 361 LEU B N 1
ATOM 6129 C CA . LEU B 1 361 ? 24.188 -10.359 -4.379 1 79.19 361 LEU B CA 1
ATOM 6130 C C . LEU B 1 361 ? 24.219 -8.875 -4.73 1 79.19 361 LEU B C 1
ATOM 6132 O O . LEU B 1 361 ? 25.109 -8.414 -5.438 1 79.19 361 LEU B O 1
ATOM 6136 N N . MET B 1 362 ? 23.25 -8.117 -4.199 1 75.31 362 MET B N 1
ATOM 6137 C CA . MET B 1 362 ? 23.141 -6.688 -4.477 1 75.31 362 MET B CA 1
ATOM 6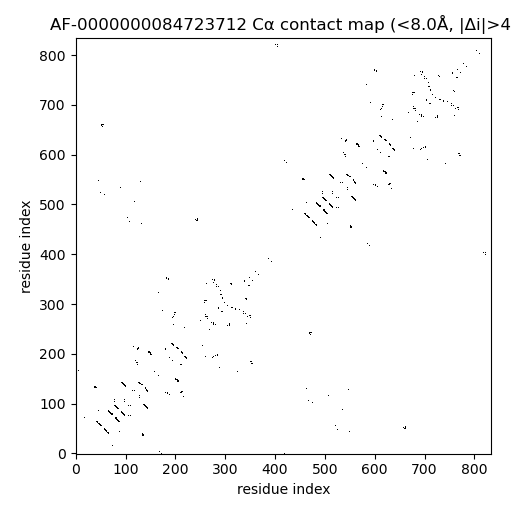138 C C . MET B 1 362 ? 24.266 -5.918 -3.775 1 75.31 362 MET B C 1
ATOM 6140 O O . MET B 1 362 ? 24.766 -4.934 -4.312 1 75.31 362 MET B O 1
ATOM 6144 N N . ASP B 1 363 ? 24.5 -6.227 -2.533 1 64.44 363 ASP B N 1
ATOM 6145 C CA . ASP B 1 363 ? 25.531 -5.547 -1.749 1 64.44 363 ASP B CA 1
ATOM 6146 C C . ASP B 1 363 ? 26.922 -5.922 -2.234 1 64.44 363 ASP B C 1
ATOM 6148 O O . ASP B 1 363 ? 27.922 -5.328 -1.805 1 64.44 363 ASP B O 1
ATOM 6152 N N . GLY B 1 364 ? 27.125 -6.438 -3.381 1 56.44 364 GLY B N 1
ATOM 6153 C CA . GLY B 1 364 ? 28.438 -6.859 -3.832 1 56.44 364 GLY B CA 1
ATOM 6154 C C . GLY B 1 364 ? 29 -8.016 -3.025 1 56.44 364 GLY B C 1
ATOM 6155 O O . GLY B 1 364 ? 30.188 -8.352 -3.162 1 56.44 364 GLY B O 1
ATOM 6156 N N . ARG B 1 365 ? 28.516 -8.398 -2.004 1 43.94 365 ARG B N 1
ATOM 6157 C CA . ARG B 1 365 ? 29.031 -9.5 -1.203 1 43.94 365 ARG B CA 1
ATOM 6158 C C . ARG B 1 365 ? 28.891 -10.828 -1.948 1 43.94 365 ARG B C 1
ATOM 6160 O O . ARG B 1 365 ? 27.906 -11.539 -1.788 1 43.94 365 ARG B O 1
ATOM 6167 N N . ILE B 1 366 ? 29.109 -10.703 -3.076 1 37.78 366 ILE B N 1
ATOM 6168 C CA . ILE B 1 366 ? 29.141 -11.961 -3.816 1 37.78 366 ILE B CA 1
ATOM 6169 C C . ILE B 1 366 ? 30 -12.977 -3.064 1 37.78 366 ILE B C 1
ATOM 6171 O O . ILE B 1 366 ? 31.203 -12.758 -2.852 1 37.78 366 ILE B O 1
ATOM 6175 N N . HIS B 1 367 ? 29.641 -13.617 -2.148 1 34.31 367 HIS B N 1
ATOM 6176 C CA . HIS B 1 367 ? 30.453 -14.812 -1.938 1 34.31 367 HIS B CA 1
ATOM 6177 C C . HIS B 1 367 ? 30.859 -15.445 -3.264 1 34.31 367 HIS B C 1
ATOM 6179 O O . HIS B 1 367 ? 30.172 -16.359 -3.748 1 34.31 367 HIS B O 1
ATOM 6185 N N . VAL B 1 368 ? 31.047 -14.688 -4.25 1 32.91 368 VAL B N 1
ATOM 6186 C CA . VAL B 1 368 ? 31.656 -15.352 -5.402 1 32.91 368 VAL B CA 1
ATOM 6187 C C . VAL B 1 368 ? 32.906 -16.094 -4.973 1 32.91 368 VAL B C 1
ATOM 6189 O O . VAL B 1 368 ? 33.875 -15.477 -4.512 1 32.91 368 VAL B O 1
ATOM 6192 N N . LYS B 1 369 ? 32.875 -17.234 -4.547 1 31.47 369 LYS B N 1
ATOM 6193 C CA . LYS B 1 369 ? 34.031 -18.125 -4.617 1 31.47 369 LYS B CA 1
ATOM 6194 C C . LYS B 1 369 ? 34.719 -18.047 -5.984 1 31.47 369 LYS B C 1
ATOM 6196 O O . LYS B 1 369 ? 35.438 -18.969 -6.383 1 31.47 369 LYS B O 1
ATOM 6201 N N . CYS B 1 370 ? 34.281 -17.109 -6.895 1 30.28 370 CYS B N 1
ATOM 6202 C CA . CYS B 1 370 ? 35.219 -17.141 -8.023 1 30.28 370 CYS B CA 1
ATOM 6203 C C . CYS B 1 370 ? 36.562 -16.516 -7.656 1 30.28 370 CYS B C 1
ATOM 6205 O O . CYS B 1 370 ? 36.594 -15.492 -6.973 1 30.28 370 CYS B O 1
ATOM 6207 N N . PRO B 1 371 ? 37.656 -17.078 -7.895 1 30.52 371 PRO B N 1
ATOM 6208 C CA . PRO B 1 371 ? 39.062 -16.656 -7.676 1 30.52 371 PRO B CA 1
ATOM 6209 C C . PRO B 1 371 ? 39.312 -15.234 -8.156 1 30.52 371 PRO B C 1
ATOM 6211 O O . PRO B 1 371 ? 40.281 -14.602 -7.734 1 30.52 371 PRO B O 1
ATOM 6214 N N . ARG B 1 372 ? 38.656 -14.711 -9.172 1 32.69 372 ARG B N 1
ATOM 6215 C CA . ARG B 1 372 ? 39.125 -13.469 -9.781 1 32.69 372 ARG B CA 1
ATOM 6216 C C . ARG B 1 372 ? 38.656 -12.258 -8.977 1 32.69 372 ARG B C 1
ATOM 6218 O O . ARG B 1 372 ? 39.25 -11.18 -9.062 1 32.69 372 ARG B O 1
ATOM 6225 N N . THR B 1 373 ? 37.531 -12.32 -8.297 1 34.38 373 THR B N 1
ATOM 6226 C CA . THR B 1 373 ? 37 -11.141 -7.625 1 34.38 373 THR B CA 1
ATOM 6227 C C . THR B 1 373 ? 37.781 -10.867 -6.336 1 34.38 373 THR B C 1
ATOM 6229 O O . THR B 1 373 ? 37.469 -9.922 -5.605 1 34.38 373 THR B O 1
ATOM 6232 N N . PHE B 1 374 ? 38.656 -11.633 -5.906 1 34.03 374 PHE B N 1
ATOM 6233 C CA . PHE B 1 374 ? 39.562 -11.375 -4.793 1 34.03 374 PHE B CA 1
ATOM 6234 C C . PHE B 1 374 ? 40.375 -10.102 -5.031 1 34.03 374 PHE B C 1
ATOM 6236 O O . PHE B 1 374 ? 40.688 -9.383 -4.086 1 34.03 374 PHE B O 1
ATOM 6243 N N . THR B 1 375 ? 40.625 -9.828 -6.348 1 35.66 375 THR B N 1
ATOM 6244 C CA . THR B 1 375 ? 41.531 -8.711 -6.609 1 35.66 375 THR B CA 1
ATOM 6245 C C . THR B 1 375 ? 40.812 -7.379 -6.383 1 35.66 375 THR B C 1
ATOM 6247 O O . THR B 1 375 ? 41.438 -6.418 -5.895 1 35.66 375 THR B O 1
ATOM 6250 N N . LYS B 1 376 ? 39.5 -7.355 -6.613 1 38.53 376 LYS B N 1
ATOM 6251 C CA . LYS B 1 376 ? 38.812 -6.078 -6.512 1 38.53 376 LYS B CA 1
ATOM 6252 C C . LYS B 1 376 ? 38.531 -5.711 -5.051 1 38.53 376 LYS B C 1
ATOM 6254 O O . LYS B 1 376 ? 38.625 -4.543 -4.676 1 38.53 376 LYS B O 1
ATOM 6259 N N . ARG B 1 377 ? 38.188 -6.676 -4.23 1 41.69 377 ARG B N 1
ATOM 6260 C CA . ARG B 1 377 ? 38.031 -6.422 -2.801 1 41.69 377 ARG B CA 1
ATOM 6261 C C . ARG B 1 377 ? 39.375 -5.98 -2.178 1 41.69 377 ARG B C 1
ATOM 6263 O O . ARG B 1 377 ? 39.375 -5.105 -1.31 1 41.69 377 ARG B O 1
ATOM 6270 N N . GLY B 1 378 ? 40.375 -6.578 -2.699 1 42.69 378 GLY B N 1
ATOM 6271 C CA . GLY B 1 378 ? 41.656 -6.16 -2.201 1 42.69 378 GLY B CA 1
ATOM 6272 C C . GLY B 1 378 ? 41.969 -4.703 -2.49 1 42.69 378 GLY B C 1
ATOM 6273 O O . GLY B 1 378 ? 42.5 -3.998 -1.639 1 42.69 378 GLY B O 1
ATOM 6274 N N . LEU B 1 379 ? 41.469 -4.281 -3.666 1 46.44 379 LEU B N 1
ATOM 6275 C CA . LEU B 1 379 ? 41.719 -2.9 -4.055 1 46.44 379 LEU B CA 1
ATOM 6276 C C . LEU B 1 379 ? 40.812 -1.94 -3.279 1 46.44 379 LEU B C 1
ATOM 6278 O O . LEU B 1 379 ? 41.281 -0.888 -2.826 1 46.44 379 LEU B O 1
ATOM 6282 N N . HIS B 1 380 ? 39.562 -2.285 -3.068 1 45 380 HIS B N 1
ATOM 6283 C CA . HIS B 1 380 ? 38.688 -1.447 -2.281 1 45 380 HIS B CA 1
ATOM 6284 C C . HIS B 1 380 ? 39.094 -1.426 -0.813 1 45 380 HIS B C 1
ATOM 6286 O O . HIS B 1 380 ? 39.031 -0.378 -0.163 1 45 380 HIS B O 1
ATOM 6292 N N . GLU B 1 381 ? 39.438 -2.584 -0.283 1 48.44 381 GLU B N 1
ATOM 6293 C CA . GLU B 1 381 ? 40 -2.615 1.071 1 48.44 381 GLU B CA 1
ATOM 6294 C C . GLU B 1 381 ? 41.281 -1.818 1.164 1 48.44 381 GLU B C 1
ATOM 6296 O O . GLU B 1 381 ? 41.531 -1.118 2.15 1 48.44 381 GLU B O 1
ATOM 6301 N N . ALA B 1 382 ? 42.031 -1.919 0.085 1 51.47 382 ALA B N 1
ATOM 6302 C CA . ALA B 1 382 ? 43.25 -1.123 0.035 1 51.47 382 ALA B CA 1
ATOM 6303 C C . ALA B 1 382 ? 42.938 0.368 -0.025 1 51.47 382 ALA B C 1
ATOM 6305 O O . ALA B 1 382 ? 43.562 1.17 0.675 1 51.47 382 ALA B O 1
ATOM 6306 N N . LEU B 1 383 ? 41.938 0.667 -0.741 1 49.56 383 LEU B N 1
ATOM 6307 C CA . LEU B 1 383 ? 41.531 2.066 -0.836 1 49.56 383 LEU B CA 1
ATOM 6308 C C . LEU B 1 383 ? 40.906 2.543 0.469 1 49.56 383 LEU B C 1
ATOM 6310 O O . LEU B 1 383 ? 41.156 3.674 0.901 1 49.56 383 LEU B O 1
ATOM 6314 N N . ARG B 1 384 ? 40.156 1.731 1.127 1 51.53 384 ARG B N 1
ATOM 6315 C CA . ARG B 1 384 ? 39.594 2.068 2.434 1 51.53 384 ARG B CA 1
ATOM 6316 C C . ARG B 1 384 ? 40.688 2.232 3.473 1 51.53 384 ARG B C 1
ATOM 6318 O O . ARG B 1 384 ? 40.625 3.102 4.344 1 51.53 384 ARG B O 1
ATOM 6325 N N . THR B 1 385 ? 41.625 1.285 3.412 1 50.47 385 THR B N 1
ATOM 6326 C CA . THR B 1 385 ? 42.75 1.421 4.32 1 50.47 385 THR B CA 1
ATOM 6327 C C . THR B 1 385 ? 43.531 2.711 4.039 1 50.47 385 THR B C 1
ATOM 6329 O O . THR B 1 385 ? 44 3.355 4.965 1 50.47 385 THR B O 1
ATOM 6332 N N . VAL B 1 386 ? 43.5 3.115 2.746 1 54.66 386 VAL B N 1
ATOM 6333 C CA . VAL B 1 386 ? 44.125 4.375 2.369 1 54.66 386 VAL B CA 1
ATOM 6334 C C . VAL B 1 386 ? 43.344 5.547 2.934 1 54.66 386 VAL B C 1
ATOM 6336 O O . VAL B 1 386 ? 43.906 6.539 3.387 1 54.66 386 VAL B O 1
ATOM 6339 N N . GLU B 1 387 ? 42.062 5.41 3.004 1 49.91 387 GLU B N 1
ATOM 6340 C CA . GLU B 1 387 ? 41.219 6.461 3.533 1 49.91 387 GLU B CA 1
ATOM 6341 C C . GLU B 1 387 ? 41.312 6.547 5.051 1 49.91 387 GLU B C 1
ATOM 6343 O O . GLU B 1 387 ? 41.188 7.633 5.625 1 49.91 387 GLU B O 1
ATOM 6348 N N . THR B 1 388 ? 41.438 5.43 5.77 1 55.16 388 THR B N 1
ATOM 6349 C CA . THR B 1 388 ? 41.5 5.449 7.227 1 55.16 388 THR B CA 1
ATOM 6350 C C . THR B 1 388 ? 42.875 5.859 7.703 1 55.16 388 THR B C 1
ATOM 6352 O O . THR B 1 388 ? 43.062 6.371 8.812 1 55.16 388 THR B O 1
ATOM 6355 N N . HIS B 1 389 ? 44 5.566 6.895 1 53 389 HIS B N 1
ATOM 6356 C CA . HIS B 1 389 ? 45.312 5.969 7.316 1 53 389 HIS B CA 1
ATOM 6357 C C . HIS B 1 389 ? 46.031 6.789 6.234 1 53 389 HIS B C 1
ATOM 6359 O O . HIS B 1 389 ? 46.969 6.32 5.613 1 53 389 HIS B O 1
ATOM 6365 N N . PRO B 1 390 ? 45.469 7.973 5.906 1 55.09 390 PRO B N 1
ATOM 6366 C CA . PRO B 1 390 ? 45.938 8.805 4.809 1 55.09 390 PRO B CA 1
ATOM 6367 C C . PRO B 1 390 ? 47.406 9.203 4.984 1 55.09 390 PRO B C 1
ATOM 6369 O O . PRO B 1 390 ? 48.125 9.383 3.998 1 55.09 390 PRO B O 1
ATOM 6372 N N . ARG B 1 391 ? 47.812 9.281 6.242 1 61.22 391 ARG B N 1
ATOM 6373 C CA . ARG B 1 391 ? 49.188 9.688 6.504 1 61.22 391 ARG B CA 1
ATOM 6374 C C . ARG B 1 391 ? 50.188 8.633 6.004 1 61.22 391 ARG B C 1
ATOM 6376 O O . ARG B 1 391 ? 51.25 8.969 5.492 1 61.22 391 ARG B O 1
ATOM 6383 N N . VAL B 1 392 ? 49.75 7.406 6.223 1 61.5 392 VAL B N 1
ATOM 6384 C CA . VAL B 1 392 ? 50.625 6.32 5.816 1 61.5 392 VAL B CA 1
ATOM 6385 C C . VAL B 1 392 ? 50.688 6.254 4.289 1 61.5 392 VAL B C 1
ATOM 6387 O O . VAL B 1 392 ? 51.781 6.07 3.721 1 61.5 392 VAL B O 1
ATOM 6390 N N . PHE B 1 393 ? 49.625 6.676 3.682 1 60.09 393 PHE B N 1
ATOM 6391 C CA . PHE B 1 393 ? 49.625 6.664 2.225 1 60.09 393 PHE B CA 1
ATOM 6392 C C . PHE B 1 393 ? 50.406 7.848 1.66 1 60.09 393 PHE B C 1
ATOM 6394 O O . PHE B 1 393 ? 51.156 7.695 0.692 1 60.09 393 PHE B O 1
ATOM 6401 N N . LEU B 1 394 ? 50.188 8.969 2.256 1 63.44 394 LEU B N 1
ATOM 6402 C CA . LEU B 1 394 ? 50.969 10.117 1.845 1 63.44 394 LEU B CA 1
ATOM 6403 C C . LEU B 1 394 ? 52.469 9.859 2.055 1 63.44 394 LEU B C 1
ATOM 6405 O O . LEU B 1 394 ? 53.281 10.242 1.224 1 63.44 394 LEU B O 1
ATOM 6409 N N . ALA B 1 395 ? 52.688 9.164 3.17 1 66.94 395 ALA B N 1
ATOM 6410 C CA . ALA B 1 395 ? 54.094 8.82 3.447 1 66.94 395 ALA B CA 1
ATOM 6411 C C . ALA B 1 395 ? 54.625 7.816 2.43 1 66.94 395 ALA B C 1
ATOM 6413 O O . ALA B 1 395 ? 55.75 7.961 1.927 1 66.94 395 ALA B O 1
ATOM 6414 N N . VAL B 1 396 ? 53.75 6.953 2.055 1 67 396 VAL B N 1
ATOM 6415 C CA . VAL B 1 396 ? 54.156 5.93 1.096 1 67 396 VAL B CA 1
ATOM 6416 C C . VAL B 1 396 ? 54.219 6.527 -0.309 1 67 396 VAL B C 1
ATOM 6418 O O . VAL B 1 396 ? 55.156 6.277 -1.062 1 67 396 VAL B O 1
ATOM 6421 N N . ALA B 1 397 ? 53.25 7.422 -0.574 1 66.75 397 ALA B N 1
ATOM 6422 C CA . ALA B 1 397 ? 53.25 8.125 -1.854 1 66.75 397 ALA B CA 1
ATOM 6423 C C . ALA B 1 397 ? 54.469 9.039 -1.977 1 66.75 397 ALA B C 1
ATOM 6425 O O . ALA B 1 397 ? 55.094 9.109 -3.035 1 66.75 397 ALA B O 1
ATOM 6426 N N . GLY B 1 398 ? 54.688 9.703 -0.855 1 68.38 398 GLY B N 1
ATOM 6427 C CA . GLY B 1 398 ? 55.906 10.492 -0.801 1 68.38 398 GLY B CA 1
ATOM 6428 C C . GLY B 1 398 ? 57.156 9.672 -0.981 1 68.38 398 GLY B C 1
ATOM 6429 O O . GLY B 1 398 ? 58.062 10.078 -1.693 1 68.38 398 GLY B O 1
ATOM 6430 N N . LEU B 1 399 ? 57.094 8.508 -0.361 1 67.5 399 LEU B N 1
ATOM 6431 C CA . LEU B 1 399 ? 58.25 7.625 -0.465 1 67.5 399 LEU B CA 1
ATOM 6432 C C . LEU B 1 399 ? 58.406 7.074 -1.881 1 67.5 399 LEU B C 1
ATOM 6434 O O . LEU B 1 399 ? 59.5 7.031 -2.43 1 67.5 399 LEU B O 1
ATOM 6438 N N . VAL B 1 400 ? 57.281 6.844 -2.43 1 67.06 400 VAL B N 1
ATOM 6439 C CA . VAL B 1 400 ? 57.312 6.34 -3.799 1 67.06 400 VAL B CA 1
ATOM 6440 C C . VAL B 1 400 ? 57.719 7.457 -4.758 1 67.06 400 VAL B C 1
ATOM 6442 O O . VAL B 1 400 ? 58.531 7.242 -5.66 1 67.06 400 VAL B O 1
ATOM 6445 N N . ALA B 1 401 ? 57.219 8.609 -4.492 1 69.62 401 ALA B N 1
ATOM 6446 C CA . ALA B 1 401 ? 57.594 9.758 -5.312 1 69.62 401 ALA B CA 1
ATOM 6447 C C . ALA B 1 401 ? 59.094 10.062 -5.195 1 69.62 401 ALA B C 1
ATOM 6449 O O . ALA B 1 401 ? 59.75 10.352 -6.195 1 69.62 401 ALA B O 1
ATOM 6450 N N . THR B 1 402 ? 59.5 9.984 -3.979 1 69.69 402 THR B N 1
ATOM 6451 C CA . THR B 1 402 ? 60.906 10.219 -3.756 1 69.69 402 THR B CA 1
ATOM 6452 C C . THR B 1 402 ? 61.75 9.148 -4.441 1 69.69 402 THR B C 1
ATOM 6454 O O . THR B 1 402 ? 62.812 9.445 -5.023 1 69.69 402 THR B O 1
ATOM 6457 N N . LEU B 1 403 ? 61.156 8.016 -4.438 1 65.81 403 LEU B N 1
ATOM 6458 C CA . LEU B 1 403 ? 61.906 6.91 -5.047 1 65.81 403 LEU B CA 1
ATOM 6459 C C . LEU B 1 403 ? 61.875 7.004 -6.566 1 65.81 403 LEU B C 1
ATOM 6461 O O . LEU B 1 403 ? 62.875 6.746 -7.238 1 65.81 403 LEU B O 1
ATOM 6465 N N . VAL B 1 404 ? 60.844 7.445 -7.035 1 68.44 404 VAL B N 1
ATOM 6466 C CA . VAL B 1 404 ? 60.688 7.641 -8.477 1 68.44 404 VAL B CA 1
ATOM 6467 C C . VAL B 1 404 ? 61.562 8.805 -8.922 1 68.44 404 VAL B C 1
ATOM 6469 O O . VAL B 1 404 ? 62.25 8.719 -9.945 1 68.44 404 VAL B O 1
ATOM 6472 N N . TRP B 1 405 ? 61.562 9.867 -8.125 1 69.94 405 TRP B N 1
ATOM 6473 C CA . TRP B 1 405 ? 62.375 11.023 -8.438 1 69.94 405 TRP B CA 1
ATOM 6474 C C . TRP B 1 405 ? 63.875 10.664 -8.391 1 69.94 405 TRP B C 1
ATOM 6476 O O . TRP B 1 405 ? 64.625 11.078 -9.25 1 69.94 405 TRP B O 1
ATOM 6486 N N . ALA B 1 406 ? 64.188 9.875 -7.422 1 68.19 406 ALA B N 1
ATOM 6487 C CA . ALA B 1 406 ? 65.562 9.438 -7.301 1 68.19 406 ALA B CA 1
ATOM 6488 C C . ALA B 1 406 ? 65.938 8.523 -8.453 1 68.19 406 ALA B C 1
ATOM 6490 O O . ALA B 1 406 ? 67.062 8.617 -8.984 1 68.19 406 ALA B O 1
ATOM 6491 N N . GLY B 1 407 ? 65 7.809 -8.852 1 63.44 407 GLY B N 1
ATOM 6492 C CA . GLY B 1 407 ? 65.25 6.949 -10 1 63.44 407 GLY B CA 1
ATOM 6493 C C . GLY B 1 407 ? 65.375 7.711 -11.312 1 63.44 407 GLY B C 1
ATOM 6494 O O . GLY B 1 407 ? 66.25 7.422 -12.125 1 63.44 407 GLY B O 1
ATOM 6495 N N . LEU B 1 408 ? 64.5 8.664 -11.438 1 67.69 408 LEU B N 1
ATOM 6496 C CA . LEU B 1 408 ? 64.562 9.492 -12.641 1 67.69 408 LEU B CA 1
ATOM 6497 C C . LEU B 1 408 ? 65.812 10.312 -12.688 1 67.69 408 LEU B C 1
ATOM 6499 O O . LEU B 1 408 ? 66.438 10.453 -13.742 1 67.69 408 LEU B O 1
ATOM 6503 N N . PHE B 1 409 ? 66.25 10.875 -11.594 1 66.94 409 PHE B N 1
ATOM 6504 C CA . PHE B 1 409 ? 67.5 11.625 -11.531 1 66.94 409 PHE B CA 1
ATOM 6505 C C . PHE B 1 409 ? 68.688 10.742 -11.898 1 66.94 409 PHE B C 1
ATOM 6507 O O . PHE B 1 409 ? 69.562 11.156 -12.633 1 66.94 409 PHE B O 1
ATOM 6514 N N . HIS B 1 410 ? 68.562 9.586 -11.492 1 61.5 410 HIS B N 1
ATOM 6515 C CA . HIS B 1 410 ? 69.625 8.68 -11.812 1 61.5 410 HIS B CA 1
ATOM 6516 C C . HIS B 1 410 ? 69.625 8.281 -13.281 1 61.5 410 HIS B C 1
ATOM 6518 O O . HIS B 1 410 ? 70.688 8.172 -13.922 1 61.5 410 HIS B O 1
ATOM 6524 N N . PHE B 1 411 ? 68.562 8.172 -13.758 1 63.94 411 PHE B N 1
ATOM 6525 C CA . PHE B 1 411 ? 68.438 7.844 -15.18 1 63.94 411 PHE B CA 1
ATOM 6526 C C . PHE B 1 411 ? 68.938 9 -16.047 1 63.94 411 PHE B C 1
ATOM 6528 O O . PHE B 1 411 ? 69.625 8.789 -17 1 63.94 411 PHE B O 1
ATOM 6535 N N . LEU B 1 412 ? 68.562 10.141 -15.68 1 65.94 412 LEU B N 1
ATOM 6536 C CA . LEU B 1 412 ? 69.062 11.297 -16.406 1 65.94 412 LEU B CA 1
ATOM 6537 C C . LEU B 1 412 ? 70.562 11.469 -16.234 1 65.94 412 LEU B C 1
ATOM 6539 O O . LEU B 1 412 ? 71.312 11.836 -17.172 1 65.94 412 LEU B O 1
ATOM 6543 N N . ALA B 1 413 ? 71 11.07 -15.07 1 65.75 413 ALA B N 1
ATOM 6544 C CA . ALA B 1 413 ? 72.438 11.148 -14.852 1 65.75 413 ALA B CA 1
ATOM 6545 C C . ALA B 1 413 ? 73.188 10.086 -15.672 1 65.75 413 ALA B C 1
ATOM 6547 O O . ALA B 1 413 ? 74.312 10.336 -16.156 1 65.75 413 ALA B O 1
ATOM 6548 N N . LEU B 1 414 ? 72.438 9.055 -15.906 1 61.59 414 LEU B N 1
ATOM 6549 C CA . LEU B 1 414 ? 73.062 8.039 -16.75 1 61.59 414 LEU B CA 1
ATOM 6550 C C . LEU B 1 414 ? 73 8.453 -18.219 1 61.59 414 LEU B C 1
ATOM 6552 O O . LEU B 1 414 ? 73.938 8.172 -18.984 1 61.59 414 LEU B O 1
ATOM 6556 N N . LEU B 1 415 ? 72.062 9.148 -18.609 1 60.97 415 LEU B N 1
ATOM 6557 C CA . LEU B 1 415 ? 72 9.555 -20 1 60.97 415 LEU B CA 1
ATOM 6558 C C . LEU B 1 415 ? 72.875 10.758 -20.281 1 60.97 415 LEU B C 1
ATOM 6560 O O . LEU B 1 415 ? 73.438 10.875 -21.375 1 60.97 415 LEU B O 1
ATOM 6564 N N . PHE B 1 416 ? 72.938 11.68 -19.344 1 66 416 PHE B N 1
ATOM 6565 C CA . PHE B 1 416 ? 73.75 12.867 -19.641 1 66 416 PHE B CA 1
ATOM 6566 C C . PHE B 1 416 ? 75.125 12.789 -18.984 1 66 416 PHE B C 1
ATOM 6568 O O . PHE B 1 416 ? 75.938 13.703 -19.125 1 66 416 PHE B O 1
ATOM 6575 N N . GLY B 1 417 ? 75.438 11.711 -18.375 1 56.72 417 GLY B N 1
ATOM 6576 C CA . GLY B 1 417 ? 76.812 11.477 -17.984 1 56.72 417 GLY B CA 1
ATOM 6577 C C . GLY B 1 417 ? 77.5 10.367 -18.781 1 56.72 417 GLY B C 1
ATOM 6578 O O . GLY B 1 417 ? 76.812 9.5 -19.344 1 56.72 417 GLY B O 1
#

Radius of gyration: 32.03 Å; Cα contacts (8 Å, |Δi|>4): 1231; chains: 2; bounding box: 118×75×57 Å

Secondary structure (DSSP, 8-state):
-------------------------------------------B--SPEEEEETTEEEEE----BSEEEEEEEEEETTEEEEEEEETTTTEEEEEEEPPTT--HHHHHHHHHHHHHHHH---TTBPPEEEEEE-TTS-EEEEEE---SEEHHHHHHHHHTT-HHHHHHS-HHHHHHHHHHHHHHHHHHHHTTEE-S---GGGEEE-TTS-EEE---TT-EE---S-------SS-----HHHHHHHHHTTTS--S-GGG--HHHHTT-GGG-SHHHHHHHHHHHHHHHHHSS-TTTT--SHHHHHHHHHH----TTS-----TT-PPPPHHHHHHHHHHT-SSGGGS-S-HHHHHHHHHHHHTT------GGGHHHHHHHHHHHHHHH-HHHHHHHHHHHHHHHHHHHHHHHHHHH-/------------------------------------------PBP-SPEEEEETTEEEEE----BSEEEEEEEEEETTEEEEEEEETTTTEEEEEEEPPTT--HHHHHHHHHHHHHHHH---TTBPPEEEEEE-TTS-EEEEEE---SEEHHHHHHHHHTT-HHHHHHS-HHHHHHHHHHHHHHHHHHHHTTEE-S---GGGEEE-TTS-EEE---TT-EE---S-------SS-----HHHHHHHHHTTTS--S-GGG--HHHHTT-GGG-SHHHHHHHHHHHHHHHHHSS-TTTT--SHHHHHHHHHH----TTS-----TT-PPPPHHHHHHHHHHT-SSGGGS-S-HHHHHHHHHHHHTT------GGGHHHHHHHHHHHHHHH-HHHHHHHHHHHHHHHHHHHHHHHHHHH-

Sequence (834 aa):
MTDTLLYAPDGAVDATLISPGSSSGNAPRSASPASPPLTTSLRTTVLPHVEWRDAQPHVRPQERERFEELSELGQGGMGEVILLKDHDIERTVALKRLPEAAEPGHVLRFVEEIRTVGQLDHPNIVPVHDVGVDARGRYYFLMKHLQGETLEAIIEKLREGDAATHERFTYPVRLQIFLGVLNALAYAHRKGFIHRDLKPANIMVGPFGEVTVLDWGLARRLESASATSPASPGSSTRRPEEDIARRTQQGSIMGTPLYMSPEQARGQHDAVDVRSDTYSLCVLFHEFLFLRHYLHDRKSVAEVLEGVQNQRPSVFQHGARQSHQAPVPAEFIWFIHKGLAKDPAERYQSVDTMIQELRGLMDGRIHVKCPRTFTKRGLHEALRTVETHPRVFLAVAGLVATLVWAGLFHFLALLFGMTDTLLYAPDGAVDATLISPGSSSGNAPRSASPASPPLTTSLRTTVLPHVEWRDAQPHVRPQERERFEELSELGQGGMGEVILLKDHDIERTVALKRLPEAAEPGHVLRFVEEIRTVGQLDHPNIVPVHDVGVDARGRYYFLMKHLQGETLEAIIEKLREGDAATHERFTYPVRLQIFLGVLNALAYAHRKGFIHRDLKPANIMVGPFGEVTVLDWGLARRLESASATSPASPGSSTRRPEEDIARRTQQGSIMGTPLYMSPEQARGQHDAVDVRSDTYSLCVLFHEFLFLRHYLHDRKSVAEVLEGVQNQRPSVFQHGARQSHQAPVPAEFIWFIHKGLAKDPAERYQSVDTMIQELRGLMDGRIHVKCPRTFTKRGLHEALRTVETHPRVFLAVAGLVATLVWAGLFHFLALLFG